Protein 2KT2 (pdb70)

Organism: Pseudomonas aeruginosa (NCBI:txid287)

Secondary structure (DSSP, 8-state):
---EEEESS-STHHHHHHHHHHHHSTTEEEEEEETTTTEEEEEE-TTS-HHHHHHHHHTTTSEEE----

CATH classification: 3.30.70.100

Radius of gyration: 10.33 Å; Cα contacts (8 Å, |Δi|>4): 118; chains: 1; bounding box: 27×20×23 Å

Sequence (69 aa):
MTHLKITGMTCDSCAAHVKEALEKVPGVQSALVSYPKGTAQLAIVPGTSPDALTAAVAGLGYKATLADAMTHLKITGMTCDSCAAHVKEALEKVPGVQSALVSYPKGTAQLAIVPGTSPDALTAAVAGLGYKATLADAMTHLKITGMTCDSCAAHVKEALEKVPGVQSALVSYPKGTAQLAIVPGTSPDALTAAVAGLGYKATLADAMTHLKITGMTCDSCAAHVKEALEKVPGVQSALVSYPKGTAQLAIVPGTSPDALTAAVAGLGYKATLADAMTHLKITGMTCDSCAAHVKEALEKVPGVQSALVSYPKGTAQLAIVPGTSPDALTAAVAGLGYKATLADAMTHLKITGMTCDSCAAHVKEALEKVPGVQSALVSYPKGTAQLAIVPGTSPDALTAAVAGLGYKATLADAMTHLKITGMTCDSCAAHVKEALEKVPGVQSALVSYPKGTAQLAIVPGTSPDALTAAVAGLGYKATLADAMTHLKITGMTCDSCAAHVKEALEKVPGVQSALVSYPKGTAQLAIVPGTSPDALTAAVAGLGYKATLADAMTHLKITGMTCDSCAAHVKEALEKVPGVQSALVSYPKGTAQLAIVPGTSPDALTAAVAGLGYKATLADAMTHLKITGMTCDSCAAHVKEALEKVPGVQSALVSYPKGTAQLAIVPGTSPDALTAAVAGLGYKATLADAMTHLKITGMTCDSCAAHVKEALEKVPGVQSALVSYPKGTAQLAIVPGTSPDALTAAVAGLGYKATLADAMTHLKITGMTCDSCAAHVKEALEKVPGVQSALVSYPKGTAQLAIVPGTSPDALTAAVAGLGYKATLADAMTHLKITGMTCDSCAAHVKEALEKVPGVQSALVSYPKGTAQLAIVPGTSPDALTAAVAGLGYKATLADAMTHLKITGMTCDSCAAHVKEALEKVPGVQSALVSYPKGTAQLAIVPGTSPDALTAAVAGLGYKATLADAMTHLKITGMTCDSCAAHVKEALEKVPGVQSALVSYPKGTAQLAIVPGTSPDALTAAVAGLGYKATLADAMTHLKITGMTCDSCAAHVKEALEKVPGVQSALVSYPKGTAQLAIVPGTSPDALTAAVAGLGYKATLADAMTHLKITGMTCDSCAAHVKEALEKVPGVQSALVSYPKGTAQLAIVPGTSPDALTAAVAGLGYKATLADAMTHLKITGMTCDSCAAHVKEALEKVPGVQSALVSYPKGTAQLAIVPGTSPDALTAAVAGLGYKATLADAMTHLKITGMTCDSCAAHVKEALEKVPGVQSALVSYPKGTAQLAIVPGTSPDALTAAVAGLGYKATLADAMTHLKITGMTCDSCAAHVKEALEKVPGVQSALVSYPKGTAQLAIVPGTSPDALTAAVAGLGYKATLADA

InterPro domains:
  IPR001100 Pyridine nucleotide-disulphide oxidoreductase, class I [PIRSF000350] (2-561)
  IPR004099 Pyridine nucleotide-disulphide oxidoreductase, dimerisation domain [PF02852] (437-545)
  IPR006121 Heavy metal-associated domain, HMA [PF00403] (4-63)
  IPR006121 Heavy metal-associated domain, HMA [PS50846] (1-65)
  IPR006121 Heavy metal-associated domain, HMA [cd00371] (4-65)
  IPR012999 Pyridine nucleotide-disulphide oxidoreductase, class I, active site [PS00076] (133-143)
  IPR016156 FAD/NAD-linked reductase, dimerisation domain superfamily [G3DSA:3.30.390.30] (436-561)
  IPR016156 FAD/NAD-linked reductase, dimerisation domain superfamily [SSF55424] (436-559)
  IPR017969 Heavy-metal-associated, conserved site [PS01047] (6-35)
  IPR021179 Mercury(II) reductase [TIGR02053] (100-561)
  IPR023753 FAD/NAD(P)-binding domain [PF07992] (100-418)
  IPR036163 Heavy metal-associated domain superfamily [SSF55008] (2-68)
  IPR036188 FAD/NAD(P)-binding domain superfamily [G3DSA:3.50.50.60] (102-420)
  IPR036188 FAD/NAD(P)-binding domain superfamily [G3DSA:3.50.50.60] (245-361)
  IPR036188 FAD/NAD(P)-binding domain superfamily [SSF51905] (98-427)

Foldseek 3Di:
DWKKAWAPDQFPVLVVVLQVLQVVDVFFPDWCQHRVVRMTDTPGHPPDDCVVSQVSQVVVVTHMGIDGD

GO terms:
  GO:0016152 mercury (II) reductase (NADP+) activity (F, EXP)

Solvent-accessible surface area: 3948 Å² total; per-residue (Å²): 170,28,28,1,85,14,44,73,38,110,36,83,86,33,8,58,70,1,83,75,14,4,88,138,39,137,8,29,124,56,8,95,35,36,110,112,150,19,12,0,72,1,35,34,63,141,66,39,42,37,99,45,5,25,61,43,3,41,68,74,75,64,95,1,52,101,48,86,94

Structure (mmCIF, N/CA/C/O backbone):
data_2KT2
#
_entry.id   2KT2
#
loop_
_atom_site.group_PDB
_atom_site.id
_atom_site.type_symbol
_atom_site.label_atom_id
_atom_site.label_alt_id
_atom_site.label_comp_id
_atom_site.label_asym_id
_atom_site.label_entity_id
_atom_site.label_seq_id
_atom_site.pdbx_PDB_ins_code
_atom_site.Cartn_x
_atom_site.Cartn_y
_atom_site.Cartn_z
_atom_site.occupancy
_atom_site.B_iso_or_equiv
_atom_site.auth_seq_id
_atom_site.auth_comp_id
_atom_site.auth_asym_id
_atom_site.auth_atom_id
_atom_site.pdbx_PDB_model_num
ATOM 1 N N . MET A 1 1 ? 1.311 1.321 -0.866 1.00 0.00 1 MET A N 1
ATOM 2 C CA . MET A 1 1 ? 1.355 1.698 -2.297 1.00 0.00 1 MET A CA 1
ATOM 3 C C . MET A 1 1 ? 0.105 1.210 -3.021 1.00 0.00 1 MET A C 1
ATOM 4 O O . MET A 1 1 ? -0.630 1.999 -3.618 1.00 0.00 1 MET A O 1
ATOM 20 N N . THR A 1 2 ? -0.143 -0.092 -2.951 1.00 0.00 2 THR A N 1
ATOM 21 C CA . THR A 1 2 ? -1.245 -0.700 -3.673 1.00 0.00 2 THR A CA 1
ATOM 22 C C . THR A 1 2 ? -2.571 -0.529 -2.935 1.00 0.00 2 THR A C 1
ATOM 23 O O . THR A 1 2 ? -3.059 -1.442 -2.269 1.00 0.00 2 THR A O 1
ATOM 34 N N . HIS A 1 3 ? -3.138 0.662 -3.039 1.00 0.00 3 HIS A N 1
ATOM 35 C CA . HIS A 1 3 ? -4.472 0.917 -2.529 1.00 0.00 3 HIS A CA 1
ATOM 36 C C . HIS A 1 3 ? -5.335 1.475 -3.639 1.00 0.00 3 HIS A C 1
ATOM 37 O O . HIS A 1 3 ? -4.880 2.269 -4.460 1.00 0.00 3 HIS A O 1
ATOM 52 N N . LEU A 1 4 ? -6.580 1.081 -3.635 1.00 0.00 4 LEU A N 1
ATOM 53 C CA . LEU A 1 4 ? -7.523 1.510 -4.651 1.00 0.00 4 LEU A CA 1
ATOM 54 C C . LEU A 1 4 ? -8.742 2.110 -3.985 1.00 0.00 4 LEU A C 1
ATOM 55 O O . LEU A 1 4 ? -9.097 1.727 -2.875 1.00 0.00 4 LEU A O 1
ATOM 71 N N . LYS A 1 5 ? -9.371 3.051 -4.653 1.00 0.00 5 LYS A N 1
ATOM 72 C CA . LYS A 1 5 ? -10.530 3.728 -4.094 1.00 0.00 5 LYS A CA 1
ATOM 73 C C . LYS A 1 5 ? -11.795 3.353 -4.853 1.00 0.00 5 LYS A C 1
ATOM 74 O O . LYS A 1 5 ? -11.809 3.326 -6.085 1.00 0.00 5 LYS A O 1
ATOM 93 N N . ILE A 1 6 ? -12.854 3.075 -4.113 1.00 0.00 6 ILE A N 1
ATOM 94 C CA . ILE A 1 6 ? -14.121 2.685 -4.709 1.00 0.00 6 ILE A CA 1
ATOM 95 C C . ILE A 1 6 ? -14.992 3.918 -4.935 1.00 0.00 6 ILE A C 1
ATOM 96 O O . ILE A 1 6 ? -15.125 4.766 -4.052 1.00 0.00 6 ILE A O 1
ATOM 112 N N . THR A 1 7 ? -15.548 4.026 -6.136 1.00 0.00 7 THR A N 1
ATOM 113 C CA . THR A 1 7 ? -16.406 5.140 -6.490 1.00 0.00 7 THR A CA 1
ATOM 114 C C . THR A 1 7 ? -17.556 4.658 -7.371 1.00 0.00 7 THR A C 1
ATOM 115 O O . THR A 1 7 ? -17.524 3.539 -7.890 1.00 0.00 7 THR A O 1
ATOM 126 N N . GLY A 1 8 ? -18.582 5.482 -7.516 1.00 0.00 8 GLY A N 1
ATOM 127 C CA . GLY A 1 8 ? -19.723 5.110 -8.330 1.00 0.00 8 GLY A CA 1
ATOM 128 C C . GLY A 1 8 ? -20.707 4.242 -7.570 1.00 0.00 8 GLY A C 1
ATOM 129 O O . GLY A 1 8 ? -21.909 4.505 -7.567 1.00 0.00 8 GLY A O 1
ATOM 133 N N . MET A 1 9 ? -20.188 3.207 -6.925 1.00 0.00 9 MET A N 1
ATOM 134 C CA . MET A 1 9 ? -21.003 2.292 -6.136 1.00 0.00 9 MET A CA 1
ATOM 135 C C . MET A 1 9 ? -21.200 2.826 -4.724 1.00 0.00 9 MET A C 1
ATOM 136 O O . MET A 1 9 ? -20.950 4.002 -4.450 1.00 0.00 9 MET A O 1
ATOM 150 N N . THR A 1 10 ? -21.646 1.960 -3.832 1.00 0.00 10 THR A N 1
ATOM 151 C CA . THR A 1 10 ? -21.773 2.319 -2.434 1.00 0.00 10 THR A CA 1
ATOM 152 C C . THR A 1 10 ? -20.746 1.568 -1.592 1.00 0.00 10 THR A C 1
ATOM 153 O O . THR A 1 10 ? -19.759 2.157 -1.147 1.00 0.00 10 THR A O 1
ATOM 164 N N . CYS A 1 11 ? -20.968 0.269 -1.395 1.00 0.00 11 CYS A N 1
ATOM 165 C CA . CYS A 1 11 ? -20.065 -0.554 -0.603 1.00 0.00 11 CYS A CA 1
ATOM 166 C C . CYS A 1 11 ? -20.545 -2.003 -0.538 1.00 0.00 11 CYS A C 1
ATOM 167 O O . CYS A 1 11 ? -21.504 -2.378 -1.208 1.00 0.00 11 CYS A O 1
ATOM 175 N N . ASP A 1 12 ? -19.836 -2.805 0.256 1.00 0.00 12 ASP A N 1
ATOM 176 C CA . ASP A 1 12 ? -20.209 -4.193 0.557 1.00 0.00 12 ASP A CA 1
ATOM 177 C C . ASP A 1 12 ? -20.417 -5.045 -0.689 1.00 0.00 12 ASP A C 1
ATOM 178 O O . ASP A 1 12 ? -19.454 -5.565 -1.246 1.00 0.00 12 ASP A O 1
ATOM 187 N N . SER A 1 13 ? -21.664 -5.197 -1.121 1.00 0.00 13 SER A N 1
ATOM 188 C CA . SER A 1 13 ? -21.970 -6.009 -2.290 1.00 0.00 13 SER A CA 1
ATOM 189 C C . SER A 1 13 ? -21.282 -5.436 -3.523 1.00 0.00 13 SER A C 1
ATOM 190 O O . SER A 1 13 ? -20.923 -6.163 -4.449 1.00 0.00 13 SER A O 1
ATOM 198 N N . CYS A 1 14 ? -21.081 -4.126 -3.511 1.00 0.00 14 CYS A N 1
ATOM 199 C CA . CYS A 1 14 ? -20.334 -3.464 -4.564 1.00 0.00 14 CYS A CA 1
ATOM 200 C C . CYS A 1 14 ? -18.867 -3.863 -4.494 1.00 0.00 14 CYS A C 1
ATOM 201 O O . CYS A 1 14 ? -18.233 -4.132 -5.514 1.00 0.00 14 CYS A O 1
ATOM 209 N N . ALA A 1 15 ? -18.340 -3.929 -3.279 1.00 0.00 15 ALA A N 1
ATOM 210 C CA . ALA A 1 15 ? -16.942 -4.280 -3.073 1.00 0.00 15 ALA A CA 1
ATOM 211 C C . ALA A 1 15 ? -16.697 -5.753 -3.390 1.00 0.00 15 ALA A C 1
ATOM 212 O O . ALA A 1 15 ? -15.580 -6.150 -3.720 1.00 0.00 15 ALA A O 1
ATOM 219 N N . ALA A 1 16 ? -17.754 -6.553 -3.305 1.00 0.00 16 ALA A N 1
ATOM 220 C CA . ALA A 1 16 ? -17.660 -7.984 -3.553 1.00 0.00 16 ALA A CA 1
ATOM 221 C C . ALA A 1 16 ? -17.282 -8.264 -5.004 1.00 0.00 16 ALA A C 1
ATOM 222 O O . ALA A 1 16 ? -16.401 -9.085 -5.279 1.00 0.00 16 ALA A O 1
ATOM 229 N N . HIS A 1 17 ? -17.935 -7.570 -5.929 1.00 0.00 17 HIS A N 1
ATOM 230 C CA . HIS A 1 17 ? -17.649 -7.749 -7.345 1.00 0.00 17 HIS A CA 1
ATOM 231 C C . HIS A 1 17 ? -16.302 -7.146 -7.689 1.00 0.00 17 HIS A C 1
ATOM 232 O O . HIS A 1 17 ? -15.600 -7.639 -8.567 1.00 0.00 17 HIS A O 1
ATOM 247 N N . VAL A 1 18 ? -15.954 -6.070 -7.001 1.00 0.00 18 VAL A N 1
ATOM 248 C CA . VAL A 1 18 ? -14.643 -5.455 -7.162 1.00 0.00 18 VAL A CA 1
ATOM 249 C C . VAL A 1 18 ? -13.553 -6.450 -6.775 1.00 0.00 18 VAL A C 1
ATOM 250 O O . VAL A 1 18 ? -12.602 -6.668 -7.524 1.00 0.00 18 VAL A O 1
ATOM 263 N N . LYS A 1 19 ? -13.719 -7.076 -5.616 1.00 0.00 19 LYS A N 1
ATOM 264 C CA . LYS A 1 19 ? -12.777 -8.085 -5.146 1.00 0.00 19 LYS A CA 1
ATOM 265 C C . LYS A 1 19 ? -12.762 -9.282 -6.092 1.00 0.00 19 LYS A C 1
ATOM 266 O O . LYS A 1 19 ? -11.708 -9.852 -6.373 1.00 0.00 19 LYS A O 1
ATOM 285 N N . GLU A 1 20 ? -13.935 -9.647 -6.592 1.00 0.00 20 GLU A N 1
ATOM 286 C CA . GLU A 1 20 ? -14.060 -10.760 -7.524 1.00 0.00 20 GLU A CA 1
ATOM 287 C C . GLU A 1 20 ? -13.344 -10.459 -8.835 1.00 0.00 20 GLU A C 1
ATOM 288 O O . GLU A 1 20 ? -12.634 -11.309 -9.377 1.00 0.00 20 GLU A O 1
ATOM 300 N N . ALA A 1 21 ? -13.519 -9.240 -9.327 1.00 0.00 21 ALA A N 1
ATOM 301 C CA . ALA A 1 21 ? -12.882 -8.815 -10.565 1.00 0.00 21 ALA A CA 1
ATOM 302 C C . ALA A 1 21 ? -11.373 -8.757 -10.384 1.00 0.00 21 ALA A C 1
ATOM 303 O O . ALA A 1 21 ? -10.611 -9.031 -11.311 1.00 0.00 21 ALA A O 1
ATOM 310 N N . LEU A 1 22 ? -10.957 -8.399 -9.177 1.00 0.00 22 LEU A N 1
ATOM 311 C CA . LEU A 1 22 ? -9.545 -8.361 -8.831 1.00 0.00 22 LEU A CA 1
ATOM 312 C C . LEU A 1 22 ? -8.964 -9.767 -8.842 1.00 0.00 22 LEU A C 1
ATOM 313 O O . LEU A 1 22 ? -7.889 -10.001 -9.389 1.00 0.00 22 LEU A O 1
ATOM 329 N N . GLU A 1 23 ? -9.695 -10.700 -8.239 1.00 0.00 23 GLU A N 1
ATOM 330 C CA . GLU A 1 23 ? -9.260 -12.088 -8.166 1.00 0.00 23 GLU A CA 1
ATOM 331 C C . GLU A 1 23 ? -9.449 -12.797 -9.502 1.00 0.00 23 GLU A C 1
ATOM 332 O O . GLU A 1 23 ? -8.930 -13.892 -9.714 1.00 0.00 23 GLU A O 1
ATOM 344 N N . LYS A 1 24 ? -10.200 -12.171 -10.400 1.00 0.00 24 LYS A N 1
ATOM 345 C CA . LYS A 1 24 ? -10.336 -12.670 -11.759 1.00 0.00 24 LYS A CA 1
ATOM 346 C C . LYS A 1 24 ? -9.053 -12.376 -12.526 1.00 0.00 24 LYS A C 1
ATOM 347 O O . LYS A 1 24 ? -8.752 -13.007 -13.541 1.00 0.00 24 LYS A O 1
ATOM 366 N N . VAL A 1 25 ? -8.310 -11.399 -12.030 1.00 0.00 25 VAL A N 1
ATOM 367 C CA . VAL A 1 25 ? -7.009 -11.062 -12.572 1.00 0.00 25 VAL A CA 1
ATOM 368 C C . VAL A 1 25 ? -5.938 -11.942 -11.926 1.00 0.00 25 VAL A C 1
ATOM 369 O O . VAL A 1 25 ? -5.756 -11.912 -10.710 1.00 0.00 25 VAL A O 1
ATOM 382 N N . PRO A 1 26 ? -5.208 -12.727 -12.733 1.00 0.00 26 PRO A N 1
ATOM 383 C CA . PRO A 1 26 ? -4.202 -13.680 -12.231 1.00 0.00 26 PRO A CA 1
ATOM 384 C C . PRO A 1 26 ? -2.955 -12.998 -11.659 1.00 0.00 26 PRO A C 1
ATOM 385 O O . PRO A 1 26 ? -1.972 -13.661 -11.319 1.00 0.00 26 PRO A O 1
ATOM 396 N N . GLY A 1 27 ? -2.986 -11.678 -11.575 1.00 0.00 27 GLY A N 1
ATOM 397 C CA . GLY A 1 27 ? -1.875 -10.943 -11.010 1.00 0.00 27 GLY A CA 1
ATOM 398 C C . GLY A 1 27 ? -2.100 -10.617 -9.549 1.00 0.00 27 GLY A C 1
ATOM 399 O O . GLY A 1 27 ? -1.213 -10.098 -8.878 1.00 0.00 27 GLY A O 1
ATOM 403 N N . VAL A 1 28 ? -3.291 -10.925 -9.057 1.00 0.00 28 VAL A N 1
ATOM 404 C CA . VAL A 1 28 ? -3.645 -10.644 -7.674 1.00 0.00 28 VAL A CA 1
ATOM 405 C C . VAL A 1 28 ? -3.035 -11.678 -6.732 1.00 0.00 28 VAL A C 1
ATOM 406 O O . VAL A 1 28 ? -2.890 -12.852 -7.078 1.00 0.00 28 VAL A O 1
ATOM 419 N N . GLN A 1 29 ? -2.645 -11.221 -5.557 1.00 0.00 29 GLN A N 1
ATOM 420 C CA . GLN A 1 29 ? -2.123 -12.098 -4.523 1.00 0.00 29 GLN A CA 1
ATOM 421 C C . GLN A 1 29 ? -3.112 -12.174 -3.371 1.00 0.00 29 GLN A C 1
ATOM 422 O O . GLN A 1 29 ? -3.497 -13.255 -2.931 1.00 0.00 29 GLN A O 1
ATOM 436 N N . SER A 1 30 ? -3.533 -11.007 -2.908 1.00 0.00 30 SER A N 1
ATOM 437 C CA . SER A 1 30 ? -4.436 -10.909 -1.770 1.00 0.00 30 SER A CA 1
ATOM 438 C C . SER A 1 30 ? -5.229 -9.609 -1.836 1.00 0.00 30 SER A C 1
ATOM 439 O O . SER A 1 30 ? -4.730 -8.543 -1.474 1.00 0.00 30 SER A O 1
ATOM 447 N N . ALA A 1 31 ? -6.453 -9.695 -2.327 1.00 0.00 31 ALA A N 1
ATOM 448 C CA . ALA A 1 31 ? -7.304 -8.526 -2.458 1.00 0.00 31 ALA A CA 1
ATOM 449 C C . ALA A 1 31 ? -8.283 -8.434 -1.296 1.00 0.00 31 ALA A C 1
ATOM 450 O O . ALA A 1 31 ? -9.246 -9.199 -1.221 1.00 0.00 31 ALA A O 1
ATOM 457 N N . LEU A 1 32 ? -8.031 -7.512 -0.379 1.00 0.00 32 LEU A N 1
ATOM 458 C CA . LEU A 1 32 ? -8.942 -7.286 0.729 1.00 0.00 32 LEU A CA 1
ATOM 459 C C . LEU A 1 32 ? -9.516 -5.879 0.647 1.00 0.00 32 LEU A C 1
ATOM 460 O O . LEU A 1 32 ? -8.809 -4.890 0.836 1.00 0.00 32 LEU A O 1
ATOM 476 N N . VAL A 1 33 ? -10.795 -5.797 0.333 1.00 0.00 33 VAL A N 1
ATOM 477 C CA . VAL A 1 33 ? -11.456 -4.514 0.178 1.00 0.00 33 VAL A CA 1
ATOM 478 C C . VAL A 1 33 ? -12.126 -4.104 1.482 1.00 0.00 33 VAL A C 1
ATOM 479 O O . VAL A 1 33 ? -12.778 -4.920 2.139 1.00 0.00 33 VAL A O 1
ATOM 492 N N . SER A 1 34 ? -11.948 -2.851 1.862 1.00 0.00 34 SER A N 1
ATOM 493 C CA . SER A 1 34 ? -12.565 -2.319 3.058 1.00 0.00 34 SER A CA 1
ATOM 494 C C . SER A 1 34 ? -13.823 -1.537 2.695 1.00 0.00 34 SER A C 1
ATOM 495 O O . SER A 1 34 ? -13.759 -0.354 2.335 1.00 0.00 34 SER A O 1
ATOM 503 N N . TYR A 1 35 ? -14.963 -2.211 2.782 1.00 0.00 35 TYR A N 1
ATOM 504 C CA . TYR A 1 35 ? -16.248 -1.622 2.450 1.00 0.00 35 TYR A CA 1
ATOM 505 C C . TYR A 1 35 ? -16.574 -0.390 3.321 1.00 0.00 35 TYR A C 1
ATOM 506 O O . TYR A 1 35 ? -17.032 0.616 2.781 1.00 0.00 35 TYR A O 1
ATOM 524 N N . PRO A 1 36 ? -16.342 -0.414 4.659 1.00 0.00 36 PRO A N 1
ATOM 525 C CA . PRO A 1 36 ? -16.652 0.735 5.524 1.00 0.00 36 PRO A CA 1
ATOM 526 C C . PRO A 1 36 ? -15.682 1.897 5.312 1.00 0.00 36 PRO A C 1
ATOM 527 O O . PRO A 1 36 ? -15.866 2.989 5.856 1.00 0.00 36 PRO A O 1
ATOM 538 N N . LYS A 1 37 ? -14.648 1.647 4.522 1.00 0.00 37 LYS A N 1
ATOM 539 C CA . LYS A 1 37 ? -13.640 2.647 4.225 1.00 0.00 37 LYS A CA 1
ATOM 540 C C . LYS A 1 37 ? -13.851 3.225 2.831 1.00 0.00 37 LYS A C 1
ATOM 541 O O . LYS A 1 37 ? -13.565 4.398 2.578 1.00 0.00 37 LYS A O 1
ATOM 560 N N . GLY A 1 38 ? -14.354 2.391 1.930 1.00 0.00 38 GLY A N 1
ATOM 561 C CA . GLY A 1 38 ? -14.503 2.790 0.545 1.00 0.00 38 GLY A CA 1
ATOM 562 C C . GLY A 1 38 ? -13.204 2.631 -0.210 1.00 0.00 38 GLY A C 1
ATOM 563 O O . GLY A 1 38 ? -13.000 3.233 -1.265 1.00 0.00 38 GLY A O 1
ATOM 567 N N . THR A 1 39 ? -12.323 1.808 0.337 1.00 0.00 39 THR A N 1
ATOM 568 C CA . THR A 1 39 ? -11.006 1.609 -0.236 1.00 0.00 39 THR A CA 1
ATOM 569 C C . THR A 1 39 ? -10.691 0.122 -0.330 1.00 0.00 39 THR A C 1
ATOM 570 O O . THR A 1 39 ? -11.311 -0.693 0.346 1.00 0.00 39 THR A O 1
ATOM 581 N N . ALA A 1 40 ? -9.743 -0.225 -1.180 1.00 0.00 40 ALA A N 1
ATOM 582 C CA . ALA A 1 40 ? -9.330 -1.607 -1.341 1.00 0.00 40 ALA A CA 1
ATOM 583 C C . ALA A 1 40 ? -7.840 -1.751 -1.083 1.00 0.00 40 ALA A C 1
ATOM 584 O O . ALA A 1 40 ? -7.035 -0.956 -1.576 1.00 0.00 40 ALA A O 1
ATOM 591 N N . GLN A 1 41 ? -7.477 -2.756 -0.301 1.00 0.00 41 GLN A N 1
ATOM 592 C CA . GLN A 1 41 ? -6.080 -3.055 -0.042 1.00 0.00 41 GLN A CA 1
ATOM 593 C C . GLN A 1 41 ? -5.698 -4.331 -0.772 1.00 0.00 41 GLN A C 1
ATOM 594 O O . GLN A 1 41 ? -5.612 -5.407 -0.179 1.00 0.00 41 GLN A O 1
ATOM 608 N N . LEU A 1 42 ? -5.493 -4.208 -2.065 1.00 0.00 42 LEU A N 1
ATOM 609 C CA . LEU A 1 42 ? -5.210 -5.360 -2.893 1.00 0.00 42 LEU A CA 1
ATOM 610 C C . LEU A 1 42 ? -3.711 -5.520 -3.124 1.00 0.00 42 LEU A C 1
ATOM 611 O O . LEU A 1 42 ? -3.029 -4.605 -3.578 1.00 0.00 42 LEU A O 1
ATOM 627 N N . ALA A 1 43 ? -3.198 -6.679 -2.748 1.00 0.00 43 ALA A N 1
ATOM 628 C CA . ALA A 1 43 ? -1.812 -7.023 -3.005 1.00 0.00 43 ALA A CA 1
ATOM 629 C C . ALA A 1 43 ? -1.713 -7.769 -4.322 1.00 0.00 43 ALA A C 1
ATOM 630 O O . ALA A 1 43 ? -2.497 -8.685 -4.584 1.00 0.00 43 ALA A O 1
ATOM 637 N N . ILE A 1 44 ? -0.770 -7.372 -5.157 1.00 0.00 44 ILE A N 1
ATOM 638 C CA . ILE A 1 44 ? -0.620 -7.979 -6.469 1.00 0.00 44 ILE A CA 1
ATOM 639 C C . ILE A 1 44 ? 0.831 -8.338 -6.742 1.00 0.00 44 ILE A C 1
ATOM 640 O O . ILE A 1 44 ? 1.747 -7.846 -6.076 1.00 0.00 44 ILE A O 1
ATOM 656 N N . VAL A 1 45 ? 1.028 -9.208 -7.716 1.00 0.00 45 VAL A N 1
ATOM 657 C CA . VAL A 1 45 ? 2.356 -9.604 -8.142 1.00 0.00 45 VAL A CA 1
ATOM 658 C C . VAL A 1 45 ? 2.995 -8.467 -8.948 1.00 0.00 45 VAL A C 1
ATOM 659 O O . VAL A 1 45 ? 2.279 -7.672 -9.566 1.00 0.00 45 VAL A O 1
ATOM 672 N N . PRO A 1 46 ? 4.336 -8.340 -8.911 1.00 0.00 46 PRO A N 1
ATOM 673 C CA . PRO A 1 46 ? 5.066 -7.323 -9.686 1.00 0.00 46 PRO A CA 1
ATOM 674 C C . PRO A 1 46 ? 4.992 -7.572 -11.192 1.00 0.00 46 PRO A C 1
ATOM 675 O O . PRO A 1 46 ? 6.003 -7.827 -11.852 1.00 0.00 46 PRO A O 1
ATOM 686 N N . GLY A 1 47 ? 3.785 -7.517 -11.720 1.00 0.00 47 GLY A N 1
ATOM 687 C CA . GLY A 1 47 ? 3.559 -7.709 -13.135 1.00 0.00 47 GLY A CA 1
ATOM 688 C C . GLY A 1 47 ? 2.297 -7.010 -13.578 1.00 0.00 47 GLY A C 1
ATOM 689 O O . GLY A 1 47 ? 2.211 -6.500 -14.696 1.00 0.00 47 GLY A O 1
ATOM 693 N N . THR A 1 48 ? 1.313 -6.995 -12.690 1.00 0.00 48 THR A N 1
ATOM 694 C CA . THR A 1 48 ? 0.080 -6.261 -12.908 1.00 0.00 48 THR A CA 1
ATOM 695 C C . THR A 1 48 ? 0.304 -4.772 -12.724 1.00 0.00 48 THR A C 1
ATOM 696 O O . THR A 1 48 ? 1.375 -4.342 -12.289 1.00 0.00 48 THR A O 1
ATOM 707 N N . SER A 1 49 ? -0.704 -3.988 -13.049 1.00 0.00 49 SER A N 1
ATOM 708 C CA . SER A 1 49 ? -0.612 -2.562 -12.898 1.00 0.00 49 SER A CA 1
ATOM 709 C C . SER A 1 49 ? -1.862 -2.028 -12.211 1.00 0.00 49 SER A C 1
ATOM 710 O O . SER A 1 49 ? -2.979 -2.426 -12.546 1.00 0.00 49 SER A O 1
ATOM 718 N N . PRO A 1 50 ? -1.698 -1.138 -11.224 1.00 0.00 50 PRO A N 1
ATOM 719 C CA . PRO A 1 50 ? -2.823 -0.604 -10.457 1.00 0.00 50 PRO A CA 1
ATOM 720 C C . PRO A 1 50 ? -3.747 0.259 -11.295 1.00 0.00 50 PRO A C 1
ATOM 721 O O . PRO A 1 50 ? -4.947 0.338 -11.031 1.00 0.00 50 PRO A O 1
ATOM 732 N N . ASP A 1 51 ? -3.199 0.874 -12.327 1.00 0.00 51 ASP A N 1
ATOM 733 C CA . ASP A 1 51 ? -3.983 1.677 -13.228 1.00 0.00 51 ASP A CA 1
ATOM 734 C C . ASP A 1 51 ? -4.826 0.766 -14.096 1.00 0.00 51 ASP A C 1
ATOM 735 O O . ASP A 1 51 ? -5.867 1.163 -14.619 1.00 0.00 51 ASP A O 1
ATOM 744 N N . ALA A 1 52 ? -4.377 -0.473 -14.220 1.00 0.00 52 ALA A N 1
ATOM 745 C CA . ALA A 1 52 ? -5.070 -1.448 -15.039 1.00 0.00 52 ALA A CA 1
ATOM 746 C C . ALA A 1 52 ? -6.284 -1.969 -14.299 1.00 0.00 52 ALA A C 1
ATOM 747 O O . ALA A 1 52 ? -7.333 -2.208 -14.888 1.00 0.00 52 ALA A O 1
ATOM 754 N N . LEU A 1 53 ? -6.126 -2.129 -12.995 1.00 0.00 53 LEU A N 1
ATOM 755 C CA . LEU A 1 53 ? -7.213 -2.571 -12.139 1.00 0.00 53 LEU A CA 1
ATOM 756 C C . LEU A 1 53 ? -8.226 -1.448 -11.977 1.00 0.00 53 LEU A C 1
ATOM 757 O O . LEU A 1 53 ? -9.435 -1.675 -12.017 1.00 0.00 53 LEU A O 1
ATOM 773 N N . THR A 1 54 ? -7.717 -0.234 -11.812 1.00 0.00 54 THR A N 1
ATOM 774 C CA . THR A 1 54 ? -8.562 0.947 -11.754 1.00 0.00 54 THR A CA 1
ATOM 775 C C . THR A 1 54 ? -9.397 1.070 -13.029 1.00 0.00 54 THR A C 1
ATOM 776 O O . THR A 1 54 ? -10.617 1.250 -12.972 1.00 0.00 54 THR A O 1
ATOM 787 N N . ALA A 1 55 ? -8.738 0.939 -14.177 1.00 0.00 55 ALA A N 1
ATOM 788 C CA . ALA A 1 55 ? -9.427 0.993 -15.458 1.00 0.00 55 ALA A CA 1
ATOM 789 C C . ALA A 1 55 ? -10.370 -0.189 -15.613 1.00 0.00 55 ALA A C 1
ATOM 790 O O . ALA A 1 55 ? -11.435 -0.066 -16.212 1.00 0.00 55 ALA A O 1
ATOM 797 N N . ALA A 1 56 ? -9.975 -1.334 -15.073 1.00 0.00 56 ALA A N 1
ATOM 798 C CA . ALA A 1 56 ? -10.820 -2.526 -15.109 1.00 0.00 56 ALA A CA 1
ATOM 799 C C . ALA A 1 56 ? -12.131 -2.287 -14.370 1.00 0.00 56 ALA A C 1
ATOM 800 O O . ALA A 1 56 ? -13.208 -2.584 -14.889 1.00 0.00 56 ALA A O 1
ATOM 807 N N . VAL A 1 57 ? -12.041 -1.735 -13.164 1.00 0.00 57 VAL A N 1
ATOM 808 C CA . VAL A 1 57 ? -13.230 -1.441 -12.373 1.00 0.00 57 VAL A CA 1
ATOM 809 C C . VAL A 1 57 ? -14.044 -0.322 -13.018 1.00 0.00 57 VAL A C 1
ATOM 810 O O . VAL A 1 57 ? -15.274 -0.397 -13.087 1.00 0.00 57 VAL A O 1
ATOM 823 N N . ALA A 1 58 ? -13.354 0.706 -13.507 1.00 0.00 58 ALA A N 1
ATOM 824 C CA . ALA A 1 58 ? -14.015 1.819 -14.177 1.00 0.00 58 ALA A CA 1
ATOM 825 C C . ALA A 1 58 ? -14.686 1.366 -15.471 1.00 0.00 58 ALA A C 1
ATOM 826 O O . ALA A 1 58 ? -15.713 1.908 -15.878 1.00 0.00 58 ALA A O 1
ATOM 833 N N . GLY A 1 59 ? -14.106 0.361 -16.103 1.00 0.00 59 GLY A N 1
ATOM 834 C CA . GLY A 1 59 ? -14.654 -0.163 -17.338 1.00 0.00 59 GLY A CA 1
ATOM 835 C C . GLY A 1 59 ? -15.649 -1.277 -17.092 1.00 0.00 59 GLY A C 1
ATOM 836 O O . GLY A 1 59 ? -16.111 -1.929 -18.028 1.00 0.00 59 GLY A O 1
ATOM 840 N N . LEU A 1 60 ? -15.980 -1.502 -15.829 1.00 0.00 60 LEU A N 1
ATOM 841 C CA . LEU A 1 60 ? -16.960 -2.514 -15.465 1.00 0.00 60 LEU A CA 1
ATOM 842 C C . LEU A 1 60 ? -18.302 -1.873 -15.148 1.00 0.00 60 LEU A C 1
ATOM 843 O O . LEU A 1 60 ? -19.212 -2.523 -14.633 1.00 0.00 60 LEU A O 1
ATOM 859 N N . GLY A 1 61 ? -18.410 -0.594 -15.459 1.00 0.00 61 GLY A N 1
ATOM 860 C CA . GLY A 1 61 ? -19.631 0.139 -15.190 1.00 0.00 61 GLY A CA 1
ATOM 861 C C . GLY A 1 61 ? -19.561 0.888 -13.878 1.00 0.00 61 GLY A C 1
ATOM 862 O O . GLY A 1 61 ? -20.459 1.660 -13.539 1.00 0.00 61 GLY A O 1
ATOM 866 N N . TYR A 1 62 ? -18.492 0.653 -13.135 1.00 0.00 62 TYR A N 1
ATOM 867 C CA . TYR A 1 62 ? -18.278 1.323 -11.868 1.00 0.00 62 TYR A CA 1
ATOM 868 C C . TYR A 1 62 ? -17.206 2.391 -12.029 1.00 0.00 62 TYR A C 1
ATOM 869 O O . TYR A 1 62 ? -16.851 2.761 -13.147 1.00 0.00 62 TYR A O 1
ATOM 887 N N . LYS A 1 63 ? -16.689 2.890 -10.919 1.00 0.00 63 LYS A N 1
ATOM 888 C CA . LYS A 1 63 ? -15.596 3.838 -10.961 1.00 0.00 63 LYS A CA 1
ATOM 889 C C . LYS A 1 63 ? -14.556 3.468 -9.922 1.00 0.00 63 LYS A C 1
ATOM 890 O O . LYS A 1 63 ? -14.886 3.172 -8.776 1.00 0.00 63 LYS A O 1
ATOM 909 N N . ALA A 1 64 ? -13.307 3.446 -10.331 1.00 0.00 64 ALA A N 1
ATOM 910 C CA . ALA A 1 64 ? -12.228 3.209 -9.399 1.00 0.00 64 ALA A CA 1
ATOM 911 C C . ALA A 1 64 ? -11.277 4.389 -9.381 1.00 0.00 64 ALA A C 1
ATOM 912 O O . ALA A 1 64 ? -11.188 5.147 -10.349 1.00 0.00 64 ALA A O 1
ATOM 919 N N . THR A 1 65 ? -10.606 4.565 -8.264 1.00 0.00 65 THR A N 1
ATOM 920 C CA . THR A 1 65 ? -9.537 5.536 -8.149 1.00 0.00 65 THR A CA 1
ATOM 921 C C . THR A 1 65 ? -8.373 4.884 -7.418 1.00 0.00 65 THR A C 1
ATOM 922 O O . THR A 1 65 ? -8.376 3.669 -7.223 1.00 0.00 65 THR A O 1
ATOM 933 N N . LEU A 1 66 ? -7.410 5.668 -6.972 1.00 0.00 66 LEU A N 1
ATOM 934 C CA . LEU A 1 66 ? -6.264 5.111 -6.283 1.00 0.00 66 LEU A CA 1
ATOM 935 C C . LEU A 1 66 ? -5.694 6.128 -5.309 1.00 0.00 66 LEU A C 1
ATOM 936 O O . LEU A 1 66 ? -5.384 7.263 -5.676 1.00 0.00 66 LEU A O 1
ATOM 952 N N . ALA A 1 67 ? -5.607 5.708 -4.058 1.00 0.00 67 ALA A N 1
ATOM 953 C CA . ALA A 1 67 ? -5.079 6.531 -2.984 1.00 0.00 67 ALA A CA 1
ATOM 954 C C . ALA A 1 67 ? -4.666 5.632 -1.834 1.00 0.00 67 ALA A C 1
ATOM 955 O O . ALA A 1 67 ? -5.491 4.891 -1.295 1.00 0.00 67 ALA A O 1
ATOM 962 N N . ASP A 1 68 ? -3.394 5.677 -1.471 1.00 0.00 68 ASP A N 1
ATOM 963 C CA . ASP A 1 68 ? -2.860 4.766 -0.479 1.00 0.00 68 ASP A CA 1
ATOM 964 C C . ASP A 1 68 ? -3.206 5.200 0.939 1.00 0.00 68 ASP A C 1
ATOM 965 O O . ASP A 1 68 ? -2.483 5.981 1.557 1.00 0.00 68 ASP A O 1
ATOM 974 N N . ALA A 1 69 ? -4.324 4.704 1.438 1.00 0.00 69 ALA A N 1
ATOM 975 C CA . ALA A 1 69 ? -4.713 4.921 2.818 1.00 0.00 69 ALA A CA 1
ATOM 976 C C . ALA A 1 69 ? -5.139 3.598 3.439 1.00 0.00 69 ALA A C 1
ATOM 977 O O . ALA A 1 69 ? -4.372 3.048 4.256 1.00 0.00 69 ALA A O 1
ATOM 985 N N . MET A 1 1 ? 1.479 -0.799 0.503 1.00 0.00 1 MET A N 2
ATOM 986 C CA . MET A 1 1 ? 0.176 -1.495 0.620 1.00 0.00 1 MET A CA 2
ATOM 987 C C . MET A 1 1 ? -0.828 -0.893 -0.351 1.00 0.00 1 MET A C 2
ATOM 988 O O . MET A 1 1 ? -1.601 -0.011 0.012 1.00 0.00 1 MET A O 2
ATOM 1004 N N . THR A 1 2 ? -0.806 -1.387 -1.583 1.00 0.00 2 THR A N 2
ATOM 1005 C CA . THR A 1 2 ? -1.635 -0.864 -2.659 1.00 0.00 2 THR A CA 2
ATOM 1006 C C . THR A 1 2 ? -3.111 -0.787 -2.268 1.00 0.00 2 THR A C 2
ATOM 1007 O O . THR A 1 2 ? -3.760 -1.808 -2.039 1.00 0.00 2 THR A O 2
ATOM 1018 N N . HIS A 1 3 ? -3.633 0.432 -2.185 1.00 0.00 3 HIS A N 2
ATOM 1019 C CA . HIS A 1 3 ? -5.047 0.630 -1.897 1.00 0.00 3 HIS A CA 2
ATOM 1020 C C . HIS A 1 3 ? -5.705 1.461 -2.986 1.00 0.00 3 HIS A C 2
ATOM 1021 O O . HIS A 1 3 ? -5.339 2.614 -3.221 1.00 0.00 3 HIS A O 2
ATOM 1036 N N . LEU A 1 4 ? -6.678 0.858 -3.645 1.00 0.00 4 LEU A N 2
ATOM 1037 C CA . LEU A 1 4 ? -7.434 1.511 -4.700 1.00 0.00 4 LEU A CA 2
ATOM 1038 C C . LEU A 1 4 ? -8.716 2.089 -4.118 1.00 0.00 4 LEU A C 2
ATOM 1039 O O . LEU A 1 4 ? -9.135 1.692 -3.034 1.00 0.00 4 LEU A O 2
ATOM 1055 N N . LYS A 1 5 ? -9.337 3.010 -4.828 1.00 0.00 5 LYS A N 2
ATOM 1056 C CA . LYS A 1 5 ? -10.562 3.635 -4.351 1.00 0.00 5 LYS A CA 2
ATOM 1057 C C . LYS A 1 5 ? -11.761 3.086 -5.104 1.00 0.00 5 LYS A C 2
ATOM 1058 O O . LYS A 1 5 ? -11.770 3.036 -6.333 1.00 0.00 5 LYS A O 2
ATOM 1077 N N . ILE A 1 6 ? -12.769 2.678 -4.356 1.00 0.00 6 ILE A N 2
ATOM 1078 C CA . ILE A 1 6 ? -13.957 2.066 -4.930 1.00 0.00 6 ILE A CA 2
ATOM 1079 C C . ILE A 1 6 ? -15.161 2.991 -4.782 1.00 0.00 6 ILE A C 2
ATOM 1080 O O . ILE A 1 6 ? -15.691 3.168 -3.682 1.00 0.00 6 ILE A O 2
ATOM 1096 N N . THR A 1 7 ? -15.601 3.573 -5.889 1.00 0.00 7 THR A N 2
ATOM 1097 C CA . THR A 1 7 ? -16.668 4.552 -5.850 1.00 0.00 7 THR A CA 2
ATOM 1098 C C . THR A 1 7 ? -17.718 4.261 -6.917 1.00 0.00 7 THR A C 2
ATOM 1099 O O . THR A 1 7 ? -17.580 3.317 -7.703 1.00 0.00 7 THR A O 2
ATOM 1110 N N . GLY A 1 8 ? -18.771 5.062 -6.932 1.00 0.00 8 GLY A N 2
ATOM 1111 C CA . GLY A 1 8 ? -19.819 4.892 -7.914 1.00 0.00 8 GLY A CA 2
ATOM 1112 C C . GLY A 1 8 ? -20.917 3.978 -7.422 1.00 0.00 8 GLY A C 2
ATOM 1113 O O . GLY A 1 8 ? -22.100 4.239 -7.643 1.00 0.00 8 GLY A O 2
ATOM 1117 N N . MET A 1 9 ? -20.524 2.892 -6.768 1.00 0.00 9 MET A N 2
ATOM 1118 C CA . MET A 1 9 ? -21.485 1.940 -6.228 1.00 0.00 9 MET A CA 2
ATOM 1119 C C . MET A 1 9 ? -21.943 2.350 -4.830 1.00 0.00 9 MET A C 2
ATOM 1120 O O . MET A 1 9 ? -22.719 3.291 -4.669 1.00 0.00 9 MET A O 2
ATOM 1134 N N . THR A 1 10 ? -21.469 1.635 -3.814 1.00 0.00 10 THR A N 2
ATOM 1135 C CA . THR A 1 10 ? -21.818 1.931 -2.433 1.00 0.00 10 THR A CA 2
ATOM 1136 C C . THR A 1 10 ? -20.754 1.391 -1.474 1.00 0.00 10 THR A C 2
ATOM 1137 O O . THR A 1 10 ? -19.847 2.123 -1.069 1.00 0.00 10 THR A O 2
ATOM 1148 N N . CYS A 1 11 ? -20.842 0.106 -1.137 1.00 0.00 11 CYS A N 2
ATOM 1149 C CA . CYS A 1 11 ? -19.941 -0.483 -0.151 1.00 0.00 11 CYS A CA 2
ATOM 1150 C C . CYS A 1 11 ? -19.782 -1.996 -0.342 1.00 0.00 11 CYS A C 2
ATOM 1151 O O . CYS A 1 11 ? -19.651 -2.467 -1.468 1.00 0.00 11 CYS A O 2
ATOM 1159 N N . ASP A 1 12 ? -19.793 -2.734 0.773 1.00 0.00 12 ASP A N 2
ATOM 1160 C CA . ASP A 1 12 ? -19.489 -4.177 0.812 1.00 0.00 12 ASP A CA 2
ATOM 1161 C C . ASP A 1 12 ? -20.111 -4.991 -0.328 1.00 0.00 12 ASP A C 2
ATOM 1162 O O . ASP A 1 12 ? -19.396 -5.693 -1.042 1.00 0.00 12 ASP A O 2
ATOM 1171 N N . SER A 1 13 ? -21.425 -4.903 -0.504 1.00 0.00 13 SER A N 2
ATOM 1172 C CA . SER A 1 13 ? -22.119 -5.734 -1.484 1.00 0.00 13 SER A CA 2
ATOM 1173 C C . SER A 1 13 ? -21.657 -5.405 -2.902 1.00 0.00 13 SER A C 2
ATOM 1174 O O . SER A 1 13 ? -21.641 -6.263 -3.785 1.00 0.00 13 SER A O 2
ATOM 1182 N N . CYS A 1 14 ? -21.264 -4.159 -3.098 1.00 0.00 14 CYS A N 2
ATOM 1183 C CA . CYS A 1 14 ? -20.735 -3.706 -4.372 1.00 0.00 14 CYS A CA 2
ATOM 1184 C C . CYS A 1 14 ? -19.272 -4.106 -4.514 1.00 0.00 14 CYS A C 2
ATOM 1185 O O . CYS A 1 14 ? -18.840 -4.593 -5.563 1.00 0.00 14 CYS A O 2
ATOM 1193 N N . ALA A 1 15 ? -18.524 -3.910 -3.437 1.00 0.00 15 ALA A N 2
ATOM 1194 C CA . ALA A 1 15 ? -17.098 -4.196 -3.409 1.00 0.00 15 ALA A CA 2
ATOM 1195 C C . ALA A 1 15 ? -16.810 -5.679 -3.629 1.00 0.00 15 ALA A C 2
ATOM 1196 O O . ALA A 1 15 ? -15.717 -6.044 -4.054 1.00 0.00 15 ALA A O 2
ATOM 1203 N N . ALA A 1 16 ? -17.792 -6.527 -3.339 1.00 0.00 16 ALA A N 2
ATOM 1204 C CA . ALA A 1 16 ? -17.650 -7.966 -3.532 1.00 0.00 16 ALA A CA 2
ATOM 1205 C C . ALA A 1 16 ? -17.329 -8.289 -4.989 1.00 0.00 16 ALA A C 2
ATOM 1206 O O . ALA A 1 16 ? -16.396 -9.045 -5.282 1.00 0.00 16 ALA A O 2
ATOM 1213 N N . HIS A 1 17 ? -18.091 -7.686 -5.898 1.00 0.00 17 HIS A N 2
ATOM 1214 C CA . HIS A 1 17 ? -17.891 -7.896 -7.327 1.00 0.00 17 HIS A CA 2
ATOM 1215 C C . HIS A 1 17 ? -16.510 -7.415 -7.745 1.00 0.00 17 HIS A C 2
ATOM 1216 O O . HIS A 1 17 ? -15.825 -8.065 -8.531 1.00 0.00 17 HIS A O 2
ATOM 1231 N N . VAL A 1 18 ? -16.111 -6.271 -7.203 1.00 0.00 18 VAL A N 2
ATOM 1232 C CA . VAL A 1 18 ? -14.809 -5.692 -7.500 1.00 0.00 18 VAL A CA 2
ATOM 1233 C C . VAL A 1 18 ? -13.693 -6.583 -6.970 1.00 0.00 18 VAL A C 2
ATOM 1234 O O . VAL A 1 18 ? -12.709 -6.838 -7.662 1.00 0.00 18 VAL A O 2
ATOM 1247 N N . LYS A 1 19 ? -13.865 -7.068 -5.747 1.00 0.00 19 LYS A N 2
ATOM 1248 C CA . LYS A 1 19 ? -12.887 -7.945 -5.121 1.00 0.00 19 LYS A CA 2
ATOM 1249 C C . LYS A 1 19 ? -12.701 -9.215 -5.937 1.00 0.00 19 LYS A C 2
ATOM 1250 O O . LYS A 1 19 ? -11.574 -9.624 -6.219 1.00 0.00 19 LYS A O 2
ATOM 1269 N N . GLU A 1 20 ? -13.811 -9.829 -6.322 1.00 0.00 20 GLU A N 2
ATOM 1270 C CA . GLU A 1 20 ? -13.764 -11.048 -7.112 1.00 0.00 20 GLU A CA 2
ATOM 1271 C C . GLU A 1 20 ? -13.159 -10.780 -8.487 1.00 0.00 20 GLU A C 2
ATOM 1272 O O . GLU A 1 20 ? -12.361 -11.572 -8.993 1.00 0.00 20 GLU A O 2
ATOM 1284 N N . ALA A 1 21 ? -13.516 -9.643 -9.072 1.00 0.00 21 ALA A N 2
ATOM 1285 C CA . ALA A 1 21 ? -12.997 -9.269 -10.381 1.00 0.00 21 ALA A CA 2
ATOM 1286 C C . ALA A 1 21 ? -11.494 -9.066 -10.297 1.00 0.00 21 ALA A C 2
ATOM 1287 O O . ALA A 1 21 ? -10.753 -9.416 -11.217 1.00 0.00 21 ALA A O 2
ATOM 1294 N N . LEU A 1 22 ? -11.056 -8.515 -9.173 1.00 0.00 22 LEU A N 2
ATOM 1295 C CA . LEU A 1 22 ? -9.641 -8.302 -8.920 1.00 0.00 22 LEU A CA 2
ATOM 1296 C C . LEU A 1 22 ? -8.921 -9.634 -8.779 1.00 0.00 22 LEU A C 2
ATOM 1297 O O . LEU A 1 22 ? -7.922 -9.886 -9.447 1.00 0.00 22 LEU A O 2
ATOM 1313 N N . GLU A 1 23 ? -9.453 -10.497 -7.925 1.00 0.00 23 GLU A N 2
ATOM 1314 C CA . GLU A 1 23 ? -8.813 -11.771 -7.634 1.00 0.00 23 GLU A CA 2
ATOM 1315 C C . GLU A 1 23 ? -9.001 -12.766 -8.774 1.00 0.00 23 GLU A C 2
ATOM 1316 O O . GLU A 1 23 ? -8.436 -13.859 -8.756 1.00 0.00 23 GLU A O 2
ATOM 1328 N N . LYS A 1 24 ? -9.806 -12.391 -9.758 1.00 0.00 24 LYS A N 2
ATOM 1329 C CA . LYS A 1 24 ? -9.913 -13.161 -10.988 1.00 0.00 24 LYS A CA 2
ATOM 1330 C C . LYS A 1 24 ? -8.704 -12.885 -11.876 1.00 0.00 24 LYS A C 2
ATOM 1331 O O . LYS A 1 24 ? -8.399 -13.648 -12.790 1.00 0.00 24 LYS A O 2
ATOM 1350 N N . VAL A 1 25 ? -8.025 -11.778 -11.602 1.00 0.00 25 VAL A N 2
ATOM 1351 C CA . VAL A 1 25 ? -6.815 -11.414 -12.319 1.00 0.00 25 VAL A CA 2
ATOM 1352 C C . VAL A 1 25 ? -5.605 -12.096 -11.675 1.00 0.00 25 VAL A C 2
ATOM 1353 O O . VAL A 1 25 ? -5.370 -11.946 -10.477 1.00 0.00 25 VAL A O 2
ATOM 1366 N N . PRO A 1 26 ? -4.821 -12.851 -12.467 1.00 0.00 26 PRO A N 2
ATOM 1367 C CA . PRO A 1 26 ? -3.679 -13.636 -11.962 1.00 0.00 26 PRO A CA 2
ATOM 1368 C C . PRO A 1 26 ? -2.583 -12.773 -11.335 1.00 0.00 26 PRO A C 2
ATOM 1369 O O . PRO A 1 26 ? -1.735 -13.274 -10.595 1.00 0.00 26 PRO A O 2
ATOM 1380 N N . GLY A 1 27 ? -2.604 -11.479 -11.630 1.00 0.00 27 GLY A N 2
ATOM 1381 C CA . GLY A 1 27 ? -1.616 -10.579 -11.069 1.00 0.00 27 GLY A CA 2
ATOM 1382 C C . GLY A 1 27 ? -1.924 -10.216 -9.631 1.00 0.00 27 GLY A C 2
ATOM 1383 O O . GLY A 1 27 ? -1.066 -9.699 -8.916 1.00 0.00 27 GLY A O 2
ATOM 1387 N N . VAL A 1 28 ? -3.151 -10.485 -9.207 1.00 0.00 28 VAL A N 2
ATOM 1388 C CA . VAL A 1 28 ? -3.569 -10.203 -7.848 1.00 0.00 28 VAL A CA 2
ATOM 1389 C C . VAL A 1 28 ? -3.412 -11.450 -6.989 1.00 0.00 28 VAL A C 2
ATOM 1390 O O . VAL A 1 28 ? -3.900 -12.526 -7.342 1.00 0.00 28 VAL A O 2
ATOM 1403 N N . GLN A 1 29 ? -2.706 -11.312 -5.882 1.00 0.00 29 GLN A N 2
ATOM 1404 C CA . GLN A 1 29 ? -2.511 -12.421 -4.966 1.00 0.00 29 GLN A CA 2
ATOM 1405 C C . GLN A 1 29 ? -3.657 -12.488 -3.969 1.00 0.00 29 GLN A C 2
ATOM 1406 O O . GLN A 1 29 ? -4.229 -13.552 -3.732 1.00 0.00 29 GLN A O 2
ATOM 1420 N N . SER A 1 30 ? -3.986 -11.344 -3.386 1.00 0.00 30 SER A N 2
ATOM 1421 C CA . SER A 1 30 ? -5.070 -11.259 -2.416 1.00 0.00 30 SER A CA 2
ATOM 1422 C C . SER A 1 30 ? -5.634 -9.846 -2.400 1.00 0.00 30 SER A C 2
ATOM 1423 O O . SER A 1 30 ? -4.881 -8.876 -2.363 1.00 0.00 30 SER A O 2
ATOM 1431 N N . ALA A 1 31 ? -6.948 -9.730 -2.451 1.00 0.00 31 ALA A N 2
ATOM 1432 C CA . ALA A 1 31 ? -7.597 -8.430 -2.443 1.00 0.00 31 ALA A CA 2
ATOM 1433 C C . ALA A 1 31 ? -8.584 -8.325 -1.291 1.00 0.00 31 ALA A C 2
ATOM 1434 O O . ALA A 1 31 ? -9.529 -9.110 -1.195 1.00 0.00 31 ALA A O 2
ATOM 1441 N N . LEU A 1 32 ? -8.356 -7.362 -0.413 1.00 0.00 32 LEU A N 2
ATOM 1442 C CA . LEU A 1 32 ? -9.245 -7.117 0.702 1.00 0.00 32 LEU A CA 2
ATOM 1443 C C . LEU A 1 32 ? -9.827 -5.713 0.581 1.00 0.00 32 LEU A C 2
ATOM 1444 O O . LEU A 1 32 ? -9.124 -4.714 0.728 1.00 0.00 32 LEU A O 2
ATOM 1460 N N . VAL A 1 33 ? -11.106 -5.638 0.263 1.00 0.00 33 VAL A N 2
ATOM 1461 C CA . VAL A 1 33 ? -11.765 -4.356 0.100 1.00 0.00 33 VAL A CA 2
ATOM 1462 C C . VAL A 1 33 ? -12.458 -3.954 1.393 1.00 0.00 33 VAL A C 2
ATOM 1463 O O . VAL A 1 33 ? -13.143 -4.761 2.021 1.00 0.00 33 VAL A O 2
ATOM 1476 N N . SER A 1 34 ? -12.259 -2.710 1.788 1.00 0.00 34 SER A N 2
ATOM 1477 C CA . SER A 1 34 ? -12.831 -2.193 3.013 1.00 0.00 34 SER A CA 2
ATOM 1478 C C . SER A 1 34 ? -14.111 -1.413 2.727 1.00 0.00 34 SER A C 2
ATOM 1479 O O . SER A 1 34 ? -14.068 -0.289 2.209 1.00 0.00 34 SER A O 2
ATOM 1487 N N . TYR A 1 35 ? -15.240 -2.032 3.067 1.00 0.00 35 TYR A N 2
ATOM 1488 C CA . TYR A 1 35 ? -16.561 -1.441 2.891 1.00 0.00 35 TYR A CA 2
ATOM 1489 C C . TYR A 1 35 ? -16.716 -0.104 3.640 1.00 0.00 35 TYR A C 2
ATOM 1490 O O . TYR A 1 35 ? -17.242 0.846 3.064 1.00 0.00 35 TYR A O 2
ATOM 1508 N N . PRO A 1 36 ? -16.260 0.023 4.918 1.00 0.00 36 PRO A N 2
ATOM 1509 C CA . PRO A 1 36 ? -16.440 1.265 5.675 1.00 0.00 36 PRO A CA 2
ATOM 1510 C C . PRO A 1 36 ? -15.373 2.310 5.345 1.00 0.00 36 PRO A C 2
ATOM 1511 O O . PRO A 1 36 ? -15.419 3.442 5.829 1.00 0.00 36 PRO A O 2
ATOM 1522 N N . LYS A 1 37 ? -14.408 1.920 4.524 1.00 0.00 37 LYS A N 2
ATOM 1523 C CA . LYS A 1 37 ? -13.348 2.826 4.111 1.00 0.00 37 LYS A CA 2
ATOM 1524 C C . LYS A 1 37 ? -13.565 3.270 2.670 1.00 0.00 37 LYS A C 2
ATOM 1525 O O . LYS A 1 37 ? -13.172 4.367 2.278 1.00 0.00 37 LYS A O 2
ATOM 1544 N N . GLY A 1 38 ? -14.208 2.406 1.891 1.00 0.00 38 GLY A N 2
ATOM 1545 C CA . GLY A 1 38 ? -14.429 2.687 0.488 1.00 0.00 38 GLY A CA 2
ATOM 1546 C C . GLY A 1 38 ? -13.178 2.450 -0.330 1.00 0.00 38 GLY A C 2
ATOM 1547 O O . GLY A 1 38 ? -13.040 2.964 -1.441 1.00 0.00 38 GLY A O 2
ATOM 1551 N N . THR A 1 39 ? -12.268 1.659 0.220 1.00 0.00 39 THR A N 2
ATOM 1552 C CA . THR A 1 39 ? -10.980 1.431 -0.420 1.00 0.00 39 THR A CA 2
ATOM 1553 C C . THR A 1 39 ? -10.681 -0.059 -0.537 1.00 0.00 39 THR A C 2
ATOM 1554 O O . THR A 1 39 ? -11.137 -0.860 0.274 1.00 0.00 39 THR A O 2
ATOM 1565 N N . ALA A 1 40 ? -9.920 -0.419 -1.552 1.00 0.00 40 ALA A N 2
ATOM 1566 C CA . ALA A 1 40 ? -9.558 -1.805 -1.782 1.00 0.00 40 ALA A CA 2
ATOM 1567 C C . ALA A 1 40 ? -8.066 -2.005 -1.570 1.00 0.00 40 ALA A C 2
ATOM 1568 O O . ALA A 1 40 ? -7.251 -1.485 -2.329 1.00 0.00 40 ALA A O 2
ATOM 1575 N N . GLN A 1 41 ? -7.714 -2.749 -0.538 1.00 0.00 41 GLN A N 2
ATOM 1576 C CA . GLN A 1 41 ? -6.316 -3.021 -0.244 1.00 0.00 41 GLN A CA 2
ATOM 1577 C C . GLN A 1 41 ? -5.922 -4.363 -0.839 1.00 0.00 41 GLN A C 2
ATOM 1578 O O . GLN A 1 41 ? -6.253 -5.419 -0.298 1.00 0.00 41 GLN A O 2
ATOM 1592 N N . LEU A 1 42 ? -5.222 -4.320 -1.956 1.00 0.00 42 LEU A N 2
ATOM 1593 C CA . LEU A 1 42 ? -4.918 -5.525 -2.698 1.00 0.00 42 LEU A CA 2
ATOM 1594 C C . LEU A 1 42 ? -3.416 -5.753 -2.795 1.00 0.00 42 LEU A C 2
ATOM 1595 O O . LEU A 1 42 ? -2.645 -4.824 -3.041 1.00 0.00 42 LEU A O 2
ATOM 1611 N N . ALA A 1 43 ? -3.016 -6.994 -2.586 1.00 0.00 43 ALA A N 2
ATOM 1612 C CA . ALA A 1 43 ? -1.631 -7.390 -2.739 1.00 0.00 43 ALA A CA 2
ATOM 1613 C C . ALA A 1 43 ? -1.424 -7.981 -4.124 1.00 0.00 43 ALA A C 2
ATOM 1614 O O . ALA A 1 43 ? -1.917 -9.073 -4.427 1.00 0.00 43 ALA A O 2
ATOM 1621 N N . ILE A 1 44 ? -0.728 -7.243 -4.969 1.00 0.00 44 ILE A N 2
ATOM 1622 C CA . ILE A 1 44 ? -0.494 -7.666 -6.342 1.00 0.00 44 ILE A CA 2
ATOM 1623 C C . ILE A 1 44 ? 0.937 -8.142 -6.523 1.00 0.00 44 ILE A C 2
ATOM 1624 O O . ILE A 1 44 ? 1.788 -7.924 -5.661 1.00 0.00 44 ILE A O 2
ATOM 1640 N N . VAL A 1 45 ? 1.190 -8.809 -7.636 1.00 0.00 45 VAL A N 2
ATOM 1641 C CA . VAL A 1 45 ? 2.542 -9.190 -7.999 1.00 0.00 45 VAL A CA 2
ATOM 1642 C C . VAL A 1 45 ? 3.243 -8.007 -8.659 1.00 0.00 45 VAL A C 2
ATOM 1643 O O . VAL A 1 45 ? 2.720 -7.436 -9.620 1.00 0.00 45 VAL A O 2
ATOM 1656 N N . PRO A 1 46 ? 4.414 -7.606 -8.134 1.00 0.00 46 PRO A N 2
ATOM 1657 C CA . PRO A 1 46 ? 5.184 -6.475 -8.667 1.00 0.00 46 PRO A CA 2
ATOM 1658 C C . PRO A 1 46 ? 5.418 -6.592 -10.169 1.00 0.00 46 PRO A C 2
ATOM 1659 O O . PRO A 1 46 ? 6.162 -7.461 -10.635 1.00 0.00 46 PRO A O 2
ATOM 1670 N N . GLY A 1 47 ? 4.768 -5.719 -10.920 1.00 0.00 47 GLY A N 2
ATOM 1671 C CA . GLY A 1 47 ? 4.836 -5.778 -12.363 1.00 0.00 47 GLY A CA 2
ATOM 1672 C C . GLY A 1 47 ? 3.470 -5.613 -12.992 1.00 0.00 47 GLY A C 2
ATOM 1673 O O . GLY A 1 47 ? 3.336 -5.041 -14.076 1.00 0.00 47 GLY A O 2
ATOM 1677 N N . THR A 1 48 ? 2.451 -6.117 -12.310 1.00 0.00 48 THR A N 2
ATOM 1678 C CA . THR A 1 48 ? 1.078 -5.968 -12.767 1.00 0.00 48 THR A CA 2
ATOM 1679 C C . THR A 1 48 ? 0.626 -4.523 -12.626 1.00 0.00 48 THR A C 2
ATOM 1680 O O . THR A 1 48 ? 0.814 -3.904 -11.580 1.00 0.00 48 THR A O 2
ATOM 1691 N N . SER A 1 49 ? 0.041 -3.988 -13.686 1.00 0.00 49 SER A N 2
ATOM 1692 C CA . SER A 1 49 ? -0.335 -2.591 -13.724 1.00 0.00 49 SER A CA 2
ATOM 1693 C C . SER A 1 49 ? -1.571 -2.317 -12.870 1.00 0.00 49 SER A C 2
ATOM 1694 O O . SER A 1 49 ? -2.655 -2.838 -13.140 1.00 0.00 49 SER A O 2
ATOM 1702 N N . PRO A 1 50 ? -1.427 -1.491 -11.823 1.00 0.00 50 PRO A N 2
ATOM 1703 C CA . PRO A 1 50 ? -2.528 -1.156 -10.925 1.00 0.00 50 PRO A CA 2
ATOM 1704 C C . PRO A 1 50 ? -3.523 -0.206 -11.572 1.00 0.00 50 PRO A C 2
ATOM 1705 O O . PRO A 1 50 ? -4.704 -0.188 -11.219 1.00 0.00 50 PRO A O 2
ATOM 1716 N N . ASP A 1 51 ? -3.057 0.556 -12.551 1.00 0.00 51 ASP A N 2
ATOM 1717 C CA . ASP A 1 51 ? -3.929 1.474 -13.261 1.00 0.00 51 ASP A CA 2
ATOM 1718 C C . ASP A 1 51 ? -4.846 0.674 -14.164 1.00 0.00 51 ASP A C 2
ATOM 1719 O O . ASP A 1 51 ? -5.915 1.134 -14.559 1.00 0.00 51 ASP A O 2
ATOM 1728 N N . ALA A 1 52 ? -4.423 -0.552 -14.456 1.00 0.00 52 ALA A N 2
ATOM 1729 C CA . ALA A 1 52 ? -5.189 -1.436 -15.313 1.00 0.00 52 ALA A CA 2
ATOM 1730 C C . ALA A 1 52 ? -6.364 -2.011 -14.547 1.00 0.00 52 ALA A C 2
ATOM 1731 O O . ALA A 1 52 ? -7.457 -2.160 -15.082 1.00 0.00 52 ALA A O 2
ATOM 1738 N N . LEU A 1 53 ? -6.126 -2.320 -13.282 1.00 0.00 53 LEU A N 2
ATOM 1739 C CA . LEU A 1 53 ? -7.177 -2.810 -12.406 1.00 0.00 53 LEU A CA 2
ATOM 1740 C C . LEU A 1 53 ? -8.176 -1.692 -12.147 1.00 0.00 53 LEU A C 2
ATOM 1741 O O . LEU A 1 53 ? -9.388 -1.901 -12.179 1.00 0.00 53 LEU A O 2
ATOM 1757 N N . THR A 1 54 ? -7.646 -0.496 -11.920 1.00 0.00 54 THR A N 2
ATOM 1758 C CA . THR A 1 54 ? -8.465 0.695 -11.779 1.00 0.00 54 THR A CA 2
ATOM 1759 C C . THR A 1 54 ? -9.341 0.891 -13.018 1.00 0.00 54 THR A C 2
ATOM 1760 O O . THR A 1 54 ? -10.555 1.082 -12.915 1.00 0.00 54 THR A O 2
ATOM 1771 N N . ALA A 1 55 ? -8.715 0.815 -14.192 1.00 0.00 55 ALA A N 2
ATOM 1772 C CA . ALA A 1 55 ? -9.433 0.965 -15.452 1.00 0.00 55 ALA A CA 2
ATOM 1773 C C . ALA A 1 55 ? -10.406 -0.186 -15.673 1.00 0.00 55 ALA A C 2
ATOM 1774 O O . ALA A 1 55 ? -11.437 -0.021 -16.318 1.00 0.00 55 ALA A O 2
ATOM 1781 N N . ALA A 1 56 ? -10.064 -1.356 -15.156 1.00 0.00 56 ALA A N 2
ATOM 1782 C CA . ALA A 1 56 ? -10.958 -2.505 -15.221 1.00 0.00 56 ALA A CA 2
ATOM 1783 C C . ALA A 1 56 ? -12.225 -2.251 -14.412 1.00 0.00 56 ALA A C 2
ATOM 1784 O O . ALA A 1 56 ? -13.331 -2.507 -14.886 1.00 0.00 56 ALA A O 2
ATOM 1791 N N . VAL A 1 57 ? -12.062 -1.734 -13.197 1.00 0.00 57 VAL A N 2
ATOM 1792 C CA . VAL A 1 57 ? -13.204 -1.423 -12.347 1.00 0.00 57 VAL A CA 2
ATOM 1793 C C . VAL A 1 57 ? -14.011 -0.260 -12.926 1.00 0.00 57 VAL A C 2
ATOM 1794 O O . VAL A 1 57 ? -15.241 -0.315 -12.978 1.00 0.00 57 VAL A O 2
ATOM 1807 N N . ALA A 1 58 ? -13.319 0.788 -13.370 1.00 0.00 58 ALA A N 2
ATOM 1808 C CA . ALA A 1 58 ? -13.978 1.916 -14.020 1.00 0.00 58 ALA A CA 2
ATOM 1809 C C . ALA A 1 58 ? -14.701 1.468 -15.287 1.00 0.00 58 ALA A C 2
ATOM 1810 O O . ALA A 1 58 ? -15.818 1.904 -15.572 1.00 0.00 58 ALA A O 2
ATOM 1817 N N . GLY A 1 59 ? -14.064 0.573 -16.026 1.00 0.00 59 GLY A N 2
ATOM 1818 C CA . GLY A 1 59 ? -14.643 0.056 -17.250 1.00 0.00 59 GLY A CA 2
ATOM 1819 C C . GLY A 1 59 ? -15.795 -0.891 -16.988 1.00 0.00 59 GLY A C 2
ATOM 1820 O O . GLY A 1 59 ? -16.559 -1.221 -17.898 1.00 0.00 59 GLY A O 2
ATOM 1824 N N . LEU A 1 60 ? -15.926 -1.322 -15.739 1.00 0.00 60 LEU A N 2
ATOM 1825 C CA . LEU A 1 60 ? -17.015 -2.202 -15.335 1.00 0.00 60 LEU A CA 2
ATOM 1826 C C . LEU A 1 60 ? -18.264 -1.390 -15.018 1.00 0.00 60 LEU A C 2
ATOM 1827 O O . LEU A 1 60 ? -19.242 -1.906 -14.479 1.00 0.00 60 LEU A O 2
ATOM 1843 N N . GLY A 1 61 ? -18.216 -0.114 -15.356 1.00 0.00 61 GLY A N 2
ATOM 1844 C CA . GLY A 1 61 ? -19.347 0.765 -15.136 1.00 0.00 61 GLY A CA 2
ATOM 1845 C C . GLY A 1 61 ? -19.218 1.567 -13.858 1.00 0.00 61 GLY A C 2
ATOM 1846 O O . GLY A 1 61 ? -19.889 2.588 -13.683 1.00 0.00 61 GLY A O 2
ATOM 1850 N N . TYR A 1 62 ? -18.343 1.116 -12.972 1.00 0.00 62 TYR A N 2
ATOM 1851 C CA . TYR A 1 62 ? -18.151 1.773 -11.687 1.00 0.00 62 TYR A CA 2
ATOM 1852 C C . TYR A 1 62 ? -17.101 2.867 -11.810 1.00 0.00 62 TYR A C 2
ATOM 1853 O O . TYR A 1 62 ? -16.543 3.083 -12.886 1.00 0.00 62 TYR A O 2
ATOM 1871 N N . LYS A 1 63 ? -16.821 3.543 -10.710 1.00 0.00 63 LYS A N 2
ATOM 1872 C CA . LYS A 1 63 ? -15.827 4.600 -10.707 1.00 0.00 63 LYS A CA 2
ATOM 1873 C C . LYS A 1 63 ? -14.693 4.227 -9.772 1.00 0.00 63 LYS A C 2
ATOM 1874 O O . LYS A 1 63 ? -14.825 4.315 -8.553 1.00 0.00 63 LYS A O 2
ATOM 1893 N N . ALA A 1 64 ? -13.590 3.774 -10.334 1.00 0.00 64 ALA A N 2
ATOM 1894 C CA . ALA A 1 64 ? -12.452 3.389 -9.525 1.00 0.00 64 ALA A CA 2
ATOM 1895 C C . ALA A 1 64 ? -11.363 4.445 -9.569 1.00 0.00 64 ALA A C 2
ATOM 1896 O O . ALA A 1 64 ? -11.181 5.132 -10.573 1.00 0.00 64 ALA A O 2
ATOM 1903 N N . THR A 1 65 ? -10.662 4.573 -8.462 1.00 0.00 65 THR A N 2
ATOM 1904 C CA . THR A 1 65 ? -9.498 5.431 -8.375 1.00 0.00 65 THR A CA 2
ATOM 1905 C C . THR A 1 65 ? -8.434 4.719 -7.550 1.00 0.00 65 THR A C 2
ATOM 1906 O O . THR A 1 65 ? -8.464 3.496 -7.432 1.00 0.00 65 THR A O 2
ATOM 1917 N N . LEU A 1 66 ? -7.520 5.462 -6.953 1.00 0.00 66 LEU A N 2
ATOM 1918 C CA . LEU A 1 66 ? -6.492 4.852 -6.127 1.00 0.00 66 LEU A CA 2
ATOM 1919 C C . LEU A 1 66 ? -5.995 5.830 -5.081 1.00 0.00 66 LEU A C 2
ATOM 1920 O O . LEU A 1 66 ? -5.790 7.012 -5.359 1.00 0.00 66 LEU A O 2
ATOM 1936 N N . ALA A 1 67 ? -5.823 5.334 -3.870 1.00 0.00 67 ALA A N 2
ATOM 1937 C CA . ALA A 1 67 ? -5.265 6.126 -2.794 1.00 0.00 67 ALA A CA 2
ATOM 1938 C C . ALA A 1 67 ? -3.920 5.540 -2.415 1.00 0.00 67 ALA A C 2
ATOM 1939 O O . ALA A 1 67 ? -3.603 5.362 -1.238 1.00 0.00 67 ALA A O 2
ATOM 1946 N N . ASP A 1 68 ? -3.144 5.228 -3.443 1.00 0.00 68 ASP A N 2
ATOM 1947 C CA . ASP A 1 68 ? -1.893 4.514 -3.287 1.00 0.00 68 ASP A CA 2
ATOM 1948 C C . ASP A 1 68 ? -0.836 5.363 -2.598 1.00 0.00 68 ASP A C 2
ATOM 1949 O O . ASP A 1 68 ? -0.206 6.221 -3.219 1.00 0.00 68 ASP A O 2
ATOM 1958 N N . ALA A 1 69 ? -0.670 5.121 -1.311 1.00 0.00 69 ALA A N 2
ATOM 1959 C CA . ALA A 1 69 ? 0.344 5.781 -0.511 1.00 0.00 69 ALA A CA 2
ATOM 1960 C C . ALA A 1 69 ? 0.695 4.891 0.669 1.00 0.00 69 ALA A C 2
ATOM 1961 O O . ALA A 1 69 ? 1.865 4.470 0.774 1.00 0.00 69 ALA A O 2
ATOM 1969 N N . MET A 1 1 ? 2.110 -1.750 -2.240 1.00 0.00 1 MET A N 3
ATOM 1970 C CA . MET A 1 1 ? 0.739 -2.288 -2.101 1.00 0.00 1 MET A CA 3
ATOM 1971 C C . MET A 1 1 ? -0.270 -1.179 -2.340 1.00 0.00 1 MET A C 3
ATOM 1972 O O . MET A 1 1 ? -0.687 -0.501 -1.405 1.00 0.00 1 MET A O 3
ATOM 1988 N N . THR A 1 2 ? -0.646 -1.005 -3.597 1.00 0.00 2 THR A N 3
ATOM 1989 C CA . THR A 1 2 ? -1.507 0.094 -4.005 1.00 0.00 2 THR A CA 3
ATOM 1990 C C . THR A 1 2 ? -2.868 0.041 -3.316 1.00 0.00 2 THR A C 3
ATOM 1991 O O . THR A 1 2 ? -3.561 -0.974 -3.352 1.00 0.00 2 THR A O 3
ATOM 2002 N N . HIS A 1 3 ? -3.234 1.136 -2.670 1.00 0.00 3 HIS A N 3
ATOM 2003 C CA . HIS A 1 3 ? -4.547 1.260 -2.064 1.00 0.00 3 HIS A CA 3
ATOM 2004 C C . HIS A 1 3 ? -5.501 1.904 -3.056 1.00 0.00 3 HIS A C 3
ATOM 2005 O O . HIS A 1 3 ? -5.253 3.002 -3.554 1.00 0.00 3 HIS A O 3
ATOM 2020 N N . LEU A 1 4 ? -6.587 1.224 -3.320 1.00 0.00 4 LEU A N 3
ATOM 2021 C CA . LEU A 1 4 ? -7.555 1.666 -4.306 1.00 0.00 4 LEU A CA 3
ATOM 2022 C C . LEU A 1 4 ? -8.770 2.272 -3.625 1.00 0.00 4 LEU A C 3
ATOM 2023 O O . LEU A 1 4 ? -9.089 1.936 -2.484 1.00 0.00 4 LEU A O 3
ATOM 2039 N N . LYS A 1 5 ? -9.436 3.172 -4.323 1.00 0.00 5 LYS A N 3
ATOM 2040 C CA . LYS A 1 5 ? -10.633 3.806 -3.807 1.00 0.00 5 LYS A CA 3
ATOM 2041 C C . LYS A 1 5 ? -11.839 3.416 -4.647 1.00 0.00 5 LYS A C 3
ATOM 2042 O O . LYS A 1 5 ? -11.838 3.572 -5.870 1.00 0.00 5 LYS A O 3
ATOM 2061 N N . ILE A 1 6 ? -12.860 2.909 -3.984 1.00 0.00 6 ILE A N 3
ATOM 2062 C CA . ILE A 1 6 ? -14.082 2.494 -4.651 1.00 0.00 6 ILE A CA 3
ATOM 2063 C C . ILE A 1 6 ? -15.019 3.684 -4.803 1.00 0.00 6 ILE A C 3
ATOM 2064 O O . ILE A 1 6 ? -15.316 4.378 -3.827 1.00 0.00 6 ILE A O 3
ATOM 2080 N N . THR A 1 7 ? -15.468 3.930 -6.024 1.00 0.00 7 THR A N 3
ATOM 2081 C CA . THR A 1 7 ? -16.339 5.057 -6.294 1.00 0.00 7 THR A CA 3
ATOM 2082 C C . THR A 1 7 ? -17.547 4.619 -7.110 1.00 0.00 7 THR A C 3
ATOM 2083 O O . THR A 1 7 ? -17.464 3.680 -7.908 1.00 0.00 7 THR A O 3
ATOM 2094 N N . GLY A 1 8 ? -18.670 5.287 -6.899 1.00 0.00 8 GLY A N 3
ATOM 2095 C CA . GLY A 1 8 ? -19.901 4.886 -7.541 1.00 0.00 8 GLY A CA 3
ATOM 2096 C C . GLY A 1 8 ? -20.720 3.997 -6.636 1.00 0.00 8 GLY A C 3
ATOM 2097 O O . GLY A 1 8 ? -21.847 4.330 -6.272 1.00 0.00 8 GLY A O 3
ATOM 2101 N N . MET A 1 9 ? -20.150 2.857 -6.270 1.00 0.00 9 MET A N 3
ATOM 2102 C CA . MET A 1 9 ? -20.795 1.955 -5.324 1.00 0.00 9 MET A CA 3
ATOM 2103 C C . MET A 1 9 ? -20.421 2.342 -3.902 1.00 0.00 9 MET A C 3
ATOM 2104 O O . MET A 1 9 ? -19.311 2.815 -3.654 1.00 0.00 9 MET A O 3
ATOM 2118 N N . THR A 1 10 ? -21.341 2.148 -2.975 1.00 0.00 10 THR A N 3
ATOM 2119 C CA . THR A 1 10 ? -21.114 2.525 -1.590 1.00 0.00 10 THR A CA 3
ATOM 2120 C C . THR A 1 10 ? -20.311 1.464 -0.838 1.00 0.00 10 THR A C 3
ATOM 2121 O O . THR A 1 10 ? -19.180 1.720 -0.420 1.00 0.00 10 THR A O 3
ATOM 2132 N N . CYS A 1 11 ? -20.879 0.267 -0.694 1.00 0.00 11 CYS A N 3
ATOM 2133 C CA . CYS A 1 11 ? -20.258 -0.776 0.113 1.00 0.00 11 CYS A CA 3
ATOM 2134 C C . CYS A 1 11 ? -21.080 -2.059 0.096 1.00 0.00 11 CYS A C 3
ATOM 2135 O O . CYS A 1 11 ? -22.256 -2.032 -0.256 1.00 0.00 11 CYS A O 3
ATOM 2143 N N . ASP A 1 12 ? -20.429 -3.172 0.469 1.00 0.00 12 ASP A N 3
ATOM 2144 C CA . ASP A 1 12 ? -21.076 -4.484 0.648 1.00 0.00 12 ASP A CA 3
ATOM 2145 C C . ASP A 1 12 ? -21.709 -5.012 -0.638 1.00 0.00 12 ASP A C 3
ATOM 2146 O O . ASP A 1 12 ? -22.603 -4.389 -1.209 1.00 0.00 12 ASP A O 3
ATOM 2155 N N . SER A 1 13 ? -21.225 -6.176 -1.086 1.00 0.00 13 SER A N 3
ATOM 2156 C CA . SER A 1 13 ? -21.626 -6.779 -2.365 1.00 0.00 13 SER A CA 3
ATOM 2157 C C . SER A 1 13 ? -21.050 -5.970 -3.524 1.00 0.00 13 SER A C 3
ATOM 2158 O O . SER A 1 13 ? -20.484 -6.521 -4.469 1.00 0.00 13 SER A O 3
ATOM 2166 N N . CYS A 1 14 ? -21.181 -4.657 -3.428 1.00 0.00 14 CYS A N 3
ATOM 2167 C CA . CYS A 1 14 ? -20.515 -3.746 -4.329 1.00 0.00 14 CYS A CA 3
ATOM 2168 C C . CYS A 1 14 ? -19.011 -3.907 -4.191 1.00 0.00 14 CYS A C 3
ATOM 2169 O O . CYS A 1 14 ? -18.286 -4.010 -5.178 1.00 0.00 14 CYS A O 3
ATOM 2177 N N . ALA A 1 15 ? -18.563 -3.961 -2.946 1.00 0.00 15 ALA A N 3
ATOM 2178 C CA . ALA A 1 15 ? -17.153 -4.169 -2.649 1.00 0.00 15 ALA A CA 3
ATOM 2179 C C . ALA A 1 15 ? -16.714 -5.561 -3.092 1.00 0.00 15 ALA A C 3
ATOM 2180 O O . ALA A 1 15 ? -15.568 -5.769 -3.482 1.00 0.00 15 ALA A O 3
ATOM 2187 N N . ALA A 1 16 ? -17.654 -6.498 -3.061 1.00 0.00 16 ALA A N 3
ATOM 2188 C CA . ALA A 1 16 ? -17.372 -7.873 -3.442 1.00 0.00 16 ALA A CA 3
ATOM 2189 C C . ALA A 1 16 ? -17.226 -7.987 -4.950 1.00 0.00 16 ALA A C 3
ATOM 2190 O O . ALA A 1 16 ? -16.388 -8.736 -5.449 1.00 0.00 16 ALA A O 3
ATOM 2197 N N . HIS A 1 17 ? -18.039 -7.223 -5.667 1.00 0.00 17 HIS A N 3
ATOM 2198 C CA . HIS A 1 17 ? -17.969 -7.175 -7.118 1.00 0.00 17 HIS A CA 3
ATOM 2199 C C . HIS A 1 17 ? -16.606 -6.662 -7.554 1.00 0.00 17 HIS A C 3
ATOM 2200 O O . HIS A 1 17 ? -15.944 -7.262 -8.404 1.00 0.00 17 HIS A O 3
ATOM 2215 N N . VAL A 1 18 ? -16.184 -5.558 -6.943 1.00 0.00 18 VAL A N 3
ATOM 2216 C CA . VAL A 1 18 ? -14.880 -4.977 -7.227 1.00 0.00 18 VAL A CA 3
ATOM 2217 C C . VAL A 1 18 ? -13.771 -5.945 -6.833 1.00 0.00 18 VAL A C 3
ATOM 2218 O O . VAL A 1 18 ? -12.813 -6.138 -7.577 1.00 0.00 18 VAL A O 3
ATOM 2231 N N . LYS A 1 19 ? -13.917 -6.558 -5.660 1.00 0.00 19 LYS A N 3
ATOM 2232 C CA . LYS A 1 19 ? -12.950 -7.539 -5.180 1.00 0.00 19 LYS A CA 3
ATOM 2233 C C . LYS A 1 19 ? -12.803 -8.682 -6.175 1.00 0.00 19 LYS A C 3
ATOM 2234 O O . LYS A 1 19 ? -11.690 -9.093 -6.503 1.00 0.00 19 LYS A O 3
ATOM 2253 N N . GLU A 1 20 ? -13.931 -9.184 -6.659 1.00 0.00 20 GLU A N 3
ATOM 2254 C CA . GLU A 1 20 ? -13.933 -10.262 -7.635 1.00 0.00 20 GLU A CA 3
ATOM 2255 C C . GLU A 1 20 ? -13.281 -9.809 -8.930 1.00 0.00 20 GLU A C 3
ATOM 2256 O O . GLU A 1 20 ? -12.527 -10.561 -9.552 1.00 0.00 20 GLU A O 3
ATOM 2268 N N . ALA A 1 21 ? -13.560 -8.575 -9.318 1.00 0.00 21 ALA A N 3
ATOM 2269 C CA . ALA A 1 21 ? -12.964 -7.995 -10.510 1.00 0.00 21 ALA A CA 3
ATOM 2270 C C . ALA A 1 21 ? -11.447 -7.948 -10.376 1.00 0.00 21 ALA A C 3
ATOM 2271 O O . ALA A 1 21 ? -10.716 -8.248 -11.319 1.00 0.00 21 ALA A O 3
ATOM 2278 N N . LEU A 1 22 ? -10.987 -7.587 -9.186 1.00 0.00 22 LEU A N 3
ATOM 2279 C CA . LEU A 1 22 ? -9.563 -7.513 -8.899 1.00 0.00 22 LEU A CA 3
ATOM 2280 C C . LEU A 1 22 ? -8.949 -8.902 -8.922 1.00 0.00 22 LEU A C 3
ATOM 2281 O O . LEU A 1 22 ? -7.889 -9.119 -9.506 1.00 0.00 22 LEU A O 3
ATOM 2297 N N . GLU A 1 23 ? -9.640 -9.841 -8.294 1.00 0.00 23 GLU A N 3
ATOM 2298 C CA . GLU A 1 23 ? -9.168 -11.214 -8.202 1.00 0.00 23 GLU A CA 3
ATOM 2299 C C . GLU A 1 23 ? -9.352 -11.951 -9.527 1.00 0.00 23 GLU A C 3
ATOM 2300 O O . GLU A 1 23 ? -8.860 -13.067 -9.700 1.00 0.00 23 GLU A O 3
ATOM 2312 N N . LYS A 1 24 ? -10.068 -11.327 -10.455 1.00 0.00 24 LYS A N 3
ATOM 2313 C CA . LYS A 1 24 ? -10.212 -11.874 -11.798 1.00 0.00 24 LYS A CA 3
ATOM 2314 C C . LYS A 1 24 ? -8.908 -11.691 -12.558 1.00 0.00 24 LYS A C 3
ATOM 2315 O O . LYS A 1 24 ? -8.607 -12.424 -13.498 1.00 0.00 24 LYS A O 3
ATOM 2334 N N . VAL A 1 25 ? -8.137 -10.705 -12.121 1.00 0.00 25 VAL A N 3
ATOM 2335 C CA . VAL A 1 25 ? -6.820 -10.457 -12.668 1.00 0.00 25 VAL A CA 3
ATOM 2336 C C . VAL A 1 25 ? -5.813 -11.421 -12.041 1.00 0.00 25 VAL A C 3
ATOM 2337 O O . VAL A 1 25 ? -5.681 -11.481 -10.817 1.00 0.00 25 VAL A O 3
ATOM 2350 N N . PRO A 1 26 ? -5.090 -12.185 -12.873 1.00 0.00 26 PRO A N 3
ATOM 2351 C CA . PRO A 1 26 ? -4.179 -13.239 -12.410 1.00 0.00 26 PRO A CA 3
ATOM 2352 C C . PRO A 1 26 ? -2.920 -12.703 -11.725 1.00 0.00 26 PRO A C 3
ATOM 2353 O O . PRO A 1 26 ? -2.029 -13.471 -11.361 1.00 0.00 26 PRO A O 3
ATOM 2364 N N . GLY A 1 27 ? -2.847 -11.390 -11.553 1.00 0.00 27 GLY A N 3
ATOM 2365 C CA . GLY A 1 27 ? -1.701 -10.793 -10.897 1.00 0.00 27 GLY A CA 3
ATOM 2366 C C . GLY A 1 27 ? -1.975 -10.482 -9.439 1.00 0.00 27 GLY A C 3
ATOM 2367 O O . GLY A 1 27 ? -1.130 -9.917 -8.748 1.00 0.00 27 GLY A O 3
ATOM 2371 N N . VAL A 1 28 ? -3.159 -10.853 -8.971 1.00 0.00 28 VAL A N 3
ATOM 2372 C CA . VAL A 1 28 ? -3.552 -10.596 -7.594 1.00 0.00 28 VAL A CA 3
ATOM 2373 C C . VAL A 1 28 ? -3.089 -11.725 -6.668 1.00 0.00 28 VAL A C 3
ATOM 2374 O O . VAL A 1 28 ? -2.977 -12.883 -7.081 1.00 0.00 28 VAL A O 3
ATOM 2387 N N . GLN A 1 29 ? -2.784 -11.375 -5.427 1.00 0.00 29 GLN A N 3
ATOM 2388 C CA . GLN A 1 29 ? -2.423 -12.365 -4.424 1.00 0.00 29 GLN A CA 3
ATOM 2389 C C . GLN A 1 29 ? -3.339 -12.257 -3.212 1.00 0.00 29 GLN A C 3
ATOM 2390 O O . GLN A 1 29 ? -3.798 -13.266 -2.681 1.00 0.00 29 GLN A O 3
ATOM 2404 N N . SER A 1 30 ? -3.630 -11.033 -2.798 1.00 0.00 30 SER A N 3
ATOM 2405 C CA . SER A 1 30 ? -4.523 -10.812 -1.670 1.00 0.00 30 SER A CA 3
ATOM 2406 C C . SER A 1 30 ? -5.201 -9.452 -1.782 1.00 0.00 30 SER A C 3
ATOM 2407 O O . SER A 1 30 ? -4.595 -8.419 -1.510 1.00 0.00 30 SER A O 3
ATOM 2415 N N . ALA A 1 31 ? -6.456 -9.457 -2.203 1.00 0.00 31 ALA A N 3
ATOM 2416 C CA . ALA A 1 31 ? -7.214 -8.228 -2.352 1.00 0.00 31 ALA A CA 3
ATOM 2417 C C . ALA A 1 31 ? -8.190 -8.064 -1.196 1.00 0.00 31 ALA A C 3
ATOM 2418 O O . ALA A 1 31 ? -9.256 -8.683 -1.177 1.00 0.00 31 ALA A O 3
ATOM 2425 N N . LEU A 1 32 ? -7.814 -7.243 -0.228 1.00 0.00 32 LEU A N 3
ATOM 2426 C CA . LEU A 1 32 ? -8.664 -6.992 0.925 1.00 0.00 32 LEU A CA 3
ATOM 2427 C C . LEU A 1 32 ? -9.394 -5.669 0.757 1.00 0.00 32 LEU A C 3
ATOM 2428 O O . LEU A 1 32 ? -8.786 -4.599 0.796 1.00 0.00 32 LEU A O 3
ATOM 2444 N N . VAL A 1 33 ? -10.696 -5.748 0.550 1.00 0.00 33 VAL A N 3
ATOM 2445 C CA . VAL A 1 33 ? -11.506 -4.566 0.329 1.00 0.00 33 VAL A CA 3
ATOM 2446 C C . VAL A 1 33 ? -12.287 -4.213 1.587 1.00 0.00 33 VAL A C 3
ATOM 2447 O O . VAL A 1 33 ? -13.038 -5.032 2.119 1.00 0.00 33 VAL A O 3
ATOM 2460 N N . SER A 1 34 ? -12.093 -2.995 2.056 1.00 0.00 34 SER A N 3
ATOM 2461 C CA . SER A 1 34 ? -12.754 -2.513 3.251 1.00 0.00 34 SER A CA 3
ATOM 2462 C C . SER A 1 34 ? -14.083 -1.867 2.886 1.00 0.00 34 SER A C 3
ATOM 2463 O O . SER A 1 34 ? -14.121 -0.731 2.406 1.00 0.00 34 SER A O 3
ATOM 2471 N N . TYR A 1 35 ? -15.168 -2.595 3.120 1.00 0.00 35 TYR A N 3
ATOM 2472 C CA . TYR A 1 35 ? -16.496 -2.145 2.747 1.00 0.00 35 TYR A CA 3
ATOM 2473 C C . TYR A 1 35 ? -16.903 -0.822 3.431 1.00 0.00 35 TYR A C 3
ATOM 2474 O O . TYR A 1 35 ? -17.429 0.053 2.755 1.00 0.00 35 TYR A O 3
ATOM 2492 N N . PRO A 1 36 ? -16.654 -0.616 4.754 1.00 0.00 36 PRO A N 3
ATOM 2493 C CA . PRO A 1 36 ? -17.100 0.605 5.439 1.00 0.00 36 PRO A CA 3
ATOM 2494 C C . PRO A 1 36 ? -16.302 1.840 5.032 1.00 0.00 36 PRO A C 3
ATOM 2495 O O . PRO A 1 36 ? -16.734 2.969 5.251 1.00 0.00 36 PRO A O 3
ATOM 2506 N N . LYS A 1 37 ? -15.132 1.626 4.450 1.00 0.00 37 LYS A N 3
ATOM 2507 C CA . LYS A 1 37 ? -14.270 2.734 4.060 1.00 0.00 37 LYS A CA 3
ATOM 2508 C C . LYS A 1 37 ? -14.296 2.947 2.549 1.00 0.00 37 LYS A C 3
ATOM 2509 O O . LYS A 1 37 ? -13.999 4.037 2.059 1.00 0.00 37 LYS A O 3
ATOM 2528 N N . GLY A 1 38 ? -14.658 1.904 1.817 1.00 0.00 38 GLY A N 3
ATOM 2529 C CA . GLY A 1 38 ? -14.658 1.976 0.372 1.00 0.00 38 GLY A CA 3
ATOM 2530 C C . GLY A 1 38 ? -13.253 1.921 -0.190 1.00 0.00 38 GLY A C 3
ATOM 2531 O O . GLY A 1 38 ? -12.971 2.484 -1.251 1.00 0.00 38 GLY A O 3
ATOM 2535 N N . THR A 1 39 ? -12.366 1.252 0.529 1.00 0.00 39 THR A N 3
ATOM 2536 C CA . THR A 1 39 ? -10.984 1.114 0.102 1.00 0.00 39 THR A CA 3
ATOM 2537 C C . THR A 1 39 ? -10.697 -0.310 -0.343 1.00 0.00 39 THR A C 3
ATOM 2538 O O . THR A 1 39 ? -11.267 -1.260 0.187 1.00 0.00 39 THR A O 3
ATOM 2549 N N . ALA A 1 40 ? -9.817 -0.456 -1.311 1.00 0.00 40 ALA A N 3
ATOM 2550 C CA . ALA A 1 40 ? -9.436 -1.768 -1.797 1.00 0.00 40 ALA A CA 3
ATOM 2551 C C . ALA A 1 40 ? -7.928 -1.936 -1.725 1.00 0.00 40 ALA A C 3
ATOM 2552 O O . ALA A 1 40 ? -7.183 -1.244 -2.416 1.00 0.00 40 ALA A O 3
ATOM 2559 N N . GLN A 1 41 ? -7.480 -2.841 -0.877 1.00 0.00 41 GLN A N 3
ATOM 2560 C CA . GLN A 1 41 ? -6.056 -3.084 -0.711 1.00 0.00 41 GLN A CA 3
ATOM 2561 C C . GLN A 1 41 ? -5.660 -4.365 -1.431 1.00 0.00 41 GLN A C 3
ATOM 2562 O O . GLN A 1 41 ? -5.681 -5.450 -0.849 1.00 0.00 41 GLN A O 3
ATOM 2576 N N . LEU A 1 42 ? -5.314 -4.242 -2.703 1.00 0.00 42 LEU A N 3
ATOM 2577 C CA . LEU A 1 42 ? -4.963 -5.408 -3.497 1.00 0.00 42 LEU A CA 3
ATOM 2578 C C . LEU A 1 42 ? -3.456 -5.628 -3.510 1.00 0.00 42 LEU A C 3
ATOM 2579 O O . LEU A 1 42 ? -2.698 -4.833 -4.064 1.00 0.00 42 LEU A O 3
ATOM 2595 N N . ALA A 1 43 ? -3.022 -6.699 -2.872 1.00 0.00 43 ALA A N 3
ATOM 2596 C CA . ALA A 1 43 ? -1.630 -7.088 -2.923 1.00 0.00 43 ALA A CA 3
ATOM 2597 C C . ALA A 1 43 ? -1.380 -7.857 -4.207 1.00 0.00 43 ALA A C 3
ATOM 2598 O O . ALA A 1 43 ? -1.721 -9.038 -4.312 1.00 0.00 43 ALA A O 3
ATOM 2605 N N . ILE A 1 44 ? -0.837 -7.171 -5.195 1.00 0.00 44 ILE A N 3
ATOM 2606 C CA . ILE A 1 44 ? -0.588 -7.773 -6.492 1.00 0.00 44 ILE A CA 3
ATOM 2607 C C . ILE A 1 44 ? 0.888 -8.101 -6.655 1.00 0.00 44 ILE A C 3
ATOM 2608 O O . ILE A 1 44 ? 1.732 -7.594 -5.914 1.00 0.00 44 ILE A O 3
ATOM 2624 N N . VAL A 1 45 ? 1.188 -8.965 -7.610 1.00 0.00 45 VAL A N 3
ATOM 2625 C CA . VAL A 1 45 ? 2.561 -9.338 -7.900 1.00 0.00 45 VAL A CA 3
ATOM 2626 C C . VAL A 1 45 ? 3.217 -8.281 -8.782 1.00 0.00 45 VAL A C 3
ATOM 2627 O O . VAL A 1 45 ? 2.638 -7.872 -9.795 1.00 0.00 45 VAL A O 3
ATOM 2640 N N . PRO A 1 46 ? 4.415 -7.807 -8.388 1.00 0.00 46 PRO A N 3
ATOM 2641 C CA . PRO A 1 46 ? 5.182 -6.823 -9.160 1.00 0.00 46 PRO A CA 3
ATOM 2642 C C . PRO A 1 46 ? 5.316 -7.216 -10.627 1.00 0.00 46 PRO A C 3
ATOM 2643 O O . PRO A 1 46 ? 6.045 -8.149 -10.977 1.00 0.00 46 PRO A O 3
ATOM 2654 N N . GLY A 1 47 ? 4.595 -6.499 -11.472 1.00 0.00 47 GLY A N 3
ATOM 2655 C CA . GLY A 1 47 ? 4.538 -6.815 -12.881 1.00 0.00 47 GLY A CA 3
ATOM 2656 C C . GLY A 1 47 ? 3.160 -6.533 -13.424 1.00 0.00 47 GLY A C 3
ATOM 2657 O O . GLY A 1 47 ? 3.000 -6.053 -14.546 1.00 0.00 47 GLY A O 3
ATOM 2661 N N . THR A 1 48 ? 2.163 -6.836 -12.612 1.00 0.00 48 THR A N 3
ATOM 2662 C CA . THR A 1 48 ? 0.790 -6.499 -12.928 1.00 0.00 48 THR A CA 3
ATOM 2663 C C . THR A 1 48 ? 0.556 -5.011 -12.729 1.00 0.00 48 THR A C 3
ATOM 2664 O O . THR A 1 48 ? 0.962 -4.438 -11.717 1.00 0.00 48 THR A O 3
ATOM 2675 N N . SER A 1 49 ? -0.071 -4.386 -13.706 1.00 0.00 49 SER A N 3
ATOM 2676 C CA . SER A 1 49 ? -0.311 -2.963 -13.662 1.00 0.00 49 SER A CA 3
ATOM 2677 C C . SER A 1 49 ? -1.540 -2.628 -12.821 1.00 0.00 49 SER A C 3
ATOM 2678 O O . SER A 1 49 ? -2.630 -3.148 -13.064 1.00 0.00 49 SER A O 3
ATOM 2686 N N . PRO A 1 50 ? -1.385 -1.755 -11.813 1.00 0.00 50 PRO A N 3
ATOM 2687 C CA . PRO A 1 50 ? -2.508 -1.300 -10.993 1.00 0.00 50 PRO A CA 3
ATOM 2688 C C . PRO A 1 50 ? -3.463 -0.399 -11.767 1.00 0.00 50 PRO A C 3
ATOM 2689 O O . PRO A 1 50 ? -4.621 -0.218 -11.382 1.00 0.00 50 PRO A O 3
ATOM 2700 N N . ASP A 1 51 ? -2.982 0.142 -12.877 1.00 0.00 51 ASP A N 3
ATOM 2701 C CA . ASP A 1 51 ? -3.812 0.944 -13.755 1.00 0.00 51 ASP A CA 3
ATOM 2702 C C . ASP A 1 51 ? -4.791 0.029 -14.459 1.00 0.00 51 ASP A C 3
ATOM 2703 O O . ASP A 1 51 ? -5.886 0.432 -14.848 1.00 0.00 51 ASP A O 3
ATOM 2712 N N . ALA A 1 52 ? -4.395 -1.227 -14.562 1.00 0.00 52 ALA A N 3
ATOM 2713 C CA . ALA A 1 52 ? -5.202 -2.228 -15.229 1.00 0.00 52 ALA A CA 3
ATOM 2714 C C . ALA A 1 52 ? -6.372 -2.632 -14.347 1.00 0.00 52 ALA A C 3
ATOM 2715 O O . ALA A 1 52 ? -7.475 -2.867 -14.829 1.00 0.00 52 ALA A O 3
ATOM 2722 N N . LEU A 1 53 ? -6.121 -2.685 -13.044 1.00 0.00 53 LEU A N 3
ATOM 2723 C CA . LEU A 1 53 ? -7.168 -2.969 -12.075 1.00 0.00 53 LEU A CA 3
ATOM 2724 C C . LEU A 1 53 ? -8.145 -1.803 -12.043 1.00 0.00 53 LEU A C 3
ATOM 2725 O O . LEU A 1 53 ? -9.363 -1.989 -12.042 1.00 0.00 53 LEU A O 3
ATOM 2741 N N . THR A 1 54 ? -7.586 -0.600 -12.044 1.00 0.00 54 THR A N 3
ATOM 2742 C CA . THR A 1 54 ? -8.373 0.621 -12.102 1.00 0.00 54 THR A CA 3
ATOM 2743 C C . THR A 1 54 ? -9.270 0.626 -13.337 1.00 0.00 54 THR A C 3
ATOM 2744 O O . THR A 1 54 ? -10.481 0.842 -13.243 1.00 0.00 54 THR A O 3
ATOM 2755 N N . ALA A 1 55 ? -8.668 0.366 -14.490 1.00 0.00 55 ALA A N 3
ATOM 2756 C CA . ALA A 1 55 ? -9.408 0.352 -15.743 1.00 0.00 55 ALA A CA 3
ATOM 2757 C C . ALA A 1 55 ? -10.414 -0.790 -15.774 1.00 0.00 55 ALA A C 3
ATOM 2758 O O . ALA A 1 55 ? -11.460 -0.683 -16.407 1.00 0.00 55 ALA A O 3
ATOM 2765 N N . ALA A 1 56 ? -10.089 -1.884 -15.097 1.00 0.00 56 ALA A N 3
ATOM 2766 C CA . ALA A 1 56 ? -11.006 -3.012 -14.991 1.00 0.00 56 ALA A CA 3
ATOM 2767 C C . ALA A 1 56 ? -12.255 -2.618 -14.211 1.00 0.00 56 ALA A C 3
ATOM 2768 O O . ALA A 1 56 ? -13.376 -2.873 -14.651 1.00 0.00 56 ALA A O 3
ATOM 2775 N N . VAL A 1 57 ? -12.058 -1.974 -13.064 1.00 0.00 57 VAL A N 3
ATOM 2776 C CA . VAL A 1 57 ? -13.181 -1.549 -12.234 1.00 0.00 57 VAL A CA 3
ATOM 2777 C C . VAL A 1 57 ? -13.980 -0.442 -12.921 1.00 0.00 57 VAL A C 3
ATOM 2778 O O . VAL A 1 57 ? -15.212 -0.472 -12.927 1.00 0.00 57 VAL A O 3
ATOM 2791 N N . ALA A 1 58 ? -13.280 0.527 -13.514 1.00 0.00 58 ALA A N 3
ATOM 2792 C CA . ALA A 1 58 ? -13.945 1.594 -14.252 1.00 0.00 58 ALA A CA 3
ATOM 2793 C C . ALA A 1 58 ? -14.666 1.042 -15.476 1.00 0.00 58 ALA A C 3
ATOM 2794 O O . ALA A 1 58 ? -15.744 1.514 -15.849 1.00 0.00 58 ALA A O 3
ATOM 2801 N N . GLY A 1 59 ? -14.076 0.026 -16.085 1.00 0.00 59 GLY A N 3
ATOM 2802 C CA . GLY A 1 59 ? -14.661 -0.586 -17.261 1.00 0.00 59 GLY A CA 3
ATOM 2803 C C . GLY A 1 59 ? -15.896 -1.399 -16.937 1.00 0.00 59 GLY A C 3
ATOM 2804 O O . GLY A 1 59 ? -16.715 -1.676 -17.812 1.00 0.00 59 GLY A O 3
ATOM 2808 N N . LEU A 1 60 ? -16.040 -1.769 -15.672 1.00 0.00 60 LEU A N 3
ATOM 2809 C CA . LEU A 1 60 ? -17.184 -2.553 -15.227 1.00 0.00 60 LEU A CA 3
ATOM 2810 C C . LEU A 1 60 ? -18.366 -1.646 -14.894 1.00 0.00 60 LEU A C 3
ATOM 2811 O O . LEU A 1 60 ? -19.311 -2.053 -14.213 1.00 0.00 60 LEU A O 3
ATOM 2827 N N . GLY A 1 61 ? -18.298 -0.412 -15.373 1.00 0.00 61 GLY A N 3
ATOM 2828 C CA . GLY A 1 61 ? -19.380 0.530 -15.180 1.00 0.00 61 GLY A CA 3
ATOM 2829 C C . GLY A 1 61 ? -19.226 1.342 -13.912 1.00 0.00 61 GLY A C 3
ATOM 2830 O O . GLY A 1 61 ? -19.900 2.356 -13.730 1.00 0.00 61 GLY A O 3
ATOM 2834 N N . TYR A 1 62 ? -18.343 0.895 -13.034 1.00 0.00 62 TYR A N 3
ATOM 2835 C CA . TYR A 1 62 ? -18.099 1.592 -11.783 1.00 0.00 62 TYR A CA 3
ATOM 2836 C C . TYR A 1 62 ? -16.968 2.591 -11.965 1.00 0.00 62 TYR A C 3
ATOM 2837 O O . TYR A 1 62 ? -16.475 2.785 -13.076 1.00 0.00 62 TYR A O 3
ATOM 2855 N N . LYS A 1 63 ? -16.560 3.229 -10.882 1.00 0.00 63 LYS A N 3
ATOM 2856 C CA . LYS A 1 63 ? -15.470 4.182 -10.939 1.00 0.00 63 LYS A CA 3
ATOM 2857 C C . LYS A 1 63 ? -14.351 3.737 -10.013 1.00 0.00 63 LYS A C 3
ATOM 2858 O O . LYS A 1 63 ? -14.559 3.571 -8.811 1.00 0.00 63 LYS A O 3
ATOM 2877 N N . ALA A 1 64 ? -13.176 3.511 -10.572 1.00 0.00 64 ALA A N 3
ATOM 2878 C CA . ALA A 1 64 ? -12.030 3.132 -9.768 1.00 0.00 64 ALA A CA 3
ATOM 2879 C C . ALA A 1 64 ? -11.071 4.298 -9.604 1.00 0.00 64 ALA A C 3
ATOM 2880 O O . ALA A 1 64 ? -10.669 4.935 -10.580 1.00 0.00 64 ALA A O 3
ATOM 2887 N N . THR A 1 65 ? -10.727 4.582 -8.367 1.00 0.00 65 THR A N 3
ATOM 2888 C CA . THR A 1 65 ? -9.729 5.583 -8.053 1.00 0.00 65 THR A CA 3
ATOM 2889 C C . THR A 1 65 ? -8.704 4.942 -7.126 1.00 0.00 65 THR A C 3
ATOM 2890 O O . THR A 1 65 ? -8.792 3.745 -6.866 1.00 0.00 65 THR A O 3
ATOM 2901 N N . LEU A 1 66 ? -7.752 5.702 -6.620 1.00 0.00 66 LEU A N 3
ATOM 2902 C CA . LEU A 1 66 ? -6.743 5.132 -5.740 1.00 0.00 66 LEU A CA 3
ATOM 2903 C C . LEU A 1 66 ? -6.192 6.185 -4.798 1.00 0.00 66 LEU A C 3
ATOM 2904 O O . LEU A 1 66 ? -6.131 7.368 -5.133 1.00 0.00 66 LEU A O 3
ATOM 2920 N N . ALA A 1 67 ? -5.814 5.745 -3.614 1.00 0.00 67 ALA A N 3
ATOM 2921 C CA . ALA A 1 67 ? -5.252 6.627 -2.604 1.00 0.00 67 ALA A CA 3
ATOM 2922 C C . ALA A 1 67 ? -4.277 5.854 -1.731 1.00 0.00 67 ALA A C 3
ATOM 2923 O O . ALA A 1 67 ? -4.649 5.342 -0.671 1.00 0.00 67 ALA A O 3
ATOM 2930 N N . ASP A 1 68 ? -3.036 5.756 -2.192 1.00 0.00 68 ASP A N 3
ATOM 2931 C CA . ASP A 1 68 ? -2.022 4.961 -1.516 1.00 0.00 68 ASP A CA 3
ATOM 2932 C C . ASP A 1 68 ? -1.699 5.522 -0.142 1.00 0.00 68 ASP A C 3
ATOM 2933 O O . ASP A 1 68 ? -1.448 4.770 0.801 1.00 0.00 68 ASP A O 3
ATOM 2942 N N . ALA A 1 69 ? -1.732 6.837 -0.024 1.00 0.00 69 ALA A N 3
ATOM 2943 C CA . ALA A 1 69 ? -1.479 7.493 1.248 1.00 0.00 69 ALA A CA 3
ATOM 2944 C C . ALA A 1 69 ? -2.426 8.666 1.433 1.00 0.00 69 ALA A C 3
ATOM 2945 O O . ALA A 1 69 ? -2.704 9.368 0.435 1.00 0.00 69 ALA A O 3
ATOM 2953 N N . MET A 1 1 ? -0.228 -3.322 -1.039 1.00 0.00 1 MET A N 4
ATOM 2954 C CA . MET A 1 1 ? 0.533 -2.183 -0.473 1.00 0.00 1 MET A CA 4
ATOM 2955 C C . MET A 1 1 ? -0.152 -0.859 -0.802 1.00 0.00 1 MET A C 4
ATOM 2956 O O . MET A 1 1 ? 0.034 0.135 -0.103 1.00 0.00 1 MET A O 4
ATOM 2972 N N . THR A 1 2 ? -0.942 -0.848 -1.866 1.00 0.00 2 THR A N 4
ATOM 2973 C CA . THR A 1 2 ? -1.690 0.337 -2.240 1.00 0.00 2 THR A CA 4
ATOM 2974 C C . THR A 1 2 ? -3.176 0.120 -1.985 1.00 0.00 2 THR A C 4
ATOM 2975 O O . THR A 1 2 ? -3.664 -1.008 -2.065 1.00 0.00 2 THR A O 4
ATOM 2986 N N . HIS A 1 3 ? -3.893 1.190 -1.669 1.00 0.00 3 HIS A N 4
ATOM 2987 C CA . HIS A 1 3 ? -5.325 1.088 -1.412 1.00 0.00 3 HIS A CA 4
ATOM 2988 C C . HIS A 1 3 ? -6.097 1.817 -2.496 1.00 0.00 3 HIS A C 4
ATOM 2989 O O . HIS A 1 3 ? -6.009 3.032 -2.624 1.00 0.00 3 HIS A O 4
ATOM 3004 N N . LEU A 1 4 ? -6.852 1.066 -3.270 1.00 0.00 4 LEU A N 4
ATOM 3005 C CA . LEU A 1 4 ? -7.661 1.636 -4.331 1.00 0.00 4 LEU A CA 4
ATOM 3006 C C . LEU A 1 4 ? -8.969 2.133 -3.746 1.00 0.00 4 LEU A C 4
ATOM 3007 O O . LEU A 1 4 ? -9.431 1.624 -2.724 1.00 0.00 4 LEU A O 4
ATOM 3023 N N . LYS A 1 5 ? -9.559 3.123 -4.379 1.00 0.00 5 LYS A N 4
ATOM 3024 C CA . LYS A 1 5 ? -10.755 3.748 -3.845 1.00 0.00 5 LYS A CA 4
ATOM 3025 C C . LYS A 1 5 ? -11.984 3.369 -4.653 1.00 0.00 5 LYS A C 4
ATOM 3026 O O . LYS A 1 5 ? -11.969 3.375 -5.887 1.00 0.00 5 LYS A O 4
ATOM 3045 N N . ILE A 1 6 ? -13.042 3.039 -3.937 1.00 0.00 6 ILE A N 4
ATOM 3046 C CA . ILE A 1 6 ? -14.308 2.677 -4.545 1.00 0.00 6 ILE A CA 4
ATOM 3047 C C . ILE A 1 6 ? -15.128 3.934 -4.815 1.00 0.00 6 ILE A C 4
ATOM 3048 O O . ILE A 1 6 ? -15.455 4.679 -3.890 1.00 0.00 6 ILE A O 4
ATOM 3064 N N . THR A 1 7 ? -15.455 4.174 -6.078 1.00 0.00 7 THR A N 4
ATOM 3065 C CA . THR A 1 7 ? -16.184 5.375 -6.452 1.00 0.00 7 THR A CA 4
ATOM 3066 C C . THR A 1 7 ? -17.403 5.025 -7.296 1.00 0.00 7 THR A C 4
ATOM 3067 O O . THR A 1 7 ? -17.423 3.995 -7.980 1.00 0.00 7 THR A O 4
ATOM 3078 N N . GLY A 1 8 ? -18.433 5.857 -7.217 1.00 0.00 8 GLY A N 4
ATOM 3079 C CA . GLY A 1 8 ? -19.648 5.623 -7.976 1.00 0.00 8 GLY A CA 4
ATOM 3080 C C . GLY A 1 8 ? -20.570 4.633 -7.290 1.00 0.00 8 GLY A C 4
ATOM 3081 O O . GLY A 1 8 ? -21.789 4.802 -7.282 1.00 0.00 8 GLY A O 4
ATOM 3085 N N . MET A 1 9 ? -19.977 3.610 -6.695 1.00 0.00 9 MET A N 4
ATOM 3086 C CA . MET A 1 9 ? -20.729 2.574 -6.008 1.00 0.00 9 MET A CA 4
ATOM 3087 C C . MET A 1 9 ? -21.078 3.003 -4.591 1.00 0.00 9 MET A C 4
ATOM 3088 O O . MET A 1 9 ? -20.530 3.981 -4.075 1.00 0.00 9 MET A O 4
ATOM 3102 N N . THR A 1 10 ? -21.986 2.270 -3.970 1.00 0.00 10 THR A N 4
ATOM 3103 C CA . THR A 1 10 ? -22.387 2.544 -2.606 1.00 0.00 10 THR A CA 4
ATOM 3104 C C . THR A 1 10 ? -21.434 1.885 -1.614 1.00 0.00 10 THR A C 4
ATOM 3105 O O . THR A 1 10 ? -20.608 2.560 -0.998 1.00 0.00 10 THR A O 4
ATOM 3116 N N . CYS A 1 11 ? -21.534 0.558 -1.497 1.00 0.00 11 CYS A N 4
ATOM 3117 C CA . CYS A 1 11 ? -20.781 -0.193 -0.502 1.00 0.00 11 CYS A CA 4
ATOM 3118 C C . CYS A 1 11 ? -21.128 -1.679 -0.556 1.00 0.00 11 CYS A C 4
ATOM 3119 O O . CYS A 1 11 ? -22.035 -2.091 -1.286 1.00 0.00 11 CYS A O 4
ATOM 3127 N N . ASP A 1 12 ? -20.385 -2.463 0.221 1.00 0.00 12 ASP A N 4
ATOM 3128 C CA . ASP A 1 12 ? -20.643 -3.892 0.426 1.00 0.00 12 ASP A CA 4
ATOM 3129 C C . ASP A 1 12 ? -20.658 -4.690 -0.873 1.00 0.00 12 ASP A C 4
ATOM 3130 O O . ASP A 1 12 ? -19.604 -5.109 -1.345 1.00 0.00 12 ASP A O 4
ATOM 3139 N N . SER A 1 13 ? -21.841 -4.900 -1.444 1.00 0.00 13 SER A N 4
ATOM 3140 C CA . SER A 1 13 ? -21.983 -5.673 -2.672 1.00 0.00 13 SER A CA 4
ATOM 3141 C C . SER A 1 13 ? -21.081 -5.112 -3.765 1.00 0.00 13 SER A C 4
ATOM 3142 O O . SER A 1 13 ? -20.543 -5.850 -4.594 1.00 0.00 13 SER A O 4
ATOM 3150 N N . CYS A 1 14 ? -20.902 -3.800 -3.731 1.00 0.00 14 CYS A N 4
ATOM 3151 C CA . CYS A 1 14 ? -20.021 -3.120 -4.657 1.00 0.00 14 CYS A CA 4
ATOM 3152 C C . CYS A 1 14 ? -18.575 -3.529 -4.419 1.00 0.00 14 CYS A C 4
ATOM 3153 O O . CYS A 1 14 ? -17.852 -3.857 -5.357 1.00 0.00 14 CYS A O 4
ATOM 3161 N N . ALA A 1 15 ? -18.171 -3.541 -3.157 1.00 0.00 15 ALA A N 4
ATOM 3162 C CA . ALA A 1 15 ? -16.802 -3.889 -2.807 1.00 0.00 15 ALA A CA 4
ATOM 3163 C C . ALA A 1 15 ? -16.553 -5.368 -3.069 1.00 0.00 15 ALA A C 4
ATOM 3164 O O . ALA A 1 15 ? -15.433 -5.781 -3.377 1.00 0.00 15 ALA A O 4
ATOM 3171 N N . ALA A 1 16 ? -17.619 -6.153 -2.984 1.00 0.00 16 ALA A N 4
ATOM 3172 C CA . ALA A 1 16 ? -17.528 -7.595 -3.162 1.00 0.00 16 ALA A CA 4
ATOM 3173 C C . ALA A 1 16 ? -17.237 -7.934 -4.615 1.00 0.00 16 ALA A C 4
ATOM 3174 O O . ALA A 1 16 ? -16.349 -8.735 -4.910 1.00 0.00 16 ALA A O 4
ATOM 3181 N N . HIS A 1 17 ? -17.967 -7.295 -5.521 1.00 0.00 17 HIS A N 4
ATOM 3182 C CA . HIS A 1 17 ? -17.802 -7.542 -6.940 1.00 0.00 17 HIS A CA 4
ATOM 3183 C C . HIS A 1 17 ? -16.479 -6.966 -7.431 1.00 0.00 17 HIS A C 4
ATOM 3184 O O . HIS A 1 17 ? -15.852 -7.520 -8.331 1.00 0.00 17 HIS A O 4
ATOM 3199 N N . VAL A 1 18 ? -16.054 -5.860 -6.830 1.00 0.00 18 VAL A N 4
ATOM 3200 C CA . VAL A 1 18 ? -14.753 -5.283 -7.141 1.00 0.00 18 VAL A CA 4
ATOM 3201 C C . VAL A 1 18 ? -13.648 -6.236 -6.707 1.00 0.00 18 VAL A C 4
ATOM 3202 O O . VAL A 1 18 ? -12.720 -6.511 -7.466 1.00 0.00 18 VAL A O 4
ATOM 3215 N N . LYS A 1 19 ? -13.767 -6.752 -5.486 1.00 0.00 19 LYS A N 4
ATOM 3216 C CA . LYS A 1 19 ? -12.813 -7.727 -4.974 1.00 0.00 19 LYS A CA 4
ATOM 3217 C C . LYS A 1 19 ? -12.783 -8.960 -5.868 1.00 0.00 19 LYS A C 4
ATOM 3218 O O . LYS A 1 19 ? -11.717 -9.492 -6.172 1.00 0.00 19 LYS A O 4
ATOM 3237 N N . GLU A 1 20 ? -13.959 -9.395 -6.298 1.00 0.00 20 GLU A N 4
ATOM 3238 C CA . GLU A 1 20 ? -14.076 -10.542 -7.186 1.00 0.00 20 GLU A CA 4
ATOM 3239 C C . GLU A 1 20 ? -13.382 -10.264 -8.518 1.00 0.00 20 GLU A C 4
ATOM 3240 O O . GLU A 1 20 ? -12.621 -11.095 -9.019 1.00 0.00 20 GLU A O 4
ATOM 3252 N N . ALA A 1 21 ? -13.614 -9.079 -9.062 1.00 0.00 21 ALA A N 4
ATOM 3253 C CA . ALA A 1 21 ? -13.011 -8.691 -10.328 1.00 0.00 21 ALA A CA 4
ATOM 3254 C C . ALA A 1 21 ? -11.499 -8.629 -10.190 1.00 0.00 21 ALA A C 4
ATOM 3255 O O . ALA A 1 21 ? -10.757 -8.959 -11.119 1.00 0.00 21 ALA A O 4
ATOM 3262 N N . LEU A 1 22 ? -11.054 -8.201 -9.016 1.00 0.00 22 LEU A N 4
ATOM 3263 C CA . LEU A 1 22 ? -9.637 -8.137 -8.708 1.00 0.00 22 LEU A CA 4
ATOM 3264 C C . LEU A 1 22 ? -9.052 -9.538 -8.636 1.00 0.00 22 LEU A C 4
ATOM 3265 O O . LEU A 1 22 ? -8.023 -9.826 -9.242 1.00 0.00 22 LEU A O 4
ATOM 3281 N N . GLU A 1 23 ? -9.736 -10.414 -7.910 1.00 0.00 23 GLU A N 4
ATOM 3282 C CA . GLU A 1 23 ? -9.259 -11.775 -7.693 1.00 0.00 23 GLU A CA 4
ATOM 3283 C C . GLU A 1 23 ? -9.392 -12.617 -8.957 1.00 0.00 23 GLU A C 4
ATOM 3284 O O . GLU A 1 23 ? -8.799 -13.694 -9.062 1.00 0.00 23 GLU A O 4
ATOM 3296 N N . LYS A 1 24 ? -10.163 -12.120 -9.916 1.00 0.00 24 LYS A N 4
ATOM 3297 C CA . LYS A 1 24 ? -10.288 -12.772 -11.208 1.00 0.00 24 LYS A CA 4
ATOM 3298 C C . LYS A 1 24 ? -9.015 -12.554 -12.010 1.00 0.00 24 LYS A C 4
ATOM 3299 O O . LYS A 1 24 ? -8.714 -13.296 -12.944 1.00 0.00 24 LYS A O 4
ATOM 3318 N N . VAL A 1 25 ? -8.279 -11.520 -11.637 1.00 0.00 25 VAL A N 4
ATOM 3319 C CA . VAL A 1 25 ? -6.972 -11.253 -12.206 1.00 0.00 25 VAL A CA 4
ATOM 3320 C C . VAL A 1 25 ? -5.911 -12.038 -11.437 1.00 0.00 25 VAL A C 4
ATOM 3321 O O . VAL A 1 25 ? -5.739 -11.842 -10.234 1.00 0.00 25 VAL A O 4
ATOM 3334 N N . PRO A 1 26 ? -5.188 -12.940 -12.119 1.00 0.00 26 PRO A N 4
ATOM 3335 C CA . PRO A 1 26 ? -4.178 -13.796 -11.478 1.00 0.00 26 PRO A CA 4
ATOM 3336 C C . PRO A 1 26 ? -3.005 -13.004 -10.902 1.00 0.00 26 PRO A C 4
ATOM 3337 O O . PRO A 1 26 ? -2.277 -13.494 -10.037 1.00 0.00 26 PRO A O 4
ATOM 3348 N N . GLY A 1 27 ? -2.830 -11.781 -11.386 1.00 0.00 27 GLY A N 4
ATOM 3349 C CA . GLY A 1 27 ? -1.777 -10.921 -10.880 1.00 0.00 27 GLY A CA 4
ATOM 3350 C C . GLY A 1 27 ? -2.074 -10.422 -9.481 1.00 0.00 27 GLY A C 4
ATOM 3351 O O . GLY A 1 27 ? -1.171 -9.994 -8.761 1.00 0.00 27 GLY A O 4
ATOM 3355 N N . VAL A 1 28 ? -3.342 -10.480 -9.097 1.00 0.00 28 VAL A N 4
ATOM 3356 C CA . VAL A 1 28 ? -3.756 -10.076 -7.769 1.00 0.00 28 VAL A CA 4
ATOM 3357 C C . VAL A 1 28 ? -3.710 -11.272 -6.830 1.00 0.00 28 VAL A C 4
ATOM 3358 O O . VAL A 1 28 ? -4.497 -12.211 -6.963 1.00 0.00 28 VAL A O 4
ATOM 3371 N N . GLN A 1 29 ? -2.778 -11.240 -5.889 1.00 0.00 29 GLN A N 4
ATOM 3372 C CA . GLN A 1 29 ? -2.593 -12.341 -4.957 1.00 0.00 29 GLN A CA 4
ATOM 3373 C C . GLN A 1 29 ? -3.615 -12.266 -3.832 1.00 0.00 29 GLN A C 4
ATOM 3374 O O . GLN A 1 29 ? -4.125 -13.289 -3.375 1.00 0.00 29 GLN A O 4
ATOM 3388 N N . SER A 1 30 ? -3.924 -11.050 -3.399 1.00 0.00 30 SER A N 4
ATOM 3389 C CA . SER A 1 30 ? -4.907 -10.845 -2.346 1.00 0.00 30 SER A CA 4
ATOM 3390 C C . SER A 1 30 ? -5.556 -9.476 -2.482 1.00 0.00 30 SER A C 4
ATOM 3391 O O . SER A 1 30 ? -4.875 -8.475 -2.710 1.00 0.00 30 SER A O 4
ATOM 3399 N N . ALA A 1 31 ? -6.874 -9.442 -2.365 1.00 0.00 31 ALA A N 4
ATOM 3400 C CA . ALA A 1 31 ? -7.615 -8.197 -2.450 1.00 0.00 31 ALA A CA 4
ATOM 3401 C C . ALA A 1 31 ? -8.300 -7.906 -1.123 1.00 0.00 31 ALA A C 4
ATOM 3402 O O . ALA A 1 31 ? -9.400 -8.394 -0.860 1.00 0.00 31 ALA A O 4
ATOM 3409 N N . LEU A 1 32 ? -7.641 -7.121 -0.285 1.00 0.00 32 LEU A N 4
ATOM 3410 C CA . LEU A 1 32 ? -8.176 -6.780 1.022 1.00 0.00 32 LEU A CA 4
ATOM 3411 C C . LEU A 1 32 ? -9.132 -5.605 0.902 1.00 0.00 32 LEU A C 4
ATOM 3412 O O . LEU A 1 32 ? -8.818 -4.483 1.304 1.00 0.00 32 LEU A O 4
ATOM 3428 N N . VAL A 1 33 ? -10.292 -5.861 0.320 1.00 0.00 33 VAL A N 4
ATOM 3429 C CA . VAL A 1 33 ? -11.292 -4.827 0.144 1.00 0.00 33 VAL A CA 4
ATOM 3430 C C . VAL A 1 33 ? -11.958 -4.499 1.473 1.00 0.00 33 VAL A C 4
ATOM 3431 O O . VAL A 1 33 ? -12.143 -5.368 2.323 1.00 0.00 33 VAL A O 4
ATOM 3444 N N . SER A 1 34 ? -12.276 -3.234 1.655 1.00 0.00 34 SER A N 4
ATOM 3445 C CA . SER A 1 34 ? -12.925 -2.768 2.866 1.00 0.00 34 SER A CA 4
ATOM 3446 C C . SER A 1 34 ? -14.211 -2.025 2.518 1.00 0.00 34 SER A C 4
ATOM 3447 O O . SER A 1 34 ? -14.194 -0.818 2.251 1.00 0.00 34 SER A O 4
ATOM 3455 N N . TYR A 1 35 ? -15.323 -2.753 2.519 1.00 0.00 35 TYR A N 4
ATOM 3456 C CA . TYR A 1 35 ? -16.613 -2.196 2.178 1.00 0.00 35 TYR A CA 4
ATOM 3457 C C . TYR A 1 35 ? -17.034 -1.020 3.086 1.00 0.00 35 TYR A C 4
ATOM 3458 O O . TYR A 1 35 ? -17.560 -0.035 2.570 1.00 0.00 35 TYR A O 4
ATOM 3476 N N . PRO A 1 36 ? -16.822 -1.066 4.433 1.00 0.00 36 PRO A N 4
ATOM 3477 C CA . PRO A 1 36 ? -17.237 0.031 5.314 1.00 0.00 36 PRO A CA 4
ATOM 3478 C C . PRO A 1 36 ? -16.348 1.264 5.158 1.00 0.00 36 PRO A C 4
ATOM 3479 O O . PRO A 1 36 ? -16.680 2.346 5.642 1.00 0.00 36 PRO A O 4
ATOM 3490 N N . LYS A 1 37 ? -15.220 1.094 4.477 1.00 0.00 37 LYS A N 4
ATOM 3491 C CA . LYS A 1 37 ? -14.268 2.173 4.305 1.00 0.00 37 LYS A CA 4
ATOM 3492 C C . LYS A 1 37 ? -14.336 2.732 2.889 1.00 0.00 37 LYS A C 4
ATOM 3493 O O . LYS A 1 37 ? -14.066 3.908 2.660 1.00 0.00 37 LYS A O 4
ATOM 3512 N N . GLY A 1 38 ? -14.708 1.883 1.942 1.00 0.00 38 GLY A N 4
ATOM 3513 C CA . GLY A 1 38 ? -14.752 2.293 0.553 1.00 0.00 38 GLY A CA 4
ATOM 3514 C C . GLY A 1 38 ? -13.388 2.204 -0.101 1.00 0.00 38 GLY A C 4
ATOM 3515 O O . GLY A 1 38 ? -13.104 2.909 -1.072 1.00 0.00 38 GLY A O 4
ATOM 3519 N N . THR A 1 39 ? -12.542 1.335 0.433 1.00 0.00 39 THR A N 4
ATOM 3520 C CA . THR A 1 39 ? -11.188 1.178 -0.076 1.00 0.00 39 THR A CA 4
ATOM 3521 C C . THR A 1 39 ? -10.872 -0.293 -0.334 1.00 0.00 39 THR A C 4
ATOM 3522 O O . THR A 1 39 ? -11.575 -1.174 0.154 1.00 0.00 39 THR A O 4
ATOM 3533 N N . ALA A 1 40 ? -9.829 -0.550 -1.111 1.00 0.00 40 ALA A N 4
ATOM 3534 C CA . ALA A 1 40 ? -9.398 -1.911 -1.397 1.00 0.00 40 ALA A CA 4
ATOM 3535 C C . ALA A 1 40 ? -7.879 -2.009 -1.369 1.00 0.00 40 ALA A C 4
ATOM 3536 O O . ALA A 1 40 ? -7.197 -1.396 -2.190 1.00 0.00 40 ALA A O 4
ATOM 3543 N N . GLN A 1 41 ? -7.355 -2.769 -0.421 1.00 0.00 41 GLN A N 4
ATOM 3544 C CA . GLN A 1 41 ? -5.917 -2.955 -0.305 1.00 0.00 41 GLN A CA 4
ATOM 3545 C C . GLN A 1 41 ? -5.469 -4.120 -1.180 1.00 0.00 41 GLN A C 4
ATOM 3546 O O . GLN A 1 41 ? -5.707 -5.284 -0.853 1.00 0.00 41 GLN A O 4
ATOM 3560 N N . LEU A 1 42 ? -4.824 -3.807 -2.290 1.00 0.00 42 LEU A N 4
ATOM 3561 C CA . LEU A 1 42 ? -4.442 -4.828 -3.254 1.00 0.00 42 LEU A CA 4
ATOM 3562 C C . LEU A 1 42 ? -3.009 -5.297 -3.033 1.00 0.00 42 LEU A C 4
ATOM 3563 O O . LEU A 1 42 ? -2.083 -4.486 -2.914 1.00 0.00 42 LEU A O 4
ATOM 3579 N N . ALA A 1 43 ? -2.842 -6.609 -2.964 1.00 0.00 43 ALA A N 4
ATOM 3580 C CA . ALA A 1 43 ? -1.529 -7.218 -2.915 1.00 0.00 43 ALA A CA 4
ATOM 3581 C C . ALA A 1 43 ? -1.298 -7.970 -4.213 1.00 0.00 43 ALA A C 4
ATOM 3582 O O . ALA A 1 43 ? -1.807 -9.077 -4.399 1.00 0.00 43 ALA A O 4
ATOM 3589 N N . ILE A 1 44 ? -0.566 -7.351 -5.123 1.00 0.00 44 ILE A N 4
ATOM 3590 C CA . ILE A 1 44 ? -0.387 -7.902 -6.457 1.00 0.00 44 ILE A CA 4
ATOM 3591 C C . ILE A 1 44 ? 1.074 -8.233 -6.723 1.00 0.00 44 ILE A C 4
ATOM 3592 O O . ILE A 1 44 ? 1.963 -7.779 -6.001 1.00 0.00 44 ILE A O 4
ATOM 3608 N N . VAL A 1 45 ? 1.311 -9.021 -7.762 1.00 0.00 45 VAL A N 4
ATOM 3609 C CA . VAL A 1 45 ? 2.663 -9.367 -8.166 1.00 0.00 45 VAL A CA 4
ATOM 3610 C C . VAL A 1 45 ? 3.329 -8.166 -8.828 1.00 0.00 45 VAL A C 4
ATOM 3611 O O . VAL A 1 45 ? 2.778 -7.595 -9.772 1.00 0.00 45 VAL A O 4
ATOM 3624 N N . PRO A 1 46 ? 4.501 -7.746 -8.322 1.00 0.00 46 PRO A N 4
ATOM 3625 C CA . PRO A 1 46 ? 5.259 -6.635 -8.903 1.00 0.00 46 PRO A CA 4
ATOM 3626 C C . PRO A 1 46 ? 5.482 -6.835 -10.401 1.00 0.00 46 PRO A C 4
ATOM 3627 O O . PRO A 1 46 ? 6.148 -7.782 -10.819 1.00 0.00 46 PRO A O 4
ATOM 3638 N N . GLY A 1 47 ? 4.903 -5.954 -11.200 1.00 0.00 47 GLY A N 4
ATOM 3639 C CA . GLY A 1 47 ? 4.951 -6.107 -12.639 1.00 0.00 47 GLY A CA 4
ATOM 3640 C C . GLY A 1 47 ? 3.566 -6.009 -13.236 1.00 0.00 47 GLY A C 4
ATOM 3641 O O . GLY A 1 47 ? 3.400 -5.642 -14.400 1.00 0.00 47 GLY A O 4
ATOM 3645 N N . THR A 1 48 ? 2.564 -6.353 -12.434 1.00 0.00 48 THR A N 4
ATOM 3646 C CA . THR A 1 48 ? 1.177 -6.188 -12.832 1.00 0.00 48 THR A CA 4
ATOM 3647 C C . THR A 1 48 ? 0.784 -4.720 -12.743 1.00 0.00 48 THR A C 4
ATOM 3648 O O . THR A 1 48 ? 1.021 -4.067 -11.723 1.00 0.00 48 THR A O 4
ATOM 3659 N N . SER A 1 49 ? 0.205 -4.202 -13.816 1.00 0.00 49 SER A N 4
ATOM 3660 C CA . SER A 1 49 ? -0.160 -2.801 -13.878 1.00 0.00 49 SER A CA 4
ATOM 3661 C C . SER A 1 49 ? -1.405 -2.520 -13.041 1.00 0.00 49 SER A C 4
ATOM 3662 O O . SER A 1 49 ? -2.479 -3.058 -13.309 1.00 0.00 49 SER A O 4
ATOM 3670 N N . PRO A 1 50 ? -1.282 -1.668 -12.013 1.00 0.00 50 PRO A N 4
ATOM 3671 C CA . PRO A 1 50 ? -2.404 -1.308 -11.148 1.00 0.00 50 PRO A CA 4
ATOM 3672 C C . PRO A 1 50 ? -3.414 -0.424 -11.864 1.00 0.00 50 PRO A C 4
ATOM 3673 O O . PRO A 1 50 ? -4.589 -0.379 -11.496 1.00 0.00 50 PRO A O 4
ATOM 3684 N N . ASP A 1 51 ? -2.952 0.241 -12.917 1.00 0.00 51 ASP A N 4
ATOM 3685 C CA . ASP A 1 51 ? -3.800 1.101 -13.730 1.00 0.00 51 ASP A CA 4
ATOM 3686 C C . ASP A 1 51 ? -4.778 0.237 -14.499 1.00 0.00 51 ASP A C 4
ATOM 3687 O O . ASP A 1 51 ? -5.850 0.680 -14.908 1.00 0.00 51 ASP A O 4
ATOM 3696 N N . ALA A 1 52 ? -4.409 -1.025 -14.648 1.00 0.00 52 ALA A N 4
ATOM 3697 C CA . ALA A 1 52 ? -5.243 -1.973 -15.357 1.00 0.00 52 ALA A CA 4
ATOM 3698 C C . ALA A 1 52 ? -6.426 -2.372 -14.490 1.00 0.00 52 ALA A C 4
ATOM 3699 O O . ALA A 1 52 ? -7.514 -2.643 -14.989 1.00 0.00 52 ALA A O 4
ATOM 3706 N N . LEU A 1 53 ? -6.208 -2.373 -13.182 1.00 0.00 53 LEU A N 4
ATOM 3707 C CA . LEU A 1 53 ? -7.262 -2.679 -12.228 1.00 0.00 53 LEU A CA 4
ATOM 3708 C C . LEU A 1 53 ? -8.231 -1.509 -12.156 1.00 0.00 53 LEU A C 4
ATOM 3709 O O . LEU A 1 53 ? -9.453 -1.690 -12.168 1.00 0.00 53 LEU A O 4
ATOM 3725 N N . THR A 1 54 ? -7.672 -0.305 -12.107 1.00 0.00 54 THR A N 4
ATOM 3726 C CA . THR A 1 54 ? -8.470 0.909 -12.100 1.00 0.00 54 THR A CA 4
ATOM 3727 C C . THR A 1 54 ? -9.346 0.973 -13.348 1.00 0.00 54 THR A C 4
ATOM 3728 O O . THR A 1 54 ? -10.557 1.190 -13.262 1.00 0.00 54 THR A O 4
ATOM 3739 N N . ALA A 1 55 ? -8.729 0.751 -14.505 1.00 0.00 55 ALA A N 4
ATOM 3740 C CA . ALA A 1 55 ? -9.445 0.757 -15.772 1.00 0.00 55 ALA A CA 4
ATOM 3741 C C . ALA A 1 55 ? -10.440 -0.392 -15.849 1.00 0.00 55 ALA A C 4
ATOM 3742 O O . ALA A 1 55 ? -11.501 -0.259 -16.455 1.00 0.00 55 ALA A O 4
ATOM 3749 N N . ALA A 1 56 ? -10.096 -1.521 -15.233 1.00 0.00 56 ALA A N 4
ATOM 3750 C CA . ALA A 1 56 ? -10.993 -2.668 -15.198 1.00 0.00 56 ALA A CA 4
ATOM 3751 C C . ALA A 1 56 ? -12.265 -2.340 -14.429 1.00 0.00 56 ALA A C 4
ATOM 3752 O O . ALA A 1 56 ? -13.366 -2.647 -14.880 1.00 0.00 56 ALA A O 4
ATOM 3759 N N . VAL A 1 57 ? -12.115 -1.700 -13.271 1.00 0.00 57 VAL A N 4
ATOM 3760 C CA . VAL A 1 57 ? -13.269 -1.325 -12.462 1.00 0.00 57 VAL A CA 4
ATOM 3761 C C . VAL A 1 57 ? -14.038 -0.175 -13.116 1.00 0.00 57 VAL A C 4
ATOM 3762 O O . VAL A 1 57 ? -15.269 -0.183 -13.151 1.00 0.00 57 VAL A O 4
ATOM 3775 N N . ALA A 1 58 ? -13.311 0.806 -13.648 1.00 0.00 58 ALA A N 4
ATOM 3776 C CA . ALA A 1 58 ? -13.937 1.922 -14.351 1.00 0.00 58 ALA A CA 4
ATOM 3777 C C . ALA A 1 58 ? -14.632 1.446 -15.624 1.00 0.00 58 ALA A C 4
ATOM 3778 O O . ALA A 1 58 ? -15.578 2.068 -16.104 1.00 0.00 58 ALA A O 4
ATOM 3785 N N . GLY A 1 59 ? -14.153 0.336 -16.161 1.00 0.00 59 GLY A N 4
ATOM 3786 C CA . GLY A 1 59 ? -14.752 -0.239 -17.347 1.00 0.00 59 GLY A CA 4
ATOM 3787 C C . GLY A 1 59 ? -15.830 -1.245 -17.004 1.00 0.00 59 GLY A C 4
ATOM 3788 O O . GLY A 1 59 ? -16.470 -1.811 -17.889 1.00 0.00 59 GLY A O 4
ATOM 3792 N N . LEU A 1 60 ? -16.034 -1.463 -15.711 1.00 0.00 60 LEU A N 4
ATOM 3793 C CA . LEU A 1 60 ? -17.042 -2.401 -15.234 1.00 0.00 60 LEU A CA 4
ATOM 3794 C C . LEU A 1 60 ? -18.380 -1.706 -15.065 1.00 0.00 60 LEU A C 4
ATOM 3795 O O . LEU A 1 60 ? -19.352 -2.301 -14.600 1.00 0.00 60 LEU A O 4
ATOM 3811 N N . GLY A 1 61 ? -18.419 -0.448 -15.454 1.00 0.00 61 GLY A N 4
ATOM 3812 C CA . GLY A 1 61 ? -19.596 0.364 -15.234 1.00 0.00 61 GLY A CA 4
ATOM 3813 C C . GLY A 1 61 ? -19.559 1.009 -13.868 1.00 0.00 61 GLY A C 4
ATOM 3814 O O . GLY A 1 61 ? -20.540 1.597 -13.413 1.00 0.00 61 GLY A O 4
ATOM 3818 N N . TYR A 1 62 ? -18.411 0.881 -13.213 1.00 0.00 62 TYR A N 4
ATOM 3819 C CA . TYR A 1 62 ? -18.190 1.461 -11.903 1.00 0.00 62 TYR A CA 4
ATOM 3820 C C . TYR A 1 62 ? -17.102 2.523 -11.996 1.00 0.00 62 TYR A C 4
ATOM 3821 O O . TYR A 1 62 ? -16.726 2.929 -13.096 1.00 0.00 62 TYR A O 4
ATOM 3839 N N . LYS A 1 63 ? -16.597 2.988 -10.861 1.00 0.00 63 LYS A N 4
ATOM 3840 C CA . LYS A 1 63 ? -15.522 3.964 -10.871 1.00 0.00 63 LYS A CA 4
ATOM 3841 C C . LYS A 1 63 ? -14.445 3.575 -9.873 1.00 0.00 63 LYS A C 4
ATOM 3842 O O . LYS A 1 63 ? -14.724 3.367 -8.692 1.00 0.00 63 LYS A O 4
ATOM 3861 N N . ALA A 1 64 ? -13.221 3.456 -10.349 1.00 0.00 64 ALA A N 4
ATOM 3862 C CA . ALA A 1 64 ? -12.111 3.142 -9.473 1.00 0.00 64 ALA A CA 4
ATOM 3863 C C . ALA A 1 64 ? -11.138 4.307 -9.383 1.00 0.00 64 ALA A C 4
ATOM 3864 O O . ALA A 1 64 ? -10.739 4.876 -10.399 1.00 0.00 64 ALA A O 4
ATOM 3871 N N . THR A 1 65 ? -10.783 4.668 -8.164 1.00 0.00 65 THR A N 4
ATOM 3872 C CA . THR A 1 65 ? -9.719 5.623 -7.926 1.00 0.00 65 THR A CA 4
ATOM 3873 C C . THR A 1 65 ? -8.633 4.928 -7.116 1.00 0.00 65 THR A C 4
ATOM 3874 O O . THR A 1 65 ? -8.691 3.713 -6.938 1.00 0.00 65 THR A O 4
ATOM 3885 N N . LEU A 1 66 ? -7.659 5.663 -6.609 1.00 0.00 66 LEU A N 4
ATOM 3886 C CA . LEU A 1 66 ? -6.575 5.032 -5.867 1.00 0.00 66 LEU A CA 4
ATOM 3887 C C . LEU A 1 66 ? -5.948 5.995 -4.871 1.00 0.00 66 LEU A C 4
ATOM 3888 O O . LEU A 1 66 ? -5.738 7.171 -5.172 1.00 0.00 66 LEU A O 4
ATOM 3904 N N . ALA A 1 67 ? -5.666 5.490 -3.683 1.00 0.00 67 ALA A N 4
ATOM 3905 C CA . ALA A 1 67 ? -5.011 6.278 -2.655 1.00 0.00 67 ALA A CA 4
ATOM 3906 C C . ALA A 1 67 ? -3.702 5.618 -2.242 1.00 0.00 67 ALA A C 4
ATOM 3907 O O . ALA A 1 67 ? -3.662 4.422 -1.949 1.00 0.00 67 ALA A O 4
ATOM 3914 N N . ASP A 1 68 ? -2.630 6.384 -2.253 1.00 0.00 68 ASP A N 4
ATOM 3915 C CA . ASP A 1 68 ? -1.344 5.883 -1.825 1.00 0.00 68 ASP A CA 4
ATOM 3916 C C . ASP A 1 68 ? -0.964 6.466 -0.470 1.00 0.00 68 ASP A C 4
ATOM 3917 O O . ASP A 1 68 ? -1.375 7.583 -0.139 1.00 0.00 68 ASP A O 4
ATOM 3926 N N . ALA A 1 69 ? -0.199 5.697 0.304 1.00 0.00 69 ALA A N 4
ATOM 3927 C CA . ALA A 1 69 ? 0.296 6.118 1.617 1.00 0.00 69 ALA A CA 4
ATOM 3928 C C . ALA A 1 69 ? -0.830 6.232 2.644 1.00 0.00 69 ALA A C 4
ATOM 3929 O O . ALA A 1 69 ? -0.536 6.550 3.814 1.00 0.00 69 ALA A O 4
ATOM 3937 N N . MET A 1 1 ? 1.679 -3.010 0.472 1.00 0.00 1 MET A N 5
ATOM 3938 C CA . MET A 1 1 ? 0.815 -3.449 -0.648 1.00 0.00 1 MET A CA 5
ATOM 3939 C C . MET A 1 1 ? 0.132 -2.245 -1.285 1.00 0.00 1 MET A C 5
ATOM 3940 O O . MET A 1 1 ? -0.002 -1.196 -0.653 1.00 0.00 1 MET A O 5
ATOM 3956 N N . THR A 1 2 ? -0.285 -2.403 -2.532 1.00 0.00 2 THR A N 5
ATOM 3957 C CA . THR A 1 2 ? -0.929 -1.335 -3.280 1.00 0.00 2 THR A CA 5
ATOM 3958 C C . THR A 1 2 ? -2.270 -0.940 -2.666 1.00 0.00 2 THR A C 5
ATOM 3959 O O . THR A 1 2 ? -2.974 -1.770 -2.085 1.00 0.00 2 THR A O 5
ATOM 3970 N N . HIS A 1 3 ? -2.611 0.334 -2.780 1.00 0.00 3 HIS A N 5
ATOM 3971 C CA . HIS A 1 3 ? -3.909 0.814 -2.328 1.00 0.00 3 HIS A CA 5
ATOM 3972 C C . HIS A 1 3 ? -4.731 1.281 -3.518 1.00 0.00 3 HIS A C 5
ATOM 3973 O O . HIS A 1 3 ? -4.184 1.739 -4.521 1.00 0.00 3 HIS A O 5
ATOM 3988 N N . LEU A 1 4 ? -6.041 1.178 -3.397 1.00 0.00 4 LEU A N 5
ATOM 3989 C CA . LEU A 1 4 ? -6.948 1.641 -4.438 1.00 0.00 4 LEU A CA 5
ATOM 3990 C C . LEU A 1 4 ? -8.194 2.236 -3.802 1.00 0.00 4 LEU A C 5
ATOM 3991 O O . LEU A 1 4 ? -8.519 1.924 -2.659 1.00 0.00 4 LEU A O 5
ATOM 4007 N N . LYS A 1 5 ? -8.885 3.091 -4.531 1.00 0.00 5 LYS A N 5
ATOM 4008 C CA . LYS A 1 5 ? -10.073 3.744 -4.002 1.00 0.00 5 LYS A CA 5
ATOM 4009 C C . LYS A 1 5 ? -11.321 3.313 -4.764 1.00 0.00 5 LYS A C 5
ATOM 4010 O O . LYS A 1 5 ? -11.287 3.138 -5.983 1.00 0.00 5 LYS A O 5
ATOM 4029 N N . ILE A 1 6 ? -12.417 3.155 -4.036 1.00 0.00 6 ILE A N 5
ATOM 4030 C CA . ILE A 1 6 ? -13.676 2.702 -4.610 1.00 0.00 6 ILE A CA 5
ATOM 4031 C C . ILE A 1 6 ? -14.683 3.852 -4.664 1.00 0.00 6 ILE A C 5
ATOM 4032 O O . ILE A 1 6 ? -14.863 4.575 -3.683 1.00 0.00 6 ILE A O 5
ATOM 4048 N N . THR A 1 7 ? -15.320 4.030 -5.818 1.00 0.00 7 THR A N 5
ATOM 4049 C CA . THR A 1 7 ? -16.334 5.060 -5.985 1.00 0.00 7 THR A CA 5
ATOM 4050 C C . THR A 1 7 ? -17.476 4.555 -6.867 1.00 0.00 7 THR A C 5
ATOM 4051 O O . THR A 1 7 ? -17.323 3.564 -7.590 1.00 0.00 7 THR A O 5
ATOM 4062 N N . GLY A 1 8 ? -18.620 5.219 -6.788 1.00 0.00 8 GLY A N 5
ATOM 4063 C CA . GLY A 1 8 ? -19.745 4.870 -7.634 1.00 0.00 8 GLY A CA 5
ATOM 4064 C C . GLY A 1 8 ? -20.691 3.881 -6.982 1.00 0.00 8 GLY A C 5
ATOM 4065 O O . GLY A 1 8 ? -21.909 4.030 -7.070 1.00 0.00 8 GLY A O 5
ATOM 4069 N N . MET A 1 9 ? -20.134 2.873 -6.327 1.00 0.00 9 MET A N 5
ATOM 4070 C CA . MET A 1 9 ? -20.937 1.814 -5.728 1.00 0.00 9 MET A CA 5
ATOM 4071 C C . MET A 1 9 ? -21.412 2.191 -4.333 1.00 0.00 9 MET A C 5
ATOM 4072 O O . MET A 1 9 ? -20.954 3.181 -3.756 1.00 0.00 9 MET A O 5
ATOM 4086 N N . THR A 1 10 ? -22.319 1.391 -3.794 1.00 0.00 10 THR A N 5
ATOM 4087 C CA . THR A 1 10 ? -22.845 1.621 -2.466 1.00 0.00 10 THR A CA 5
ATOM 4088 C C . THR A 1 10 ? -21.929 1.032 -1.397 1.00 0.00 10 THR A C 5
ATOM 4089 O O . THR A 1 10 ? -21.220 1.772 -0.710 1.00 0.00 10 THR A O 5
ATOM 4100 N N . CYS A 1 11 ? -21.922 -0.296 -1.268 1.00 0.00 11 CYS A N 5
ATOM 4101 C CA . CYS A 1 11 ? -21.136 -0.946 -0.227 1.00 0.00 11 CYS A CA 5
ATOM 4102 C C . CYS A 1 11 ? -21.159 -2.469 -0.351 1.00 0.00 11 CYS A C 5
ATOM 4103 O O . CYS A 1 11 ? -22.014 -3.036 -1.034 1.00 0.00 11 CYS A O 5
ATOM 4111 N N . ASP A 1 12 ? -20.172 -3.097 0.293 1.00 0.00 12 ASP A N 5
ATOM 4112 C CA . ASP A 1 12 ? -20.125 -4.551 0.537 1.00 0.00 12 ASP A CA 5
ATOM 4113 C C . ASP A 1 12 ? -20.295 -5.398 -0.716 1.00 0.00 12 ASP A C 5
ATOM 4114 O O . ASP A 1 12 ? -19.308 -5.789 -1.334 1.00 0.00 12 ASP A O 5
ATOM 4123 N N . SER A 1 13 ? -21.537 -5.704 -1.068 1.00 0.00 13 SER A N 5
ATOM 4124 C CA . SER A 1 13 ? -21.833 -6.516 -2.243 1.00 0.00 13 SER A CA 5
ATOM 4125 C C . SER A 1 13 ? -21.195 -5.909 -3.491 1.00 0.00 13 SER A C 5
ATOM 4126 O O . SER A 1 13 ? -20.783 -6.618 -4.409 1.00 0.00 13 SER A O 5
ATOM 4134 N N . CYS A 1 14 ? -21.096 -4.589 -3.494 1.00 0.00 14 CYS A N 5
ATOM 4135 C CA . CYS A 1 14 ? -20.423 -3.869 -4.558 1.00 0.00 14 CYS A CA 5
ATOM 4136 C C . CYS A 1 14 ? -18.932 -4.195 -4.565 1.00 0.00 14 CYS A C 5
ATOM 4137 O O . CYS A 1 14 ? -18.351 -4.485 -5.612 1.00 0.00 14 CYS A O 5
ATOM 4145 N N . ALA A 1 15 ? -18.328 -4.188 -3.380 1.00 0.00 15 ALA A N 5
ATOM 4146 C CA . ALA A 1 15 ? -16.902 -4.457 -3.247 1.00 0.00 15 ALA A CA 5
ATOM 4147 C C . ALA A 1 15 ? -16.609 -5.928 -3.505 1.00 0.00 15 ALA A C 5
ATOM 4148 O O . ALA A 1 15 ? -15.489 -6.297 -3.856 1.00 0.00 15 ALA A O 5
ATOM 4155 N N . ALA A 1 16 ? -17.629 -6.762 -3.343 1.00 0.00 16 ALA A N 5
ATOM 4156 C CA . ALA A 1 16 ? -17.492 -8.193 -3.561 1.00 0.00 16 ALA A CA 5
ATOM 4157 C C . ALA A 1 16 ? -17.283 -8.486 -5.041 1.00 0.00 16 ALA A C 5
ATOM 4158 O O . ALA A 1 16 ? -16.427 -9.294 -5.412 1.00 0.00 16 ALA A O 5
ATOM 4165 N N . HIS A 1 17 ? -18.062 -7.810 -5.880 1.00 0.00 17 HIS A N 5
ATOM 4166 C CA . HIS A 1 17 ? -17.947 -7.964 -7.326 1.00 0.00 17 HIS A CA 5
ATOM 4167 C C . HIS A 1 17 ? -16.578 -7.502 -7.798 1.00 0.00 17 HIS A C 5
ATOM 4168 O O . HIS A 1 17 ? -15.936 -8.159 -8.624 1.00 0.00 17 HIS A O 5
ATOM 4183 N N . VAL A 1 18 ? -16.136 -6.374 -7.255 1.00 0.00 18 VAL A N 5
ATOM 4184 C CA . VAL A 1 18 ? -14.823 -5.830 -7.568 1.00 0.00 18 VAL A CA 5
ATOM 4185 C C . VAL A 1 18 ? -13.728 -6.787 -7.120 1.00 0.00 18 VAL A C 5
ATOM 4186 O O . VAL A 1 18 ? -12.823 -7.102 -7.888 1.00 0.00 18 VAL A O 5
ATOM 4199 N N . LYS A 1 19 ? -13.831 -7.261 -5.882 1.00 0.00 19 LYS A N 5
ATOM 4200 C CA . LYS A 1 19 ? -12.835 -8.169 -5.323 1.00 0.00 19 LYS A CA 5
ATOM 4201 C C . LYS A 1 19 ? -12.741 -9.436 -6.158 1.00 0.00 19 LYS A C 5
ATOM 4202 O O . LYS A 1 19 ? -11.650 -9.910 -6.466 1.00 0.00 19 LYS A O 5
ATOM 4221 N N . GLU A 1 20 ? -13.892 -9.972 -6.530 1.00 0.00 20 GLU A N 5
ATOM 4222 C CA . GLU A 1 20 ? -13.945 -11.182 -7.332 1.00 0.00 20 GLU A CA 5
ATOM 4223 C C . GLU A 1 20 ? -13.362 -10.945 -8.719 1.00 0.00 20 GLU A C 5
ATOM 4224 O O . GLU A 1 20 ? -12.623 -11.780 -9.244 1.00 0.00 20 GLU A O 5
ATOM 4236 N N . ALA A 1 21 ? -13.673 -9.792 -9.297 1.00 0.00 21 ALA A N 5
ATOM 4237 C CA . ALA A 1 21 ? -13.174 -9.456 -10.621 1.00 0.00 21 ALA A CA 5
ATOM 4238 C C . ALA A 1 21 ? -11.669 -9.277 -10.574 1.00 0.00 21 ALA A C 5
ATOM 4239 O O . ALA A 1 21 ? -10.954 -9.641 -11.507 1.00 0.00 21 ALA A O 5
ATOM 4246 N N . LEU A 1 22 ? -11.199 -8.713 -9.476 1.00 0.00 22 LEU A N 5
ATOM 4247 C CA . LEU A 1 22 ? -9.780 -8.510 -9.270 1.00 0.00 22 LEU A CA 5
ATOM 4248 C C . LEU A 1 22 ? -9.071 -9.840 -9.088 1.00 0.00 22 LEU A C 5
ATOM 4249 O O . LEU A 1 22 ? -8.093 -10.133 -9.771 1.00 0.00 22 LEU A O 5
ATOM 4265 N N . GLU A 1 23 ? -9.590 -10.659 -8.182 1.00 0.00 23 GLU A N 5
ATOM 4266 C CA . GLU A 1 23 ? -8.935 -11.907 -7.825 1.00 0.00 23 GLU A CA 5
ATOM 4267 C C . GLU A 1 23 ? -9.123 -12.961 -8.910 1.00 0.00 23 GLU A C 5
ATOM 4268 O O . GLU A 1 23 ? -8.473 -14.009 -8.890 1.00 0.00 23 GLU A O 5
ATOM 4280 N N . LYS A 1 24 ? -10.011 -12.683 -9.861 1.00 0.00 24 LYS A N 5
ATOM 4281 C CA . LYS A 1 24 ? -10.155 -13.534 -11.030 1.00 0.00 24 LYS A CA 5
ATOM 4282 C C . LYS A 1 24 ? -8.978 -13.304 -11.975 1.00 0.00 24 LYS A C 5
ATOM 4283 O O . LYS A 1 24 ? -8.669 -14.140 -12.824 1.00 0.00 24 LYS A O 5
ATOM 4302 N N . VAL A 1 25 ? -8.337 -12.154 -11.816 1.00 0.00 25 VAL A N 5
ATOM 4303 C CA . VAL A 1 25 ? -7.140 -11.823 -12.563 1.00 0.00 25 VAL A CA 5
ATOM 4304 C C . VAL A 1 25 ? -5.919 -12.396 -11.846 1.00 0.00 25 VAL A C 5
ATOM 4305 O O . VAL A 1 25 ? -5.706 -12.129 -10.662 1.00 0.00 25 VAL A O 5
ATOM 4318 N N . PRO A 1 26 ? -5.098 -13.192 -12.555 1.00 0.00 26 PRO A N 5
ATOM 4319 C CA . PRO A 1 26 ? -3.942 -13.883 -11.961 1.00 0.00 26 PRO A CA 5
ATOM 4320 C C . PRO A 1 26 ? -2.826 -12.934 -11.512 1.00 0.00 26 PRO A C 5
ATOM 4321 O O . PRO A 1 26 ? -1.759 -13.376 -11.078 1.00 0.00 26 PRO A O 5
ATOM 4332 N N . GLY A 1 27 ? -3.072 -11.636 -11.616 1.00 0.00 27 GLY A N 5
ATOM 4333 C CA . GLY A 1 27 ? -2.102 -10.662 -11.168 1.00 0.00 27 GLY A CA 5
ATOM 4334 C C . GLY A 1 27 ? -2.384 -10.197 -9.757 1.00 0.00 27 GLY A C 5
ATOM 4335 O O . GLY A 1 27 ? -1.536 -9.582 -9.119 1.00 0.00 27 GLY A O 5
ATOM 4339 N N . VAL A 1 28 ? -3.578 -10.489 -9.268 1.00 0.00 28 VAL A N 5
ATOM 4340 C CA . VAL A 1 28 ? -3.963 -10.102 -7.921 1.00 0.00 28 VAL A CA 5
ATOM 4341 C C . VAL A 1 28 ? -3.716 -11.249 -6.952 1.00 0.00 28 VAL A C 5
ATOM 4342 O O . VAL A 1 28 ? -4.224 -12.354 -7.140 1.00 0.00 28 VAL A O 5
ATOM 4355 N N . GLN A 1 29 ? -2.924 -10.981 -5.926 1.00 0.00 29 GLN A N 5
ATOM 4356 C CA . GLN A 1 29 ? -2.609 -11.983 -4.923 1.00 0.00 29 GLN A CA 5
ATOM 4357 C C . GLN A 1 29 ? -3.704 -12.027 -3.866 1.00 0.00 29 GLN A C 5
ATOM 4358 O O . GLN A 1 29 ? -4.220 -13.094 -3.531 1.00 0.00 29 GLN A O 5
ATOM 4372 N N . SER A 1 30 ? -4.062 -10.857 -3.357 1.00 0.00 30 SER A N 5
ATOM 4373 C CA . SER A 1 30 ? -5.080 -10.749 -2.324 1.00 0.00 30 SER A CA 5
ATOM 4374 C C . SER A 1 30 ? -5.718 -9.365 -2.351 1.00 0.00 30 SER A C 5
ATOM 4375 O O . SER A 1 30 ? -5.043 -8.358 -2.138 1.00 0.00 30 SER A O 5
ATOM 4383 N N . ALA A 1 31 ? -7.012 -9.315 -2.629 1.00 0.00 31 ALA A N 5
ATOM 4384 C CA . ALA A 1 31 ? -7.726 -8.049 -2.695 1.00 0.00 31 ALA A CA 5
ATOM 4385 C C . ALA A 1 31 ? -8.598 -7.851 -1.463 1.00 0.00 31 ALA A C 5
ATOM 4386 O O . ALA A 1 31 ? -9.697 -8.395 -1.375 1.00 0.00 31 ALA A O 5
ATOM 4393 N N . LEU A 1 32 ? -8.109 -7.075 -0.509 1.00 0.00 32 LEU A N 5
ATOM 4394 C CA . LEU A 1 32 ? -8.854 -6.821 0.715 1.00 0.00 32 LEU A CA 5
ATOM 4395 C C . LEU A 1 32 ? -9.541 -5.468 0.640 1.00 0.00 32 LEU A C 5
ATOM 4396 O O . LEU A 1 32 ? -9.052 -4.475 1.176 1.00 0.00 32 LEU A O 5
ATOM 4412 N N . VAL A 1 33 ? -10.669 -5.431 -0.047 1.00 0.00 33 VAL A N 5
ATOM 4413 C CA . VAL A 1 33 ? -11.433 -4.204 -0.196 1.00 0.00 33 VAL A CA 5
ATOM 4414 C C . VAL A 1 33 ? -12.207 -3.891 1.081 1.00 0.00 33 VAL A C 5
ATOM 4415 O O . VAL A 1 33 ? -13.018 -4.696 1.543 1.00 0.00 33 VAL A O 5
ATOM 4428 N N . SER A 1 34 ? -11.941 -2.728 1.653 1.00 0.00 34 SER A N 5
ATOM 4429 C CA . SER A 1 34 ? -12.622 -2.285 2.853 1.00 0.00 34 SER A CA 5
ATOM 4430 C C . SER A 1 34 ? -13.910 -1.552 2.480 1.00 0.00 34 SER A C 5
ATOM 4431 O O . SER A 1 34 ? -13.895 -0.365 2.137 1.00 0.00 34 SER A O 5
ATOM 4439 N N . TYR A 1 35 ? -15.020 -2.281 2.551 1.00 0.00 35 TYR A N 5
ATOM 4440 C CA . TYR A 1 35 ? -16.320 -1.784 2.128 1.00 0.00 35 TYR A CA 5
ATOM 4441 C C . TYR A 1 35 ? -16.791 -0.540 2.909 1.00 0.00 35 TYR A C 5
ATOM 4442 O O . TYR A 1 35 ? -17.309 0.391 2.294 1.00 0.00 35 TYR A O 5
ATOM 4460 N N . PRO A 1 36 ? -16.629 -0.468 4.256 1.00 0.00 36 PRO A N 5
ATOM 4461 C CA . PRO A 1 36 ? -17.079 0.706 5.021 1.00 0.00 36 PRO A CA 5
ATOM 4462 C C . PRO A 1 36 ? -16.246 1.956 4.734 1.00 0.00 36 PRO A C 5
ATOM 4463 O O . PRO A 1 36 ? -16.690 3.079 4.981 1.00 0.00 36 PRO A O 5
ATOM 4474 N N . LYS A 1 37 ? -15.050 1.761 4.194 1.00 0.00 37 LYS A N 5
ATOM 4475 C CA . LYS A 1 37 ? -14.126 2.861 3.966 1.00 0.00 37 LYS A CA 5
ATOM 4476 C C . LYS A 1 37 ? -14.169 3.320 2.512 1.00 0.00 37 LYS A C 5
ATOM 4477 O O . LYS A 1 37 ? -13.723 4.421 2.185 1.00 0.00 37 LYS A O 5
ATOM 4496 N N . GLY A 1 38 ? -14.711 2.476 1.645 1.00 0.00 38 GLY A N 5
ATOM 4497 C CA . GLY A 1 38 ? -14.729 2.785 0.226 1.00 0.00 38 GLY A CA 5
ATOM 4498 C C . GLY A 1 38 ? -13.338 2.735 -0.369 1.00 0.00 38 GLY A C 5
ATOM 4499 O O . GLY A 1 38 ? -13.006 3.493 -1.279 1.00 0.00 38 GLY A O 5
ATOM 4503 N N . THR A 1 39 ? -12.514 1.842 0.160 1.00 0.00 39 THR A N 5
ATOM 4504 C CA . THR A 1 39 ? -11.133 1.714 -0.285 1.00 0.00 39 THR A CA 5
ATOM 4505 C C . THR A 1 39 ? -10.757 0.249 -0.450 1.00 0.00 39 THR A C 5
ATOM 4506 O O . THR A 1 39 ? -11.425 -0.631 0.087 1.00 0.00 39 THR A O 5
ATOM 4517 N N . ALA A 1 40 ? -9.702 -0.011 -1.202 1.00 0.00 40 ALA A N 5
ATOM 4518 C CA . ALA A 1 40 ? -9.252 -1.370 -1.438 1.00 0.00 40 ALA A CA 5
ATOM 4519 C C . ALA A 1 40 ? -7.775 -1.518 -1.100 1.00 0.00 40 ALA A C 5
ATOM 4520 O O . ALA A 1 40 ? -6.940 -0.748 -1.578 1.00 0.00 40 ALA A O 5
ATOM 4527 N N . GLN A 1 41 ? -7.463 -2.498 -0.269 1.00 0.00 41 GLN A N 5
ATOM 4528 C CA . GLN A 1 41 ? -6.080 -2.803 0.067 1.00 0.00 41 GLN A CA 5
ATOM 4529 C C . GLN A 1 41 ? -5.707 -4.136 -0.563 1.00 0.00 41 GLN A C 5
ATOM 4530 O O . GLN A 1 41 ? -5.922 -5.195 0.023 1.00 0.00 41 GLN A O 5
ATOM 4544 N N . LEU A 1 42 ? -5.171 -4.085 -1.769 1.00 0.00 42 LEU A N 5
ATOM 4545 C CA . LEU A 1 42 ? -4.919 -5.298 -2.522 1.00 0.00 42 LEU A CA 5
ATOM 4546 C C . LEU A 1 42 ? -3.443 -5.451 -2.853 1.00 0.00 42 LEU A C 5
ATOM 4547 O O . LEU A 1 42 ? -2.763 -4.488 -3.210 1.00 0.00 42 LEU A O 5
ATOM 4563 N N . ALA A 1 43 ? -2.951 -6.665 -2.710 1.00 0.00 43 ALA A N 5
ATOM 4564 C CA . ALA A 1 43 ? -1.584 -6.982 -3.063 1.00 0.00 43 ALA A CA 5
ATOM 4565 C C . ALA A 1 43 ? -1.548 -7.614 -4.443 1.00 0.00 43 ALA A C 5
ATOM 4566 O O . ALA A 1 43 ? -2.250 -8.593 -4.700 1.00 0.00 43 ALA A O 5
ATOM 4573 N N . ILE A 1 44 ? -0.758 -7.042 -5.336 1.00 0.00 44 ILE A N 5
ATOM 4574 C CA . ILE A 1 44 ? -0.663 -7.547 -6.698 1.00 0.00 44 ILE A CA 5
ATOM 4575 C C . ILE A 1 44 ? 0.702 -8.163 -6.954 1.00 0.00 44 ILE A C 5
ATOM 4576 O O . ILE A 1 44 ? 1.680 -7.829 -6.285 1.00 0.00 44 ILE A O 5
ATOM 4592 N N . VAL A 1 45 ? 0.762 -9.069 -7.914 1.00 0.00 45 VAL A N 5
ATOM 4593 C CA . VAL A 1 45 ? 2.015 -9.689 -8.302 1.00 0.00 45 VAL A CA 5
ATOM 4594 C C . VAL A 1 45 ? 2.839 -8.702 -9.119 1.00 0.00 45 VAL A C 5
ATOM 4595 O O . VAL A 1 45 ? 2.329 -8.117 -10.080 1.00 0.00 45 VAL A O 5
ATOM 4608 N N . PRO A 1 46 ? 4.105 -8.478 -8.721 1.00 0.00 46 PRO A N 5
ATOM 4609 C CA . PRO A 1 46 ? 5.017 -7.560 -9.415 1.00 0.00 46 PRO A CA 5
ATOM 4610 C C . PRO A 1 46 ? 4.990 -7.740 -10.931 1.00 0.00 46 PRO A C 5
ATOM 4611 O O . PRO A 1 46 ? 5.327 -8.803 -11.454 1.00 0.00 46 PRO A O 5
ATOM 4622 N N . GLY A 1 47 ? 4.576 -6.689 -11.623 1.00 0.00 47 GLY A N 5
ATOM 4623 C CA . GLY A 1 47 ? 4.418 -6.752 -13.060 1.00 0.00 47 GLY A CA 5
ATOM 4624 C C . GLY A 1 47 ? 3.061 -6.232 -13.470 1.00 0.00 47 GLY A C 5
ATOM 4625 O O . GLY A 1 47 ? 2.916 -5.559 -14.492 1.00 0.00 47 GLY A O 5
ATOM 4629 N N . THR A 1 48 ? 2.065 -6.542 -12.656 1.00 0.00 48 THR A N 5
ATOM 4630 C CA . THR A 1 48 ? 0.720 -6.039 -12.863 1.00 0.00 48 THR A CA 5
ATOM 4631 C C . THR A 1 48 ? 0.644 -4.571 -12.478 1.00 0.00 48 THR A C 5
ATOM 4632 O O . THR A 1 48 ? 1.107 -4.175 -11.410 1.00 0.00 48 THR A O 5
ATOM 4643 N N . SER A 1 49 ? 0.082 -3.764 -13.360 1.00 0.00 49 SER A N 5
ATOM 4644 C CA . SER A 1 49 ? -0.009 -2.342 -13.119 1.00 0.00 49 SER A CA 5
ATOM 4645 C C . SER A 1 49 ? -1.353 -1.992 -12.482 1.00 0.00 49 SER A C 5
ATOM 4646 O O . SER A 1 49 ? -2.401 -2.438 -12.946 1.00 0.00 49 SER A O 5
ATOM 4654 N N . PRO A 1 50 ? -1.345 -1.189 -11.409 1.00 0.00 50 PRO A N 5
ATOM 4655 C CA . PRO A 1 50 ? -2.570 -0.817 -10.692 1.00 0.00 50 PRO A CA 5
ATOM 4656 C C . PRO A 1 50 ? -3.504 0.056 -11.521 1.00 0.00 50 PRO A C 5
ATOM 4657 O O . PRO A 1 50 ? -4.669 0.250 -11.170 1.00 0.00 50 PRO A O 5
ATOM 4668 N N . ASP A 1 51 ? -2.998 0.553 -12.637 1.00 0.00 51 ASP A N 5
ATOM 4669 C CA . ASP A 1 51 ? -3.808 1.321 -13.561 1.00 0.00 51 ASP A CA 5
ATOM 4670 C C . ASP A 1 51 ? -4.803 0.393 -14.222 1.00 0.00 51 ASP A C 5
ATOM 4671 O O . ASP A 1 51 ? -5.908 0.792 -14.593 1.00 0.00 51 ASP A O 5
ATOM 4680 N N . ALA A 1 52 ? -4.408 -0.866 -14.314 1.00 0.00 52 ALA A N 5
ATOM 4681 C CA . ALA A 1 52 ? -5.226 -1.873 -14.956 1.00 0.00 52 ALA A CA 5
ATOM 4682 C C . ALA A 1 52 ? -6.399 -2.234 -14.067 1.00 0.00 52 ALA A C 5
ATOM 4683 O O . ALA A 1 52 ? -7.501 -2.480 -14.545 1.00 0.00 52 ALA A O 5
ATOM 4690 N N . LEU A 1 53 ? -6.151 -2.239 -12.767 1.00 0.00 53 LEU A N 5
ATOM 4691 C CA . LEU A 1 53 ? -7.195 -2.503 -11.791 1.00 0.00 53 LEU A CA 5
ATOM 4692 C C . LEU A 1 53 ? -8.187 -1.352 -11.788 1.00 0.00 53 LEU A C 5
ATOM 4693 O O . LEU A 1 53 ? -9.401 -1.555 -11.790 1.00 0.00 53 LEU A O 5
ATOM 4709 N N . THR A 1 54 ? -7.647 -0.138 -11.806 1.00 0.00 54 THR A N 5
ATOM 4710 C CA . THR A 1 54 ? -8.457 1.065 -11.878 1.00 0.00 54 THR A CA 5
ATOM 4711 C C . THR A 1 54 ? -9.335 1.049 -13.126 1.00 0.00 54 THR A C 5
ATOM 4712 O O . THR A 1 54 ? -10.545 1.277 -13.052 1.00 0.00 54 THR A O 5
ATOM 4723 N N . ALA A 1 55 ? -8.722 0.751 -14.265 1.00 0.00 55 ALA A N 5
ATOM 4724 C CA . ALA A 1 55 ? -9.451 0.687 -15.524 1.00 0.00 55 ALA A CA 5
ATOM 4725 C C . ALA A 1 55 ? -10.446 -0.465 -15.519 1.00 0.00 55 ALA A C 5
ATOM 4726 O O . ALA A 1 55 ? -11.510 -0.373 -16.125 1.00 0.00 55 ALA A O 5
ATOM 4733 N N . ALA A 1 56 ? -10.096 -1.548 -14.838 1.00 0.00 56 ALA A N 5
ATOM 4734 C CA . ALA A 1 56 ? -10.991 -2.690 -14.718 1.00 0.00 56 ALA A CA 5
ATOM 4735 C C . ALA A 1 56 ? -12.250 -2.312 -13.949 1.00 0.00 56 ALA A C 5
ATOM 4736 O O . ALA A 1 56 ? -13.364 -2.602 -14.384 1.00 0.00 56 ALA A O 5
ATOM 4743 N N . VAL A 1 57 ? -12.070 -1.647 -12.812 1.00 0.00 57 VAL A N 5
ATOM 4744 C CA . VAL A 1 57 ? -13.202 -1.219 -12.003 1.00 0.00 57 VAL A CA 5
ATOM 4745 C C . VAL A 1 57 ? -14.014 -0.152 -12.734 1.00 0.00 57 VAL A C 5
ATOM 4746 O O . VAL A 1 57 ? -15.243 -0.208 -12.762 1.00 0.00 57 VAL A O 5
ATOM 4759 N N . ALA A 1 58 ? -13.322 0.809 -13.344 1.00 0.00 58 ALA A N 5
ATOM 4760 C CA . ALA A 1 58 ? -13.992 1.867 -14.092 1.00 0.00 58 ALA A CA 5
ATOM 4761 C C . ALA A 1 58 ? -14.731 1.300 -15.301 1.00 0.00 58 ALA A C 5
ATOM 4762 O O . ALA A 1 58 ? -15.808 1.772 -15.666 1.00 0.00 58 ALA A O 5
ATOM 4769 N N . GLY A 1 59 ? -14.156 0.272 -15.904 1.00 0.00 59 GLY A N 5
ATOM 4770 C CA . GLY A 1 59 ? -14.753 -0.340 -17.074 1.00 0.00 59 GLY A CA 5
ATOM 4771 C C . GLY A 1 59 ? -15.891 -1.275 -16.722 1.00 0.00 59 GLY A C 5
ATOM 4772 O O . GLY A 1 59 ? -16.710 -1.618 -17.573 1.00 0.00 59 GLY A O 5
ATOM 4776 N N . LEU A 1 60 ? -15.957 -1.673 -15.458 1.00 0.00 60 LEU A N 5
ATOM 4777 C CA . LEU A 1 60 ? -17.000 -2.578 -14.988 1.00 0.00 60 LEU A CA 5
ATOM 4778 C C . LEU A 1 60 ? -18.274 -1.814 -14.646 1.00 0.00 60 LEU A C 5
ATOM 4779 O O . LEU A 1 60 ? -19.190 -2.349 -14.021 1.00 0.00 60 LEU A O 5
ATOM 4795 N N . GLY A 1 61 ? -18.313 -0.559 -15.053 1.00 0.00 61 GLY A N 5
ATOM 4796 C CA . GLY A 1 61 ? -19.470 0.277 -14.804 1.00 0.00 61 GLY A CA 5
ATOM 4797 C C . GLY A 1 61 ? -19.316 1.098 -13.543 1.00 0.00 61 GLY A C 5
ATOM 4798 O O . GLY A 1 61 ? -20.139 1.963 -13.247 1.00 0.00 61 GLY A O 5
ATOM 4802 N N . TYR A 1 62 ? -18.248 0.833 -12.806 1.00 0.00 62 TYR A N 5
ATOM 4803 C CA . TYR A 1 62 ? -17.990 1.525 -11.556 1.00 0.00 62 TYR A CA 5
ATOM 4804 C C . TYR A 1 62 ? -16.987 2.648 -11.773 1.00 0.00 62 TYR A C 5
ATOM 4805 O O . TYR A 1 62 ? -16.664 2.991 -12.910 1.00 0.00 62 TYR A O 5
ATOM 4823 N N . LYS A 1 63 ? -16.498 3.221 -10.684 1.00 0.00 63 LYS A N 5
ATOM 4824 C CA . LYS A 1 63 ? -15.488 4.262 -10.757 1.00 0.00 63 LYS A CA 5
ATOM 4825 C C . LYS A 1 63 ? -14.367 3.952 -9.777 1.00 0.00 63 LYS A C 5
ATOM 4826 O O . LYS A 1 63 ? -14.592 3.883 -8.569 1.00 0.00 63 LYS A O 5
ATOM 4845 N N . ALA A 1 64 ? -13.170 3.737 -10.289 1.00 0.00 64 ALA A N 5
ATOM 4846 C CA . ALA A 1 64 ? -12.034 3.457 -9.429 1.00 0.00 64 ALA A CA 5
ATOM 4847 C C . ALA A 1 64 ? -11.117 4.664 -9.319 1.00 0.00 64 ALA A C 5
ATOM 4848 O O . ALA A 1 64 ? -11.015 5.470 -10.241 1.00 0.00 64 ALA A O 5
ATOM 4855 N N . THR A 1 65 ? -10.471 4.785 -8.173 1.00 0.00 65 THR A N 5
ATOM 4856 C CA . THR A 1 65 ? -9.452 5.798 -7.956 1.00 0.00 65 THR A CA 5
ATOM 4857 C C . THR A 1 65 ? -8.278 5.161 -7.229 1.00 0.00 65 THR A C 5
ATOM 4858 O O . THR A 1 65 ? -8.222 3.937 -7.110 1.00 0.00 65 THR A O 5
ATOM 4869 N N . LEU A 1 66 ? -7.358 5.963 -6.717 1.00 0.00 66 LEU A N 5
ATOM 4870 C CA . LEU A 1 66 ? -6.201 5.416 -6.030 1.00 0.00 66 LEU A CA 5
ATOM 4871 C C . LEU A 1 66 ? -5.646 6.398 -5.009 1.00 0.00 66 LEU A C 5
ATOM 4872 O O . LEU A 1 66 ? -5.506 7.590 -5.283 1.00 0.00 66 LEU A O 5
ATOM 4888 N N . ALA A 1 67 ? -5.364 5.883 -3.825 1.00 0.00 67 ALA A N 5
ATOM 4889 C CA . ALA A 1 67 ? -4.734 6.658 -2.771 1.00 0.00 67 ALA A CA 5
ATOM 4890 C C . ALA A 1 67 ? -3.547 5.881 -2.228 1.00 0.00 67 ALA A C 5
ATOM 4891 O O . ALA A 1 67 ? -3.724 4.881 -1.539 1.00 0.00 67 ALA A O 5
ATOM 4898 N N . ASP A 1 68 ? -2.345 6.335 -2.558 1.00 0.00 68 ASP A N 5
ATOM 4899 C CA . ASP A 1 68 ? -1.121 5.602 -2.246 1.00 0.00 68 ASP A CA 5
ATOM 4900 C C . ASP A 1 68 ? -0.924 5.419 -0.743 1.00 0.00 68 ASP A C 5
ATOM 4901 O O . ASP A 1 68 ? -0.299 4.453 -0.303 1.00 0.00 68 ASP A O 5
ATOM 4910 N N . ALA A 1 69 ? -1.463 6.338 0.040 1.00 0.00 69 ALA A N 5
ATOM 4911 C CA . ALA A 1 69 ? -1.313 6.288 1.483 1.00 0.00 69 ALA A CA 5
ATOM 4912 C C . ALA A 1 69 ? -2.673 6.312 2.159 1.00 0.00 69 ALA A C 5
ATOM 4913 O O . ALA A 1 69 ? -3.687 6.484 1.451 1.00 0.00 69 ALA A O 5
ATOM 4921 N N . MET A 1 1 ? 1.868 -0.607 -0.231 1.00 0.00 1 MET A N 6
ATOM 4922 C CA . MET A 1 1 ? 0.603 -1.367 -0.317 1.00 0.00 1 MET A CA 6
ATOM 4923 C C . MET A 1 1 ? -0.365 -0.673 -1.262 1.00 0.00 1 MET A C 6
ATOM 4924 O O . MET A 1 1 ? -0.692 0.500 -1.081 1.00 0.00 1 MET A O 6
ATOM 4940 N N . THR A 1 2 ? -0.825 -1.402 -2.262 1.00 0.00 2 THR A N 6
ATOM 4941 C CA . THR A 1 2 ? -1.734 -0.852 -3.246 1.00 0.00 2 THR A CA 6
ATOM 4942 C C . THR A 1 2 ? -3.168 -0.856 -2.730 1.00 0.00 2 THR A C 6
ATOM 4943 O O . THR A 1 2 ? -3.698 -1.889 -2.319 1.00 0.00 2 THR A O 6
ATOM 4954 N N . HIS A 1 3 ? -3.782 0.314 -2.716 1.00 0.00 3 HIS A N 6
ATOM 4955 C CA . HIS A 1 3 ? -5.183 0.427 -2.369 1.00 0.00 3 HIS A CA 6
ATOM 4956 C C . HIS A 1 3 ? -5.950 0.983 -3.548 1.00 0.00 3 HIS A C 6
ATOM 4957 O O . HIS A 1 3 ? -5.510 1.930 -4.190 1.00 0.00 3 HIS A O 6
ATOM 4972 N N . LEU A 1 4 ? -7.082 0.392 -3.840 1.00 0.00 4 LEU A N 6
ATOM 4973 C CA . LEU A 1 4 ? -7.935 0.886 -4.907 1.00 0.00 4 LEU A CA 6
ATOM 4974 C C . LEU A 1 4 ? -9.171 1.514 -4.307 1.00 0.00 4 LEU A C 6
ATOM 4975 O O . LEU A 1 4 ? -9.754 0.978 -3.367 1.00 0.00 4 LEU A O 6
ATOM 4991 N N . LYS A 1 5 ? -9.563 2.644 -4.844 1.00 0.00 5 LYS A N 6
ATOM 4992 C CA . LYS A 1 5 ? -10.674 3.394 -4.286 1.00 0.00 5 LYS A CA 6
ATOM 4993 C C . LYS A 1 5 ? -11.948 3.136 -5.062 1.00 0.00 5 LYS A C 6
ATOM 4994 O O . LYS A 1 5 ? -11.996 3.287 -6.283 1.00 0.00 5 LYS A O 6
ATOM 5013 N N . ILE A 1 6 ? -12.971 2.753 -4.334 1.00 0.00 6 ILE A N 6
ATOM 5014 C CA . ILE A 1 6 ? -14.268 2.487 -4.917 1.00 0.00 6 ILE A CA 6
ATOM 5015 C C . ILE A 1 6 ? -15.046 3.797 -5.032 1.00 0.00 6 ILE A C 6
ATOM 5016 O O . ILE A 1 6 ? -15.230 4.506 -4.042 1.00 0.00 6 ILE A O 6
ATOM 5032 N N . THR A 1 7 ? -15.455 4.137 -6.245 1.00 0.00 7 THR A N 6
ATOM 5033 C CA . THR A 1 7 ? -16.185 5.370 -6.480 1.00 0.00 7 THR A CA 6
ATOM 5034 C C . THR A 1 7 ? -17.535 5.066 -7.121 1.00 0.00 7 THR A C 6
ATOM 5035 O O . THR A 1 7 ? -17.667 4.117 -7.905 1.00 0.00 7 THR A O 6
ATOM 5046 N N . GLY A 1 8 ? -18.538 5.851 -6.765 1.00 0.00 8 GLY A N 6
ATOM 5047 C CA . GLY A 1 8 ? -19.886 5.584 -7.214 1.00 0.00 8 GLY A CA 6
ATOM 5048 C C . GLY A 1 8 ? -20.591 4.652 -6.258 1.00 0.00 8 GLY A C 6
ATOM 5049 O O . GLY A 1 8 ? -21.709 4.913 -5.829 1.00 0.00 8 GLY A O 6
ATOM 5053 N N . MET A 1 9 ? -19.928 3.551 -5.941 1.00 0.00 9 MET A N 6
ATOM 5054 C CA . MET A 1 9 ? -20.419 2.609 -4.947 1.00 0.00 9 MET A CA 6
ATOM 5055 C C . MET A 1 9 ? -19.953 3.028 -3.555 1.00 0.00 9 MET A C 6
ATOM 5056 O O . MET A 1 9 ? -18.966 3.752 -3.429 1.00 0.00 9 MET A O 6
ATOM 5070 N N . THR A 1 10 ? -20.651 2.590 -2.512 1.00 0.00 10 THR A N 6
ATOM 5071 C CA . THR A 1 10 ? -20.288 2.978 -1.161 1.00 0.00 10 THR A CA 6
ATOM 5072 C C . THR A 1 10 ? -20.511 1.852 -0.146 1.00 0.00 10 THR A C 6
ATOM 5073 O O . THR A 1 10 ? -20.710 2.115 1.040 1.00 0.00 10 THR A O 6
ATOM 5084 N N . CYS A 1 11 ? -20.463 0.603 -0.590 1.00 0.00 11 CYS A N 6
ATOM 5085 C CA . CYS A 1 11 ? -20.784 -0.505 0.303 1.00 0.00 11 CYS A CA 6
ATOM 5086 C C . CYS A 1 11 ? -20.111 -1.808 -0.114 1.00 0.00 11 CYS A C 6
ATOM 5087 O O . CYS A 1 11 ? -19.705 -1.974 -1.266 1.00 0.00 11 CYS A O 6
ATOM 5095 N N . ASP A 1 12 ? -20.000 -2.720 0.854 1.00 0.00 12 ASP A N 6
ATOM 5096 C CA . ASP A 1 12 ? -19.469 -4.072 0.640 1.00 0.00 12 ASP A CA 6
ATOM 5097 C C . ASP A 1 12 ? -20.166 -4.784 -0.517 1.00 0.00 12 ASP A C 6
ATOM 5098 O O . ASP A 1 12 ? -19.525 -5.493 -1.287 1.00 0.00 12 ASP A O 6
ATOM 5107 N N . SER A 1 13 ? -21.477 -4.582 -0.636 1.00 0.00 13 SER A N 6
ATOM 5108 C CA . SER A 1 13 ? -22.269 -5.236 -1.677 1.00 0.00 13 SER A CA 6
ATOM 5109 C C . SER A 1 13 ? -21.740 -4.884 -3.066 1.00 0.00 13 SER A C 6
ATOM 5110 O O . SER A 1 13 ? -21.875 -5.659 -4.013 1.00 0.00 13 SER A O 6
ATOM 5118 N N . CYS A 1 14 ? -21.128 -3.717 -3.164 1.00 0.00 14 CYS A N 6
ATOM 5119 C CA . CYS A 1 14 ? -20.532 -3.253 -4.402 1.00 0.00 14 CYS A CA 6
ATOM 5120 C C . CYS A 1 14 ? -19.042 -3.578 -4.429 1.00 0.00 14 CYS A C 6
ATOM 5121 O O . CYS A 1 14 ? -18.495 -3.983 -5.458 1.00 0.00 14 CYS A O 6
ATOM 5129 N N . ALA A 1 15 ? -18.402 -3.414 -3.276 1.00 0.00 15 ALA A N 6
ATOM 5130 C CA . ALA A 1 15 ? -16.977 -3.673 -3.120 1.00 0.00 15 ALA A CA 6
ATOM 5131 C C . ALA A 1 15 ? -16.638 -5.129 -3.426 1.00 0.00 15 ALA A C 6
ATOM 5132 O O . ALA A 1 15 ? -15.539 -5.434 -3.892 1.00 0.00 15 ALA A O 6
ATOM 5139 N N . ALA A 1 16 ? -17.594 -6.016 -3.182 1.00 0.00 16 ALA A N 6
ATOM 5140 C CA . ALA A 1 16 ? -17.404 -7.440 -3.427 1.00 0.00 16 ALA A CA 6
ATOM 5141 C C . ALA A 1 16 ? -17.146 -7.710 -4.904 1.00 0.00 16 ALA A C 6
ATOM 5142 O O . ALA A 1 16 ? -16.278 -8.506 -5.259 1.00 0.00 16 ALA A O 6
ATOM 5149 N N . HIS A 1 17 ? -17.884 -7.022 -5.764 1.00 0.00 17 HIS A N 6
ATOM 5150 C CA . HIS A 1 17 ? -17.726 -7.192 -7.203 1.00 0.00 17 HIS A CA 6
ATOM 5151 C C . HIS A 1 17 ? -16.363 -6.687 -7.659 1.00 0.00 17 HIS A C 6
ATOM 5152 O O . HIS A 1 17 ? -15.724 -7.286 -8.528 1.00 0.00 17 HIS A O 6
ATOM 5167 N N . VAL A 1 18 ? -15.923 -5.586 -7.064 1.00 0.00 18 VAL A N 6
ATOM 5168 C CA . VAL A 1 18 ? -14.609 -5.030 -7.355 1.00 0.00 18 VAL A CA 6
ATOM 5169 C C . VAL A 1 18 ? -13.522 -5.999 -6.908 1.00 0.00 18 VAL A C 6
ATOM 5170 O O . VAL A 1 18 ? -12.566 -6.259 -7.637 1.00 0.00 18 VAL A O 6
ATOM 5183 N N . LYS A 1 19 ? -13.695 -6.546 -5.712 1.00 0.00 19 LYS A N 6
ATOM 5184 C CA . LYS A 1 19 ? -12.771 -7.535 -5.180 1.00 0.00 19 LYS A CA 6
ATOM 5185 C C . LYS A 1 19 ? -12.720 -8.760 -6.086 1.00 0.00 19 LYS A C 6
ATOM 5186 O O . LYS A 1 19 ? -11.652 -9.318 -6.331 1.00 0.00 19 LYS A O 6
ATOM 5205 N N . GLU A 1 20 ? -13.879 -9.161 -6.592 1.00 0.00 20 GLU A N 6
ATOM 5206 C CA . GLU A 1 20 ? -13.973 -10.295 -7.501 1.00 0.00 20 GLU A CA 6
ATOM 5207 C C . GLU A 1 20 ? -13.240 -10.014 -8.803 1.00 0.00 20 GLU A C 6
ATOM 5208 O O . GLU A 1 20 ? -12.528 -10.878 -9.326 1.00 0.00 20 GLU A O 6
ATOM 5220 N N . ALA A 1 21 ? -13.414 -8.806 -9.321 1.00 0.00 21 ALA A N 6
ATOM 5221 C CA . ALA A 1 21 ? -12.747 -8.406 -10.551 1.00 0.00 21 ALA A CA 6
ATOM 5222 C C . ALA A 1 21 ? -11.240 -8.455 -10.360 1.00 0.00 21 ALA A C 6
ATOM 5223 O O . ALA A 1 21 ? -10.499 -8.876 -11.249 1.00 0.00 21 ALA A O 6
ATOM 5230 N N . LEU A 1 22 ? -10.803 -8.037 -9.182 1.00 0.00 22 LEU A N 6
ATOM 5231 C CA . LEU A 1 22 ? -9.394 -8.066 -8.829 1.00 0.00 22 LEU A CA 6
ATOM 5232 C C . LEU A 1 22 ? -8.908 -9.504 -8.698 1.00 0.00 22 LEU A C 6
ATOM 5233 O O . LEU A 1 22 ? -7.877 -9.874 -9.252 1.00 0.00 22 LEU A O 6
ATOM 5249 N N . GLU A 1 23 ? -9.679 -10.316 -7.983 1.00 0.00 23 GLU A N 6
ATOM 5250 C CA . GLU A 1 23 ? -9.311 -11.704 -7.725 1.00 0.00 23 GLU A CA 6
ATOM 5251 C C . GLU A 1 23 ? -9.410 -12.555 -8.987 1.00 0.00 23 GLU A C 6
ATOM 5252 O O . GLU A 1 23 ? -8.912 -13.682 -9.026 1.00 0.00 23 GLU A O 6
ATOM 5264 N N . LYS A 1 24 ? -10.052 -12.016 -10.017 1.00 0.00 24 LYS A N 6
ATOM 5265 C CA . LYS A 1 24 ? -10.104 -12.683 -11.312 1.00 0.00 24 LYS A CA 6
ATOM 5266 C C . LYS A 1 24 ? -8.741 -12.580 -11.985 1.00 0.00 24 LYS A C 6
ATOM 5267 O O . LYS A 1 24 ? -8.356 -13.427 -12.795 1.00 0.00 24 LYS A O 6
ATOM 5286 N N . VAL A 1 25 ? -8.013 -11.539 -11.625 1.00 0.00 25 VAL A N 6
ATOM 5287 C CA . VAL A 1 25 ? -6.681 -11.307 -12.145 1.00 0.00 25 VAL A CA 6
ATOM 5288 C C . VAL A 1 25 ? -5.649 -12.074 -11.319 1.00 0.00 25 VAL A C 6
ATOM 5289 O O . VAL A 1 25 ? -5.532 -11.868 -10.111 1.00 0.00 25 VAL A O 6
ATOM 5302 N N . PRO A 1 26 ? -4.882 -12.967 -11.963 1.00 0.00 26 PRO A N 6
ATOM 5303 C CA . PRO A 1 26 ? -3.883 -13.799 -11.278 1.00 0.00 26 PRO A CA 6
ATOM 5304 C C . PRO A 1 26 ? -2.684 -12.997 -10.773 1.00 0.00 26 PRO A C 6
ATOM 5305 O O . PRO A 1 26 ? -1.831 -13.523 -10.060 1.00 0.00 26 PRO A O 6
ATOM 5316 N N . GLY A 1 27 ? -2.629 -11.724 -11.141 1.00 0.00 27 GLY A N 6
ATOM 5317 C CA . GLY A 1 27 ? -1.557 -10.862 -10.679 1.00 0.00 27 GLY A CA 6
ATOM 5318 C C . GLY A 1 27 ? -1.805 -10.353 -9.273 1.00 0.00 27 GLY A C 6
ATOM 5319 O O . GLY A 1 27 ? -0.918 -9.772 -8.646 1.00 0.00 27 GLY A O 6
ATOM 5323 N N . VAL A 1 28 ? -3.018 -10.564 -8.780 1.00 0.00 28 VAL A N 6
ATOM 5324 C CA . VAL A 1 28 ? -3.376 -10.173 -7.432 1.00 0.00 28 VAL A CA 6
ATOM 5325 C C . VAL A 1 28 ? -3.135 -11.333 -6.475 1.00 0.00 28 VAL A C 6
ATOM 5326 O O . VAL A 1 28 ? -3.739 -12.397 -6.609 1.00 0.00 28 VAL A O 6
ATOM 5339 N N . GLN A 1 29 ? -2.239 -11.128 -5.523 1.00 0.00 29 GLN A N 6
ATOM 5340 C CA . GLN A 1 29 ? -1.879 -12.166 -4.570 1.00 0.00 29 GLN A CA 6
ATOM 5341 C C . GLN A 1 29 ? -2.936 -12.284 -3.477 1.00 0.00 29 GLN A C 6
ATOM 5342 O O . GLN A 1 29 ? -3.272 -13.383 -3.040 1.00 0.00 29 GLN A O 6
ATOM 5356 N N . SER A 1 30 ? -3.445 -11.144 -3.031 1.00 0.00 30 SER A N 6
ATOM 5357 C CA . SER A 1 30 ? -4.493 -11.111 -2.017 1.00 0.00 30 SER A CA 6
ATOM 5358 C C . SER A 1 30 ? -5.309 -9.830 -2.150 1.00 0.00 30 SER A C 6
ATOM 5359 O O . SER A 1 30 ? -4.746 -8.740 -2.273 1.00 0.00 30 SER A O 6
ATOM 5367 N N . ALA A 1 31 ? -6.628 -9.962 -2.139 1.00 0.00 31 ALA A N 6
ATOM 5368 C CA . ALA A 1 31 ? -7.508 -8.811 -2.273 1.00 0.00 31 ALA A CA 6
ATOM 5369 C C . ALA A 1 31 ? -8.508 -8.761 -1.124 1.00 0.00 31 ALA A C 6
ATOM 5370 O O . ALA A 1 31 ? -9.457 -9.543 -1.075 1.00 0.00 31 ALA A O 6
ATOM 5377 N N . LEU A 1 32 ? -8.281 -7.852 -0.193 1.00 0.00 32 LEU A N 6
ATOM 5378 C CA . LEU A 1 32 ? -9.172 -7.684 0.944 1.00 0.00 32 LEU A CA 6
ATOM 5379 C C . LEU A 1 32 ? -9.840 -6.319 0.881 1.00 0.00 32 LEU A C 6
ATOM 5380 O O . LEU A 1 32 ? -9.203 -5.296 1.113 1.00 0.00 32 LEU A O 6
ATOM 5396 N N . VAL A 1 33 ? -11.122 -6.297 0.558 1.00 0.00 33 VAL A N 6
ATOM 5397 C CA . VAL A 1 33 ? -11.829 -5.038 0.396 1.00 0.00 33 VAL A CA 6
ATOM 5398 C C . VAL A 1 33 ? -12.398 -4.559 1.729 1.00 0.00 33 VAL A C 6
ATOM 5399 O O . VAL A 1 33 ? -12.719 -5.361 2.610 1.00 0.00 33 VAL A O 6
ATOM 5412 N N . SER A 1 34 ? -12.490 -3.248 1.884 1.00 0.00 34 SER A N 6
ATOM 5413 C CA . SER A 1 34 ? -12.994 -2.657 3.108 1.00 0.00 34 SER A CA 6
ATOM 5414 C C . SER A 1 34 ? -14.249 -1.828 2.836 1.00 0.00 34 SER A C 6
ATOM 5415 O O . SER A 1 34 ? -14.170 -0.714 2.309 1.00 0.00 34 SER A O 6
ATOM 5423 N N . TYR A 1 35 ? -15.399 -2.395 3.190 1.00 0.00 35 TYR A N 6
ATOM 5424 C CA . TYR A 1 35 ? -16.692 -1.721 3.056 1.00 0.00 35 TYR A CA 6
ATOM 5425 C C . TYR A 1 35 ? -16.706 -0.356 3.763 1.00 0.00 35 TYR A C 6
ATOM 5426 O O . TYR A 1 35 ? -17.048 0.646 3.138 1.00 0.00 35 TYR A O 6
ATOM 5444 N N . PRO A 1 36 ? -16.325 -0.273 5.062 1.00 0.00 36 PRO A N 6
ATOM 5445 C CA . PRO A 1 36 ? -16.413 0.986 5.818 1.00 0.00 36 PRO A CA 6
ATOM 5446 C C . PRO A 1 36 ? -15.411 2.039 5.347 1.00 0.00 36 PRO A C 6
ATOM 5447 O O . PRO A 1 36 ? -15.516 3.211 5.707 1.00 0.00 36 PRO A O 6
ATOM 5458 N N . LYS A 1 37 ? -14.446 1.619 4.546 1.00 0.00 37 LYS A N 6
ATOM 5459 C CA . LYS A 1 37 ? -13.424 2.527 4.052 1.00 0.00 37 LYS A CA 6
ATOM 5460 C C . LYS A 1 37 ? -13.660 2.863 2.585 1.00 0.00 37 LYS A C 6
ATOM 5461 O O . LYS A 1 37 ? -13.105 3.829 2.063 1.00 0.00 37 LYS A O 6
ATOM 5480 N N . GLY A 1 38 ? -14.486 2.058 1.923 1.00 0.00 38 GLY A N 6
ATOM 5481 C CA . GLY A 1 38 ? -14.741 2.251 0.508 1.00 0.00 38 GLY A CA 6
ATOM 5482 C C . GLY A 1 38 ? -13.495 2.029 -0.325 1.00 0.00 38 GLY A C 6
ATOM 5483 O O . GLY A 1 38 ? -13.359 2.573 -1.421 1.00 0.00 38 GLY A O 6
ATOM 5487 N N . THR A 1 39 ? -12.580 1.228 0.199 1.00 0.00 39 THR A N 6
ATOM 5488 C CA . THR A 1 39 ? -11.312 0.982 -0.465 1.00 0.00 39 THR A CA 6
ATOM 5489 C C . THR A 1 39 ? -11.009 -0.508 -0.514 1.00 0.00 39 THR A C 6
ATOM 5490 O O . THR A 1 39 ? -11.585 -1.294 0.238 1.00 0.00 39 THR A O 6
ATOM 5501 N N . ALA A 1 40 ? -10.119 -0.893 -1.410 1.00 0.00 40 ALA A N 6
ATOM 5502 C CA . ALA A 1 40 ? -9.694 -2.275 -1.524 1.00 0.00 40 ALA A CA 6
ATOM 5503 C C . ALA A 1 40 ? -8.218 -2.406 -1.183 1.00 0.00 40 ALA A C 6
ATOM 5504 O O . ALA A 1 40 ? -7.374 -1.713 -1.755 1.00 0.00 40 ALA A O 6
ATOM 5511 N N . GLN A 1 41 ? -7.919 -3.279 -0.234 1.00 0.00 41 GLN A N 6
ATOM 5512 C CA . GLN A 1 41 ? -6.549 -3.562 0.160 1.00 0.00 41 GLN A CA 6
ATOM 5513 C C . GLN A 1 41 ? -6.032 -4.751 -0.641 1.00 0.00 41 GLN A C 6
ATOM 5514 O O . GLN A 1 41 ? -6.340 -5.904 -0.333 1.00 0.00 41 GLN A O 6
ATOM 5528 N N . LEU A 1 42 ? -5.265 -4.474 -1.681 1.00 0.00 42 LEU A N 6
ATOM 5529 C CA . LEU A 1 42 ? -4.823 -5.523 -2.580 1.00 0.00 42 LEU A CA 6
ATOM 5530 C C . LEU A 1 42 ? -3.307 -5.588 -2.665 1.00 0.00 42 LEU A C 6
ATOM 5531 O O . LEU A 1 42 ? -2.633 -4.575 -2.851 1.00 0.00 42 LEU A O 6
ATOM 5547 N N . ALA A 1 43 ? -2.785 -6.789 -2.510 1.00 0.00 43 ALA A N 6
ATOM 5548 C CA . ALA A 1 43 ? -1.367 -7.040 -2.689 1.00 0.00 43 ALA A CA 6
ATOM 5549 C C . ALA A 1 43 ? -1.149 -7.701 -4.040 1.00 0.00 43 ALA A C 6
ATOM 5550 O O . ALA A 1 43 ? -1.597 -8.827 -4.264 1.00 0.00 43 ALA A O 6
ATOM 5557 N N . ILE A 1 44 ? -0.491 -6.996 -4.942 1.00 0.00 44 ILE A N 6
ATOM 5558 C CA . ILE A 1 44 ? -0.295 -7.492 -6.297 1.00 0.00 44 ILE A CA 6
ATOM 5559 C C . ILE A 1 44 ? 1.176 -7.760 -6.576 1.00 0.00 44 ILE A C 6
ATOM 5560 O O . ILE A 1 44 ? 2.048 -7.403 -5.783 1.00 0.00 44 ILE A O 6
ATOM 5576 N N . VAL A 1 45 ? 1.441 -8.402 -7.701 1.00 0.00 45 VAL A N 6
ATOM 5577 C CA . VAL A 1 45 ? 2.803 -8.651 -8.140 1.00 0.00 45 VAL A CA 6
ATOM 5578 C C . VAL A 1 45 ? 3.322 -7.434 -8.900 1.00 0.00 45 VAL A C 6
ATOM 5579 O O . VAL A 1 45 ? 2.583 -6.839 -9.686 1.00 0.00 45 VAL A O 6
ATOM 5592 N N . PRO A 1 46 ? 4.580 -7.021 -8.644 1.00 0.00 46 PRO A N 6
ATOM 5593 C CA . PRO A 1 46 ? 5.222 -5.909 -9.361 1.00 0.00 46 PRO A CA 6
ATOM 5594 C C . PRO A 1 46 ? 5.406 -6.205 -10.851 1.00 0.00 46 PRO A C 6
ATOM 5595 O O . PRO A 1 46 ? 6.525 -6.373 -11.340 1.00 0.00 46 PRO A O 6
ATOM 5606 N N . GLY A 1 47 ? 4.292 -6.265 -11.553 1.00 0.00 47 GLY A N 6
ATOM 5607 C CA . GLY A 1 47 ? 4.292 -6.557 -12.969 1.00 0.00 47 GLY A CA 6
ATOM 5608 C C . GLY A 1 47 ? 2.916 -6.345 -13.554 1.00 0.00 47 GLY A C 6
ATOM 5609 O O . GLY A 1 47 ? 2.774 -5.938 -14.706 1.00 0.00 47 GLY A O 6
ATOM 5613 N N . THR A 1 48 ? 1.902 -6.642 -12.754 1.00 0.00 48 THR A N 6
ATOM 5614 C CA . THR A 1 48 ? 0.528 -6.345 -13.111 1.00 0.00 48 THR A CA 6
ATOM 5615 C C . THR A 1 48 ? 0.257 -4.862 -12.941 1.00 0.00 48 THR A C 6
ATOM 5616 O O . THR A 1 48 ? 0.554 -4.286 -11.894 1.00 0.00 48 THR A O 6
ATOM 5627 N N . SER A 1 49 ? -0.289 -4.249 -13.973 1.00 0.00 49 SER A N 6
ATOM 5628 C CA . SER A 1 49 ? -0.558 -2.829 -13.958 1.00 0.00 49 SER A CA 6
ATOM 5629 C C . SER A 1 49 ? -1.792 -2.517 -13.111 1.00 0.00 49 SER A C 6
ATOM 5630 O O . SER A 1 49 ? -2.913 -2.858 -13.486 1.00 0.00 49 SER A O 6
ATOM 5638 N N . PRO A 1 50 ? -1.611 -1.869 -11.952 1.00 0.00 50 PRO A N 6
ATOM 5639 C CA . PRO A 1 50 ? -2.725 -1.542 -11.067 1.00 0.00 50 PRO A CA 6
ATOM 5640 C C . PRO A 1 50 ? -3.591 -0.416 -11.612 1.00 0.00 50 PRO A C 6
ATOM 5641 O O . PRO A 1 50 ? -4.755 -0.274 -11.233 1.00 0.00 50 PRO A O 6
ATOM 5652 N N . ASP A 1 51 ? -3.036 0.368 -12.521 1.00 0.00 51 ASP A N 6
ATOM 5653 C CA . ASP A 1 51 ? -3.800 1.407 -13.188 1.00 0.00 51 ASP A CA 6
ATOM 5654 C C . ASP A 1 51 ? -4.732 0.747 -14.188 1.00 0.00 51 ASP A C 6
ATOM 5655 O O . ASP A 1 51 ? -5.781 1.282 -14.545 1.00 0.00 51 ASP A O 6
ATOM 5664 N N . ALA A 1 52 ? -4.351 -0.459 -14.600 1.00 0.00 52 ALA A N 6
ATOM 5665 C CA . ALA A 1 52 ? -5.145 -1.226 -15.540 1.00 0.00 52 ALA A CA 6
ATOM 5666 C C . ALA A 1 52 ? -6.331 -1.846 -14.828 1.00 0.00 52 ALA A C 6
ATOM 5667 O O . ALA A 1 52 ? -7.422 -1.929 -15.376 1.00 0.00 52 ALA A O 6
ATOM 5674 N N . LEU A 1 53 ? -6.107 -2.267 -13.591 1.00 0.00 53 LEU A N 6
ATOM 5675 C CA . LEU A 1 53 ? -7.174 -2.814 -12.765 1.00 0.00 53 LEU A CA 6
ATOM 5676 C C . LEU A 1 53 ? -8.173 -1.715 -12.443 1.00 0.00 53 LEU A C 6
ATOM 5677 O O . LEU A 1 53 ? -9.385 -1.922 -12.486 1.00 0.00 53 LEU A O 6
ATOM 5693 N N . THR A 1 54 ? -7.642 -0.541 -12.137 1.00 0.00 54 THR A N 6
ATOM 5694 C CA . THR A 1 54 ? -8.453 0.643 -11.907 1.00 0.00 54 THR A CA 6
ATOM 5695 C C . THR A 1 54 ? -9.324 0.940 -13.126 1.00 0.00 54 THR A C 6
ATOM 5696 O O . THR A 1 54 ? -10.541 1.123 -13.012 1.00 0.00 54 THR A O 6
ATOM 5707 N N . ALA A 1 55 ? -8.699 0.960 -14.295 1.00 0.00 55 ALA A N 6
ATOM 5708 C CA . ALA A 1 55 ? -9.418 1.208 -15.535 1.00 0.00 55 ALA A CA 6
ATOM 5709 C C . ALA A 1 55 ? -10.394 0.075 -15.837 1.00 0.00 55 ALA A C 6
ATOM 5710 O O . ALA A 1 55 ? -11.464 0.305 -16.396 1.00 0.00 55 ALA A O 6
ATOM 5717 N N . ALA A 1 56 ? -10.019 -1.142 -15.461 1.00 0.00 56 ALA A N 6
ATOM 5718 C CA . ALA A 1 56 ? -10.877 -2.305 -15.653 1.00 0.00 56 ALA A CA 6
ATOM 5719 C C . ALA A 1 56 ? -12.149 -2.186 -14.821 1.00 0.00 56 ALA A C 6
ATOM 5720 O O . ALA A 1 56 ? -13.244 -2.474 -15.306 1.00 0.00 56 ALA A O 6
ATOM 5727 N N . VAL A 1 57 ? -12.005 -1.756 -13.571 1.00 0.00 57 VAL A N 6
ATOM 5728 C CA . VAL A 1 57 ? -13.154 -1.574 -12.697 1.00 0.00 57 VAL A CA 6
ATOM 5729 C C . VAL A 1 57 ? -13.995 -0.379 -13.152 1.00 0.00 57 VAL A C 6
ATOM 5730 O O . VAL A 1 57 ? -15.226 -0.447 -13.170 1.00 0.00 57 VAL A O 6
ATOM 5743 N N . ALA A 1 58 ? -13.331 0.708 -13.539 1.00 0.00 58 ALA A N 6
ATOM 5744 C CA . ALA A 1 58 ? -14.028 1.872 -14.079 1.00 0.00 58 ALA A CA 6
ATOM 5745 C C . ALA A 1 58 ? -14.712 1.537 -15.402 1.00 0.00 58 ALA A C 6
ATOM 5746 O O . ALA A 1 58 ? -15.668 2.196 -15.804 1.00 0.00 58 ALA A O 6
ATOM 5753 N N . GLY A 1 59 ? -14.221 0.504 -16.065 1.00 0.00 59 GLY A N 6
ATOM 5754 C CA . GLY A 1 59 ? -14.817 0.060 -17.307 1.00 0.00 59 GLY A CA 6
ATOM 5755 C C . GLY A 1 59 ? -15.856 -1.022 -17.089 1.00 0.00 59 GLY A C 6
ATOM 5756 O O . GLY A 1 59 ? -16.410 -1.565 -18.045 1.00 0.00 59 GLY A O 6
ATOM 5760 N N . LEU A 1 60 ? -16.125 -1.331 -15.826 1.00 0.00 60 LEU A N 6
ATOM 5761 C CA . LEU A 1 60 ? -17.103 -2.349 -15.477 1.00 0.00 60 LEU A CA 6
ATOM 5762 C C . LEU A 1 60 ? -18.454 -1.721 -15.169 1.00 0.00 60 LEU A C 6
ATOM 5763 O O . LEU A 1 60 ? -19.376 -2.394 -14.708 1.00 0.00 60 LEU A O 6
ATOM 5779 N N . GLY A 1 61 ? -18.560 -0.434 -15.437 1.00 0.00 61 GLY A N 6
ATOM 5780 C CA . GLY A 1 61 ? -19.787 0.286 -15.157 1.00 0.00 61 GLY A CA 6
ATOM 5781 C C . GLY A 1 61 ? -19.719 1.030 -13.840 1.00 0.00 61 GLY A C 6
ATOM 5782 O O . GLY A 1 61 ? -20.624 1.785 -13.492 1.00 0.00 61 GLY A O 6
ATOM 5786 N N . TYR A 1 62 ? -18.642 0.807 -13.104 1.00 0.00 62 TYR A N 6
ATOM 5787 C CA . TYR A 1 62 ? -18.419 1.480 -11.840 1.00 0.00 62 TYR A CA 6
ATOM 5788 C C . TYR A 1 62 ? -17.333 2.528 -12.006 1.00 0.00 62 TYR A C 6
ATOM 5789 O O . TYR A 1 62 ? -16.874 2.778 -13.119 1.00 0.00 62 TYR A O 6
ATOM 5807 N N . LYS A 1 63 ? -16.922 3.142 -10.911 1.00 0.00 63 LYS A N 6
ATOM 5808 C CA . LYS A 1 63 ? -15.821 4.076 -10.953 1.00 0.00 63 LYS A CA 6
ATOM 5809 C C . LYS A 1 63 ? -14.742 3.624 -9.986 1.00 0.00 63 LYS A C 6
ATOM 5810 O O . LYS A 1 63 ? -15.019 3.356 -8.818 1.00 0.00 63 LYS A O 6
ATOM 5829 N N . ALA A 1 64 ? -13.525 3.491 -10.476 1.00 0.00 64 ALA A N 6
ATOM 5830 C CA . ALA A 1 64 ? -12.420 3.110 -9.625 1.00 0.00 64 ALA A CA 6
ATOM 5831 C C . ALA A 1 64 ? -11.326 4.162 -9.638 1.00 0.00 64 ALA A C 6
ATOM 5832 O O . ALA A 1 64 ? -11.110 4.843 -10.640 1.00 0.00 64 ALA A O 6
ATOM 5839 N N . THR A 1 65 ? -10.675 4.310 -8.502 1.00 0.00 65 THR A N 6
ATOM 5840 C CA . THR A 1 65 ? -9.480 5.124 -8.388 1.00 0.00 65 THR A CA 6
ATOM 5841 C C . THR A 1 65 ? -8.410 4.312 -7.665 1.00 0.00 65 THR A C 6
ATOM 5842 O O . THR A 1 65 ? -8.572 3.105 -7.490 1.00 0.00 65 THR A O 6
ATOM 5853 N N . LEU A 1 66 ? -7.357 4.959 -7.193 1.00 0.00 66 LEU A N 6
ATOM 5854 C CA . LEU A 1 66 ? -6.283 4.241 -6.531 1.00 0.00 66 LEU A CA 6
ATOM 5855 C C . LEU A 1 66 ? -5.585 5.139 -5.524 1.00 0.00 66 LEU A C 6
ATOM 5856 O O . LEU A 1 66 ? -5.320 6.311 -5.791 1.00 0.00 66 LEU A O 6
ATOM 5872 N N . ALA A 1 67 ? -5.329 4.582 -4.355 1.00 0.00 67 ALA A N 6
ATOM 5873 C CA . ALA A 1 67 ? -4.655 5.294 -3.289 1.00 0.00 67 ALA A CA 6
ATOM 5874 C C . ALA A 1 67 ? -3.390 4.553 -2.889 1.00 0.00 67 ALA A C 6
ATOM 5875 O O . ALA A 1 67 ? -3.437 3.576 -2.138 1.00 0.00 67 ALA A O 6
ATOM 5882 N N . ASP A 1 68 ? -2.267 4.999 -3.426 1.00 0.00 68 ASP A N 6
ATOM 5883 C CA . ASP A 1 68 ? -0.980 4.405 -3.109 1.00 0.00 68 ASP A CA 6
ATOM 5884 C C . ASP A 1 68 ? -0.607 4.697 -1.660 1.00 0.00 68 ASP A C 6
ATOM 5885 O O . ASP A 1 68 ? -0.683 5.848 -1.220 1.00 0.00 68 ASP A O 6
ATOM 5894 N N . ALA A 1 69 ? -0.220 3.649 -0.930 1.00 0.00 69 ALA A N 6
ATOM 5895 C CA . ALA A 1 69 ? 0.114 3.753 0.489 1.00 0.00 69 ALA A CA 6
ATOM 5896 C C . ALA A 1 69 ? -1.106 4.172 1.306 1.00 0.00 69 ALA A C 6
ATOM 5897 O O . ALA A 1 69 ? -0.938 4.572 2.478 1.00 0.00 69 ALA A O 6
ATOM 5905 N N . MET A 1 1 ? 2.526 -1.427 -3.111 1.00 0.00 1 MET A N 7
ATOM 5906 C CA . MET A 1 1 ? 1.542 -1.150 -2.039 1.00 0.00 1 MET A CA 7
ATOM 5907 C C . MET A 1 1 ? 0.495 -0.151 -2.523 1.00 0.00 1 MET A C 7
ATOM 5908 O O . MET A 1 1 ? 0.514 1.025 -2.150 1.00 0.00 1 MET A O 7
ATOM 5924 N N . THR A 1 2 ? -0.415 -0.626 -3.357 1.00 0.00 2 THR A N 7
ATOM 5925 C CA . THR A 1 2 ? -1.439 0.222 -3.938 1.00 0.00 2 THR A CA 7
ATOM 5926 C C . THR A 1 2 ? -2.776 0.045 -3.227 1.00 0.00 2 THR A C 7
ATOM 5927 O O . THR A 1 2 ? -3.225 -1.074 -2.988 1.00 0.00 2 THR A O 7
ATOM 5938 N N . HIS A 1 3 ? -3.395 1.160 -2.867 1.00 0.00 3 HIS A N 7
ATOM 5939 C CA . HIS A 1 3 ? -4.744 1.144 -2.333 1.00 0.00 3 HIS A CA 7
ATOM 5940 C C . HIS A 1 3 ? -5.664 1.823 -3.330 1.00 0.00 3 HIS A C 7
ATOM 5941 O O . HIS A 1 3 ? -5.442 2.974 -3.703 1.00 0.00 3 HIS A O 7
ATOM 5956 N N . LEU A 1 4 ? -6.677 1.107 -3.767 1.00 0.00 4 LEU A N 7
ATOM 5957 C CA . LEU A 1 4 ? -7.610 1.621 -4.753 1.00 0.00 4 LEU A CA 7
ATOM 5958 C C . LEU A 1 4 ? -8.828 2.199 -4.057 1.00 0.00 4 LEU A C 7
ATOM 5959 O O . LEU A 1 4 ? -9.174 1.781 -2.958 1.00 0.00 4 LEU A O 7
ATOM 5975 N N . LYS A 1 5 ? -9.466 3.161 -4.689 1.00 0.00 5 LYS A N 7
ATOM 5976 C CA . LYS A 1 5 ? -10.667 3.763 -4.136 1.00 0.00 5 LYS A CA 7
ATOM 5977 C C . LYS A 1 5 ? -11.885 3.329 -4.932 1.00 0.00 5 LYS A C 7
ATOM 5978 O O . LYS A 1 5 ? -11.907 3.434 -6.159 1.00 0.00 5 LYS A O 7
ATOM 5997 N N . ILE A 1 6 ? -12.886 2.831 -4.234 1.00 0.00 6 ILE A N 7
ATOM 5998 C CA . ILE A 1 6 ? -14.110 2.376 -4.875 1.00 0.00 6 ILE A CA 7
ATOM 5999 C C . ILE A 1 6 ? -15.176 3.457 -4.772 1.00 0.00 6 ILE A C 7
ATOM 6000 O O . ILE A 1 6 ? -15.579 3.835 -3.673 1.00 0.00 6 ILE A O 7
ATOM 6016 N N . THR A 1 7 ? -15.625 3.957 -5.913 1.00 0.00 7 THR A N 7
ATOM 6017 C CA . THR A 1 7 ? -16.559 5.068 -5.932 1.00 0.00 7 THR A CA 7
ATOM 6018 C C . THR A 1 7 ? -17.733 4.782 -6.862 1.00 0.00 7 THR A C 7
ATOM 6019 O O . THR A 1 7 ? -17.637 3.952 -7.773 1.00 0.00 7 THR A O 7
ATOM 6030 N N . GLY A 1 8 ? -18.847 5.446 -6.603 1.00 0.00 8 GLY A N 7
ATOM 6031 C CA . GLY A 1 8 ? -20.023 5.293 -7.431 1.00 0.00 8 GLY A CA 7
ATOM 6032 C C . GLY A 1 8 ? -20.990 4.265 -6.878 1.00 0.00 8 GLY A C 7
ATOM 6033 O O . GLY A 1 8 ? -22.200 4.500 -6.840 1.00 0.00 8 GLY A O 7
ATOM 6037 N N . MET A 1 9 ? -20.461 3.122 -6.460 1.00 0.00 9 MET A N 7
ATOM 6038 C CA . MET A 1 9 ? -21.292 2.044 -5.938 1.00 0.00 9 MET A CA 7
ATOM 6039 C C . MET A 1 9 ? -21.553 2.207 -4.441 1.00 0.00 9 MET A C 7
ATOM 6040 O O . MET A 1 9 ? -21.129 3.184 -3.821 1.00 0.00 9 MET A O 7
ATOM 6054 N N . THR A 1 10 ? -22.239 1.229 -3.874 1.00 0.00 10 THR A N 7
ATOM 6055 C CA . THR A 1 10 ? -22.697 1.282 -2.494 1.00 0.00 10 THR A CA 7
ATOM 6056 C C . THR A 1 10 ? -21.812 0.471 -1.546 1.00 0.00 10 THR A C 7
ATOM 6057 O O . THR A 1 10 ? -22.328 -0.207 -0.656 1.00 0.00 10 THR A O 7
ATOM 6068 N N . CYS A 1 11 ? -20.493 0.530 -1.748 1.00 0.00 11 CYS A N 7
ATOM 6069 C CA . CYS A 1 11 ? -19.530 -0.239 -0.938 1.00 0.00 11 CYS A CA 7
ATOM 6070 C C . CYS A 1 11 ? -19.964 -1.698 -0.815 1.00 0.00 11 CYS A C 7
ATOM 6071 O O . CYS A 1 11 ? -20.185 -2.337 -1.837 1.00 0.00 11 CYS A O 7
ATOM 6079 N N . ASP A 1 12 ? -19.990 -2.229 0.411 1.00 0.00 12 ASP A N 7
ATOM 6080 C CA . ASP A 1 12 ? -20.436 -3.614 0.699 1.00 0.00 12 ASP A CA 7
ATOM 6081 C C . ASP A 1 12 ? -21.409 -4.163 -0.354 1.00 0.00 12 ASP A C 7
ATOM 6082 O O . ASP A 1 12 ? -22.367 -3.485 -0.744 1.00 0.00 12 ASP A O 7
ATOM 6091 N N . SER A 1 13 ? -21.136 -5.401 -0.787 1.00 0.00 13 SER A N 7
ATOM 6092 C CA . SER A 1 13 ? -21.854 -6.075 -1.880 1.00 0.00 13 SER A CA 7
ATOM 6093 C C . SER A 1 13 ? -21.290 -5.638 -3.232 1.00 0.00 13 SER A C 7
ATOM 6094 O O . SER A 1 13 ? -20.837 -6.467 -4.022 1.00 0.00 13 SER A O 7
ATOM 6102 N N . CYS A 1 14 ? -21.287 -4.335 -3.478 1.00 0.00 14 CYS A N 7
ATOM 6103 C CA . CYS A 1 14 ? -20.672 -3.782 -4.678 1.00 0.00 14 CYS A CA 7
ATOM 6104 C C . CYS A 1 14 ? -19.165 -4.019 -4.645 1.00 0.00 14 CYS A C 7
ATOM 6105 O O . CYS A 1 14 ? -18.552 -4.377 -5.650 1.00 0.00 14 CYS A O 7
ATOM 6113 N N . ALA A 1 15 ? -18.583 -3.832 -3.465 1.00 0.00 15 ALA A N 7
ATOM 6114 C CA . ALA A 1 15 ? -17.162 -4.061 -3.258 1.00 0.00 15 ALA A CA 7
ATOM 6115 C C . ALA A 1 15 ? -16.814 -5.538 -3.409 1.00 0.00 15 ALA A C 7
ATOM 6116 O O . ALA A 1 15 ? -15.687 -5.884 -3.748 1.00 0.00 15 ALA A O 7
ATOM 6123 N N . ALA A 1 16 ? -17.790 -6.405 -3.161 1.00 0.00 16 ALA A N 7
ATOM 6124 C CA . ALA A 1 16 ? -17.583 -7.843 -3.279 1.00 0.00 16 ALA A CA 7
ATOM 6125 C C . ALA A 1 16 ? -17.354 -8.231 -4.736 1.00 0.00 16 ALA A C 7
ATOM 6126 O O . ALA A 1 16 ? -16.432 -8.995 -5.053 1.00 0.00 16 ALA A O 7
ATOM 6133 N N . HIS A 1 17 ? -18.192 -7.690 -5.618 1.00 0.00 17 HIS A N 7
ATOM 6134 C CA . HIS A 1 17 ? -18.056 -7.919 -7.051 1.00 0.00 17 HIS A CA 7
ATOM 6135 C C . HIS A 1 17 ? -16.703 -7.414 -7.535 1.00 0.00 17 HIS A C 7
ATOM 6136 O O . HIS A 1 17 ? -16.016 -8.086 -8.307 1.00 0.00 17 HIS A O 7
ATOM 6151 N N . VAL A 1 18 ? -16.325 -6.231 -7.060 1.00 0.00 18 VAL A N 7
ATOM 6152 C CA . VAL A 1 18 ? -15.037 -5.638 -7.392 1.00 0.00 18 VAL A CA 7
ATOM 6153 C C . VAL A 1 18 ? -13.897 -6.523 -6.895 1.00 0.00 18 VAL A C 7
ATOM 6154 O O . VAL A 1 18 ? -12.943 -6.785 -7.623 1.00 0.00 18 VAL A O 7
ATOM 6167 N N . LYS A 1 19 ? -14.017 -6.988 -5.656 1.00 0.00 19 LYS A N 7
ATOM 6168 C CA . LYS A 1 19 ? -13.012 -7.858 -5.056 1.00 0.00 19 LYS A CA 7
ATOM 6169 C C . LYS A 1 19 ? -12.792 -9.103 -5.906 1.00 0.00 19 LYS A C 7
ATOM 6170 O O . LYS A 1 19 ? -11.654 -9.467 -6.212 1.00 0.00 19 LYS A O 7
ATOM 6189 N N . GLU A 1 20 ? -13.885 -9.747 -6.290 1.00 0.00 20 GLU A N 7
ATOM 6190 C CA . GLU A 1 20 ? -13.801 -10.949 -7.104 1.00 0.00 20 GLU A CA 7
ATOM 6191 C C . GLU A 1 20 ? -13.239 -10.635 -8.485 1.00 0.00 20 GLU A C 7
ATOM 6192 O O . GLU A 1 20 ? -12.445 -11.402 -9.038 1.00 0.00 20 GLU A O 7
ATOM 6204 N N . ALA A 1 21 ? -13.636 -9.492 -9.030 1.00 0.00 21 ALA A N 7
ATOM 6205 C CA . ALA A 1 21 ? -13.162 -9.064 -10.338 1.00 0.00 21 ALA A CA 7
ATOM 6206 C C . ALA A 1 21 ? -11.662 -8.821 -10.298 1.00 0.00 21 ALA A C 7
ATOM 6207 O O . ALA A 1 21 ? -10.950 -9.102 -11.260 1.00 0.00 21 ALA A O 7
ATOM 6214 N N . LEU A 1 22 ? -11.191 -8.308 -9.170 1.00 0.00 22 LEU A N 7
ATOM 6215 C CA . LEU A 1 22 ? -9.772 -8.077 -8.966 1.00 0.00 22 LEU A CA 7
ATOM 6216 C C . LEU A 1 22 ? -9.022 -9.400 -8.929 1.00 0.00 22 LEU A C 7
ATOM 6217 O O . LEU A 1 22 ? -7.988 -9.559 -9.574 1.00 0.00 22 LEU A O 7
ATOM 6233 N N . GLU A 1 23 ? -9.564 -10.359 -8.192 1.00 0.00 23 GLU A N 7
ATOM 6234 C CA . GLU A 1 23 ? -8.931 -11.664 -8.061 1.00 0.00 23 GLU A CA 7
ATOM 6235 C C . GLU A 1 23 ? -9.101 -12.487 -9.336 1.00 0.00 23 GLU A C 7
ATOM 6236 O O . GLU A 1 23 ? -8.447 -13.516 -9.516 1.00 0.00 23 GLU A O 7
ATOM 6248 N N . LYS A 1 24 ? -9.977 -12.029 -10.221 1.00 0.00 24 LYS A N 7
ATOM 6249 C CA . LYS A 1 24 ? -10.142 -12.649 -11.531 1.00 0.00 24 LYS A CA 7
ATOM 6250 C C . LYS A 1 24 ? -8.996 -12.242 -12.450 1.00 0.00 24 LYS A C 7
ATOM 6251 O O . LYS A 1 24 ? -8.757 -12.865 -13.487 1.00 0.00 24 LYS A O 7
ATOM 6270 N N . VAL A 1 25 ? -8.304 -11.183 -12.062 1.00 0.00 25 VAL A N 7
ATOM 6271 C CA . VAL A 1 25 ? -7.138 -10.708 -12.782 1.00 0.00 25 VAL A CA 7
ATOM 6272 C C . VAL A 1 25 ? -5.903 -11.460 -12.314 1.00 0.00 25 VAL A C 7
ATOM 6273 O O . VAL A 1 25 ? -5.597 -11.465 -11.118 1.00 0.00 25 VAL A O 7
ATOM 6286 N N . PRO A 1 26 ? -5.181 -12.118 -13.229 1.00 0.00 26 PRO A N 7
ATOM 6287 C CA . PRO A 1 26 ? -3.944 -12.809 -12.886 1.00 0.00 26 PRO A CA 7
ATOM 6288 C C . PRO A 1 26 ? -2.837 -11.825 -12.527 1.00 0.00 26 PRO A C 7
ATOM 6289 O O . PRO A 1 26 ? -2.123 -11.317 -13.392 1.00 0.00 26 PRO A O 7
ATOM 6300 N N . GLY A 1 27 ? -2.729 -11.545 -11.242 1.00 0.00 27 GLY A N 7
ATOM 6301 C CA . GLY A 1 27 ? -1.699 -10.660 -10.743 1.00 0.00 27 GLY A CA 7
ATOM 6302 C C . GLY A 1 27 ? -2.001 -10.230 -9.328 1.00 0.00 27 GLY A C 7
ATOM 6303 O O . GLY A 1 27 ? -1.122 -9.775 -8.595 1.00 0.00 27 GLY A O 7
ATOM 6307 N N . VAL A 1 28 ? -3.262 -10.377 -8.952 1.00 0.00 28 VAL A N 7
ATOM 6308 C CA . VAL A 1 28 ? -3.702 -10.099 -7.599 1.00 0.00 28 VAL A CA 7
ATOM 6309 C C . VAL A 1 28 ? -3.542 -11.338 -6.728 1.00 0.00 28 VAL A C 7
ATOM 6310 O O . VAL A 1 28 ? -4.213 -12.350 -6.936 1.00 0.00 28 VAL A O 7
ATOM 6323 N N . GLN A 1 29 ? -2.644 -11.263 -5.763 1.00 0.00 29 GLN A N 7
ATOM 6324 C CA . GLN A 1 29 ? -2.405 -12.370 -4.854 1.00 0.00 29 GLN A CA 7
ATOM 6325 C C . GLN A 1 29 ? -3.549 -12.476 -3.851 1.00 0.00 29 GLN A C 7
ATOM 6326 O O . GLN A 1 29 ? -4.057 -13.564 -3.578 1.00 0.00 29 GLN A O 7
ATOM 6340 N N . SER A 1 30 ? -3.960 -11.336 -3.315 1.00 0.00 30 SER A N 7
ATOM 6341 C CA . SER A 1 30 ? -5.078 -11.287 -2.383 1.00 0.00 30 SER A CA 7
ATOM 6342 C C . SER A 1 30 ? -5.725 -9.907 -2.402 1.00 0.00 30 SER A C 7
ATOM 6343 O O . SER A 1 30 ? -5.049 -8.896 -2.232 1.00 0.00 30 SER A O 7
ATOM 6351 N N . ALA A 1 31 ? -7.029 -9.869 -2.633 1.00 0.00 31 ALA A N 7
ATOM 6352 C CA . ALA A 1 31 ? -7.759 -8.612 -2.660 1.00 0.00 31 ALA A CA 7
ATOM 6353 C C . ALA A 1 31 ? -8.597 -8.449 -1.401 1.00 0.00 31 ALA A C 7
ATOM 6354 O O . ALA A 1 31 ? -9.500 -9.245 -1.140 1.00 0.00 31 ALA A O 7
ATOM 6361 N N . LEU A 1 32 ? -8.277 -7.434 -0.611 1.00 0.00 32 LEU A N 7
ATOM 6362 C CA . LEU A 1 32 ? -9.034 -7.133 0.595 1.00 0.00 32 LEU A CA 7
ATOM 6363 C C . LEU A 1 32 ? -9.685 -5.759 0.475 1.00 0.00 32 LEU A C 7
ATOM 6364 O O . LEU A 1 32 ? -9.084 -4.743 0.820 1.00 0.00 32 LEU A O 7
ATOM 6380 N N . VAL A 1 33 ? -10.908 -5.730 -0.027 1.00 0.00 33 VAL A N 7
ATOM 6381 C CA . VAL A 1 33 ? -11.627 -4.477 -0.194 1.00 0.00 33 VAL A CA 7
ATOM 6382 C C . VAL A 1 33 ? -12.376 -4.123 1.083 1.00 0.00 33 VAL A C 7
ATOM 6383 O O . VAL A 1 33 ? -13.163 -4.921 1.599 1.00 0.00 33 VAL A O 7
ATOM 6396 N N . SER A 1 34 ? -12.117 -2.930 1.588 1.00 0.00 34 SER A N 7
ATOM 6397 C CA . SER A 1 34 ? -12.727 -2.458 2.815 1.00 0.00 34 SER A CA 7
ATOM 6398 C C . SER A 1 34 ? -13.925 -1.560 2.510 1.00 0.00 34 SER A C 7
ATOM 6399 O O . SER A 1 34 ? -13.767 -0.403 2.111 1.00 0.00 34 SER A O 7
ATOM 6407 N N . TYR A 1 35 ? -15.120 -2.110 2.698 1.00 0.00 35 TYR A N 7
ATOM 6408 C CA . TYR A 1 35 ? -16.358 -1.389 2.432 1.00 0.00 35 TYR A CA 7
ATOM 6409 C C . TYR A 1 35 ? -16.504 -0.123 3.302 1.00 0.00 35 TYR A C 7
ATOM 6410 O O . TYR A 1 35 ? -16.871 0.925 2.774 1.00 0.00 35 TYR A O 7
ATOM 6428 N N . PRO A 1 36 ? -16.214 -0.168 4.633 1.00 0.00 36 PRO A N 7
ATOM 6429 C CA . PRO A 1 36 ? -16.378 1.007 5.502 1.00 0.00 36 PRO A CA 7
ATOM 6430 C C . PRO A 1 36 ? -15.431 2.147 5.136 1.00 0.00 36 PRO A C 7
ATOM 6431 O O . PRO A 1 36 ? -15.687 3.308 5.459 1.00 0.00 36 PRO A O 7
ATOM 6442 N N . LYS A 1 37 ? -14.340 1.816 4.464 1.00 0.00 37 LYS A N 7
ATOM 6443 C CA . LYS A 1 37 ? -13.330 2.811 4.118 1.00 0.00 37 LYS A CA 7
ATOM 6444 C C . LYS A 1 37 ? -13.402 3.177 2.640 1.00 0.00 37 LYS A C 7
ATOM 6445 O O . LYS A 1 37 ? -12.751 4.124 2.193 1.00 0.00 37 LYS A O 7
ATOM 6464 N N . GLY A 1 38 ? -14.187 2.416 1.885 1.00 0.00 38 GLY A N 7
ATOM 6465 C CA . GLY A 1 38 ? -14.330 2.669 0.460 1.00 0.00 38 GLY A CA 7
ATOM 6466 C C . GLY A 1 38 ? -13.028 2.473 -0.295 1.00 0.00 38 GLY A C 7
ATOM 6467 O O . GLY A 1 38 ? -12.844 3.013 -1.388 1.00 0.00 38 GLY A O 7
ATOM 6471 N N . THR A 1 39 ? -12.127 1.697 0.286 1.00 0.00 39 THR A N 7
ATOM 6472 C CA . THR A 1 39 ? -10.825 1.469 -0.307 1.00 0.00 39 THR A CA 7
ATOM 6473 C C . THR A 1 39 ? -10.579 -0.018 -0.510 1.00 0.00 39 THR A C 7
ATOM 6474 O O . THR A 1 39 ? -11.108 -0.851 0.221 1.00 0.00 39 THR A O 7
ATOM 6485 N N . ALA A 1 40 ? -9.780 -0.339 -1.502 1.00 0.00 40 ALA A N 7
ATOM 6486 C CA . ALA A 1 40 ? -9.452 -1.714 -1.809 1.00 0.00 40 ALA A CA 7
ATOM 6487 C C . ALA A 1 40 ? -7.974 -1.965 -1.569 1.00 0.00 40 ALA A C 7
ATOM 6488 O O . ALA A 1 40 ? -7.117 -1.355 -2.211 1.00 0.00 40 ALA A O 7
ATOM 6495 N N . GLN A 1 41 ? -7.682 -2.845 -0.627 1.00 0.00 41 GLN A N 7
ATOM 6496 C CA . GLN A 1 41 ? -6.311 -3.195 -0.301 1.00 0.00 41 GLN A CA 7
ATOM 6497 C C . GLN A 1 41 ? -5.931 -4.501 -0.984 1.00 0.00 41 GLN A C 7
ATOM 6498 O O . GLN A 1 41 ? -6.132 -5.582 -0.430 1.00 0.00 41 GLN A O 7
ATOM 6512 N N . LEU A 1 42 ? -5.407 -4.413 -2.195 1.00 0.00 42 LEU A N 7
ATOM 6513 C CA . LEU A 1 42 ? -5.014 -5.607 -2.919 1.00 0.00 42 LEU A CA 7
ATOM 6514 C C . LEU A 1 42 ? -3.508 -5.814 -2.850 1.00 0.00 42 LEU A C 7
ATOM 6515 O O . LEU A 1 42 ? -2.726 -4.876 -2.988 1.00 0.00 42 LEU A O 7
ATOM 6531 N N . ALA A 1 43 ? -3.114 -7.042 -2.588 1.00 0.00 43 ALA A N 7
ATOM 6532 C CA . ALA A 1 43 ? -1.721 -7.422 -2.645 1.00 0.00 43 ALA A CA 7
ATOM 6533 C C . ALA A 1 43 ? -1.423 -7.975 -4.025 1.00 0.00 43 ALA A C 7
ATOM 6534 O O . ALA A 1 43 ? -1.808 -9.101 -4.345 1.00 0.00 43 ALA A O 7
ATOM 6541 N N . ILE A 1 44 ? -0.778 -7.171 -4.851 1.00 0.00 44 ILE A N 7
ATOM 6542 C CA . ILE A 1 44 ? -0.509 -7.555 -6.228 1.00 0.00 44 ILE A CA 7
ATOM 6543 C C . ILE A 1 44 ? 0.941 -7.978 -6.403 1.00 0.00 44 ILE A C 7
ATOM 6544 O O . ILE A 1 44 ? 1.785 -7.716 -5.542 1.00 0.00 44 ILE A O 7
ATOM 6560 N N . VAL A 1 45 ? 1.213 -8.657 -7.505 1.00 0.00 45 VAL A N 7
ATOM 6561 C CA . VAL A 1 45 ? 2.565 -9.063 -7.846 1.00 0.00 45 VAL A CA 7
ATOM 6562 C C . VAL A 1 45 ? 3.268 -7.938 -8.596 1.00 0.00 45 VAL A C 7
ATOM 6563 O O . VAL A 1 45 ? 2.729 -7.408 -9.572 1.00 0.00 45 VAL A O 7
ATOM 6576 N N . PRO A 1 46 ? 4.464 -7.541 -8.133 1.00 0.00 46 PRO A N 7
ATOM 6577 C CA . PRO A 1 46 ? 5.267 -6.511 -8.798 1.00 0.00 46 PRO A CA 7
ATOM 6578 C C . PRO A 1 46 ? 5.502 -6.842 -10.267 1.00 0.00 46 PRO A C 7
ATOM 6579 O O . PRO A 1 46 ? 6.131 -7.849 -10.601 1.00 0.00 46 PRO A O 7
ATOM 6590 N N . GLY A 1 47 ? 4.983 -5.994 -11.134 1.00 0.00 47 GLY A N 7
ATOM 6591 C CA . GLY A 1 47 ? 5.061 -6.239 -12.555 1.00 0.00 47 GLY A CA 7
ATOM 6592 C C . GLY A 1 47 ? 3.751 -5.929 -13.236 1.00 0.00 47 GLY A C 7
ATOM 6593 O O . GLY A 1 47 ? 3.726 -5.372 -14.335 1.00 0.00 47 GLY A O 7
ATOM 6597 N N . THR A 1 48 ? 2.661 -6.289 -12.578 1.00 0.00 48 THR A N 7
ATOM 6598 C CA . THR A 1 48 ? 1.331 -5.987 -13.078 1.00 0.00 48 THR A CA 7
ATOM 6599 C C . THR A 1 48 ? 1.014 -4.512 -12.887 1.00 0.00 48 THR A C 7
ATOM 6600 O O . THR A 1 48 ? 1.317 -3.934 -11.839 1.00 0.00 48 THR A O 7
ATOM 6611 N N . SER A 1 49 ? 0.418 -3.902 -13.901 1.00 0.00 49 SER A N 7
ATOM 6612 C CA . SER A 1 49 ? 0.092 -2.491 -13.849 1.00 0.00 49 SER A CA 7
ATOM 6613 C C . SER A 1 49 ? -1.107 -2.249 -12.935 1.00 0.00 49 SER A C 7
ATOM 6614 O O . SER A 1 49 ? -2.193 -2.774 -13.172 1.00 0.00 49 SER A O 7
ATOM 6622 N N . PRO A 1 50 ? -0.927 -1.452 -11.869 1.00 0.00 50 PRO A N 7
ATOM 6623 C CA . PRO A 1 50 ? -1.992 -1.176 -10.901 1.00 0.00 50 PRO A CA 7
ATOM 6624 C C . PRO A 1 50 ? -3.112 -0.340 -11.498 1.00 0.00 50 PRO A C 7
ATOM 6625 O O . PRO A 1 50 ? -4.242 -0.365 -11.016 1.00 0.00 50 PRO A O 7
ATOM 6636 N N . ASP A 1 51 ? -2.803 0.368 -12.572 1.00 0.00 51 ASP A N 7
ATOM 6637 C CA . ASP A 1 51 ? -3.791 1.204 -13.235 1.00 0.00 51 ASP A CA 7
ATOM 6638 C C . ASP A 1 51 ? -4.730 0.336 -14.047 1.00 0.00 51 ASP A C 7
ATOM 6639 O O . ASP A 1 51 ? -5.799 0.777 -14.469 1.00 0.00 51 ASP A O 7
ATOM 6648 N N . ALA A 1 52 ? -4.330 -0.915 -14.245 1.00 0.00 52 ALA A N 7
ATOM 6649 C CA . ALA A 1 52 ? -5.141 -1.850 -14.997 1.00 0.00 52 ALA A CA 7
ATOM 6650 C C . ALA A 1 52 ? -6.309 -2.315 -14.144 1.00 0.00 52 ALA A C 7
ATOM 6651 O O . ALA A 1 52 ? -7.378 -2.643 -14.657 1.00 0.00 52 ALA A O 7
ATOM 6658 N N . LEU A 1 53 ? -6.098 -2.324 -12.832 1.00 0.00 53 LEU A N 7
ATOM 6659 C CA . LEU A 1 53 ? -7.149 -2.673 -11.889 1.00 0.00 53 LEU A CA 7
ATOM 6660 C C . LEU A 1 53 ? -8.165 -1.545 -11.826 1.00 0.00 53 LEU A C 7
ATOM 6661 O O . LEU A 1 53 ? -9.376 -1.775 -11.865 1.00 0.00 53 LEU A O 7
ATOM 6677 N N . THR A 1 54 ? -7.655 -0.323 -11.746 1.00 0.00 54 THR A N 7
ATOM 6678 C CA . THR A 1 54 ? -8.484 0.866 -11.769 1.00 0.00 54 THR A CA 7
ATOM 6679 C C . THR A 1 54 ? -9.337 0.902 -13.031 1.00 0.00 54 THR A C 7
ATOM 6680 O O . THR A 1 54 ? -10.553 1.089 -12.968 1.00 0.00 54 THR A O 7
ATOM 6691 N N . ALA A 1 55 ? -8.693 0.698 -14.174 1.00 0.00 55 ALA A N 7
ATOM 6692 C CA . ALA A 1 55 ? -9.390 0.673 -15.451 1.00 0.00 55 ALA A CA 7
ATOM 6693 C C . ALA A 1 55 ? -10.341 -0.513 -15.536 1.00 0.00 55 ALA A C 7
ATOM 6694 O O . ALA A 1 55 ? -11.379 -0.437 -16.186 1.00 0.00 55 ALA A O 7
ATOM 6701 N N . ALA A 1 56 ? -9.984 -1.613 -14.883 1.00 0.00 56 ALA A N 7
ATOM 6702 C CA . ALA A 1 56 ? -10.858 -2.780 -14.839 1.00 0.00 56 ALA A CA 7
ATOM 6703 C C . ALA A 1 56 ? -12.154 -2.453 -14.115 1.00 0.00 56 ALA A C 7
ATOM 6704 O O . ALA A 1 56 ? -13.238 -2.717 -14.628 1.00 0.00 56 ALA A O 7
ATOM 6711 N N . VAL A 1 57 ? -12.041 -1.856 -12.933 1.00 0.00 57 VAL A N 7
ATOM 6712 C CA . VAL A 1 57 ? -13.219 -1.490 -12.158 1.00 0.00 57 VAL A CA 7
ATOM 6713 C C . VAL A 1 57 ? -14.002 -0.380 -12.857 1.00 0.00 57 VAL A C 7
ATOM 6714 O O . VAL A 1 57 ? -15.233 -0.422 -12.927 1.00 0.00 57 VAL A O 7
ATOM 6727 N N . ALA A 1 58 ? -13.285 0.604 -13.394 1.00 0.00 58 ALA A N 7
ATOM 6728 C CA . ALA A 1 58 ? -13.914 1.705 -14.111 1.00 0.00 58 ALA A CA 7
ATOM 6729 C C . ALA A 1 58 ? -14.595 1.219 -15.388 1.00 0.00 58 ALA A C 7
ATOM 6730 O O . ALA A 1 58 ? -15.627 1.752 -15.797 1.00 0.00 58 ALA A O 7
ATOM 6737 N N . GLY A 1 59 ? -14.020 0.198 -16.001 1.00 0.00 59 GLY A N 7
ATOM 6738 C CA . GLY A 1 59 ? -14.576 -0.350 -17.220 1.00 0.00 59 GLY A CA 7
ATOM 6739 C C . GLY A 1 59 ? -15.623 -1.411 -16.950 1.00 0.00 59 GLY A C 7
ATOM 6740 O O . GLY A 1 59 ? -16.108 -2.067 -17.876 1.00 0.00 59 GLY A O 7
ATOM 6744 N N . LEU A 1 60 ? -15.963 -1.592 -15.681 1.00 0.00 60 LEU A N 7
ATOM 6745 C CA . LEU A 1 60 ? -16.982 -2.553 -15.287 1.00 0.00 60 LEU A CA 7
ATOM 6746 C C . LEU A 1 60 ? -18.267 -1.843 -14.892 1.00 0.00 60 LEU A C 7
ATOM 6747 O O . LEU A 1 60 ? -19.154 -2.429 -14.271 1.00 0.00 60 LEU A O 7
ATOM 6763 N N . GLY A 1 61 ? -18.357 -0.574 -15.252 1.00 0.00 61 GLY A N 7
ATOM 6764 C CA . GLY A 1 61 ? -19.552 0.198 -14.970 1.00 0.00 61 GLY A CA 7
ATOM 6765 C C . GLY A 1 61 ? -19.437 1.009 -13.695 1.00 0.00 61 GLY A C 7
ATOM 6766 O O . GLY A 1 61 ? -20.274 1.871 -13.421 1.00 0.00 61 GLY A O 7
ATOM 6770 N N . TYR A 1 62 ? -18.402 0.735 -12.914 1.00 0.00 62 TYR A N 7
ATOM 6771 C CA . TYR A 1 62 ? -18.181 1.444 -11.663 1.00 0.00 62 TYR A CA 7
ATOM 6772 C C . TYR A 1 62 ? -17.119 2.516 -11.863 1.00 0.00 62 TYR A C 7
ATOM 6773 O O . TYR A 1 62 ? -16.614 2.692 -12.970 1.00 0.00 62 TYR A O 7
ATOM 6791 N N . LYS A 1 63 ? -16.778 3.232 -10.800 1.00 0.00 63 LYS A N 7
ATOM 6792 C CA . LYS A 1 63 ? -15.740 4.245 -10.882 1.00 0.00 63 LYS A CA 7
ATOM 6793 C C . LYS A 1 63 ? -14.647 3.951 -9.869 1.00 0.00 63 LYS A C 7
ATOM 6794 O O . LYS A 1 63 ? -14.852 4.075 -8.661 1.00 0.00 63 LYS A O 7
ATOM 6813 N N . ALA A 1 64 ? -13.491 3.546 -10.359 1.00 0.00 64 ALA A N 7
ATOM 6814 C CA . ALA A 1 64 ? -12.371 3.261 -9.488 1.00 0.00 64 ALA A CA 7
ATOM 6815 C C . ALA A 1 64 ? -11.371 4.401 -9.500 1.00 0.00 64 ALA A C 7
ATOM 6816 O O . ALA A 1 64 ? -11.242 5.128 -10.488 1.00 0.00 64 ALA A O 7
ATOM 6823 N N . THR A 1 65 ? -10.700 4.562 -8.382 1.00 0.00 65 THR A N 7
ATOM 6824 C CA . THR A 1 65 ? -9.616 5.512 -8.244 1.00 0.00 65 THR A CA 7
ATOM 6825 C C . THR A 1 65 ? -8.539 4.895 -7.354 1.00 0.00 65 THR A C 7
ATOM 6826 O O . THR A 1 65 ? -8.462 3.671 -7.243 1.00 0.00 65 THR A O 7
ATOM 6837 N N . LEU A 1 66 ? -7.735 5.713 -6.701 1.00 0.00 66 LEU A N 7
ATOM 6838 C CA . LEU A 1 66 ? -6.683 5.200 -5.835 1.00 0.00 66 LEU A CA 7
ATOM 6839 C C . LEU A 1 66 ? -6.353 6.211 -4.754 1.00 0.00 66 LEU A C 7
ATOM 6840 O O . LEU A 1 66 ? -6.331 7.417 -5.006 1.00 0.00 66 LEU A O 7
ATOM 6856 N N . ALA A 1 67 ? -6.122 5.714 -3.549 1.00 0.00 67 ALA A N 7
ATOM 6857 C CA . ALA A 1 67 ? -5.809 6.574 -2.417 1.00 0.00 67 ALA A CA 7
ATOM 6858 C C . ALA A 1 67 ? -4.999 5.818 -1.377 1.00 0.00 67 ALA A C 7
ATOM 6859 O O . ALA A 1 67 ? -5.439 4.789 -0.868 1.00 0.00 67 ALA A O 7
ATOM 6866 N N . ASP A 1 68 ? -3.815 6.326 -1.072 1.00 0.00 68 ASP A N 7
ATOM 6867 C CA . ASP A 1 68 ? -2.933 5.697 -0.106 1.00 0.00 68 ASP A CA 7
ATOM 6868 C C . ASP A 1 68 ? -3.372 6.029 1.316 1.00 0.00 68 ASP A C 7
ATOM 6869 O O . ASP A 1 68 ? -3.226 5.218 2.236 1.00 0.00 68 ASP A O 7
ATOM 6878 N N . ALA A 1 69 ? -3.931 7.216 1.487 1.00 0.00 69 ALA A N 7
ATOM 6879 C CA . ALA A 1 69 ? -4.362 7.678 2.795 1.00 0.00 69 ALA A CA 7
ATOM 6880 C C . ALA A 1 69 ? -5.825 8.099 2.768 1.00 0.00 69 ALA A C 7
ATOM 6881 O O . ALA A 1 69 ? -6.430 8.218 3.855 1.00 0.00 69 ALA A O 7
ATOM 6889 N N . MET A 1 1 ? -0.311 -3.858 -0.710 1.00 0.00 1 MET A N 8
ATOM 6890 C CA . MET A 1 1 ? 0.620 -3.028 -1.510 1.00 0.00 1 MET A CA 8
ATOM 6891 C C . MET A 1 1 ? 0.161 -1.577 -1.516 1.00 0.00 1 MET A C 8
ATOM 6892 O O . MET A 1 1 ? 0.890 -0.682 -1.096 1.00 0.00 1 MET A O 8
ATOM 6908 N N . THR A 1 2 ? -1.053 -1.354 -1.992 1.00 0.00 2 THR A N 8
ATOM 6909 C CA . THR A 1 2 ? -1.621 -0.019 -2.040 1.00 0.00 2 THR A CA 8
ATOM 6910 C C . THR A 1 2 ? -3.126 -0.087 -1.833 1.00 0.00 2 THR A C 8
ATOM 6911 O O . THR A 1 2 ? -3.752 -1.110 -2.129 1.00 0.00 2 THR A O 8
ATOM 6922 N N . HIS A 1 3 ? -3.704 0.977 -1.299 1.00 0.00 3 HIS A N 8
ATOM 6923 C CA . HIS A 1 3 ? -5.149 1.055 -1.191 1.00 0.00 3 HIS A CA 8
ATOM 6924 C C . HIS A 1 3 ? -5.720 1.705 -2.440 1.00 0.00 3 HIS A C 8
ATOM 6925 O O . HIS A 1 3 ? -5.338 2.812 -2.821 1.00 0.00 3 HIS A O 8
ATOM 6940 N N . LEU A 1 4 ? -6.628 1.001 -3.068 1.00 0.00 4 LEU A N 8
ATOM 6941 C CA . LEU A 1 4 ? -7.313 1.491 -4.249 1.00 0.00 4 LEU A CA 8
ATOM 6942 C C . LEU A 1 4 ? -8.663 2.036 -3.830 1.00 0.00 4 LEU A C 8
ATOM 6943 O O . LEU A 1 4 ? -9.247 1.564 -2.860 1.00 0.00 4 LEU A O 8
ATOM 6959 N N . LYS A 1 5 ? -9.160 3.021 -4.538 1.00 0.00 5 LYS A N 8
ATOM 6960 C CA . LYS A 1 5 ? -10.403 3.656 -4.140 1.00 0.00 5 LYS A CA 8
ATOM 6961 C C . LYS A 1 5 ? -11.530 3.260 -5.068 1.00 0.00 5 LYS A C 8
ATOM 6962 O O . LYS A 1 5 ? -11.402 3.339 -6.288 1.00 0.00 5 LYS A O 8
ATOM 6981 N N . ILE A 1 6 ? -12.625 2.818 -4.488 1.00 0.00 6 ILE A N 8
ATOM 6982 C CA . ILE A 1 6 ? -13.802 2.490 -5.259 1.00 0.00 6 ILE A CA 8
ATOM 6983 C C . ILE A 1 6 ? -14.724 3.701 -5.287 1.00 0.00 6 ILE A C 8
ATOM 6984 O O . ILE A 1 6 ? -15.056 4.263 -4.244 1.00 0.00 6 ILE A O 8
ATOM 7000 N N . THR A 1 7 ? -15.110 4.118 -6.478 1.00 0.00 7 THR A N 8
ATOM 7001 C CA . THR A 1 7 ? -15.876 5.338 -6.640 1.00 0.00 7 THR A CA 8
ATOM 7002 C C . THR A 1 7 ? -17.282 5.045 -7.132 1.00 0.00 7 THR A C 8
ATOM 7003 O O . THR A 1 7 ? -17.498 4.146 -7.958 1.00 0.00 7 THR A O 8
ATOM 7014 N N . GLY A 1 8 ? -18.232 5.808 -6.609 1.00 0.00 8 GLY A N 8
ATOM 7015 C CA . GLY A 1 8 ? -19.626 5.550 -6.870 1.00 0.00 8 GLY A CA 8
ATOM 7016 C C . GLY A 1 8 ? -20.151 4.479 -5.943 1.00 0.00 8 GLY A C 8
ATOM 7017 O O . GLY A 1 8 ? -21.025 4.731 -5.113 1.00 0.00 8 GLY A O 8
ATOM 7021 N N . MET A 1 9 ? -19.591 3.286 -6.072 1.00 0.00 9 MET A N 8
ATOM 7022 C CA . MET A 1 9 ? -19.976 2.163 -5.230 1.00 0.00 9 MET A CA 8
ATOM 7023 C C . MET A 1 9 ? -19.134 2.150 -3.963 1.00 0.00 9 MET A C 8
ATOM 7024 O O . MET A 1 9 ? -17.949 1.836 -4.002 1.00 0.00 9 MET A O 8
ATOM 7038 N N . THR A 1 10 ? -19.745 2.490 -2.845 1.00 0.00 10 THR A N 8
ATOM 7039 C CA . THR A 1 10 ? -19.012 2.675 -1.604 1.00 0.00 10 THR A CA 8
ATOM 7040 C C . THR A 1 10 ? -19.488 1.718 -0.518 1.00 0.00 10 THR A C 8
ATOM 7041 O O . THR A 1 10 ? -19.559 2.081 0.657 1.00 0.00 10 THR A O 8
ATOM 7052 N N . CYS A 1 11 ? -19.807 0.493 -0.902 1.00 0.00 11 CYS A N 8
ATOM 7053 C CA . CYS A 1 11 ? -20.342 -0.470 0.049 1.00 0.00 11 CYS A CA 8
ATOM 7054 C C . CYS A 1 11 ? -19.981 -1.905 -0.330 1.00 0.00 11 CYS A C 8
ATOM 7055 O O . CYS A 1 11 ? -19.707 -2.207 -1.492 1.00 0.00 11 CYS A O 8
ATOM 7063 N N . ASP A 1 12 ? -19.981 -2.768 0.685 1.00 0.00 12 ASP A N 8
ATOM 7064 C CA . ASP A 1 12 ? -19.613 -4.183 0.564 1.00 0.00 12 ASP A CA 8
ATOM 7065 C C . ASP A 1 12 ? -20.353 -4.883 -0.573 1.00 0.00 12 ASP A C 8
ATOM 7066 O O . ASP A 1 12 ? -19.746 -5.617 -1.349 1.00 0.00 12 ASP A O 8
ATOM 7075 N N . SER A 1 13 ? -21.655 -4.638 -0.673 1.00 0.00 13 SER A N 8
ATOM 7076 C CA . SER A 1 13 ? -22.487 -5.276 -1.692 1.00 0.00 13 SER A CA 8
ATOM 7077 C C . SER A 1 13 ? -21.943 -5.034 -3.101 1.00 0.00 13 SER A C 8
ATOM 7078 O O . SER A 1 13 ? -22.062 -5.890 -3.980 1.00 0.00 13 SER A O 8
ATOM 7086 N N . CYS A 1 14 ? -21.332 -3.880 -3.300 1.00 0.00 14 CYS A N 8
ATOM 7087 C CA . CYS A 1 14 ? -20.745 -3.534 -4.584 1.00 0.00 14 CYS A CA 8
ATOM 7088 C C . CYS A 1 14 ? -19.275 -3.941 -4.627 1.00 0.00 14 CYS A C 8
ATOM 7089 O O . CYS A 1 14 ? -18.771 -4.406 -5.650 1.00 0.00 14 CYS A O 8
ATOM 7097 N N . ALA A 1 15 ? -18.605 -3.782 -3.492 1.00 0.00 15 ALA A N 8
ATOM 7098 C CA . ALA A 1 15 ? -17.185 -4.085 -3.371 1.00 0.00 15 ALA A CA 8
ATOM 7099 C C . ALA A 1 15 ? -16.905 -5.571 -3.571 1.00 0.00 15 ALA A C 8
ATOM 7100 O O . ALA A 1 15 ? -15.818 -5.949 -4.006 1.00 0.00 15 ALA A O 8
ATOM 7107 N N . ALA A 1 16 ? -17.891 -6.405 -3.263 1.00 0.00 16 ALA A N 8
ATOM 7108 C CA . ALA A 1 16 ? -17.748 -7.850 -3.403 1.00 0.00 16 ALA A CA 8
ATOM 7109 C C . ALA A 1 16 ? -17.445 -8.230 -4.847 1.00 0.00 16 ALA A C 8
ATOM 7110 O O . ALA A 1 16 ? -16.538 -9.019 -5.117 1.00 0.00 16 ALA A O 8
ATOM 7117 N N . HIS A 1 17 ? -18.191 -7.641 -5.773 1.00 0.00 17 HIS A N 8
ATOM 7118 C CA . HIS A 1 17 ? -18.010 -7.921 -7.191 1.00 0.00 17 HIS A CA 8
ATOM 7119 C C . HIS A 1 17 ? -16.664 -7.402 -7.672 1.00 0.00 17 HIS A C 8
ATOM 7120 O O . HIS A 1 17 ? -15.998 -8.038 -8.489 1.00 0.00 17 HIS A O 8
ATOM 7135 N N . VAL A 1 18 ? -16.269 -6.243 -7.156 1.00 0.00 18 VAL A N 8
ATOM 7136 C CA . VAL A 1 18 ? -14.977 -5.661 -7.482 1.00 0.00 18 VAL A CA 8
ATOM 7137 C C . VAL A 1 18 ? -13.856 -6.577 -6.999 1.00 0.00 18 VAL A C 8
ATOM 7138 O O . VAL A 1 18 ? -12.902 -6.845 -7.726 1.00 0.00 18 VAL A O 8
ATOM 7151 N N . LYS A 1 19 ? -13.998 -7.068 -5.774 1.00 0.00 19 LYS A N 8
ATOM 7152 C CA . LYS A 1 19 ? -13.031 -7.988 -5.194 1.00 0.00 19 LYS A CA 8
ATOM 7153 C C . LYS A 1 19 ? -12.956 -9.272 -6.008 1.00 0.00 19 LYS A C 8
ATOM 7154 O O . LYS A 1 19 ? -11.871 -9.780 -6.282 1.00 0.00 19 LYS A O 8
ATOM 7173 N N . GLU A 1 20 ? -14.114 -9.784 -6.397 1.00 0.00 20 GLU A N 8
ATOM 7174 C CA . GLU A 1 20 ? -14.184 -10.999 -7.195 1.00 0.00 20 GLU A CA 8
ATOM 7175 C C . GLU A 1 20 ? -13.502 -10.795 -8.544 1.00 0.00 20 GLU A C 8
ATOM 7176 O O . GLU A 1 20 ? -12.740 -11.654 -9.006 1.00 0.00 20 GLU A O 8
ATOM 7188 N N . ALA A 1 21 ? -13.752 -9.644 -9.154 1.00 0.00 21 ALA A N 8
ATOM 7189 C CA . ALA A 1 21 ? -13.136 -9.311 -10.427 1.00 0.00 21 ALA A CA 8
ATOM 7190 C C . ALA A 1 21 ? -11.628 -9.205 -10.267 1.00 0.00 21 ALA A C 8
ATOM 7191 O O . ALA A 1 21 ? -10.868 -9.610 -11.143 1.00 0.00 21 ALA A O 8
ATOM 7198 N N . LEU A 1 22 ? -11.205 -8.667 -9.131 1.00 0.00 22 LEU A N 8
ATOM 7199 C CA . LEU A 1 22 ? -9.790 -8.542 -8.823 1.00 0.00 22 LEU A CA 8
ATOM 7200 C C . LEU A 1 22 ? -9.169 -9.916 -8.618 1.00 0.00 22 LEU A C 8
ATOM 7201 O O . LEU A 1 22 ? -8.088 -10.201 -9.122 1.00 0.00 22 LEU A O 8
ATOM 7217 N N . GLU A 1 23 ? -9.872 -10.768 -7.886 1.00 0.00 23 GLU A N 8
ATOM 7218 C CA . GLU A 1 23 ? -9.386 -12.106 -7.588 1.00 0.00 23 GLU A CA 8
ATOM 7219 C C . GLU A 1 23 ? -9.365 -12.972 -8.841 1.00 0.00 23 GLU A C 8
ATOM 7220 O O . GLU A 1 23 ? -8.613 -13.945 -8.923 1.00 0.00 23 GLU A O 8
ATOM 7232 N N . LYS A 1 24 ? -10.185 -12.607 -9.822 1.00 0.00 24 LYS A N 8
ATOM 7233 C CA . LYS A 1 24 ? -10.210 -13.323 -11.090 1.00 0.00 24 LYS A CA 8
ATOM 7234 C C . LYS A 1 24 ? -8.967 -12.969 -11.903 1.00 0.00 24 LYS A C 8
ATOM 7235 O O . LYS A 1 24 ? -8.551 -13.714 -12.793 1.00 0.00 24 LYS A O 8
ATOM 7254 N N . VAL A 1 25 ? -8.362 -11.843 -11.554 1.00 0.00 25 VAL A N 8
ATOM 7255 C CA . VAL A 1 25 ? -7.128 -11.404 -12.176 1.00 0.00 25 VAL A CA 8
ATOM 7256 C C . VAL A 1 25 ? -5.938 -12.063 -11.478 1.00 0.00 25 VAL A C 8
ATOM 7257 O O . VAL A 1 25 ? -5.708 -11.846 -10.288 1.00 0.00 25 VAL A O 8
ATOM 7270 N N . PRO A 1 26 ? -5.171 -12.881 -12.216 1.00 0.00 26 PRO A N 8
ATOM 7271 C CA . PRO A 1 26 ? -4.055 -13.657 -11.656 1.00 0.00 26 PRO A CA 8
ATOM 7272 C C . PRO A 1 26 ? -2.955 -12.783 -11.058 1.00 0.00 26 PRO A C 8
ATOM 7273 O O . PRO A 1 26 ? -2.178 -13.236 -10.219 1.00 0.00 26 PRO A O 8
ATOM 7284 N N . GLY A 1 27 ? -2.900 -11.527 -11.483 1.00 0.00 27 GLY A N 8
ATOM 7285 C CA . GLY A 1 27 ? -1.892 -10.613 -10.977 1.00 0.00 27 GLY A CA 8
ATOM 7286 C C . GLY A 1 27 ? -2.154 -10.203 -9.541 1.00 0.00 27 GLY A C 8
ATOM 7287 O O . GLY A 1 27 ? -1.293 -9.615 -8.885 1.00 0.00 27 GLY A O 8
ATOM 7291 N N . VAL A 1 28 ? -3.344 -10.512 -9.045 1.00 0.00 28 VAL A N 8
ATOM 7292 C CA . VAL A 1 28 ? -3.709 -10.188 -7.680 1.00 0.00 28 VAL A CA 8
ATOM 7293 C C . VAL A 1 28 ? -3.447 -11.378 -6.762 1.00 0.00 28 VAL A C 8
ATOM 7294 O O . VAL A 1 28 ? -4.045 -12.444 -6.919 1.00 0.00 28 VAL A O 8
ATOM 7307 N N . GLN A 1 29 ? -2.534 -11.193 -5.815 1.00 0.00 29 GLN A N 8
ATOM 7308 C CA . GLN A 1 29 ? -2.208 -12.236 -4.853 1.00 0.00 29 GLN A CA 8
ATOM 7309 C C . GLN A 1 29 ? -3.255 -12.272 -3.745 1.00 0.00 29 GLN A C 8
ATOM 7310 O O . GLN A 1 29 ? -3.668 -13.344 -3.299 1.00 0.00 29 GLN A O 8
ATOM 7324 N N . SER A 1 30 ? -3.688 -11.092 -3.318 1.00 0.00 30 SER A N 8
ATOM 7325 C CA . SER A 1 30 ? -4.713 -10.969 -2.288 1.00 0.00 30 SER A CA 8
ATOM 7326 C C . SER A 1 30 ? -5.467 -9.650 -2.446 1.00 0.00 30 SER A C 8
ATOM 7327 O O . SER A 1 30 ? -4.862 -8.606 -2.701 1.00 0.00 30 SER A O 8
ATOM 7335 N N . ALA A 1 31 ? -6.788 -9.706 -2.320 1.00 0.00 31 ALA A N 8
ATOM 7336 C CA . ALA A 1 31 ? -7.617 -8.516 -2.448 1.00 0.00 31 ALA A CA 8
ATOM 7337 C C . ALA A 1 31 ? -8.527 -8.352 -1.237 1.00 0.00 31 ALA A C 8
ATOM 7338 O O . ALA A 1 31 ? -9.523 -9.060 -1.099 1.00 0.00 31 ALA A O 8
ATOM 7345 N N . LEU A 1 32 ? -8.177 -7.421 -0.361 1.00 0.00 32 LEU A N 8
ATOM 7346 C CA . LEU A 1 32 ? -8.970 -7.156 0.832 1.00 0.00 32 LEU A CA 8
ATOM 7347 C C . LEU A 1 32 ? -9.680 -5.813 0.713 1.00 0.00 32 LEU A C 8
ATOM 7348 O O . LEU A 1 32 ? -9.097 -4.764 0.984 1.00 0.00 32 LEU A O 8
ATOM 7364 N N . VAL A 1 33 ? -10.938 -5.846 0.311 1.00 0.00 33 VAL A N 8
ATOM 7365 C CA . VAL A 1 33 ? -11.699 -4.622 0.113 1.00 0.00 33 VAL A CA 8
ATOM 7366 C C . VAL A 1 33 ? -12.462 -4.256 1.382 1.00 0.00 33 VAL A C 8
ATOM 7367 O O . VAL A 1 33 ? -13.154 -5.090 1.966 1.00 0.00 33 VAL A O 8
ATOM 7380 N N . SER A 1 34 ? -12.312 -3.011 1.809 1.00 0.00 34 SER A N 8
ATOM 7381 C CA . SER A 1 34 ? -12.932 -2.528 3.030 1.00 0.00 34 SER A CA 8
ATOM 7382 C C . SER A 1 34 ? -14.230 -1.777 2.733 1.00 0.00 34 SER A C 8
ATOM 7383 O O . SER A 1 34 ? -14.209 -0.692 2.145 1.00 0.00 34 SER A O 8
ATOM 7391 N N . TYR A 1 35 ? -15.353 -2.372 3.140 1.00 0.00 35 TYR A N 8
ATOM 7392 C CA . TYR A 1 35 ? -16.675 -1.745 3.023 1.00 0.00 35 TYR A CA 8
ATOM 7393 C C . TYR A 1 35 ? -16.713 -0.362 3.697 1.00 0.00 35 TYR A C 8
ATOM 7394 O O . TYR A 1 35 ? -17.113 0.613 3.063 1.00 0.00 35 TYR A O 8
ATOM 7412 N N . PRO A 1 36 ? -16.300 -0.243 4.984 1.00 0.00 36 PRO A N 8
ATOM 7413 C CA . PRO A 1 36 ? -16.366 1.031 5.719 1.00 0.00 36 PRO A CA 8
ATOM 7414 C C . PRO A 1 36 ? -15.563 2.151 5.059 1.00 0.00 36 PRO A C 8
ATOM 7415 O O . PRO A 1 36 ? -15.949 3.319 5.115 1.00 0.00 36 PRO A O 8
ATOM 7426 N N . LYS A 1 37 ? -14.461 1.793 4.419 1.00 0.00 37 LYS A N 8
ATOM 7427 C CA . LYS A 1 37 ? -13.576 2.786 3.837 1.00 0.00 37 LYS A CA 8
ATOM 7428 C C . LYS A 1 37 ? -13.890 2.997 2.364 1.00 0.00 37 LYS A C 8
ATOM 7429 O O . LYS A 1 37 ? -13.601 4.055 1.803 1.00 0.00 37 LYS A O 8
ATOM 7448 N N . GLY A 1 38 ? -14.497 1.992 1.748 1.00 0.00 38 GLY A N 8
ATOM 7449 C CA . GLY A 1 38 ? -14.766 2.043 0.327 1.00 0.00 38 GLY A CA 8
ATOM 7450 C C . GLY A 1 38 ? -13.493 1.889 -0.476 1.00 0.00 38 GLY A C 8
ATOM 7451 O O . GLY A 1 38 ? -13.398 2.361 -1.612 1.00 0.00 38 GLY A O 8
ATOM 7455 N N . THR A 1 39 ? -12.509 1.228 0.117 1.00 0.00 39 THR A N 8
ATOM 7456 C CA . THR A 1 39 ? -11.210 1.079 -0.520 1.00 0.00 39 THR A CA 8
ATOM 7457 C C . THR A 1 39 ? -10.817 -0.388 -0.627 1.00 0.00 39 THR A C 8
ATOM 7458 O O . THR A 1 39 ? -11.236 -1.213 0.178 1.00 0.00 39 THR A O 8
ATOM 7469 N N . ALA A 1 40 ? -10.015 -0.703 -1.627 1.00 0.00 40 ALA A N 8
ATOM 7470 C CA . ALA A 1 40 ? -9.546 -2.059 -1.832 1.00 0.00 40 ALA A CA 8
ATOM 7471 C C . ALA A 1 40 ? -8.062 -2.162 -1.513 1.00 0.00 40 ALA A C 8
ATOM 7472 O O . ALA A 1 40 ? -7.230 -1.544 -2.177 1.00 0.00 40 ALA A O 8
ATOM 7479 N N . GLN A 1 41 ? -7.736 -2.922 -0.483 1.00 0.00 41 GLN A N 8
ATOM 7480 C CA . GLN A 1 41 ? -6.349 -3.138 -0.112 1.00 0.00 41 GLN A CA 8
ATOM 7481 C C . GLN A 1 41 ? -5.805 -4.335 -0.872 1.00 0.00 41 GLN A C 8
ATOM 7482 O O . GLN A 1 41 ? -5.958 -5.482 -0.446 1.00 0.00 41 GLN A O 8
ATOM 7496 N N . LEU A 1 42 ? -5.196 -4.066 -2.011 1.00 0.00 42 LEU A N 8
ATOM 7497 C CA . LEU A 1 42 ? -4.734 -5.123 -2.890 1.00 0.00 42 LEU A CA 8
ATOM 7498 C C . LEU A 1 42 ? -3.251 -5.397 -2.700 1.00 0.00 42 LEU A C 8
ATOM 7499 O O . LEU A 1 42 ? -2.443 -4.479 -2.525 1.00 0.00 42 LEU A O 8
ATOM 7515 N N . ALA A 1 43 ? -2.909 -6.672 -2.712 1.00 0.00 43 ALA A N 8
ATOM 7516 C CA . ALA A 1 43 ? -1.526 -7.104 -2.738 1.00 0.00 43 ALA A CA 8
ATOM 7517 C C . ALA A 1 43 ? -1.253 -7.781 -4.073 1.00 0.00 43 ALA A C 8
ATOM 7518 O O . ALA A 1 43 ? -1.399 -8.996 -4.211 1.00 0.00 43 ALA A O 8
ATOM 7525 N N . ILE A 1 44 ? -0.898 -6.982 -5.062 1.00 0.00 44 ILE A N 8
ATOM 7526 C CA . ILE A 1 44 ? -0.705 -7.477 -6.417 1.00 0.00 44 ILE A CA 8
ATOM 7527 C C . ILE A 1 44 ? 0.749 -7.850 -6.663 1.00 0.00 44 ILE A C 8
ATOM 7528 O O . ILE A 1 44 ? 1.628 -7.516 -5.868 1.00 0.00 44 ILE A O 8
ATOM 7544 N N . VAL A 1 45 ? 0.986 -8.571 -7.744 1.00 0.00 45 VAL A N 8
ATOM 7545 C CA . VAL A 1 45 ? 2.337 -8.914 -8.156 1.00 0.00 45 VAL A CA 8
ATOM 7546 C C . VAL A 1 45 ? 2.921 -7.793 -9.008 1.00 0.00 45 VAL A C 8
ATOM 7547 O O . VAL A 1 45 ? 2.330 -7.412 -10.023 1.00 0.00 45 VAL A O 8
ATOM 7560 N N . PRO A 1 46 ? 4.065 -7.227 -8.585 1.00 0.00 46 PRO A N 8
ATOM 7561 C CA . PRO A 1 46 ? 4.774 -6.190 -9.343 1.00 0.00 46 PRO A CA 8
ATOM 7562 C C . PRO A 1 46 ? 4.954 -6.572 -10.810 1.00 0.00 46 PRO A C 8
ATOM 7563 O O . PRO A 1 46 ? 5.680 -7.515 -11.140 1.00 0.00 46 PRO A O 8
ATOM 7574 N N . GLY A 1 47 ? 4.283 -5.830 -11.675 1.00 0.00 47 GLY A N 8
ATOM 7575 C CA . GLY A 1 47 ? 4.236 -6.154 -13.085 1.00 0.00 47 GLY A CA 8
ATOM 7576 C C . GLY A 1 47 ? 2.841 -5.926 -13.617 1.00 0.00 47 GLY A C 8
ATOM 7577 O O . GLY A 1 47 ? 2.649 -5.443 -14.736 1.00 0.00 47 GLY A O 8
ATOM 7581 N N . THR A 1 48 ? 1.865 -6.290 -12.797 1.00 0.00 48 THR A N 8
ATOM 7582 C CA . THR A 1 48 ? 0.477 -5.962 -13.051 1.00 0.00 48 THR A CA 8
ATOM 7583 C C . THR A 1 48 ? 0.246 -4.495 -12.735 1.00 0.00 48 THR A C 8
ATOM 7584 O O . THR A 1 48 ? 0.389 -4.068 -11.589 1.00 0.00 48 THR A O 8
ATOM 7595 N N . SER A 1 49 ? -0.087 -3.725 -13.753 1.00 0.00 49 SER A N 8
ATOM 7596 C CA . SER A 1 49 ? -0.203 -2.291 -13.604 1.00 0.00 49 SER A CA 8
ATOM 7597 C C . SER A 1 49 ? -1.471 -1.917 -12.841 1.00 0.00 49 SER A C 8
ATOM 7598 O O . SER A 1 49 ? -2.572 -2.316 -13.216 1.00 0.00 49 SER A O 8
ATOM 7606 N N . PRO A 1 50 ? -1.334 -1.154 -11.745 1.00 0.00 50 PRO A N 8
ATOM 7607 C CA . PRO A 1 50 ? -2.478 -0.715 -10.942 1.00 0.00 50 PRO A CA 8
ATOM 7608 C C . PRO A 1 50 ? -3.402 0.208 -11.721 1.00 0.00 50 PRO A C 8
ATOM 7609 O O . PRO A 1 50 ? -4.583 0.336 -11.403 1.00 0.00 50 PRO A O 8
ATOM 7620 N N . ASP A 1 51 ? -2.861 0.808 -12.770 1.00 0.00 51 ASP A N 8
ATOM 7621 C CA . ASP A 1 51 ? -3.637 1.665 -13.646 1.00 0.00 51 ASP A CA 8
ATOM 7622 C C . ASP A 1 51 ? -4.605 0.809 -14.432 1.00 0.00 51 ASP A C 8
ATOM 7623 O O . ASP A 1 51 ? -5.666 1.262 -14.863 1.00 0.00 51 ASP A O 8
ATOM 7632 N N . ALA A 1 52 ? -4.237 -0.456 -14.586 1.00 0.00 52 ALA A N 8
ATOM 7633 C CA . ALA A 1 52 ? -5.057 -1.392 -15.319 1.00 0.00 52 ALA A CA 8
ATOM 7634 C C . ALA A 1 52 ? -6.227 -1.827 -14.460 1.00 0.00 52 ALA A C 8
ATOM 7635 O O . ALA A 1 52 ? -7.324 -2.057 -14.955 1.00 0.00 52 ALA A O 8
ATOM 7642 N N . LEU A 1 53 ? -5.980 -1.911 -13.161 1.00 0.00 53 LEU A N 8
ATOM 7643 C CA . LEU A 1 53 ? -7.010 -2.280 -12.205 1.00 0.00 53 LEU A CA 8
ATOM 7644 C C . LEU A 1 53 ? -8.029 -1.158 -12.098 1.00 0.00 53 LEU A C 8
ATOM 7645 O O . LEU A 1 53 ? -9.235 -1.400 -12.084 1.00 0.00 53 LEU A O 8
ATOM 7661 N N . THR A 1 54 ? -7.533 0.072 -12.053 1.00 0.00 54 THR A N 8
ATOM 7662 C CA . THR A 1 54 ? -8.393 1.241 -12.047 1.00 0.00 54 THR A CA 8
ATOM 7663 C C . THR A 1 54 ? -9.285 1.253 -13.284 1.00 0.00 54 THR A C 8
ATOM 7664 O O . THR A 1 54 ? -10.507 1.393 -13.184 1.00 0.00 54 THR A O 8
ATOM 7675 N N . ALA A 1 55 ? -8.669 1.078 -14.445 1.00 0.00 55 ALA A N 8
ATOM 7676 C CA . ALA A 1 55 ? -9.407 1.063 -15.698 1.00 0.00 55 ALA A CA 8
ATOM 7677 C C . ALA A 1 55 ? -10.328 -0.145 -15.782 1.00 0.00 55 ALA A C 8
ATOM 7678 O O . ALA A 1 55 ? -11.393 -0.080 -16.396 1.00 0.00 55 ALA A O 8
ATOM 7685 N N . ALA A 1 56 ? -9.916 -1.248 -15.172 1.00 0.00 56 ALA A N 8
ATOM 7686 C CA . ALA A 1 56 ? -10.744 -2.446 -15.130 1.00 0.00 56 ALA A CA 8
ATOM 7687 C C . ALA A 1 56 ? -12.009 -2.198 -14.324 1.00 0.00 56 ALA A C 8
ATOM 7688 O O . ALA A 1 56 ? -13.106 -2.505 -14.778 1.00 0.00 56 ALA A O 8
ATOM 7695 N N . VAL A 1 57 ? -11.857 -1.625 -13.134 1.00 0.00 57 VAL A N 8
ATOM 7696 C CA . VAL A 1 57 ? -13.003 -1.347 -12.281 1.00 0.00 57 VAL A CA 8
ATOM 7697 C C . VAL A 1 57 ? -13.881 -0.254 -12.890 1.00 0.00 57 VAL A C 8
ATOM 7698 O O . VAL A 1 57 ? -15.108 -0.373 -12.904 1.00 0.00 57 VAL A O 8
ATOM 7711 N N . ALA A 1 58 ? -13.256 0.800 -13.413 1.00 0.00 58 ALA A N 8
ATOM 7712 C CA . ALA A 1 58 ? -14.003 1.874 -14.051 1.00 0.00 58 ALA A CA 8
ATOM 7713 C C . ALA A 1 58 ? -14.699 1.379 -15.314 1.00 0.00 58 ALA A C 8
ATOM 7714 O O . ALA A 1 58 ? -15.753 1.882 -15.697 1.00 0.00 58 ALA A O 8
ATOM 7721 N N . GLY A 1 59 ? -14.115 0.371 -15.943 1.00 0.00 59 GLY A N 8
ATOM 7722 C CA . GLY A 1 59 ? -14.693 -0.183 -17.149 1.00 0.00 59 GLY A CA 8
ATOM 7723 C C . GLY A 1 59 ? -15.684 -1.288 -16.854 1.00 0.00 59 GLY A C 8
ATOM 7724 O O . GLY A 1 59 ? -16.271 -1.869 -17.767 1.00 0.00 59 GLY A O 8
ATOM 7728 N N . LEU A 1 60 ? -15.878 -1.577 -15.576 1.00 0.00 60 LEU A N 8
ATOM 7729 C CA . LEU A 1 60 ? -16.807 -2.618 -15.162 1.00 0.00 60 LEU A CA 8
ATOM 7730 C C . LEU A 1 60 ? -18.150 -2.021 -14.769 1.00 0.00 60 LEU A C 8
ATOM 7731 O O . LEU A 1 60 ? -18.990 -2.686 -14.163 1.00 0.00 60 LEU A O 8
ATOM 7747 N N . GLY A 1 61 ? -18.340 -0.759 -15.116 1.00 0.00 61 GLY A N 8
ATOM 7748 C CA . GLY A 1 61 ? -19.591 -0.087 -14.821 1.00 0.00 61 GLY A CA 8
ATOM 7749 C C . GLY A 1 61 ? -19.497 0.794 -13.595 1.00 0.00 61 GLY A C 8
ATOM 7750 O O . GLY A 1 61 ? -20.371 1.625 -13.348 1.00 0.00 61 GLY A O 8
ATOM 7754 N N . TYR A 1 62 ? -18.433 0.615 -12.831 1.00 0.00 62 TYR A N 8
ATOM 7755 C CA . TYR A 1 62 ? -18.216 1.398 -11.629 1.00 0.00 62 TYR A CA 8
ATOM 7756 C C . TYR A 1 62 ? -17.159 2.456 -11.906 1.00 0.00 62 TYR A C 8
ATOM 7757 O O . TYR A 1 62 ? -16.898 2.787 -13.063 1.00 0.00 62 TYR A O 8
ATOM 7775 N N . LYS A 1 63 ? -16.564 2.996 -10.858 1.00 0.00 63 LYS A N 8
ATOM 7776 C CA . LYS A 1 63 ? -15.442 3.899 -11.015 1.00 0.00 63 LYS A CA 8
ATOM 7777 C C . LYS A 1 63 ? -14.344 3.517 -10.040 1.00 0.00 63 LYS A C 8
ATOM 7778 O O . LYS A 1 63 ? -14.624 3.109 -8.915 1.00 0.00 63 LYS A O 8
ATOM 7797 N N . ALA A 1 64 ? -13.101 3.614 -10.475 1.00 0.00 64 ALA A N 8
ATOM 7798 C CA . ALA A 1 64 ? -11.980 3.328 -9.598 1.00 0.00 64 ALA A CA 8
ATOM 7799 C C . ALA A 1 64 ? -11.022 4.505 -9.510 1.00 0.00 64 ALA A C 8
ATOM 7800 O O . ALA A 1 64 ? -10.894 5.296 -10.446 1.00 0.00 64 ALA A O 8
ATOM 7807 N N . THR A 1 65 ? -10.381 4.626 -8.363 1.00 0.00 65 THR A N 8
ATOM 7808 C CA . THR A 1 65 ? -9.305 5.576 -8.153 1.00 0.00 65 THR A CA 8
ATOM 7809 C C . THR A 1 65 ? -8.198 4.888 -7.360 1.00 0.00 65 THR A C 8
ATOM 7810 O O . THR A 1 65 ? -8.126 3.661 -7.335 1.00 0.00 65 THR A O 8
ATOM 7821 N N . LEU A 1 66 ? -7.369 5.662 -6.683 1.00 0.00 66 LEU A N 8
ATOM 7822 C CA . LEU A 1 66 ? -6.311 5.102 -5.855 1.00 0.00 66 LEU A CA 8
ATOM 7823 C C . LEU A 1 66 ? -5.986 6.068 -4.731 1.00 0.00 66 LEU A C 8
ATOM 7824 O O . LEU A 1 66 ? -5.689 7.236 -4.976 1.00 0.00 66 LEU A O 8
ATOM 7840 N N . ALA A 1 67 ? -6.062 5.583 -3.500 1.00 0.00 67 ALA A N 8
ATOM 7841 C CA . ALA A 1 67 ? -5.874 6.436 -2.338 1.00 0.00 67 ALA A CA 8
ATOM 7842 C C . ALA A 1 67 ? -5.612 5.598 -1.103 1.00 0.00 67 ALA A C 8
ATOM 7843 O O . ALA A 1 67 ? -6.522 4.958 -0.572 1.00 0.00 67 ALA A O 8
ATOM 7850 N N . ASP A 1 68 ? -4.365 5.582 -0.662 1.00 0.00 68 ASP A N 8
ATOM 7851 C CA . ASP A 1 68 ? -4.000 4.838 0.524 1.00 0.00 68 ASP A CA 8
ATOM 7852 C C . ASP A 1 68 ? -4.618 5.471 1.759 1.00 0.00 68 ASP A C 8
ATOM 7853 O O . ASP A 1 68 ? -5.323 4.805 2.518 1.00 0.00 68 ASP A O 8
ATOM 7862 N N . ALA A 1 69 ? -4.361 6.762 1.928 1.00 0.00 69 ALA A N 8
ATOM 7863 C CA . ALA A 1 69 ? -4.897 7.530 3.047 1.00 0.00 69 ALA A CA 8
ATOM 7864 C C . ALA A 1 69 ? -4.532 6.875 4.373 1.00 0.00 69 ALA A C 8
ATOM 7865 O O . ALA A 1 69 ? -3.320 6.765 4.657 1.00 0.00 69 ALA A O 8
ATOM 7873 N N . MET A 1 1 ? 0.600 -3.000 -0.033 1.00 0.00 1 MET A N 9
ATOM 7874 C CA . MET A 1 1 ? 0.357 -1.544 -0.132 1.00 0.00 1 MET A CA 9
ATOM 7875 C C . MET A 1 1 ? -0.382 -1.218 -1.423 1.00 0.00 1 MET A C 9
ATOM 7876 O O . MET A 1 1 ? -0.856 -2.123 -2.105 1.00 0.00 1 MET A O 9
ATOM 7892 N N . THR A 1 2 ? -0.463 0.071 -1.754 1.00 0.00 2 THR A N 9
ATOM 7893 C CA . THR A 1 2 ? -1.197 0.534 -2.928 1.00 0.00 2 THR A CA 9
ATOM 7894 C C . THR A 1 2 ? -2.695 0.305 -2.748 1.00 0.00 2 THR A C 9
ATOM 7895 O O . THR A 1 2 ? -3.253 -0.682 -3.230 1.00 0.00 2 THR A O 9
ATOM 7906 N N . HIS A 1 3 ? -3.343 1.218 -2.032 1.00 0.00 3 HIS A N 9
ATOM 7907 C CA . HIS A 1 3 ? -4.767 1.089 -1.765 1.00 0.00 3 HIS A CA 9
ATOM 7908 C C . HIS A 1 3 ? -5.567 1.740 -2.883 1.00 0.00 3 HIS A C 9
ATOM 7909 O O . HIS A 1 3 ? -5.278 2.857 -3.306 1.00 0.00 3 HIS A O 9
ATOM 7924 N N . LEU A 1 4 ? -6.561 1.023 -3.362 1.00 0.00 4 LEU A N 9
ATOM 7925 C CA . LEU A 1 4 ? -7.437 1.515 -4.407 1.00 0.00 4 LEU A CA 9
ATOM 7926 C C . LEU A 1 4 ? -8.646 2.184 -3.775 1.00 0.00 4 LEU A C 9
ATOM 7927 O O . LEU A 1 4 ? -8.988 1.898 -2.627 1.00 0.00 4 LEU A O 9
ATOM 7943 N N . LYS A 1 5 ? -9.278 3.077 -4.506 1.00 0.00 5 LYS A N 9
ATOM 7944 C CA . LYS A 1 5 ? -10.462 3.758 -4.009 1.00 0.00 5 LYS A CA 9
ATOM 7945 C C . LYS A 1 5 ? -11.698 3.300 -4.766 1.00 0.00 5 LYS A C 9
ATOM 7946 O O . LYS A 1 5 ? -11.716 3.272 -5.998 1.00 0.00 5 LYS A O 9
ATOM 7965 N N . ILE A 1 6 ? -12.725 2.945 -4.022 1.00 0.00 6 ILE A N 9
ATOM 7966 C CA . ILE A 1 6 ? -13.959 2.448 -4.603 1.00 0.00 6 ILE A CA 9
ATOM 7967 C C . ILE A 1 6 ? -14.982 3.571 -4.713 1.00 0.00 6 ILE A C 9
ATOM 7968 O O . ILE A 1 6 ? -15.333 4.209 -3.719 1.00 0.00 6 ILE A O 9
ATOM 7984 N N . THR A 1 7 ? -15.442 3.817 -5.925 1.00 0.00 7 THR A N 9
ATOM 7985 C CA . THR A 1 7 ? -16.425 4.852 -6.176 1.00 0.00 7 THR A CA 9
ATOM 7986 C C . THR A 1 7 ? -17.544 4.311 -7.061 1.00 0.00 7 THR A C 9
ATOM 7987 O O . THR A 1 7 ? -17.390 3.268 -7.703 1.00 0.00 7 THR A O 9
ATOM 7998 N N . GLY A 1 8 ? -18.668 5.006 -7.083 1.00 0.00 8 GLY A N 9
ATOM 7999 C CA . GLY A 1 8 ? -19.800 4.555 -7.863 1.00 0.00 8 GLY A CA 9
ATOM 8000 C C . GLY A 1 8 ? -20.684 3.616 -7.074 1.00 0.00 8 GLY A C 9
ATOM 8001 O O . GLY A 1 8 ? -21.862 3.898 -6.852 1.00 0.00 8 GLY A O 9
ATOM 8005 N N . MET A 1 9 ? -20.114 2.503 -6.634 1.00 0.00 9 MET A N 9
ATOM 8006 C CA . MET A 1 9 ? -20.853 1.540 -5.828 1.00 0.00 9 MET A CA 9
ATOM 8007 C C . MET A 1 9 ? -20.876 1.986 -4.373 1.00 0.00 9 MET A C 9
ATOM 8008 O O . MET A 1 9 ? -19.874 2.471 -3.850 1.00 0.00 9 MET A O 9
ATOM 8022 N N . THR A 1 10 ? -22.012 1.802 -3.724 1.00 0.00 10 THR A N 9
ATOM 8023 C CA . THR A 1 10 ? -22.216 2.274 -2.359 1.00 0.00 10 THR A CA 9
ATOM 8024 C C . THR A 1 10 ? -21.645 1.306 -1.320 1.00 0.00 10 THR A C 9
ATOM 8025 O O . THR A 1 10 ? -22.185 1.186 -0.220 1.00 0.00 10 THR A O 9
ATOM 8036 N N . CYS A 1 11 ? -20.530 0.666 -1.682 1.00 0.00 11 CYS A N 9
ATOM 8037 C CA . CYS A 1 11 ? -19.844 -0.361 -0.872 1.00 0.00 11 CYS A CA 9
ATOM 8038 C C . CYS A 1 11 ? -20.787 -1.431 -0.291 1.00 0.00 11 CYS A C 9
ATOM 8039 O O . CYS A 1 11 ? -22.006 -1.357 -0.434 1.00 0.00 11 CYS A O 9
ATOM 8047 N N . ASP A 1 12 ? -20.178 -2.455 0.324 1.00 0.00 12 ASP A N 9
ATOM 8048 C CA . ASP A 1 12 ? -20.889 -3.632 0.870 1.00 0.00 12 ASP A CA 9
ATOM 8049 C C . ASP A 1 12 ? -21.696 -4.368 -0.199 1.00 0.00 12 ASP A C 9
ATOM 8050 O O . ASP A 1 12 ? -22.583 -3.795 -0.828 1.00 0.00 12 ASP A O 9
ATOM 8059 N N . SER A 1 13 ? -21.370 -5.648 -0.395 1.00 0.00 13 SER A N 9
ATOM 8060 C CA . SER A 1 13 ? -21.928 -6.463 -1.484 1.00 0.00 13 SER A CA 9
ATOM 8061 C C . SER A 1 13 ? -21.343 -6.007 -2.821 1.00 0.00 13 SER A C 9
ATOM 8062 O O . SER A 1 13 ? -20.870 -6.816 -3.617 1.00 0.00 13 SER A O 9
ATOM 8070 N N . CYS A 1 14 ? -21.363 -4.699 -3.043 1.00 0.00 14 CYS A N 9
ATOM 8071 C CA . CYS A 1 14 ? -20.707 -4.084 -4.183 1.00 0.00 14 CYS A CA 9
ATOM 8072 C C . CYS A 1 14 ? -19.226 -4.426 -4.181 1.00 0.00 14 CYS A C 9
ATOM 8073 O O . CYS A 1 14 ? -18.635 -4.734 -5.217 1.00 0.00 14 CYS A O 9
ATOM 8081 N N . ALA A 1 15 ? -18.645 -4.387 -2.989 1.00 0.00 15 ALA A N 9
ATOM 8082 C CA . ALA A 1 15 ? -17.227 -4.661 -2.807 1.00 0.00 15 ALA A CA 9
ATOM 8083 C C . ALA A 1 15 ? -16.880 -6.094 -3.201 1.00 0.00 15 ALA A C 9
ATOM 8084 O O . ALA A 1 15 ? -15.751 -6.375 -3.591 1.00 0.00 15 ALA A O 9
ATOM 8091 N N . ALA A 1 16 ? -17.859 -6.988 -3.118 1.00 0.00 16 ALA A N 9
ATOM 8092 C CA . ALA A 1 16 ? -17.638 -8.392 -3.439 1.00 0.00 16 ALA A CA 9
ATOM 8093 C C . ALA A 1 16 ? -17.374 -8.579 -4.930 1.00 0.00 16 ALA A C 9
ATOM 8094 O O . ALA A 1 16 ? -16.449 -9.293 -5.322 1.00 0.00 16 ALA A O 9
ATOM 8101 N N . HIS A 1 17 ? -18.177 -7.921 -5.760 1.00 0.00 17 HIS A N 9
ATOM 8102 C CA . HIS A 1 17 ? -18.012 -8.017 -7.205 1.00 0.00 17 HIS A CA 9
ATOM 8103 C C . HIS A 1 17 ? -16.696 -7.390 -7.633 1.00 0.00 17 HIS A C 9
ATOM 8104 O O . HIS A 1 17 ? -16.000 -7.920 -8.497 1.00 0.00 17 HIS A O 9
ATOM 8119 N N . VAL A 1 18 ? -16.362 -6.260 -7.025 1.00 0.00 18 VAL A N 9
ATOM 8120 C CA . VAL A 1 18 ? -15.101 -5.592 -7.307 1.00 0.00 18 VAL A CA 9
ATOM 8121 C C . VAL A 1 18 ? -13.932 -6.480 -6.890 1.00 0.00 18 VAL A C 9
ATOM 8122 O O . VAL A 1 18 ? -12.978 -6.659 -7.644 1.00 0.00 18 VAL A O 9
ATOM 8135 N N . LYS A 1 19 ? -14.035 -7.051 -5.694 1.00 0.00 19 LYS A N 9
ATOM 8136 C CA . LYS A 1 19 ? -13.013 -7.955 -5.182 1.00 0.00 19 LYS A CA 9
ATOM 8137 C C . LYS A 1 19 ? -12.810 -9.135 -6.122 1.00 0.00 19 LYS A C 9
ATOM 8138 O O . LYS A 1 19 ? -11.685 -9.443 -6.514 1.00 0.00 19 LYS A O 9
ATOM 8157 N N . GLU A 1 20 ? -13.906 -9.787 -6.486 1.00 0.00 20 GLU A N 9
ATOM 8158 C CA . GLU A 1 20 ? -13.838 -10.962 -7.336 1.00 0.00 20 GLU A CA 9
ATOM 8159 C C . GLU A 1 20 ? -13.337 -10.608 -8.730 1.00 0.00 20 GLU A C 9
ATOM 8160 O O . GLU A 1 20 ? -12.614 -11.391 -9.345 1.00 0.00 20 GLU A O 9
ATOM 8172 N N . ALA A 1 21 ? -13.693 -9.425 -9.216 1.00 0.00 21 ALA A N 9
ATOM 8173 C CA . ALA A 1 21 ? -13.240 -8.979 -10.523 1.00 0.00 21 ALA A CA 9
ATOM 8174 C C . ALA A 1 21 ? -11.740 -8.743 -10.493 1.00 0.00 21 ALA A C 9
ATOM 8175 O O . ALA A 1 21 ? -11.028 -9.053 -11.447 1.00 0.00 21 ALA A O 9
ATOM 8182 N N . LEU A 1 22 ? -11.270 -8.203 -9.378 1.00 0.00 22 LEU A N 9
ATOM 8183 C CA . LEU A 1 22 ? -9.853 -7.967 -9.183 1.00 0.00 22 LEU A CA 9
ATOM 8184 C C . LEU A 1 22 ? -9.110 -9.290 -9.089 1.00 0.00 22 LEU A C 9
ATOM 8185 O O . LEU A 1 22 ? -8.139 -9.523 -9.803 1.00 0.00 22 LEU A O 9
ATOM 8201 N N . GLU A 1 23 ? -9.599 -10.171 -8.225 1.00 0.00 23 GLU A N 9
ATOM 8202 C CA . GLU A 1 23 ? -8.955 -11.458 -7.997 1.00 0.00 23 GLU A CA 9
ATOM 8203 C C . GLU A 1 23 ? -9.216 -12.427 -9.150 1.00 0.00 23 GLU A C 9
ATOM 8204 O O . GLU A 1 23 ? -8.689 -13.540 -9.168 1.00 0.00 23 GLU A O 9
ATOM 8216 N N . LYS A 1 24 ? -10.047 -12.010 -10.099 1.00 0.00 24 LYS A N 9
ATOM 8217 C CA . LYS A 1 24 ? -10.209 -12.744 -11.347 1.00 0.00 24 LYS A CA 9
ATOM 8218 C C . LYS A 1 24 ? -8.987 -12.520 -12.224 1.00 0.00 24 LYS A C 9
ATOM 8219 O O . LYS A 1 24 ? -8.652 -13.341 -13.077 1.00 0.00 24 LYS A O 9
ATOM 8238 N N . VAL A 1 25 ? -8.331 -11.392 -12.001 1.00 0.00 25 VAL A N 9
ATOM 8239 C CA . VAL A 1 25 ? -7.089 -11.072 -12.676 1.00 0.00 25 VAL A CA 9
ATOM 8240 C C . VAL A 1 25 ? -5.943 -11.817 -11.998 1.00 0.00 25 VAL A C 9
ATOM 8241 O O . VAL A 1 25 ? -5.749 -11.695 -10.788 1.00 0.00 25 VAL A O 9
ATOM 8254 N N . PRO A 1 26 ? -5.177 -12.608 -12.766 1.00 0.00 26 PRO A N 9
ATOM 8255 C CA . PRO A 1 26 ? -4.096 -13.447 -12.228 1.00 0.00 26 PRO A CA 9
ATOM 8256 C C . PRO A 1 26 ? -2.980 -12.638 -11.564 1.00 0.00 26 PRO A C 9
ATOM 8257 O O . PRO A 1 26 ? -2.161 -13.187 -10.827 1.00 0.00 26 PRO A O 9
ATOM 8268 N N . GLY A 1 27 ? -2.962 -11.334 -11.814 1.00 0.00 27 GLY A N 9
ATOM 8269 C CA . GLY A 1 27 ? -1.941 -10.484 -11.237 1.00 0.00 27 GLY A CA 9
ATOM 8270 C C . GLY A 1 27 ? -2.300 -10.015 -9.844 1.00 0.00 27 GLY A C 9
ATOM 8271 O O . GLY A 1 27 ? -1.483 -9.407 -9.158 1.00 0.00 27 GLY A O 9
ATOM 8275 N N . VAL A 1 28 ? -3.527 -10.279 -9.424 1.00 0.00 28 VAL A N 9
ATOM 8276 C CA . VAL A 1 28 ? -3.954 -9.921 -8.083 1.00 0.00 28 VAL A CA 9
ATOM 8277 C C . VAL A 1 28 ? -3.803 -11.114 -7.145 1.00 0.00 28 VAL A C 9
ATOM 8278 O O . VAL A 1 28 ? -4.419 -12.163 -7.347 1.00 0.00 28 VAL A O 9
ATOM 8291 N N . GLN A 1 29 ? -2.963 -10.957 -6.134 1.00 0.00 29 GLN A N 9
ATOM 8292 C CA . GLN A 1 29 ? -2.721 -12.017 -5.169 1.00 0.00 29 GLN A CA 9
ATOM 8293 C C . GLN A 1 29 ? -3.765 -11.955 -4.057 1.00 0.00 29 GLN A C 9
ATOM 8294 O O . GLN A 1 29 ? -4.194 -12.982 -3.532 1.00 0.00 29 GLN A O 9
ATOM 8308 N N . SER A 1 30 ? -4.194 -10.743 -3.726 1.00 0.00 30 SER A N 9
ATOM 8309 C CA . SER A 1 30 ? -5.239 -10.540 -2.734 1.00 0.00 30 SER A CA 9
ATOM 8310 C C . SER A 1 30 ? -5.870 -9.167 -2.906 1.00 0.00 30 SER A C 9
ATOM 8311 O O . SER A 1 30 ? -5.210 -8.220 -3.339 1.00 0.00 30 SER A O 9
ATOM 8319 N N . ALA A 1 31 ? -7.151 -9.072 -2.597 1.00 0.00 31 ALA A N 9
ATOM 8320 C CA . ALA A 1 31 ? -7.862 -7.809 -2.646 1.00 0.00 31 ALA A CA 9
ATOM 8321 C C . ALA A 1 31 ? -8.695 -7.625 -1.384 1.00 0.00 31 ALA A C 9
ATOM 8322 O O . ALA A 1 31 ? -9.835 -8.079 -1.309 1.00 0.00 31 ALA A O 9
ATOM 8329 N N . LEU A 1 32 ? -8.122 -6.964 -0.390 1.00 0.00 32 LEU A N 9
ATOM 8330 C CA . LEU A 1 32 ? -8.811 -6.747 0.873 1.00 0.00 32 LEU A CA 9
ATOM 8331 C C . LEU A 1 32 ? -9.613 -5.459 0.800 1.00 0.00 32 LEU A C 9
ATOM 8332 O O . LEU A 1 32 ? -9.195 -4.419 1.304 1.00 0.00 32 LEU A O 9
ATOM 8348 N N . VAL A 1 33 ? -10.757 -5.527 0.142 1.00 0.00 33 VAL A N 9
ATOM 8349 C CA . VAL A 1 33 ? -11.588 -4.353 -0.059 1.00 0.00 33 VAL A CA 9
ATOM 8350 C C . VAL A 1 33 ? -12.215 -3.899 1.253 1.00 0.00 33 VAL A C 9
ATOM 8351 O O . VAL A 1 33 ? -12.973 -4.635 1.890 1.00 0.00 33 VAL A O 9
ATOM 8364 N N . SER A 1 34 ? -11.883 -2.686 1.648 1.00 0.00 34 SER A N 9
ATOM 8365 C CA . SER A 1 34 ? -12.403 -2.098 2.863 1.00 0.00 34 SER A CA 9
ATOM 8366 C C . SER A 1 34 ? -13.722 -1.393 2.574 1.00 0.00 34 SER A C 9
ATOM 8367 O O . SER A 1 34 ? -13.756 -0.182 2.353 1.00 0.00 34 SER A O 9
ATOM 8375 N N . TYR A 1 35 ? -14.808 -2.162 2.572 1.00 0.00 35 TYR A N 9
ATOM 8376 C CA . TYR A 1 35 ? -16.134 -1.628 2.297 1.00 0.00 35 TYR A CA 9
ATOM 8377 C C . TYR A 1 35 ? -16.506 -0.440 3.212 1.00 0.00 35 TYR A C 9
ATOM 8378 O O . TYR A 1 35 ? -17.035 0.551 2.717 1.00 0.00 35 TYR A O 9
ATOM 8396 N N . PRO A 1 36 ? -16.229 -0.477 4.541 1.00 0.00 36 PRO A N 9
ATOM 8397 C CA . PRO A 1 36 ? -16.598 0.626 5.437 1.00 0.00 36 PRO A CA 9
ATOM 8398 C C . PRO A 1 36 ? -15.761 1.885 5.196 1.00 0.00 36 PRO A C 9
ATOM 8399 O O . PRO A 1 36 ? -16.081 2.962 5.699 1.00 0.00 36 PRO A O 9
ATOM 8410 N N . LYS A 1 37 ? -14.682 1.742 4.436 1.00 0.00 37 LYS A N 9
ATOM 8411 C CA . LYS A 1 37 ? -13.802 2.864 4.138 1.00 0.00 37 LYS A CA 9
ATOM 8412 C C . LYS A 1 37 ? -13.999 3.343 2.703 1.00 0.00 37 LYS A C 9
ATOM 8413 O O . LYS A 1 37 ? -13.659 4.478 2.357 1.00 0.00 37 LYS A O 9
ATOM 8432 N N . GLY A 1 38 ? -14.555 2.474 1.874 1.00 0.00 38 GLY A N 9
ATOM 8433 C CA . GLY A 1 38 ? -14.716 2.785 0.471 1.00 0.00 38 GLY A CA 9
ATOM 8434 C C . GLY A 1 38 ? -13.415 2.627 -0.290 1.00 0.00 38 GLY A C 9
ATOM 8435 O O . GLY A 1 38 ? -13.202 3.269 -1.315 1.00 0.00 38 GLY A O 9
ATOM 8439 N N . THR A 1 39 ? -12.539 1.773 0.216 1.00 0.00 39 THR A N 9
ATOM 8440 C CA . THR A 1 39 ? -11.246 1.551 -0.407 1.00 0.00 39 THR A CA 9
ATOM 8441 C C . THR A 1 39 ? -11.014 0.066 -0.634 1.00 0.00 39 THR A C 9
ATOM 8442 O O . THR A 1 39 ? -11.835 -0.763 -0.252 1.00 0.00 39 THR A O 9
ATOM 8453 N N . ALA A 1 40 ? -9.903 -0.258 -1.265 1.00 0.00 40 ALA A N 9
ATOM 8454 C CA . ALA A 1 40 ? -9.515 -1.640 -1.466 1.00 0.00 40 ALA A CA 9
ATOM 8455 C C . ALA A 1 40 ? -8.029 -1.810 -1.197 1.00 0.00 40 ALA A C 9
ATOM 8456 O O . ALA A 1 40 ? -7.196 -1.206 -1.875 1.00 0.00 40 ALA A O 9
ATOM 8463 N N . GLN A 1 41 ? -7.699 -2.618 -0.202 1.00 0.00 41 GLN A N 9
ATOM 8464 C CA . GLN A 1 41 ? -6.307 -2.876 0.130 1.00 0.00 41 GLN A CA 9
ATOM 8465 C C . GLN A 1 41 ? -5.798 -4.031 -0.715 1.00 0.00 41 GLN A C 9
ATOM 8466 O O . GLN A 1 41 ? -5.981 -5.197 -0.370 1.00 0.00 41 GLN A O 9
ATOM 8480 N N . LEU A 1 42 ? -5.180 -3.704 -1.831 1.00 0.00 42 LEU A N 9
ATOM 8481 C CA . LEU A 1 42 ? -4.787 -4.712 -2.797 1.00 0.00 42 LEU A CA 9
ATOM 8482 C C . LEU A 1 42 ? -3.421 -5.296 -2.472 1.00 0.00 42 LEU A C 9
ATOM 8483 O O . LEU A 1 42 ? -2.636 -4.713 -1.722 1.00 0.00 42 LEU A O 9
ATOM 8499 N N . ALA A 1 43 ? -3.171 -6.467 -3.022 1.00 0.00 43 ALA A N 9
ATOM 8500 C CA . ALA A 1 43 ? -1.871 -7.098 -2.966 1.00 0.00 43 ALA A CA 9
ATOM 8501 C C . ALA A 1 43 ? -1.537 -7.632 -4.348 1.00 0.00 43 ALA A C 9
ATOM 8502 O O . ALA A 1 43 ? -2.063 -8.663 -4.774 1.00 0.00 43 ALA A O 9
ATOM 8509 N N . ILE A 1 44 ? -0.685 -6.912 -5.055 1.00 0.00 44 ILE A N 9
ATOM 8510 C CA . ILE A 1 44 ? -0.427 -7.195 -6.457 1.00 0.00 44 ILE A CA 9
ATOM 8511 C C . ILE A 1 44 ? 0.760 -8.127 -6.647 1.00 0.00 44 ILE A C 9
ATOM 8512 O O . ILE A 1 44 ? 1.689 -8.151 -5.836 1.00 0.00 44 ILE A O 9
ATOM 8528 N N . VAL A 1 45 ? 0.706 -8.905 -7.717 1.00 0.00 45 VAL A N 9
ATOM 8529 C CA . VAL A 1 45 ? 1.819 -9.738 -8.128 1.00 0.00 45 VAL A CA 9
ATOM 8530 C C . VAL A 1 45 ? 2.767 -8.911 -8.989 1.00 0.00 45 VAL A C 9
ATOM 8531 O O . VAL A 1 45 ? 2.334 -8.285 -9.961 1.00 0.00 45 VAL A O 9
ATOM 8544 N N . PRO A 1 46 ? 4.063 -8.874 -8.625 1.00 0.00 46 PRO A N 9
ATOM 8545 C CA . PRO A 1 46 ? 5.075 -8.101 -9.354 1.00 0.00 46 PRO A CA 9
ATOM 8546 C C . PRO A 1 46 ? 5.021 -8.347 -10.858 1.00 0.00 46 PRO A C 9
ATOM 8547 O O . PRO A 1 46 ? 5.137 -9.488 -11.318 1.00 0.00 46 PRO A O 9
ATOM 8558 N N . GLY A 1 47 ? 4.815 -7.276 -11.608 1.00 0.00 47 GLY A N 9
ATOM 8559 C CA . GLY A 1 47 ? 4.694 -7.374 -13.045 1.00 0.00 47 GLY A CA 9
ATOM 8560 C C . GLY A 1 47 ? 3.379 -6.800 -13.519 1.00 0.00 47 GLY A C 9
ATOM 8561 O O . GLY A 1 47 ? 3.295 -6.201 -14.591 1.00 0.00 47 GLY A O 9
ATOM 8565 N N . THR A 1 48 ? 2.350 -6.987 -12.708 1.00 0.00 48 THR A N 9
ATOM 8566 C CA . THR A 1 48 ? 1.026 -6.465 -13.002 1.00 0.00 48 THR A CA 9
ATOM 8567 C C . THR A 1 48 ? 0.951 -4.966 -12.738 1.00 0.00 48 THR A C 9
ATOM 8568 O O . THR A 1 48 ? 1.449 -4.475 -11.723 1.00 0.00 48 THR A O 9
ATOM 8579 N N . SER A 1 49 ? 0.344 -4.248 -13.670 1.00 0.00 49 SER A N 9
ATOM 8580 C CA . SER A 1 49 ? 0.177 -2.816 -13.541 1.00 0.00 49 SER A CA 9
ATOM 8581 C C . SER A 1 49 ? -1.093 -2.496 -12.753 1.00 0.00 49 SER A C 9
ATOM 8582 O O . SER A 1 49 ? -2.184 -2.930 -13.121 1.00 0.00 49 SER A O 9
ATOM 8590 N N . PRO A 1 50 ? -0.974 -1.738 -11.651 1.00 0.00 50 PRO A N 9
ATOM 8591 C CA . PRO A 1 50 ? -2.114 -1.412 -10.786 1.00 0.00 50 PRO A CA 9
ATOM 8592 C C . PRO A 1 50 ? -3.123 -0.491 -11.457 1.00 0.00 50 PRO A C 9
ATOM 8593 O O . PRO A 1 50 ? -4.290 -0.461 -11.077 1.00 0.00 50 PRO A O 9
ATOM 8604 N N . ASP A 1 51 ? -2.674 0.230 -12.475 1.00 0.00 51 ASP A N 9
ATOM 8605 C CA . ASP A 1 51 ? -3.537 1.140 -13.215 1.00 0.00 51 ASP A CA 9
ATOM 8606 C C . ASP A 1 51 ? -4.498 0.331 -14.066 1.00 0.00 51 ASP A C 9
ATOM 8607 O O . ASP A 1 51 ? -5.563 0.806 -14.467 1.00 0.00 51 ASP A O 9
ATOM 8616 N N . ALA A 1 52 ? -4.130 -0.920 -14.292 1.00 0.00 52 ALA A N 9
ATOM 8617 C CA . ALA A 1 52 ? -4.951 -1.816 -15.084 1.00 0.00 52 ALA A CA 9
ATOM 8618 C C . ALA A 1 52 ? -6.149 -2.270 -14.272 1.00 0.00 52 ALA A C 9
ATOM 8619 O O . ALA A 1 52 ? -7.216 -2.546 -14.813 1.00 0.00 52 ALA A O 9
ATOM 8626 N N . LEU A 1 53 ? -5.961 -2.325 -12.964 1.00 0.00 53 LEU A N 9
ATOM 8627 C CA . LEU A 1 53 ? -7.026 -2.693 -12.050 1.00 0.00 53 LEU A CA 9
ATOM 8628 C C . LEU A 1 53 ? -8.019 -1.547 -11.934 1.00 0.00 53 LEU A C 9
ATOM 8629 O O . LEU A 1 53 ? -9.234 -1.750 -11.957 1.00 0.00 53 LEU A O 9
ATOM 8645 N N . THR A 1 54 ? -7.484 -0.340 -11.826 1.00 0.00 54 THR A N 9
ATOM 8646 C CA . THR A 1 54 ? -8.292 0.863 -11.800 1.00 0.00 54 THR A CA 9
ATOM 8647 C C . THR A 1 54 ? -9.159 0.955 -13.051 1.00 0.00 54 THR A C 9
ATOM 8648 O O . THR A 1 54 ? -10.375 1.159 -12.969 1.00 0.00 54 THR A O 9
ATOM 8659 N N . ALA A 1 55 ? -8.532 0.778 -14.206 1.00 0.00 55 ALA A N 9
ATOM 8660 C CA . ALA A 1 55 ? -9.252 0.800 -15.472 1.00 0.00 55 ALA A CA 9
ATOM 8661 C C . ALA A 1 55 ? -10.218 -0.371 -15.571 1.00 0.00 55 ALA A C 9
ATOM 8662 O O . ALA A 1 55 ? -11.290 -0.247 -16.157 1.00 0.00 55 ALA A O 9
ATOM 8669 N N . ALA A 1 56 ? -9.835 -1.506 -15.000 1.00 0.00 56 ALA A N 9
ATOM 8670 C CA . ALA A 1 56 ? -10.697 -2.681 -15.001 1.00 0.00 56 ALA A CA 9
ATOM 8671 C C . ALA A 1 56 ? -11.987 -2.407 -14.238 1.00 0.00 56 ALA A C 9
ATOM 8672 O O . ALA A 1 56 ? -13.079 -2.696 -14.732 1.00 0.00 56 ALA A O 9
ATOM 8679 N N . VAL A 1 57 ? -11.866 -1.831 -13.047 1.00 0.00 57 VAL A N 9
ATOM 8680 C CA . VAL A 1 57 ? -13.039 -1.524 -12.241 1.00 0.00 57 VAL A CA 9
ATOM 8681 C C . VAL A 1 57 ? -13.846 -0.388 -12.871 1.00 0.00 57 VAL A C 9
ATOM 8682 O O . VAL A 1 57 ? -15.078 -0.439 -12.909 1.00 0.00 57 VAL A O 9
ATOM 8695 N N . ALA A 1 58 ? -13.150 0.625 -13.388 1.00 0.00 58 ALA A N 9
ATOM 8696 C CA . ALA A 1 58 ? -13.814 1.743 -14.045 1.00 0.00 58 ALA A CA 9
ATOM 8697 C C . ALA A 1 58 ? -14.526 1.296 -15.317 1.00 0.00 58 ALA A C 9
ATOM 8698 O O . ALA A 1 58 ? -15.545 1.865 -15.705 1.00 0.00 58 ALA A O 9
ATOM 8705 N N . GLY A 1 59 ? -13.991 0.270 -15.959 1.00 0.00 59 GLY A N 9
ATOM 8706 C CA . GLY A 1 59 ? -14.596 -0.241 -17.169 1.00 0.00 59 GLY A CA 9
ATOM 8707 C C . GLY A 1 59 ? -15.742 -1.190 -16.885 1.00 0.00 59 GLY A C 9
ATOM 8708 O O . GLY A 1 59 ? -16.514 -1.533 -17.781 1.00 0.00 59 GLY A O 9
ATOM 8712 N N . LEU A 1 60 ? -15.861 -1.612 -15.633 1.00 0.00 60 LEU A N 9
ATOM 8713 C CA . LEU A 1 60 ? -16.901 -2.553 -15.243 1.00 0.00 60 LEU A CA 9
ATOM 8714 C C . LEU A 1 60 ? -18.168 -1.826 -14.811 1.00 0.00 60 LEU A C 9
ATOM 8715 O O . LEU A 1 60 ? -19.025 -2.396 -14.141 1.00 0.00 60 LEU A O 9
ATOM 8731 N N . GLY A 1 61 ? -18.275 -0.563 -15.194 1.00 0.00 61 GLY A N 9
ATOM 8732 C CA . GLY A 1 61 ? -19.459 0.215 -14.876 1.00 0.00 61 GLY A CA 9
ATOM 8733 C C . GLY A 1 61 ? -19.341 0.917 -13.544 1.00 0.00 61 GLY A C 9
ATOM 8734 O O . GLY A 1 61 ? -20.217 1.694 -13.156 1.00 0.00 61 GLY A O 9
ATOM 8738 N N . TYR A 1 62 ? -18.258 0.642 -12.839 1.00 0.00 62 TYR A N 9
ATOM 8739 C CA . TYR A 1 62 ? -18.008 1.252 -11.550 1.00 0.00 62 TYR A CA 9
ATOM 8740 C C . TYR A 1 62 ? -16.935 2.322 -11.701 1.00 0.00 62 TYR A C 9
ATOM 8741 O O . TYR A 1 62 ? -16.478 2.594 -12.809 1.00 0.00 62 TYR A O 9
ATOM 8759 N N . LYS A 1 63 ? -16.538 2.936 -10.602 1.00 0.00 63 LYS A N 9
ATOM 8760 C CA . LYS A 1 63 ? -15.499 3.945 -10.642 1.00 0.00 63 LYS A CA 9
ATOM 8761 C C . LYS A 1 63 ? -14.368 3.569 -9.707 1.00 0.00 63 LYS A C 9
ATOM 8762 O O . LYS A 1 63 ? -14.568 3.420 -8.503 1.00 0.00 63 LYS A O 9
ATOM 8781 N N . ALA A 1 64 ? -13.186 3.391 -10.257 1.00 0.00 64 ALA A N 9
ATOM 8782 C CA . ALA A 1 64 ? -12.033 3.072 -9.442 1.00 0.00 64 ALA A CA 9
ATOM 8783 C C . ALA A 1 64 ? -11.039 4.217 -9.428 1.00 0.00 64 ALA A C 9
ATOM 8784 O O . ALA A 1 64 ? -10.629 4.715 -10.477 1.00 0.00 64 ALA A O 9
ATOM 8791 N N . THR A 1 65 ? -10.682 4.641 -8.234 1.00 0.00 65 THR A N 9
ATOM 8792 C CA . THR A 1 65 ? -9.604 5.589 -8.044 1.00 0.00 65 THR A CA 9
ATOM 8793 C C . THR A 1 65 ? -8.493 4.891 -7.270 1.00 0.00 65 THR A C 9
ATOM 8794 O O . THR A 1 65 ? -8.530 3.671 -7.118 1.00 0.00 65 THR A O 9
ATOM 8805 N N . LEU A 1 66 ? -7.524 5.631 -6.763 1.00 0.00 66 LEU A N 9
ATOM 8806 C CA . LEU A 1 66 ? -6.461 5.018 -5.982 1.00 0.00 66 LEU A CA 9
ATOM 8807 C C . LEU A 1 66 ? -5.875 6.021 -5.007 1.00 0.00 66 LEU A C 9
ATOM 8808 O O . LEU A 1 66 ? -5.695 7.195 -5.341 1.00 0.00 66 LEU A O 9
ATOM 8824 N N . ALA A 1 67 ? -5.603 5.561 -3.798 1.00 0.00 67 ALA A N 9
ATOM 8825 C CA . ALA A 1 67 ? -5.055 6.421 -2.763 1.00 0.00 67 ALA A CA 9
ATOM 8826 C C . ALA A 1 67 ? -3.983 5.688 -1.974 1.00 0.00 67 ALA A C 9
ATOM 8827 O O . ALA A 1 67 ? -4.285 4.797 -1.184 1.00 0.00 67 ALA A O 9
ATOM 8834 N N . ASP A 1 68 ? -2.733 6.056 -2.208 1.00 0.00 68 ASP A N 9
ATOM 8835 C CA . ASP A 1 68 ? -1.611 5.439 -1.526 1.00 0.00 68 ASP A CA 9
ATOM 8836 C C . ASP A 1 68 ? -0.390 6.336 -1.610 1.00 0.00 68 ASP A C 9
ATOM 8837 O O . ASP A 1 68 ? 0.101 6.849 -0.602 1.00 0.00 68 ASP A O 9
ATOM 8846 N N . ALA A 1 69 ? 0.077 6.538 -2.823 1.00 0.00 69 ALA A N 9
ATOM 8847 C CA . ALA A 1 69 ? 1.237 7.366 -3.075 1.00 0.00 69 ALA A CA 9
ATOM 8848 C C . ALA A 1 69 ? 1.037 8.142 -4.365 1.00 0.00 69 ALA A C 9
ATOM 8849 O O . ALA A 1 69 ? 0.184 7.720 -5.172 1.00 0.00 69 ALA A O 9
ATOM 8857 N N . MET A 1 1 ? 2.093 1.337 -1.878 1.00 0.00 1 MET A N 10
ATOM 8858 C CA . MET A 1 1 ? 1.731 -0.050 -2.252 1.00 0.00 1 MET A CA 10
ATOM 8859 C C . MET A 1 1 ? 0.640 -0.048 -3.314 1.00 0.00 1 MET A C 10
ATOM 8860 O O . MET A 1 1 ? 0.897 0.290 -4.471 1.00 0.00 1 MET A O 10
ATOM 8876 N N . THR A 1 2 ? -0.580 -0.391 -2.922 1.00 0.00 2 THR A N 10
ATOM 8877 C CA . THR A 1 2 ? -1.681 -0.432 -3.862 1.00 0.00 2 THR A CA 10
ATOM 8878 C C . THR A 1 2 ? -3.020 -0.234 -3.162 1.00 0.00 2 THR A C 10
ATOM 8879 O O . THR A 1 2 ? -3.859 -1.138 -3.126 1.00 0.00 2 THR A O 10
ATOM 8890 N N . HIS A 1 3 ? -3.215 0.942 -2.585 1.00 0.00 3 HIS A N 10
ATOM 8891 C CA . HIS A 1 3 ? -4.517 1.302 -2.046 1.00 0.00 3 HIS A CA 10
ATOM 8892 C C . HIS A 1 3 ? -5.378 1.860 -3.163 1.00 0.00 3 HIS A C 10
ATOM 8893 O O . HIS A 1 3 ? -5.010 2.830 -3.825 1.00 0.00 3 HIS A O 10
ATOM 8908 N N . LEU A 1 4 ? -6.519 1.256 -3.354 1.00 0.00 4 LEU A N 10
ATOM 8909 C CA . LEU A 1 4 ? -7.431 1.656 -4.412 1.00 0.00 4 LEU A CA 10
ATOM 8910 C C . LEU A 1 4 ? -8.682 2.270 -3.813 1.00 0.00 4 LEU A C 10
ATOM 8911 O O . LEU A 1 4 ? -9.092 1.910 -2.711 1.00 0.00 4 LEU A O 10
ATOM 8927 N N . LYS A 1 5 ? -9.275 3.199 -4.533 1.00 0.00 5 LYS A N 10
ATOM 8928 C CA . LYS A 1 5 ? -10.496 3.847 -4.079 1.00 0.00 5 LYS A CA 10
ATOM 8929 C C . LYS A 1 5 ? -11.686 3.330 -4.874 1.00 0.00 5 LYS A C 10
ATOM 8930 O O . LYS A 1 5 ? -11.689 3.383 -6.107 1.00 0.00 5 LYS A O 10
ATOM 8949 N N . ILE A 1 6 ? -12.686 2.827 -4.168 1.00 0.00 6 ILE A N 10
ATOM 8950 C CA . ILE A 1 6 ? -13.885 2.307 -4.802 1.00 0.00 6 ILE A CA 10
ATOM 8951 C C . ILE A 1 6 ? -14.953 3.391 -4.867 1.00 0.00 6 ILE A C 10
ATOM 8952 O O . ILE A 1 6 ? -15.226 4.066 -3.873 1.00 0.00 6 ILE A O 10
ATOM 8968 N N . THR A 1 7 ? -15.532 3.572 -6.045 1.00 0.00 7 THR A N 10
ATOM 8969 C CA . THR A 1 7 ? -16.548 4.587 -6.249 1.00 0.00 7 THR A CA 10
ATOM 8970 C C . THR A 1 7 ? -17.597 4.092 -7.242 1.00 0.00 7 THR A C 10
ATOM 8971 O O . THR A 1 7 ? -17.365 3.126 -7.973 1.00 0.00 7 THR A O 10
ATOM 8982 N N . GLY A 1 8 ? -18.747 4.742 -7.257 1.00 0.00 8 GLY A N 10
ATOM 8983 C CA . GLY A 1 8 ? -19.824 4.324 -8.130 1.00 0.00 8 GLY A CA 10
ATOM 8984 C C . GLY A 1 8 ? -20.798 3.424 -7.405 1.00 0.00 8 GLY A C 10
ATOM 8985 O O . GLY A 1 8 ? -22.005 3.663 -7.416 1.00 0.00 8 GLY A O 10
ATOM 8989 N N . MET A 1 9 ? -20.269 2.379 -6.784 1.00 0.00 9 MET A N 10
ATOM 8990 C CA . MET A 1 9 ? -21.078 1.506 -5.943 1.00 0.00 9 MET A CA 10
ATOM 8991 C C . MET A 1 9 ? -21.148 2.071 -4.537 1.00 0.00 9 MET A C 10
ATOM 8992 O O . MET A 1 9 ? -20.345 2.926 -4.166 1.00 0.00 9 MET A O 10
ATOM 9006 N N . THR A 1 10 ? -22.096 1.592 -3.755 1.00 0.00 10 THR A N 10
ATOM 9007 C CA . THR A 1 10 ? -22.271 2.081 -2.408 1.00 0.00 10 THR A CA 10
ATOM 9008 C C . THR A 1 10 ? -21.236 1.475 -1.462 1.00 0.00 10 THR A C 10
ATOM 9009 O O . THR A 1 10 ? -20.236 2.111 -1.131 1.00 0.00 10 THR A O 10
ATOM 9020 N N . CYS A 1 11 ? -21.471 0.226 -1.071 1.00 0.00 11 CYS A N 10
ATOM 9021 C CA . CYS A 1 11 ? -20.694 -0.429 -0.030 1.00 0.00 11 CYS A CA 10
ATOM 9022 C C . CYS A 1 11 ? -21.303 -1.786 0.288 1.00 0.00 11 CYS A C 10
ATOM 9023 O O . CYS A 1 11 ? -22.526 -1.916 0.299 1.00 0.00 11 CYS A O 10
ATOM 9031 N N . ASP A 1 12 ? -20.448 -2.783 0.532 1.00 0.00 12 ASP A N 10
ATOM 9032 C CA . ASP A 1 12 ? -20.887 -4.141 0.886 1.00 0.00 12 ASP A CA 10
ATOM 9033 C C . ASP A 1 12 ? -21.627 -4.813 -0.274 1.00 0.00 12 ASP A C 10
ATOM 9034 O O . ASP A 1 12 ? -22.514 -4.218 -0.888 1.00 0.00 12 ASP A O 10
ATOM 9043 N N . SER A 1 13 ? -21.228 -6.050 -0.585 1.00 0.00 13 SER A N 10
ATOM 9044 C CA . SER A 1 13 ? -21.745 -6.799 -1.740 1.00 0.00 13 SER A CA 10
ATOM 9045 C C . SER A 1 13 ? -21.231 -6.183 -3.044 1.00 0.00 13 SER A C 10
ATOM 9046 O O . SER A 1 13 ? -20.771 -6.889 -3.940 1.00 0.00 13 SER A O 10
ATOM 9054 N N . CYS A 1 14 ? -21.291 -4.861 -3.120 1.00 0.00 14 CYS A N 10
ATOM 9055 C CA . CYS A 1 14 ? -20.697 -4.114 -4.212 1.00 0.00 14 CYS A CA 10
ATOM 9056 C C . CYS A 1 14 ? -19.200 -4.390 -4.257 1.00 0.00 14 CYS A C 10
ATOM 9057 O O . CYS A 1 14 ? -18.627 -4.661 -5.311 1.00 0.00 14 CYS A O 10
ATOM 9065 N N . ALA A 1 15 ? -18.588 -4.359 -3.079 1.00 0.00 15 ALA A N 10
ATOM 9066 C CA . ALA A 1 15 ? -17.157 -4.606 -2.938 1.00 0.00 15 ALA A CA 10
ATOM 9067 C C . ALA A 1 15 ? -16.797 -6.041 -3.325 1.00 0.00 15 ALA A C 10
ATOM 9068 O O . ALA A 1 15 ? -15.657 -6.329 -3.687 1.00 0.00 15 ALA A O 10
ATOM 9075 N N . ALA A 1 16 ? -17.780 -6.935 -3.259 1.00 0.00 16 ALA A N 10
ATOM 9076 C CA . ALA A 1 16 ? -17.563 -8.336 -3.595 1.00 0.00 16 ALA A CA 10
ATOM 9077 C C . ALA A 1 16 ? -17.300 -8.500 -5.088 1.00 0.00 16 ALA A C 10
ATOM 9078 O O . ALA A 1 16 ? -16.384 -9.213 -5.485 1.00 0.00 16 ALA A O 10
ATOM 9085 N N . HIS A 1 17 ? -18.090 -7.818 -5.915 1.00 0.00 17 HIS A N 10
ATOM 9086 C CA . HIS A 1 17 ? -17.912 -7.892 -7.365 1.00 0.00 17 HIS A CA 10
ATOM 9087 C C . HIS A 1 17 ? -16.589 -7.259 -7.769 1.00 0.00 17 HIS A C 10
ATOM 9088 O O . HIS A 1 17 ? -15.909 -7.736 -8.684 1.00 0.00 17 HIS A O 10
ATOM 9103 N N . VAL A 1 18 ? -16.223 -6.189 -7.074 1.00 0.00 18 VAL A N 10
ATOM 9104 C CA . VAL A 1 18 ? -14.938 -5.545 -7.290 1.00 0.00 18 VAL A CA 10
ATOM 9105 C C . VAL A 1 18 ? -13.814 -6.510 -6.927 1.00 0.00 18 VAL A C 10
ATOM 9106 O O . VAL A 1 18 ? -12.855 -6.673 -7.678 1.00 0.00 18 VAL A O 10
ATOM 9119 N N . LYS A 1 19 ? -13.961 -7.164 -5.780 1.00 0.00 19 LYS A N 10
ATOM 9120 C CA . LYS A 1 19 ? -12.995 -8.160 -5.336 1.00 0.00 19 LYS A CA 10
ATOM 9121 C C . LYS A 1 19 ? -12.902 -9.304 -6.339 1.00 0.00 19 LYS A C 10
ATOM 9122 O O . LYS A 1 19 ? -11.817 -9.813 -6.615 1.00 0.00 19 LYS A O 10
ATOM 9141 N N . GLU A 1 20 ? -14.046 -9.701 -6.882 1.00 0.00 20 GLU A N 10
ATOM 9142 C CA . GLU A 1 20 ? -14.093 -10.746 -7.895 1.00 0.00 20 GLU A CA 10
ATOM 9143 C C . GLU A 1 20 ? -13.312 -10.336 -9.129 1.00 0.00 20 GLU A C 10
ATOM 9144 O O . GLU A 1 20 ? -12.512 -11.113 -9.655 1.00 0.00 20 GLU A O 10
ATOM 9156 N N . ALA A 1 21 ? -13.543 -9.109 -9.579 1.00 0.00 21 ALA A N 10
ATOM 9157 C CA . ALA A 1 21 ? -12.864 -8.589 -10.759 1.00 0.00 21 ALA A CA 10
ATOM 9158 C C . ALA A 1 21 ? -11.369 -8.508 -10.503 1.00 0.00 21 ALA A C 10
ATOM 9159 O O . ALA A 1 21 ? -10.555 -8.752 -11.393 1.00 0.00 21 ALA A O 10
ATOM 9166 N N . LEU A 1 22 ? -11.022 -8.182 -9.267 1.00 0.00 22 LEU A N 10
ATOM 9167 C CA . LEU A 1 22 ? -9.634 -8.104 -8.857 1.00 0.00 22 LEU A CA 10
ATOM 9168 C C . LEU A 1 22 ? -9.001 -9.485 -8.876 1.00 0.00 22 LEU A C 10
ATOM 9169 O O . LEU A 1 22 ? -7.923 -9.679 -9.428 1.00 0.00 22 LEU A O 10
ATOM 9185 N N . GLU A 1 23 ? -9.703 -10.452 -8.295 1.00 0.00 23 GLU A N 10
ATOM 9186 C CA . GLU A 1 23 ? -9.190 -11.812 -8.192 1.00 0.00 23 GLU 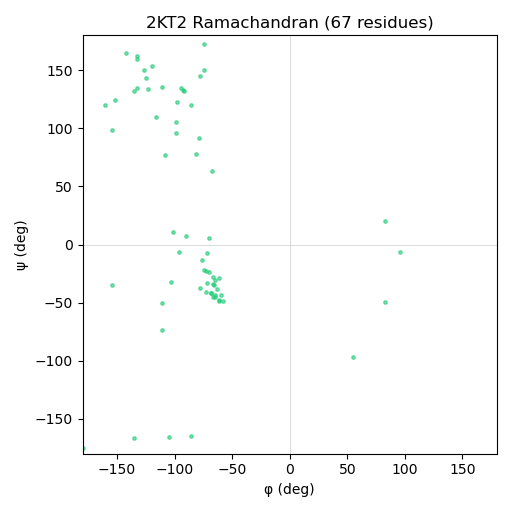A CA 10
ATOM 9187 C C . GLU A 1 23 ? -9.267 -12.534 -9.532 1.00 0.00 23 GLU A C 10
ATOM 9188 O O . GLU A 1 23 ? -8.674 -13.597 -9.712 1.00 0.00 23 GLU A O 10
ATOM 9200 N N . LYS A 1 24 ? -9.996 -11.949 -10.474 1.00 0.00 24 LYS A N 10
ATOM 9201 C CA . LYS A 1 24 ? -10.058 -12.485 -11.824 1.00 0.00 24 LYS A CA 10
ATOM 9202 C C . LYS A 1 24 ? -8.752 -12.194 -12.539 1.00 0.00 24 LYS A C 10
ATOM 9203 O O . LYS A 1 24 ? -8.351 -12.911 -13.457 1.00 0.00 24 LYS A O 10
ATOM 9222 N N . VAL A 1 25 ? -8.099 -11.130 -12.103 1.00 0.00 25 VAL A N 10
ATOM 9223 C CA . VAL A 1 25 ? -6.791 -10.764 -12.603 1.00 0.00 25 VAL A CA 10
ATOM 9224 C C . VAL A 1 25 ? -5.718 -11.520 -11.822 1.00 0.00 25 VAL A C 10
ATOM 9225 O O . VAL A 1 25 ? -5.596 -11.359 -10.606 1.00 0.00 25 VAL A O 10
ATOM 9238 N N . PRO A 1 26 ? -4.926 -12.357 -12.511 1.00 0.00 26 PRO A N 10
ATOM 9239 C CA . PRO A 1 26 ? -3.903 -13.203 -11.874 1.00 0.00 26 PRO A CA 10
ATOM 9240 C C . PRO A 1 26 ? -2.804 -12.388 -11.188 1.00 0.00 26 PRO A C 10
ATOM 9241 O O . PRO A 1 26 ? -1.964 -12.933 -10.470 1.00 0.00 26 PRO A O 10
ATOM 9252 N N . GLY A 1 27 ? -2.820 -11.080 -11.402 1.00 0.00 27 GLY A N 10
ATOM 9253 C CA . GLY A 1 27 ? -1.828 -10.217 -10.799 1.00 0.00 27 GLY A CA 10
ATOM 9254 C C . GLY A 1 27 ? -2.149 -9.876 -9.356 1.00 0.00 27 GLY A C 10
ATOM 9255 O O . GLY A 1 27 ? -1.309 -9.331 -8.644 1.00 0.00 27 GLY A O 10
ATOM 9259 N N . VAL A 1 28 ? -3.360 -10.199 -8.919 1.00 0.00 28 VAL A N 10
ATOM 9260 C CA . VAL A 1 28 ? -3.777 -9.916 -7.550 1.00 0.00 28 VAL A CA 10
ATOM 9261 C C . VAL A 1 28 ? -3.553 -11.138 -6.657 1.00 0.00 28 VAL A C 10
ATOM 9262 O O . VAL A 1 28 ? -3.972 -12.249 -6.987 1.00 0.00 28 VAL A O 10
ATOM 9275 N N . GLN A 1 29 ? -2.872 -10.927 -5.539 1.00 0.00 29 GLN A N 10
ATOM 9276 C CA . GLN A 1 29 ? -2.592 -12.000 -4.593 1.00 0.00 29 GLN A CA 10
ATOM 9277 C C . GLN A 1 29 ? -3.586 -11.975 -3.435 1.00 0.00 29 GLN A C 10
ATOM 9278 O O . GLN A 1 29 ? -4.030 -13.024 -2.963 1.00 0.00 29 GLN A O 10
ATOM 9292 N N . SER A 1 30 ? -3.938 -10.776 -2.987 1.00 0.00 30 SER A N 10
ATOM 9293 C CA . SER A 1 30 ? -4.883 -10.615 -1.888 1.00 0.00 30 SER A CA 10
ATOM 9294 C C . SER A 1 30 ? -5.609 -9.278 -2.004 1.00 0.00 30 SER A C 10
ATOM 9295 O O . SER A 1 30 ? -5.010 -8.216 -1.839 1.00 0.00 30 SER A O 10
ATOM 9303 N N . ALA A 1 31 ? -6.897 -9.334 -2.308 1.00 0.00 31 ALA A N 10
ATOM 9304 C CA . ALA A 1 31 ? -7.701 -8.131 -2.456 1.00 0.00 31 ALA A CA 10
ATOM 9305 C C . ALA A 1 31 ? -8.495 -7.850 -1.184 1.00 0.00 31 ALA A C 10
ATOM 9306 O O . ALA A 1 31 ? -9.614 -8.336 -1.012 1.00 0.00 31 ALA A O 10
ATOM 9313 N N . LEU A 1 32 ? -7.907 -7.066 -0.293 1.00 0.00 32 LEU A N 10
ATOM 9314 C CA . LEU A 1 32 ? -8.546 -6.713 0.967 1.00 0.00 32 LEU A CA 10
ATOM 9315 C C . LEU A 1 32 ? -9.378 -5.445 0.806 1.00 0.00 32 LEU A C 10
ATOM 9316 O O . LEU A 1 32 ? -8.967 -4.360 1.220 1.00 0.00 32 LEU A O 10
ATOM 9332 N N . VAL A 1 33 ? -10.535 -5.581 0.182 1.00 0.00 33 VAL A N 10
ATOM 9333 C CA . VAL A 1 33 ? -11.430 -4.451 -0.014 1.00 0.00 33 VAL A CA 10
ATOM 9334 C C . VAL A 1 33 ? -12.202 -4.164 1.271 1.00 0.00 33 VAL A C 10
ATOM 9335 O O . VAL A 1 33 ? -12.799 -5.066 1.860 1.00 0.00 33 VAL A O 10
ATOM 9348 N N . SER A 1 34 ? -12.172 -2.914 1.706 1.00 0.00 34 SER A N 10
ATOM 9349 C CA . SER A 1 34 ? -12.825 -2.513 2.939 1.00 0.00 34 SER A CA 10
ATO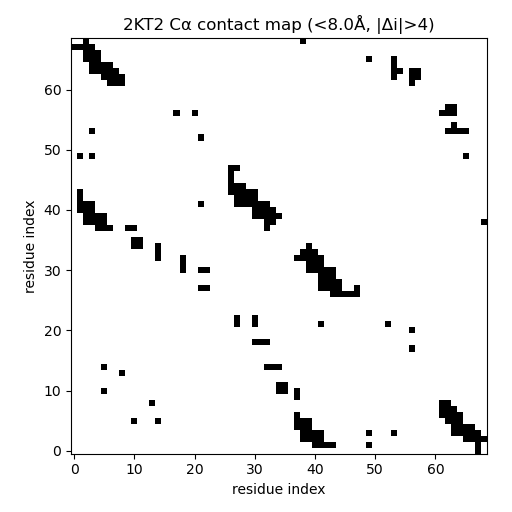M 9350 C C . SER A 1 34 ? -14.095 -1.721 2.647 1.00 0.00 34 SER A C 10
ATOM 9351 O O . SER A 1 34 ? -14.040 -0.571 2.196 1.00 0.00 34 SER A O 10
ATOM 9359 N N . TYR A 1 35 ? -15.237 -2.346 2.916 1.00 0.00 35 TYR A N 10
ATOM 9360 C CA . TYR A 1 35 ? -16.538 -1.734 2.679 1.00 0.00 35 TYR A CA 10
ATOM 9361 C C . TYR A 1 35 ? -16.777 -0.500 3.574 1.00 0.00 35 TYR A C 10
ATOM 9362 O O . TYR A 1 35 ? -17.237 0.523 3.070 1.00 0.00 35 TYR A O 10
ATOM 9380 N N . PRO A 1 36 ? -16.466 -0.542 4.900 1.00 0.00 36 PRO A N 10
ATOM 9381 C CA . PRO A 1 36 ? -16.728 0.592 5.793 1.00 0.00 36 PRO A CA 10
ATOM 9382 C C . PRO A 1 36 ? -15.733 1.732 5.592 1.00 0.00 36 PRO A C 10
ATOM 9383 O O . PRO A 1 36 ? -15.868 2.802 6.185 1.00 0.00 36 PRO A O 10
ATOM 9394 N N . LYS A 1 37 ? -14.728 1.496 4.763 1.00 0.00 37 LYS A N 10
ATOM 9395 C CA . LYS A 1 37 ? -13.723 2.507 4.485 1.00 0.00 37 LYS A CA 10
ATOM 9396 C C . LYS A 1 37 ? -13.932 3.101 3.098 1.00 0.00 37 LYS A C 10
ATOM 9397 O O . LYS A 1 37 ? -13.627 4.268 2.859 1.00 0.00 37 LYS A O 10
ATOM 9416 N N . GLY A 1 38 ? -14.470 2.293 2.193 1.00 0.00 38 GLY A N 10
ATOM 9417 C CA . GLY A 1 38 ? -14.676 2.735 0.829 1.00 0.00 38 GLY A CA 10
ATOM 9418 C C . GLY A 1 38 ? -13.415 2.606 0.006 1.00 0.00 38 GLY A C 10
ATOM 9419 O O . GLY A 1 38 ? -13.272 3.246 -1.041 1.00 0.00 38 GLY A O 10
ATOM 9423 N N . THR A 1 39 ? -12.501 1.771 0.481 1.00 0.00 39 THR A N 10
ATOM 9424 C CA . THR A 1 39 ? -11.212 1.601 -0.169 1.00 0.00 39 THR A CA 10
ATOM 9425 C C . THR A 1 39 ? -10.862 0.125 -0.301 1.00 0.00 39 THR A C 10
ATOM 9426 O O . THR A 1 39 ? -11.490 -0.727 0.325 1.00 0.00 39 THR A O 10
ATOM 9437 N N . ALA A 1 40 ? -9.872 -0.176 -1.123 1.00 0.00 40 ALA A N 10
ATOM 9438 C CA . ALA A 1 40 ? -9.427 -1.545 -1.310 1.00 0.00 40 ALA A CA 10
ATOM 9439 C C . ALA A 1 40 ? -7.917 -1.646 -1.174 1.00 0.00 40 ALA A C 10
ATOM 9440 O O . ALA A 1 40 ? -7.181 -0.829 -1.728 1.00 0.00 40 ALA A O 10
ATOM 9447 N N . GLN A 1 41 ? -7.461 -2.637 -0.428 1.00 0.00 41 GLN A N 10
ATOM 9448 C CA . GLN A 1 41 ? -6.036 -2.896 -0.291 1.00 0.00 41 GLN A CA 10
ATOM 9449 C C . GLN A 1 41 ? -5.674 -4.150 -1.080 1.00 0.00 41 GLN A C 10
ATOM 9450 O O . GLN A 1 41 ? -5.899 -5.271 -0.625 1.00 0.00 41 GLN A O 10
ATOM 9464 N N . LEU A 1 42 ? -5.137 -3.958 -2.272 1.00 0.00 42 LEU A N 10
ATOM 9465 C CA . LEU A 1 42 ? -4.851 -5.078 -3.152 1.00 0.00 42 LEU A CA 10
ATOM 9466 C C . LEU A 1 42 ? -3.364 -5.398 -3.173 1.00 0.00 42 LEU A C 10
ATOM 9467 O O . LEU A 1 42 ? -2.560 -4.626 -3.691 1.00 0.00 42 LEU A O 10
ATOM 9483 N N . ALA A 1 43 ? -3.004 -6.535 -2.601 1.00 0.00 43 ALA A N 10
ATOM 9484 C CA . ALA A 1 43 ? -1.638 -7.014 -2.669 1.00 0.00 43 ALA A CA 10
ATOM 9485 C C . ALA A 1 43 ? -1.418 -7.672 -4.018 1.00 0.00 43 ALA A C 10
ATOM 9486 O O . ALA A 1 43 ? -1.993 -8.723 -4.302 1.00 0.00 43 ALA A O 10
ATOM 9493 N N . ILE A 1 44 ? -0.619 -7.043 -4.856 1.00 0.00 44 ILE A N 10
ATOM 9494 C CA . ILE A 1 44 ? -0.431 -7.515 -6.218 1.00 0.00 44 ILE A CA 10
ATOM 9495 C C . ILE A 1 44 ? 0.953 -8.111 -6.412 1.00 0.00 44 ILE A C 10
ATOM 9496 O O . ILE A 1 44 ? 1.863 -7.875 -5.615 1.00 0.00 44 ILE A O 10
ATOM 9512 N N . VAL A 1 45 ? 1.099 -8.896 -7.464 1.00 0.00 45 VAL A N 10
ATOM 9513 C CA . VAL A 1 45 ? 2.388 -9.455 -7.832 1.00 0.00 45 VAL A CA 10
ATOM 9514 C C . VAL A 1 45 ? 3.263 -8.362 -8.434 1.00 0.00 45 VAL A C 10
ATOM 9515 O O . VAL A 1 45 ? 2.852 -7.694 -9.389 1.00 0.00 45 VAL A O 10
ATOM 9528 N N . PRO A 1 46 ? 4.460 -8.148 -7.862 1.00 0.00 46 PRO A N 10
ATOM 9529 C CA . PRO A 1 46 ? 5.410 -7.130 -8.335 1.00 0.00 46 PRO A CA 10
ATOM 9530 C C . PRO A 1 46 ? 5.660 -7.210 -9.840 1.00 0.00 46 PRO A C 10
ATOM 9531 O O . PRO A 1 46 ? 6.326 -8.126 -10.326 1.00 0.00 46 PRO A O 10
ATOM 9542 N N . GLY A 1 47 ? 5.114 -6.249 -10.573 1.00 0.00 47 GLY A N 10
ATOM 9543 C CA . GLY A 1 47 ? 5.264 -6.244 -12.010 1.00 0.00 47 GLY A CA 10
ATOM 9544 C C . GLY A 1 47 ? 3.949 -6.016 -12.721 1.00 0.00 47 GLY A C 10
ATOM 9545 O O . GLY A 1 47 ? 3.909 -5.395 -13.781 1.00 0.00 47 GLY A O 10
ATOM 9549 N N . THR A 1 48 ? 2.871 -6.508 -12.126 1.00 0.00 48 THR A N 10
ATOM 9550 C CA . THR A 1 48 ? 1.544 -6.356 -12.703 1.00 0.00 48 THR A CA 10
ATOM 9551 C C . THR A 1 48 ? 1.109 -4.901 -12.680 1.00 0.00 48 THR A C 10
ATOM 9552 O O . THR A 1 48 ? 1.256 -4.214 -11.668 1.00 0.00 48 THR A O 10
ATOM 9563 N N . SER A 1 49 ? 0.589 -4.436 -13.804 1.00 0.00 49 SER A N 10
ATOM 9564 C CA . SER A 1 49 ? 0.171 -3.056 -13.943 1.00 0.00 49 SER A CA 10
ATOM 9565 C C . SER A 1 49 ? -1.154 -2.803 -13.223 1.00 0.00 49 SER A C 10
ATOM 9566 O O . SER A 1 49 ? -2.202 -3.304 -13.636 1.00 0.00 49 SER A O 10
ATOM 9574 N N . PRO A 1 50 ? -1.131 -2.008 -12.142 1.00 0.00 50 PRO A N 10
ATOM 9575 C CA . PRO A 1 50 ? -2.320 -1.741 -11.326 1.00 0.00 50 PRO A CA 10
ATOM 9576 C C . PRO A 1 50 ? -3.357 -0.905 -12.058 1.00 0.00 50 PRO A C 10
ATOM 9577 O O . PRO A 1 50 ? -4.508 -0.827 -11.640 1.00 0.00 50 PRO A O 10
ATOM 9588 N N . ASP A 1 51 ? -2.941 -0.318 -13.171 1.00 0.00 51 ASP A N 10
ATOM 9589 C CA . ASP A 1 51 ? -3.811 0.521 -13.982 1.00 0.00 51 ASP A CA 10
ATOM 9590 C C . ASP A 1 51 ? -4.890 -0.341 -14.602 1.00 0.00 51 ASP A C 10
ATOM 9591 O O . ASP A 1 51 ? -5.993 0.122 -14.902 1.00 0.00 51 ASP A O 10
ATOM 9600 N N . ALA A 1 52 ? -4.568 -1.618 -14.745 1.00 0.00 52 ALA A N 10
ATOM 9601 C CA . ALA A 1 52 ? -5.476 -2.572 -15.347 1.00 0.00 52 ALA A CA 10
ATOM 9602 C C . ALA A 1 52 ? -6.669 -2.810 -14.444 1.00 0.00 52 ALA A C 10
ATOM 9603 O O . ALA A 1 52 ? -7.790 -3.000 -14.913 1.00 0.00 52 ALA A O 10
ATOM 9610 N N . LEU A 1 53 ? -6.421 -2.770 -13.144 1.00 0.00 53 LEU A N 10
ATOM 9611 C CA . LEU A 1 53 ? -7.464 -2.984 -12.158 1.00 0.00 53 LEU A CA 10
ATOM 9612 C C . LEU A 1 53 ? -8.363 -1.760 -12.083 1.00 0.00 53 LEU A C 10
ATOM 9613 O O . LEU A 1 53 ? -9.590 -1.875 -12.067 1.00 0.00 53 LEU A O 10
ATOM 9629 N N . THR A 1 54 ? -7.739 -0.590 -12.061 1.00 0.00 54 THR A N 10
ATOM 9630 C CA . THR A 1 54 ? -8.461 0.667 -12.052 1.00 0.00 54 THR A CA 10
ATOM 9631 C C . THR A 1 54 ? -9.359 0.780 -13.279 1.00 0.00 54 THR A C 10
ATOM 9632 O O . THR A 1 54 ? -10.554 1.074 -13.169 1.00 0.00 54 THR A O 10
ATOM 9643 N N . ALA A 1 55 ? -8.780 0.518 -14.444 1.00 0.00 55 ALA A N 10
ATOM 9644 C CA . ALA A 1 55 ? -9.519 0.569 -15.695 1.00 0.00 55 ALA A CA 10
ATOM 9645 C C . ALA A 1 55 ? -10.574 -0.523 -15.747 1.00 0.00 55 ALA A C 10
ATOM 9646 O O . ALA A 1 55 ? -11.635 -0.338 -16.339 1.00 0.00 55 ALA A O 10
ATOM 9653 N N . ALA A 1 56 ? -10.280 -1.664 -15.133 1.00 0.00 56 ALA A N 10
ATOM 9654 C CA . ALA A 1 56 ? -11.248 -2.750 -15.060 1.00 0.00 56 ALA A CA 10
ATOM 9655 C C . ALA A 1 56 ? -12.477 -2.320 -14.275 1.00 0.00 56 ALA A C 10
ATOM 9656 O O . ALA A 1 56 ? -13.602 -2.462 -14.751 1.00 0.00 56 ALA A O 10
ATOM 9663 N N . VAL A 1 57 ? -12.259 -1.769 -13.085 1.00 0.00 57 VAL A N 10
ATOM 9664 C CA . VAL A 1 57 ? -13.366 -1.341 -12.241 1.00 0.00 57 VAL A CA 10
ATOM 9665 C C . VAL A 1 57 ? -14.105 -0.160 -12.870 1.00 0.00 57 VAL A C 10
ATOM 9666 O O . VAL A 1 57 ? -15.338 -0.127 -12.881 1.00 0.00 57 VAL A O 10
ATOM 9679 N N . ALA A 1 58 ? -13.356 0.798 -13.413 1.00 0.00 58 ALA A N 10
ATOM 9680 C CA . ALA A 1 58 ? -13.964 1.946 -14.073 1.00 0.00 58 ALA A CA 10
ATOM 9681 C C . ALA A 1 58 ? -14.717 1.519 -15.329 1.00 0.00 58 ALA A C 10
ATOM 9682 O O . ALA A 1 58 ? -15.738 2.102 -15.687 1.00 0.00 58 ALA A O 10
ATOM 9689 N N . GLY A 1 59 ? -14.219 0.480 -15.979 1.00 0.00 59 GLY A N 10
ATOM 9690 C CA . GLY A 1 59 ? -14.839 -0.008 -17.194 1.00 0.00 59 GLY A CA 10
ATOM 9691 C C . GLY A 1 59 ? -16.018 -0.914 -16.915 1.00 0.00 59 GLY A C 10
ATOM 9692 O O . GLY A 1 59 ? -16.728 -1.324 -17.831 1.00 0.00 59 GLY A O 10
ATOM 9696 N N . LEU A 1 60 ? -16.231 -1.222 -15.642 1.00 0.00 60 LEU A N 10
ATOM 9697 C CA . LEU A 1 60 ? -17.346 -2.063 -15.233 1.00 0.00 60 LEU A CA 10
ATOM 9698 C C . LEU A 1 60 ? -18.573 -1.213 -14.935 1.00 0.00 60 LEU A C 10
ATOM 9699 O O . LEU A 1 60 ? -19.574 -1.698 -14.407 1.00 0.00 60 LEU A O 10
ATOM 9715 N N . GLY A 1 61 ? -18.481 0.059 -15.280 1.00 0.00 61 GLY A N 10
ATOM 9716 C CA . GLY A 1 61 ? -19.581 0.975 -15.064 1.00 0.00 61 GLY A CA 10
ATOM 9717 C C . GLY A 1 61 ? -19.390 1.829 -13.830 1.00 0.00 61 GLY A C 10
ATOM 9718 O O . GLY A 1 61 ? -20.038 2.865 -13.678 1.00 0.00 61 GLY A O 10
ATOM 9722 N N . TYR A 1 62 ? -18.490 1.408 -12.953 1.00 0.00 62 TYR A N 10
ATOM 9723 C CA . TYR A 1 62 ? -18.238 2.143 -11.726 1.00 0.00 62 TYR A CA 10
ATOM 9724 C C . TYR A 1 62 ? -17.046 3.071 -11.913 1.00 0.00 62 TYR A C 10
ATOM 9725 O O . TYR A 1 62 ? -16.678 3.409 -13.039 1.00 0.00 62 TYR A O 10
ATOM 9743 N N . LYS A 1 63 ? -16.441 3.476 -10.810 1.00 0.00 63 LYS A N 10
ATOM 9744 C CA . LYS A 1 63 ? -15.272 4.333 -10.859 1.00 0.00 63 LYS A CA 10
ATOM 9745 C C . LYS A 1 63 ? -14.211 3.818 -9.898 1.00 0.00 63 LYS A C 10
ATOM 9746 O O . LYS A 1 63 ? -14.486 3.578 -8.726 1.00 0.00 63 LYS A O 10
ATOM 9765 N N . ALA A 1 64 ? -13.008 3.619 -10.399 1.00 0.00 64 ALA A N 10
ATOM 9766 C CA . ALA A 1 64 ? -11.907 3.217 -9.552 1.00 0.00 64 ALA A CA 10
ATOM 9767 C C . ALA A 1 64 ? -10.840 4.292 -9.523 1.00 0.00 64 ALA A C 10
ATOM 9768 O O . ALA A 1 64 ? -10.472 4.846 -10.559 1.00 0.00 64 ALA A O 10
ATOM 9775 N N . THR A 1 65 ? -10.375 4.605 -8.332 1.00 0.00 65 THR A N 10
ATOM 9776 C CA . THR A 1 65 ? -9.266 5.525 -8.166 1.00 0.00 65 THR A CA 10
ATOM 9777 C C . THR A 1 65 ? -8.168 4.846 -7.352 1.00 0.00 65 THR A C 10
ATOM 9778 O O . THR A 1 65 ? -8.138 3.622 -7.255 1.00 0.00 65 THR A O 10
ATOM 9789 N N . LEU A 1 66 ? -7.297 5.624 -6.738 1.00 0.00 66 LEU A N 10
ATOM 9790 C CA . LEU A 1 66 ? -6.223 5.069 -5.931 1.00 0.00 66 LEU A CA 10
ATOM 9791 C C . LEU A 1 66 ? -5.828 6.071 -4.861 1.00 0.00 66 LEU A C 10
ATOM 9792 O O . LEU A 1 66 ? -5.687 7.262 -5.136 1.00 0.00 66 LEU A O 10
ATOM 9808 N N . ALA A 1 67 ? -5.684 5.589 -3.641 1.00 0.00 67 ALA A N 10
ATOM 9809 C CA . ALA A 1 67 ? -5.430 6.458 -2.506 1.00 0.00 67 ALA A CA 10
ATOM 9810 C C . ALA A 1 67 ? -4.307 5.903 -1.645 1.00 0.00 67 ALA A C 10
ATOM 9811 O O . ALA A 1 67 ? -4.507 5.587 -0.470 1.00 0.00 67 ALA A O 10
ATOM 9818 N N . ASP A 1 68 ? -3.133 5.753 -2.236 1.00 0.00 68 ASP A N 10
ATOM 9819 C CA . ASP A 1 68 ? -1.967 5.320 -1.495 1.00 0.00 68 ASP A CA 10
ATOM 9820 C C . ASP A 1 68 ? -1.309 6.513 -0.826 1.00 0.00 68 ASP A C 10
ATOM 9821 O O . ASP A 1 68 ? -0.985 7.497 -1.495 1.00 0.00 68 ASP A O 10
ATOM 9830 N N . ALA A 1 69 ? -1.141 6.426 0.490 1.00 0.00 69 ALA A N 10
ATOM 9831 C CA . ALA A 1 69 ? -0.553 7.502 1.285 1.00 0.00 69 ALA A CA 10
ATOM 9832 C C . ALA A 1 69 ? -1.451 8.738 1.276 1.00 0.00 69 ALA A C 10
ATOM 9833 O O . ALA A 1 69 ? -2.692 8.569 1.309 1.00 0.00 69 ALA A O 10
ATOM 9841 N N . MET A 1 1 ? 1.600 -3.733 -1.685 1.00 0.00 1 MET A N 11
ATOM 9842 C CA . MET A 1 1 ? 0.473 -3.362 -0.799 1.00 0.00 1 MET A CA 11
ATOM 9843 C C . MET A 1 1 ? -0.273 -2.134 -1.334 1.00 0.00 1 MET A C 11
ATOM 9844 O O . MET A 1 1 ? -0.827 -1.349 -0.565 1.00 0.00 1 MET A O 11
ATOM 9860 N N . THR A 1 2 ? -0.309 -1.991 -2.655 1.00 0.00 2 THR A N 11
ATOM 9861 C CA . THR A 1 2 ? -0.923 -0.829 -3.288 1.00 0.00 2 THR A CA 11
ATOM 9862 C C . THR A 1 2 ? -2.396 -0.704 -2.913 1.00 0.00 2 THR A C 11
ATOM 9863 O O . THR A 1 2 ? -3.170 -1.648 -3.065 1.00 0.00 2 THR A O 11
ATOM 9874 N N . HIS A 1 3 ? -2.777 0.462 -2.409 1.00 0.00 3 HIS A N 11
ATOM 9875 C CA . HIS A 1 3 ? -4.157 0.696 -2.017 1.00 0.00 3 HIS A CA 11
ATOM 9876 C C . HIS A 1 3 ? -4.929 1.348 -3.155 1.00 0.00 3 HIS A C 11
ATOM 9877 O O . HIS A 1 3 ? -4.453 2.285 -3.798 1.00 0.00 3 HIS A O 11
ATOM 9892 N N . LEU A 1 4 ? -6.122 0.845 -3.389 1.00 0.00 4 LEU A N 11
ATOM 9893 C CA . LEU A 1 4 ? -6.980 1.336 -4.453 1.00 0.00 4 LEU A CA 11
ATOM 9894 C C . LEU A 1 4 ? -8.214 1.983 -3.845 1.00 0.00 4 LEU A C 11
ATOM 9895 O O . LEU A 1 4 ? -8.522 1.752 -2.680 1.00 0.00 4 LEU A O 11
ATOM 9911 N N . LYS A 1 5 ? -8.910 2.797 -4.617 1.00 0.00 5 LYS A N 11
ATOM 9912 C CA . LYS A 1 5 ? -10.103 3.463 -4.118 1.00 0.00 5 LYS A CA 11
ATOM 9913 C C . LYS A 1 5 ? -11.338 3.013 -4.890 1.00 0.00 5 LYS A C 11
ATOM 9914 O O . LYS A 1 5 ? -11.293 2.846 -6.111 1.00 0.00 5 LYS A O 11
ATOM 9933 N N . ILE A 1 6 ? -12.433 2.817 -4.166 1.00 0.00 6 ILE A N 11
ATOM 9934 C CA . ILE A 1 6 ? -13.677 2.336 -4.753 1.00 0.00 6 ILE A CA 11
ATOM 9935 C C . ILE A 1 6 ? -14.752 3.418 -4.678 1.00 0.00 6 ILE A C 11
ATOM 9936 O O . ILE A 1 6 ? -15.023 3.963 -3.607 1.00 0.00 6 ILE A O 11
ATOM 9952 N N . THR A 1 7 ? -15.360 3.725 -5.815 1.00 0.00 7 THR A N 11
ATOM 9953 C CA . THR A 1 7 ? -16.337 4.794 -5.891 1.00 0.00 7 THR A CA 11
ATOM 9954 C C . THR A 1 7 ? -17.528 4.379 -6.750 1.00 0.00 7 THR A C 11
ATOM 9955 O O . THR A 1 7 ? -17.475 3.370 -7.466 1.00 0.00 7 THR A O 11
ATOM 9966 N N . GLY A 1 8 ? -18.604 5.145 -6.669 1.00 0.00 8 GLY A N 11
ATOM 9967 C CA . GLY A 1 8 ? -19.777 4.860 -7.467 1.00 0.00 8 GLY A CA 11
ATOM 9968 C C . GLY A 1 8 ? -20.786 4.017 -6.719 1.00 0.00 8 GLY A C 11
ATOM 9969 O O . GLY A 1 8 ? -21.959 4.377 -6.627 1.00 0.00 8 GLY A O 11
ATOM 9973 N N . MET A 1 9 ? -20.331 2.892 -6.184 1.00 0.00 9 MET A N 11
ATOM 9974 C CA . MET A 1 9 ? -21.208 1.998 -5.434 1.00 0.00 9 MET A CA 11
ATOM 9975 C C . MET A 1 9 ? -21.291 2.416 -3.972 1.00 0.00 9 MET A C 11
ATOM 9976 O O . MET A 1 9 ? -20.533 3.274 -3.520 1.00 0.00 9 MET A O 11
ATOM 9990 N N . THR A 1 10 ? -22.207 1.805 -3.239 1.00 0.00 10 THR A N 11
ATOM 9991 C CA . THR A 1 10 ? -22.394 2.108 -1.835 1.00 0.00 10 THR A CA 11
ATOM 9992 C C . THR A 1 10 ? -21.337 1.418 -0.975 1.00 0.00 10 THR A C 11
ATOM 9993 O O . THR A 1 10 ? -20.382 2.045 -0.513 1.00 0.00 10 THR A O 11
ATOM 10004 N N . CYS A 1 11 ? -21.507 0.117 -0.793 1.00 0.00 11 CYS A N 11
ATOM 10005 C CA . CYS A 1 11 ? -20.642 -0.674 0.068 1.00 0.00 11 CYS A CA 11
ATOM 10006 C C . CYS A 1 11 ? -20.982 -2.149 -0.097 1.00 0.00 11 CYS A C 11
ATOM 10007 O O . CYS A 1 11 ? -21.791 -2.476 -0.953 1.00 0.00 11 CYS A O 11
ATOM 10015 N N . ASP A 1 12 ? -20.280 -3.007 0.666 1.00 0.00 12 ASP A N 11
ATOM 10016 C CA . ASP A 1 12 ? -20.597 -4.449 0.866 1.00 0.00 12 ASP A CA 11
ATOM 10017 C C . ASP A 1 12 ? -21.483 -5.088 -0.213 1.00 0.00 12 ASP A C 11
ATOM 10018 O O . ASP A 1 12 ? -22.635 -4.695 -0.397 1.00 0.00 12 ASP A O 11
ATOM 10027 N N . SER A 1 13 ? -20.948 -6.147 -0.833 1.00 0.00 13 SER A N 11
ATOM 10028 C CA . SER A 1 13 ? -21.541 -6.811 -2.007 1.00 0.00 13 SER A CA 11
ATOM 10029 C C . SER A 1 13 ? -21.111 -6.093 -3.282 1.00 0.00 13 SER A C 11
ATOM 10030 O O . SER A 1 13 ? -20.631 -6.723 -4.223 1.00 0.00 13 SER A O 11
ATOM 10038 N N . CYS A 1 14 ? -21.250 -4.774 -3.299 1.00 0.00 14 CYS A N 11
ATOM 10039 C CA . CYS A 1 14 ? -20.717 -3.971 -4.392 1.00 0.00 14 CYS A CA 11
ATOM 10040 C C . CYS A 1 14 ? -19.199 -4.079 -4.401 1.00 0.00 14 CYS A C 11
ATOM 10041 O O . CYS A 1 14 ? -18.571 -4.242 -5.445 1.00 0.00 14 CYS A O 11
ATOM 10049 N N . ALA A 1 15 ? -18.619 -4.027 -3.208 1.00 0.00 15 ALA A N 11
ATOM 10050 C CA . ALA A 1 15 ? -17.185 -4.201 -3.045 1.00 0.00 15 ALA A CA 11
ATOM 10051 C C . ALA A 1 15 ? -16.788 -5.651 -3.288 1.00 0.00 15 ALA A C 11
ATOM 10052 O O . ALA A 1 15 ? -15.651 -5.941 -3.650 1.00 0.00 15 ALA A O 11
ATOM 10059 N N . ALA A 1 16 ? -17.740 -6.559 -3.098 1.00 0.00 16 ALA A N 11
ATOM 10060 C CA . ALA A 1 16 ? -17.496 -7.977 -3.321 1.00 0.00 16 ALA A CA 11
ATOM 10061 C C . ALA A 1 16 ? -17.365 -8.253 -4.810 1.00 0.00 16 ALA A C 11
ATOM 10062 O O . ALA A 1 16 ? -16.488 -8.996 -5.236 1.00 0.00 16 ALA A O 11
ATOM 10069 N N . HIS A 1 17 ? -18.240 -7.629 -5.595 1.00 0.00 17 HIS A N 11
ATOM 10070 C CA . HIS A 1 17 ? -18.176 -7.719 -7.050 1.00 0.00 17 HIS A CA 11
ATOM 10071 C C . HIS A 1 17 ? -16.818 -7.228 -7.544 1.00 0.00 17 HIS A C 11
ATOM 10072 O O . HIS A 1 17 ? -16.184 -7.855 -8.401 1.00 0.00 17 HIS A O 11
ATOM 10087 N N . VAL A 1 18 ? -16.378 -6.106 -6.983 1.00 0.00 18 VAL A N 11
ATOM 10088 C CA . VAL A 1 18 ? -15.061 -5.561 -7.279 1.00 0.00 18 VAL A CA 11
ATOM 10089 C C . VAL A 1 18 ? -13.979 -6.551 -6.869 1.00 0.00 18 VAL A C 11
ATOM 10090 O O . VAL A 1 18 ? -13.012 -6.762 -7.598 1.00 0.00 18 VAL A O 11
ATOM 10103 N N . LYS A 1 19 ? -14.158 -7.165 -5.704 1.00 0.00 19 LYS A N 11
ATOM 10104 C CA . LYS A 1 19 ? -13.224 -8.169 -5.213 1.00 0.00 19 LYS A CA 11
ATOM 10105 C C . LYS A 1 19 ? -13.093 -9.316 -6.208 1.00 0.00 19 LYS A C 11
ATOM 10106 O O . LYS A 1 19 ? -11.984 -9.747 -6.517 1.00 0.00 19 LYS A O 11
ATOM 10125 N N . GLU A 1 20 ? -14.223 -9.803 -6.720 1.00 0.00 20 GLU A N 11
ATOM 10126 C CA . GLU A 1 20 ? -14.197 -10.869 -7.718 1.00 0.00 20 GLU A CA 11
ATOM 10127 C C . GLU A 1 20 ? -13.494 -10.398 -8.980 1.00 0.00 20 GLU A C 11
ATOM 10128 O O . GLU A 1 20 ? -12.690 -11.129 -9.559 1.00 0.00 20 GLU A O 11
ATOM 10140 N N . ALA A 1 21 ? -13.793 -9.171 -9.392 1.00 0.00 21 ALA A N 11
ATOM 10141 C CA . ALA A 1 21 ? -13.178 -8.599 -10.580 1.00 0.00 21 ALA A CA 11
ATOM 10142 C C . ALA A 1 21 ? -11.670 -8.508 -10.399 1.00 0.00 21 ALA A C 11
ATOM 10143 O O . ALA A 1 21 ? -10.903 -8.749 -11.329 1.00 0.00 21 ALA A O 11
ATOM 10150 N N . LEU A 1 22 ? -11.260 -8.165 -9.187 1.00 0.00 22 LEU A N 11
ATOM 10151 C CA . LEU A 1 22 ? -9.849 -8.086 -8.852 1.00 0.00 22 LEU A CA 11
ATOM 10152 C C . LEU A 1 22 ? -9.222 -9.474 -8.867 1.00 0.00 22 LEU A C 11
ATOM 10153 O O . LEU A 1 22 ? -8.160 -9.679 -9.446 1.00 0.00 22 LEU A O 11
ATOM 10169 N N . GLU A 1 23 ? -9.903 -10.432 -8.246 1.00 0.00 23 GLU A N 11
ATOM 10170 C CA . GLU A 1 23 ? -9.389 -11.793 -8.132 1.00 0.00 23 GLU A CA 11
ATOM 10171 C C . GLU A 1 23 ? -9.478 -12.534 -9.467 1.00 0.00 23 GLU A C 11
ATOM 10172 O O . GLU A 1 23 ? -8.928 -13.625 -9.622 1.00 0.00 23 GLU A O 11
ATOM 10184 N N . LYS A 1 24 ? -10.184 -11.945 -10.426 1.00 0.00 24 LYS A N 11
ATOM 10185 C CA . LYS A 1 24 ? -10.225 -12.479 -11.780 1.00 0.00 24 LYS A CA 11
ATOM 10186 C C . LYS A 1 24 ? -8.943 -12.104 -12.527 1.00 0.00 24 LYS A C 11
ATOM 10187 O O . LYS A 1 24 ? -8.613 -12.686 -13.564 1.00 0.00 24 LYS A O 11
ATOM 10206 N N . VAL A 1 25 ? -8.223 -11.136 -11.976 1.00 0.00 25 VAL A N 11
ATOM 10207 C CA . VAL A 1 25 ? -6.952 -10.701 -12.529 1.00 0.00 25 VAL A CA 11
ATOM 10208 C C . VAL A 1 25 ? -5.831 -11.598 -12.007 1.00 0.00 25 VAL A C 11
ATOM 10209 O O . VAL A 1 25 ? -5.620 -11.700 -10.799 1.00 0.00 25 VAL A O 11
ATOM 10222 N N . PRO A 1 26 ? -5.097 -12.256 -12.918 1.00 0.00 26 PRO A N 11
ATOM 10223 C CA . PRO A 1 26 ? -4.046 -13.220 -12.555 1.00 0.00 26 PRO A CA 11
ATOM 10224 C C . PRO A 1 26 ? -2.879 -12.581 -11.802 1.00 0.00 26 PRO A C 11
ATOM 10225 O O . PRO A 1 26 ? -2.088 -13.273 -11.163 1.00 0.00 26 PRO A O 11
ATOM 10236 N N . GLY A 1 27 ? -2.778 -11.261 -11.877 1.00 0.00 27 GLY A N 11
ATOM 10237 C CA . GLY A 1 27 ? -1.694 -10.559 -11.219 1.00 0.00 27 GLY A CA 11
ATOM 10238 C C . GLY A 1 27 ? -2.008 -10.217 -9.774 1.00 0.00 27 GLY A C 11
ATOM 10239 O O . GLY A 1 27 ? -1.173 -9.653 -9.066 1.00 0.00 27 GLY A O 11
ATOM 10243 N N . VAL A 1 28 ? -3.208 -10.561 -9.331 1.00 0.00 28 VAL A N 11
ATOM 10244 C CA . VAL A 1 28 ? -3.632 -10.246 -7.975 1.00 0.00 28 VAL A CA 11
ATOM 10245 C C . VAL A 1 28 ? -3.357 -11.415 -7.031 1.00 0.00 28 VAL A C 11
ATOM 10246 O O . VAL A 1 28 ? -3.775 -12.547 -7.282 1.00 0.00 28 VAL A O 11
ATOM 10259 N N . GLN A 1 29 ? -2.636 -11.126 -5.956 1.00 0.00 29 GLN A N 11
ATOM 10260 C CA . GLN A 1 29 ? -2.335 -12.116 -4.931 1.00 0.00 29 GLN A CA 11
ATOM 10261 C C . GLN A 1 29 ? -3.480 -12.189 -3.932 1.00 0.00 29 GLN A C 11
ATOM 10262 O O . GLN A 1 29 ? -3.952 -13.271 -3.585 1.00 0.00 29 GLN A O 11
ATOM 10276 N N . SER A 1 30 ? -3.926 -11.022 -3.482 1.00 0.00 30 SER A N 11
ATOM 10277 C CA . SER A 1 30 ? -5.027 -10.923 -2.532 1.00 0.00 30 SER A CA 11
ATOM 10278 C C . SER A 1 30 ? -5.712 -9.571 -2.684 1.00 0.00 30 SER A C 11
ATOM 10279 O O . SER A 1 30 ? -5.062 -8.590 -3.044 1.00 0.00 30 SER A O 11
ATOM 10287 N N . ALA A 1 31 ? -7.008 -9.517 -2.421 1.00 0.00 31 ALA A N 11
ATOM 10288 C CA . ALA A 1 31 ? -7.760 -8.277 -2.547 1.00 0.00 31 ALA A CA 11
ATOM 10289 C C . ALA A 1 31 ? -8.701 -8.093 -1.363 1.00 0.00 31 ALA A C 11
ATOM 10290 O O . ALA A 1 31 ? -9.767 -8.705 -1.304 1.00 0.00 31 ALA A O 11
ATOM 10297 N N . LEU A 1 32 ? -8.303 -7.255 -0.416 1.00 0.00 32 LEU A N 11
ATOM 10298 C CA . LEU A 1 32 ? -9.116 -7.003 0.762 1.00 0.00 32 LEU 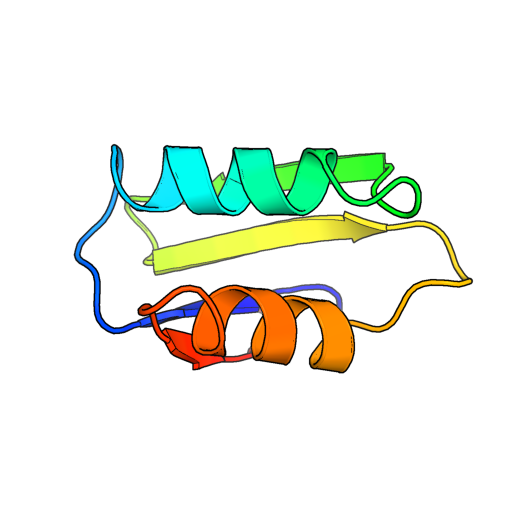A CA 11
ATOM 10299 C C . LEU A 1 32 ? -9.779 -5.636 0.657 1.00 0.00 32 LEU A C 11
ATOM 10300 O O . LEU A 1 32 ? -9.218 -4.625 1.077 1.00 0.00 32 LEU A O 11
ATOM 10316 N N . VAL A 1 33 ? -10.967 -5.610 0.075 1.00 0.00 33 VAL A N 11
ATOM 10317 C CA . VAL A 1 33 ? -11.696 -4.365 -0.118 1.00 0.00 33 VAL A CA 11
ATOM 10318 C C . VAL A 1 33 ? -12.435 -3.968 1.157 1.00 0.00 33 VAL A C 11
ATOM 10319 O O . VAL A 1 33 ? -13.231 -4.742 1.691 1.00 0.00 33 VAL A O 11
ATOM 10332 N N . SER A 1 34 ? -12.164 -2.765 1.639 1.00 0.00 34 SER A N 11
ATOM 10333 C CA . SER A 1 34 ? -12.800 -2.252 2.839 1.00 0.00 34 SER A CA 11
ATOM 10334 C C . SER A 1 34 ? -14.036 -1.431 2.474 1.00 0.00 34 SER A C 11
ATOM 10335 O O . SER A 1 34 ? -13.924 -0.312 1.957 1.00 0.00 34 SER A O 11
ATOM 10343 N N . TYR A 1 35 ? -15.212 -1.996 2.743 1.00 0.00 35 TYR A N 11
ATOM 10344 C CA . TYR A 1 35 ? -16.475 -1.371 2.361 1.00 0.00 35 TYR A CA 11
ATOM 10345 C C . TYR A 1 35 ? -16.677 0.006 3.017 1.00 0.00 35 TYR A C 11
ATOM 10346 O O . TYR A 1 35 ? -16.905 0.984 2.307 1.00 0.00 35 TYR A O 11
ATOM 10364 N N . PRO A 1 36 ? -16.588 0.128 4.363 1.00 0.00 36 PRO A N 11
ATOM 10365 C CA . PRO A 1 36 ? -16.870 1.397 5.044 1.00 0.00 36 PRO A CA 11
ATOM 10366 C C . PRO A 1 36 ? -15.729 2.399 4.915 1.00 0.00 36 PRO A C 11
ATOM 10367 O O . PRO A 1 36 ? -15.795 3.508 5.448 1.00 0.00 36 PRO A O 11
ATOM 10378 N N . LYS A 1 37 ? -14.678 2.002 4.218 1.00 0.00 37 LYS A N 11
ATOM 10379 C CA . LYS A 1 37 ? -13.544 2.878 3.988 1.00 0.00 37 LYS A CA 11
ATOM 10380 C C . LYS A 1 37 ? -13.549 3.376 2.546 1.00 0.00 37 LYS A C 11
ATOM 10381 O O . LYS A 1 37 ? -12.926 4.388 2.222 1.00 0.00 37 LYS A O 11
ATOM 10400 N N . GLY A 1 38 ? -14.265 2.658 1.687 1.00 0.00 38 GLY A N 11
ATOM 10401 C CA . GLY A 1 38 ? -14.310 3.003 0.280 1.00 0.00 38 GLY A CA 11
ATOM 10402 C C . GLY A 1 38 ? -12.977 2.774 -0.399 1.00 0.00 38 GLY A C 11
ATOM 10403 O O . GLY A 1 38 ? -12.630 3.458 -1.364 1.00 0.00 38 GLY A O 11
ATOM 10407 N N . THR A 1 39 ? -12.219 1.812 0.106 1.00 0.00 39 THR A N 11
ATOM 10408 C CA . THR A 1 39 ? -10.892 1.543 -0.423 1.00 0.00 39 THR A CA 11
ATOM 10409 C C . THR A 1 39 ? -10.666 0.047 -0.600 1.00 0.00 39 THR A C 11
ATOM 10410 O O . THR A 1 39 ? -11.314 -0.768 0.052 1.00 0.00 39 THR A O 11
ATOM 10421 N N . ALA A 1 40 ? -9.748 -0.306 -1.481 1.00 0.00 40 ALA A N 11
ATOM 10422 C CA . ALA A 1 40 ? -9.403 -1.694 -1.711 1.00 0.00 40 ALA A CA 11
ATOM 10423 C C . ALA A 1 40 ? -7.940 -1.929 -1.370 1.00 0.00 40 ALA A C 11
ATOM 10424 O O . ALA A 1 40 ? -7.049 -1.361 -2.002 1.00 0.00 40 ALA A O 11
ATOM 10431 N N . GLN A 1 41 ? -7.696 -2.742 -0.362 1.00 0.00 41 GLN A N 11
ATOM 10432 C CA . GLN A 1 41 ? -6.339 -3.047 0.049 1.00 0.00 41 GLN A CA 11
ATOM 10433 C C . GLN A 1 41 ? -5.909 -4.369 -0.561 1.00 0.00 41 GLN A C 11
ATOM 10434 O O . GLN A 1 41 ? -6.172 -5.437 -0.009 1.00 0.00 41 GLN A O 11
ATOM 10448 N N . LEU A 1 42 ? -5.260 -4.297 -1.708 1.00 0.00 42 LEU A N 11
ATOM 10449 C CA . LEU A 1 42 ? -4.903 -5.496 -2.435 1.00 0.00 42 LEU A CA 11
ATOM 10450 C C . LEU A 1 42 ? -3.395 -5.626 -2.583 1.00 0.00 42 LEU A C 11
ATOM 10451 O O . LEU A 1 42 ? -2.651 -4.656 -2.425 1.00 0.00 42 LEU A O 11
ATOM 10467 N N . ALA A 1 43 ? -2.960 -6.836 -2.866 1.00 0.00 43 ALA A N 11
ATOM 10468 C CA . ALA A 1 43 ? -1.561 -7.121 -3.097 1.00 0.00 43 ALA A CA 11
ATOM 10469 C C . ALA A 1 43 ? -1.394 -7.730 -4.479 1.00 0.00 43 ALA A C 11
ATOM 10470 O O . ALA A 1 43 ? -2.024 -8.744 -4.793 1.00 0.00 43 ALA A O 11
ATOM 10477 N N . ILE A 1 44 ? -0.574 -7.104 -5.307 1.00 0.00 44 ILE A N 11
ATOM 10478 C CA . ILE A 1 44 ? -0.371 -7.568 -6.670 1.00 0.00 44 ILE A CA 11
ATOM 10479 C C . ILE A 1 44 ? 1.051 -8.067 -6.867 1.00 0.00 44 ILE A C 11
ATOM 10480 O O . ILE A 1 44 ? 1.974 -7.631 -6.178 1.00 0.00 44 ILE A O 11
ATOM 10496 N N . VAL A 1 45 ? 1.215 -8.983 -7.803 1.00 0.00 45 VAL A N 11
ATOM 10497 C CA . VAL A 1 45 ? 2.527 -9.505 -8.146 1.00 0.00 45 VAL A CA 11
ATOM 10498 C C . VAL A 1 45 ? 3.308 -8.459 -8.938 1.00 0.00 45 VAL A C 11
ATOM 10499 O O . VAL A 1 45 ? 2.754 -7.832 -9.844 1.00 0.00 45 VAL A O 11
ATOM 10512 N N . PRO A 1 46 ? 4.586 -8.225 -8.577 1.00 0.00 46 PRO A N 11
ATOM 10513 C CA . PRO A 1 46 ? 5.465 -7.294 -9.297 1.00 0.00 46 PRO A CA 11
ATOM 10514 C C . PRO A 1 46 ? 5.406 -7.495 -10.809 1.00 0.00 46 PRO A C 11
ATOM 10515 O O . PRO A 1 46 ? 5.923 -8.477 -11.343 1.00 0.00 46 PRO A O 11
ATOM 10526 N N . GLY A 1 47 ? 4.774 -6.551 -11.487 1.00 0.00 47 GLY A N 11
ATOM 10527 C CA . GLY A 1 47 ? 4.538 -6.673 -12.911 1.00 0.00 47 GLY A CA 11
ATOM 10528 C C . GLY A 1 47 ? 3.151 -6.191 -13.267 1.00 0.00 47 GLY A C 11
ATOM 10529 O O . GLY A 1 47 ? 2.907 -5.719 -14.379 1.00 0.00 47 GLY A O 11
ATOM 10533 N N . THR A 1 48 ? 2.244 -6.316 -12.308 1.00 0.00 48 THR A N 11
ATOM 10534 C CA . THR A 1 48 ? 0.882 -5.821 -12.447 1.00 0.00 48 THR A CA 11
ATOM 10535 C C . THR A 1 48 ? 0.856 -4.307 -12.312 1.00 0.00 48 THR A C 11
ATOM 10536 O O . THR A 1 48 ? 1.811 -3.706 -11.816 1.00 0.00 48 THR A O 11
ATOM 10547 N N . SER A 1 49 ? -0.229 -3.690 -12.741 1.00 0.00 49 SER A N 11
ATOM 10548 C CA . SER A 1 49 ? -0.316 -2.251 -12.730 1.00 0.00 49 SER A CA 11
ATOM 10549 C C . SER A 1 49 ? -1.633 -1.788 -12.110 1.00 0.00 49 SER A C 11
ATOM 10550 O O . SER A 1 49 ? -2.708 -2.254 -12.487 1.00 0.00 49 SER A O 11
ATOM 10558 N N . PRO A 1 50 ? -1.561 -0.872 -11.132 1.00 0.00 50 PRO A N 11
ATOM 10559 C CA . PRO A 1 50 ? -2.736 -0.396 -10.397 1.00 0.00 50 PRO A CA 11
ATOM 10560 C C . PRO A 1 50 ? -3.696 0.424 -11.249 1.00 0.00 50 PRO A C 11
ATOM 10561 O O . PRO A 1 50 ? -4.894 0.486 -10.957 1.00 0.00 50 PRO A O 11
ATOM 10572 N N . ASP A 1 51 ? -3.192 1.035 -12.309 1.00 0.00 51 ASP A N 11
ATOM 10573 C CA . ASP A 1 51 ? -4.051 1.798 -13.199 1.00 0.00 51 ASP A CA 11
ATOM 10574 C C . ASP A 1 51 ? -4.874 0.833 -14.027 1.00 0.00 51 ASP A C 11
ATOM 10575 O O . ASP A 1 51 ? -5.942 1.177 -14.539 1.00 0.00 51 ASP A O 11
ATOM 10584 N N . ALA A 1 52 ? -4.384 -0.398 -14.113 1.00 0.00 52 ALA A N 11
ATOM 10585 C CA . ALA A 1 52 ? -5.066 -1.432 -14.866 1.00 0.00 52 ALA A CA 11
ATOM 10586 C C . ALA A 1 52 ? -6.242 -1.961 -14.072 1.00 0.00 52 ALA A C 11
ATOM 10587 O O . ALA A 1 52 ? -7.308 -2.212 -14.618 1.00 0.00 52 ALA A O 11
ATOM 10594 N N . LEU A 1 53 ? -6.038 -2.110 -12.769 1.00 0.00 53 LEU A N 11
ATOM 10595 C CA . LEU A 1 53 ? -7.097 -2.544 -11.872 1.00 0.00 53 LEU A CA 11
ATOM 10596 C C . LEU A 1 53 ? -8.158 -1.459 -11.804 1.00 0.00 53 LEU A C 11
ATOM 10597 O O . LEU A 1 53 ? -9.358 -1.732 -11.815 1.00 0.00 53 LEU A O 11
ATOM 10613 N N . THR A 1 54 ? -7.683 -0.223 -11.758 1.00 0.00 54 THR A N 11
ATOM 10614 C CA . THR A 1 54 ? -8.541 0.944 -11.825 1.00 0.00 54 THR A CA 11
ATOM 10615 C C . THR A 1 54 ? -9.401 0.896 -13.081 1.00 0.00 54 THR A C 11
ATOM 10616 O O . THR A 1 54 ? -10.624 1.023 -13.013 1.00 0.00 54 THR A O 11
ATOM 10627 N N . ALA A 1 55 ? -8.755 0.685 -14.223 1.00 0.00 55 ALA A N 11
ATOM 10628 C CA . ALA A 1 55 ? -9.460 0.607 -15.495 1.00 0.00 55 ALA A CA 11
ATOM 10629 C C . ALA A 1 55 ? -10.367 -0.613 -15.544 1.00 0.00 55 ALA A C 11
ATOM 10630 O O . ALA A 1 55 ? -11.423 -0.586 -16.166 1.00 0.00 55 ALA A O 11
ATOM 10637 N N . ALA A 1 56 ? -9.948 -1.682 -14.887 1.00 0.00 56 ALA A N 11
ATOM 10638 C CA . ALA A 1 56 ? -10.747 -2.895 -14.827 1.00 0.00 56 ALA A CA 11
ATOM 10639 C C . ALA A 1 56 ? -12.051 -2.653 -14.080 1.00 0.00 56 ALA A C 11
ATOM 10640 O O . ALA A 1 56 ? -13.122 -3.045 -14.547 1.00 0.00 56 ALA A O 11
ATOM 10647 N N . VAL A 1 57 ? -11.972 -1.991 -12.932 1.00 0.00 57 VAL A N 11
ATOM 10648 C CA . VAL A 1 57 ? -13.173 -1.710 -12.159 1.00 0.00 57 VAL A CA 11
ATOM 10649 C C . VAL A 1 57 ? -13.993 -0.603 -12.820 1.00 0.00 57 VAL A C 11
ATOM 10650 O O . VAL A 1 57 ? -15.223 -0.672 -12.857 1.00 0.00 57 VAL A O 11
ATOM 10663 N N . ALA A 1 58 ? -13.312 0.410 -13.361 1.00 0.00 58 ALA A N 11
ATOM 10664 C CA . ALA A 1 58 ? -13.990 1.483 -14.078 1.00 0.00 58 ALA A CA 11
ATOM 10665 C C . ALA A 1 58 ? -14.671 0.945 -15.330 1.00 0.00 58 ALA A C 11
ATOM 10666 O O . ALA A 1 58 ? -15.750 1.400 -15.712 1.00 0.00 58 ALA A O 11
ATOM 10673 N N . GLY A 1 59 ? -14.046 -0.042 -15.951 1.00 0.00 59 GLY A N 11
ATOM 10674 C CA . GLY A 1 59 ? -14.602 -0.644 -17.144 1.00 0.00 59 GLY A CA 11
ATOM 10675 C C . GLY A 1 59 ? -15.792 -1.529 -16.841 1.00 0.00 59 GLY A C 11
ATOM 10676 O O . GLY A 1 59 ? -16.548 -1.892 -17.738 1.00 0.00 59 GLY A O 11
ATOM 10680 N N . LEU A 1 60 ? -15.971 -1.869 -15.572 1.00 0.00 60 LEU A N 11
ATOM 10681 C CA . LEU A 1 60 ? -17.078 -2.720 -15.160 1.00 0.00 60 LEU A CA 11
ATOM 10682 C C . LEU A 1 60 ? -18.329 -1.895 -14.885 1.00 0.00 60 LEU A C 11
ATOM 10683 O O . LEU A 1 60 ? -19.311 -2.393 -14.335 1.00 0.00 60 LEU A O 11
ATOM 10699 N N . GLY A 1 61 ? -18.282 -0.634 -15.276 1.00 0.00 61 GLY A N 11
ATOM 10700 C CA . GLY A 1 61 ? -19.416 0.251 -15.094 1.00 0.00 61 GLY A CA 11
ATOM 10701 C C . GLY A 1 61 ? -19.357 1.011 -13.786 1.00 0.00 61 GLY A C 11
ATOM 10702 O O . GLY A 1 61 ? -20.203 1.861 -13.515 1.00 0.00 61 GLY A O 11
ATOM 10706 N N . TYR A 1 62 ? -18.355 0.709 -12.977 1.00 0.00 62 TYR A N 11
ATOM 10707 C CA . TYR A 1 62 ? -18.198 1.346 -11.682 1.00 0.00 62 TYR A CA 11
ATOM 10708 C C . TYR A 1 62 ? -17.071 2.369 -11.737 1.00 0.00 62 TYR A C 11
ATOM 10709 O O . TYR A 1 62 ? -16.517 2.626 -12.803 1.00 0.00 62 TYR A O 11
ATOM 10727 N N . LYS A 1 63 ? -16.725 2.952 -10.599 1.00 0.00 63 LYS A N 11
ATOM 10728 C CA . LYS A 1 63 ? -15.697 3.978 -10.574 1.00 0.00 63 LYS A CA 11
ATOM 10729 C C . LYS A 1 63 ? -14.569 3.580 -9.641 1.00 0.00 63 LYS A C 11
ATOM 10730 O O . LYS A 1 63 ? -14.754 3.504 -8.431 1.00 0.00 63 LYS A O 11
ATOM 10749 N N . ALA A 1 64 ? -13.407 3.303 -10.200 1.00 0.00 64 ALA A N 11
ATOM 10750 C CA . ALA A 1 64 ? -12.255 2.980 -9.382 1.00 0.00 64 ALA A CA 11
ATOM 10751 C C . ALA A 1 64 ? -11.121 3.953 -9.626 1.00 0.00 64 ALA A C 11
ATOM 10752 O O . ALA A 1 64 ? -11.085 4.648 -10.641 1.00 0.00 64 ALA A O 11
ATOM 10759 N N . THR A 1 65 ? -10.220 4.008 -8.669 1.00 0.00 65 THR A N 11
ATOM 10760 C CA . THR A 1 65 ? -8.976 4.735 -8.808 1.00 0.00 65 THR A CA 11
ATOM 10761 C C . THR A 1 65 ? -7.969 4.127 -7.843 1.00 0.00 65 THR A C 11
ATOM 10762 O O . THR A 1 65 ? -8.166 3.003 -7.379 1.00 0.00 65 THR A O 11
ATOM 10773 N N . LEU A 1 66 ? -6.937 4.860 -7.496 1.00 0.00 66 LEU A N 11
ATOM 10774 C CA . LEU A 1 66 ? -5.904 4.318 -6.637 1.00 0.00 66 LEU A CA 11
ATOM 10775 C C . LEU A 1 66 ? -5.244 5.418 -5.827 1.00 0.00 66 LEU A C 11
ATOM 10776 O O . LEU A 1 66 ? -5.032 6.531 -6.312 1.00 0.00 66 LEU A O 11
ATOM 10792 N N . ALA A 1 67 ? -4.952 5.094 -4.579 1.00 0.00 67 ALA A N 11
ATOM 10793 C CA . ALA A 1 67 ? -4.313 6.023 -3.666 1.00 0.00 67 ALA A CA 11
ATOM 10794 C C . ALA A 1 67 ? -3.607 5.250 -2.568 1.00 0.00 67 ALA A C 11
ATOM 10795 O O . ALA A 1 67 ? -4.240 4.787 -1.617 1.00 0.00 67 ALA A O 11
ATOM 10802 N N . ASP A 1 68 ? -2.305 5.071 -2.723 1.00 0.00 68 ASP A N 11
ATOM 10803 C CA . ASP A 1 68 ? -1.523 4.327 -1.757 1.00 0.00 68 ASP A CA 11
ATOM 10804 C C . ASP A 1 68 ? -1.349 5.130 -0.474 1.00 0.00 68 ASP A C 11
ATOM 10805 O O . ASP A 1 68 ? -0.429 5.939 -0.351 1.00 0.00 68 ASP A O 11
ATOM 10814 N N . ALA A 1 69 ? -2.250 4.913 0.469 1.00 0.00 69 ALA A N 11
ATOM 10815 C CA . ALA A 1 69 ? -2.216 5.605 1.744 1.00 0.00 69 ALA A CA 11
ATOM 10816 C C . ALA A 1 69 ? -2.372 4.611 2.885 1.00 0.00 69 ALA A C 11
ATOM 10817 O O . ALA A 1 69 ? -2.901 4.992 3.947 1.00 0.00 69 ALA A O 11
ATOM 10825 N N . MET A 1 1 ? 2.198 -1.173 -1.209 1.00 0.00 1 MET A N 12
ATOM 10826 C CA . MET A 1 1 ? 1.761 -0.091 -2.119 1.00 0.00 1 MET A CA 12
ATOM 10827 C C . MET A 1 1 ? 0.473 -0.490 -2.827 1.00 0.00 1 MET A C 12
ATOM 10828 O O . MET A 1 1 ? -0.021 -1.597 -2.625 1.00 0.00 1 MET A O 12
ATOM 10844 N N . THR A 1 2 ? -0.068 0.426 -3.631 1.00 0.00 2 THR A N 12
ATOM 10845 C CA . THR A 1 2 ? -1.254 0.169 -4.444 1.00 0.00 2 THR A CA 12
ATOM 10846 C C . THR A 1 2 ? -2.528 0.072 -3.600 1.00 0.00 2 THR A C 12
ATOM 10847 O O . THR A 1 2 ? -2.934 -1.006 -3.174 1.00 0.00 2 THR A O 12
ATOM 10858 N N . HIS A 1 3 ? -3.147 1.220 -3.342 1.00 0.00 3 HIS A N 12
ATOM 10859 C CA . HIS A 1 3 ? -4.456 1.255 -2.708 1.00 0.00 3 HIS A CA 12
ATOM 10860 C C . HIS A 1 3 ? -5.446 1.904 -3.661 1.00 0.00 3 HIS A C 12
ATOM 10861 O O . HIS A 1 3 ? -5.156 2.943 -4.257 1.00 0.00 3 HIS A O 12
ATOM 10876 N N . LEU A 1 4 ? -6.608 1.304 -3.790 1.00 0.00 4 LEU A N 12
ATOM 10877 C CA . LEU A 1 4 ? -7.614 1.788 -4.723 1.00 0.00 4 LEU A CA 12
ATOM 10878 C C . LEU A 1 4 ? -8.803 2.351 -3.968 1.00 0.00 4 LEU A C 12
ATOM 10879 O O . LEU A 1 4 ? -9.129 1.891 -2.877 1.00 0.00 4 LEU A O 12
ATOM 10895 N N . LYS A 1 5 ? -9.440 3.348 -4.546 1.00 0.00 5 LYS A N 12
ATOM 10896 C CA . LYS A 1 5 ? -10.598 3.975 -3.923 1.00 0.00 5 LYS A CA 12
ATOM 10897 C C . LYS A 1 5 ? -11.863 3.634 -4.702 1.00 0.00 5 LYS A C 12
ATOM 10898 O O . LYS A 1 5 ? -11.884 3.704 -5.932 1.00 0.00 5 LYS A O 12
ATOM 10917 N N . ILE A 1 6 ? -12.907 3.248 -3.984 1.00 0.00 6 ILE A N 12
ATOM 10918 C CA . ILE A 1 6 ? -14.172 2.888 -4.607 1.00 0.00 6 ILE A CA 12
ATOM 10919 C C . ILE A 1 6 ? -15.020 4.138 -4.838 1.00 0.00 6 ILE A C 12
ATOM 10920 O O . ILE A 1 6 ? -15.226 4.937 -3.922 1.00 0.00 6 ILE A O 12
ATOM 10936 N N . THR A 1 7 ? -15.486 4.326 -6.065 1.00 0.00 7 THR A N 12
ATOM 10937 C CA . THR A 1 7 ? -16.312 5.477 -6.391 1.00 0.00 7 THR A CA 12
ATOM 10938 C C . THR A 1 7 ? -17.547 5.052 -7.186 1.00 0.00 7 THR A C 12
ATOM 10939 O O . THR A 1 7 ? -17.515 4.057 -7.917 1.00 0.00 7 THR A O 12
ATOM 10950 N N . GLY A 1 8 ? -18.645 5.775 -7.008 1.00 0.00 8 GLY A N 12
ATOM 10951 C CA . GLY A 1 8 ? -19.850 5.507 -7.768 1.00 0.00 8 GLY A CA 12
ATOM 10952 C C . GLY A 1 8 ? -20.722 4.452 -7.119 1.00 0.00 8 GLY A C 12
ATOM 10953 O O . GLY A 1 8 ? -21.950 4.548 -7.143 1.00 0.00 8 GLY A O 12
ATOM 10957 N N . MET A 1 9 ? -20.086 3.450 -6.528 1.00 0.00 9 MET A N 12
ATOM 10958 C CA . MET A 1 9 ? -20.802 2.350 -5.902 1.00 0.00 9 MET A CA 12
ATOM 10959 C C . MET A 1 9 ? -21.261 2.730 -4.501 1.00 0.00 9 MET A C 12
ATOM 10960 O O . MET A 1 9 ? -20.765 3.693 -3.915 1.00 0.00 9 MET A O 12
ATOM 10974 N N . THR A 1 10 ? -22.194 1.960 -3.961 1.00 0.00 10 THR A N 12
ATOM 10975 C CA . THR A 1 10 ? -22.779 2.256 -2.664 1.00 0.00 10 THR A CA 12
ATOM 10976 C C . THR A 1 10 ? -22.089 1.474 -1.545 1.00 0.00 10 THR A C 12
ATOM 10977 O O . THR A 1 10 ? -22.615 1.377 -0.438 1.00 0.00 10 THR A O 12
ATOM 10988 N N . CYS A 1 11 ? -20.871 1.005 -1.835 1.00 0.00 11 CYS A N 12
ATOM 10989 C CA . CYS A 1 11 ? -20.104 0.080 -0.976 1.00 0.00 11 CYS A CA 12
ATOM 10990 C C . CYS A 1 11 ? -20.913 -1.150 -0.520 1.00 0.00 11 CYS A C 12
ATOM 10991 O O . CYS A 1 11 ? -22.134 -1.107 -0.381 1.00 0.00 11 CYS A O 12
ATOM 10999 N N . ASP A 1 12 ? -20.190 -2.253 -0.295 1.00 0.00 12 ASP A N 12
ATOM 11000 C CA . ASP A 1 12 ? -20.788 -3.570 -0.023 1.00 0.00 12 ASP A CA 12
ATOM 11001 C C . ASP A 1 12 ? -21.562 -4.071 -1.242 1.00 0.00 12 ASP A C 12
ATOM 11002 O O . ASP A 1 12 ? -22.284 -3.309 -1.880 1.00 0.00 12 ASP A O 12
ATOM 11011 N N . SER A 1 13 ? -21.400 -5.358 -1.561 1.00 0.00 13 SER A N 12
ATOM 11012 C CA . SER A 1 13 ? -21.940 -5.956 -2.793 1.00 0.00 13 SER A CA 12
ATOM 11013 C C . SER A 1 13 ? -21.222 -5.388 -4.020 1.00 0.00 13 SER A C 12
ATOM 11014 O O . SER A 1 13 ? -20.646 -6.134 -4.813 1.00 0.00 13 SER A O 12
ATOM 11022 N N . CYS A 1 14 ? -21.238 -4.068 -4.147 1.00 0.00 14 CYS A N 12
ATOM 11023 C CA . CYS A 1 14 ? -20.468 -3.367 -5.160 1.00 0.00 14 CYS A CA 12
ATOM 11024 C C . CYS A 1 14 ? -18.990 -3.686 -4.988 1.00 0.00 14 CYS A C 12
ATOM 11025 O O . CYS A 1 14 ? -18.286 -4.014 -5.943 1.00 0.00 14 CYS A O 12
ATOM 11033 N N . ALA A 1 15 ? -18.545 -3.623 -3.739 1.00 0.00 15 ALA A N 12
ATOM 11034 C CA . ALA A 1 15 ? -17.163 -3.923 -3.399 1.00 0.00 15 ALA A CA 12
ATOM 11035 C C . ALA A 1 15 ? -16.888 -5.414 -3.553 1.00 0.00 15 ALA A C 12
ATOM 11036 O O . ALA A 1 15 ? -15.751 -5.823 -3.765 1.00 0.00 15 ALA A O 12
ATOM 11043 N N . ALA A 1 16 ? -17.943 -6.218 -3.463 1.00 0.00 16 ALA A N 12
ATOM 11044 C CA . ALA A 1 16 ? -17.812 -7.662 -3.596 1.00 0.00 16 ALA A CA 12
ATOM 11045 C C . ALA A 1 16 ? -17.580 -8.028 -5.055 1.00 0.00 16 ALA A C 12
ATOM 11046 O O . ALA A 1 16 ? -16.774 -8.900 -5.365 1.00 0.00 16 ALA A O 12
ATOM 11053 N N . HIS A 1 17 ? -18.293 -7.343 -5.943 1.00 0.00 17 HIS A N 12
ATOM 11054 C CA . HIS A 1 17 ? -18.107 -7.510 -7.380 1.00 0.00 17 HIS A CA 12
ATOM 11055 C C . HIS A 1 17 ? -16.671 -7.169 -7.764 1.00 0.00 17 HIS A C 12
ATOM 11056 O O . HIS A 1 17 ? -15.996 -7.939 -8.448 1.00 0.00 17 HIS A O 12
ATOM 11071 N N . VAL A 1 18 ? -16.216 -6.009 -7.302 1.00 0.00 18 VAL A N 12
ATOM 11072 C CA . VAL A 1 18 ? -14.851 -5.565 -7.543 1.00 0.00 18 VAL A CA 12
ATOM 11073 C C . VAL A 1 18 ? -13.848 -6.551 -6.954 1.00 0.00 18 VAL A C 12
ATOM 11074 O O . VAL A 1 18 ? -12.867 -6.913 -7.601 1.00 0.00 18 VAL A O 12
ATOM 11087 N N . LYS A 1 19 ? -14.111 -6.992 -5.729 1.00 0.00 19 LYS A N 12
ATOM 11088 C CA . LYS A 1 19 ? -13.234 -7.937 -5.050 1.00 0.00 19 LYS A CA 12
ATOM 11089 C C . LYS A 1 19 ? -13.121 -9.237 -5.833 1.00 0.00 19 LYS A C 12
ATOM 11090 O O . LYS A 1 19 ? -12.026 -9.762 -6.027 1.00 0.00 19 LYS A O 12
ATOM 11109 N N . GLU A 1 20 ? -14.259 -9.741 -6.290 1.00 0.00 20 GLU A N 12
ATOM 11110 C CA . GLU A 1 20 ? -14.295 -10.978 -7.054 1.00 0.00 20 GLU A CA 12
ATOM 11111 C C . GLU A 1 20 ? -13.564 -10.811 -8.377 1.00 0.00 20 GLU A C 12
ATOM 11112 O O . GLU A 1 20 ? -12.804 -11.690 -8.795 1.00 0.00 20 GLU A O 12
ATOM 11124 N N . ALA A 1 21 ? -13.770 -9.670 -9.016 1.00 0.00 21 ALA A N 12
ATOM 11125 C CA . ALA A 1 21 ? -13.122 -9.388 -10.285 1.00 0.00 21 ALA A CA 12
ATOM 11126 C C . ALA A 1 21 ? -11.616 -9.298 -10.093 1.00 0.00 21 ALA A C 12
ATOM 11127 O O . ALA A 1 21 ? -10.837 -9.715 -10.953 1.00 0.00 21 ALA A O 12
ATOM 11134 N N . LEU A 1 22 ? -11.219 -8.745 -8.956 1.00 0.00 22 LEU A N 12
ATOM 11135 C CA . LEU A 1 22 ? -9.813 -8.638 -8.601 1.00 0.00 22 LEU A CA 12
ATOM 11136 C C . LEU A 1 22 ? -9.218 -10.012 -8.335 1.00 0.00 22 LEU A C 12
ATOM 11137 O O . LEU A 1 22 ? -8.161 -10.353 -8.860 1.00 0.00 22 LEU A O 12
ATOM 11153 N N . GLU A 1 23 ? -9.918 -10.802 -7.530 1.00 0.00 23 GLU A N 12
ATOM 11154 C CA . GLU A 1 23 ? -9.434 -12.118 -7.133 1.00 0.00 23 GLU A CA 12
ATOM 11155 C C . GLU A 1 23 ? -9.466 -13.090 -8.305 1.00 0.00 23 GLU A C 12
ATOM 11156 O O . GLU A 1 23 ? -8.808 -14.129 -8.280 1.00 0.00 23 GLU A O 12
ATOM 11168 N N . LYS A 1 24 ? -10.242 -12.754 -9.328 1.00 0.00 24 LYS A N 12
ATOM 11169 C CA . LYS A 1 24 ? -10.293 -13.560 -10.539 1.00 0.00 24 LYS A CA 12
ATOM 11170 C C . LYS A 1 24 ? -9.060 -13.316 -11.405 1.00 0.00 24 LYS A C 12
ATOM 11171 O O . LYS A 1 24 ? -8.795 -14.061 -12.352 1.00 0.00 24 LYS A O 12
ATOM 11190 N N . VAL A 1 25 ? -8.308 -12.273 -11.073 1.00 0.00 25 VAL A N 12
ATOM 11191 C CA . VAL A 1 25 ? -7.080 -11.956 -11.781 1.00 0.00 25 VAL A CA 12
ATOM 11192 C C . VAL A 1 25 ? -5.914 -12.754 -11.189 1.00 0.00 25 VAL A C 12
ATOM 11193 O O . VAL A 1 25 ? -5.660 -12.703 -9.986 1.00 0.00 25 VAL A O 12
ATOM 11206 N N . PRO A 1 26 ? -5.201 -13.517 -12.035 1.00 0.00 26 PRO A N 12
ATOM 11207 C CA . PRO A 1 26 ? -4.095 -14.385 -11.599 1.00 0.00 26 PRO A CA 12
ATOM 11208 C C . PRO A 1 26 ? -2.922 -13.601 -11.019 1.00 0.00 26 PRO A C 12
ATOM 11209 O O . PRO A 1 26 ? -2.100 -14.146 -10.281 1.00 0.00 26 PRO A O 12
ATOM 11220 N N . GLY A 1 27 ? -2.851 -12.320 -11.356 1.00 0.00 27 GLY A N 12
ATOM 11221 C CA . GLY A 1 27 ? -1.773 -11.482 -10.869 1.00 0.00 27 GLY A CA 12
ATOM 11222 C C . GLY A 1 27 ? -2.021 -10.982 -9.459 1.00 0.00 27 GLY A C 12
ATOM 11223 O O . GLY A 1 27 ? -1.153 -10.346 -8.860 1.00 0.00 27 GLY A O 12
ATOM 11227 N N . VAL A 1 28 ? -3.202 -11.270 -8.921 1.00 0.00 28 VAL A N 12
ATOM 11228 C CA . VAL A 1 28 ? -3.548 -10.836 -7.578 1.00 0.00 28 VAL A CA 12
ATOM 11229 C C . VAL A 1 28 ? -3.041 -11.841 -6.547 1.00 0.00 28 VAL A C 12
ATOM 11230 O O . VAL A 1 28 ? -3.115 -13.056 -6.751 1.00 0.00 28 VAL A O 12
ATOM 11243 N N . GLN A 1 29 ? -2.489 -11.326 -5.462 1.00 0.00 29 GLN A N 12
ATOM 11244 C CA . GLN A 1 29 ? -2.048 -12.167 -4.364 1.00 0.00 29 GLN A CA 12
ATOM 11245 C C . GLN A 1 29 ? -3.101 -12.157 -3.268 1.00 0.00 29 GLN A C 12
ATOM 11246 O O . GLN A 1 29 ? -3.450 -13.199 -2.711 1.00 0.00 29 GLN A O 12
ATOM 11260 N N . SER A 1 30 ? -3.605 -10.967 -2.967 1.00 0.00 30 SER A N 12
ATOM 11261 C CA . SER A 1 30 ? -4.672 -10.796 -1.989 1.00 0.00 30 SER A CA 12
ATOM 11262 C C . SER A 1 30 ? -5.424 -9.498 -2.270 1.00 0.00 30 SER A C 12
ATOM 11263 O O . SER A 1 30 ? -4.809 -8.458 -2.476 1.00 0.00 30 SER A O 12
ATOM 11271 N N . ALA A 1 3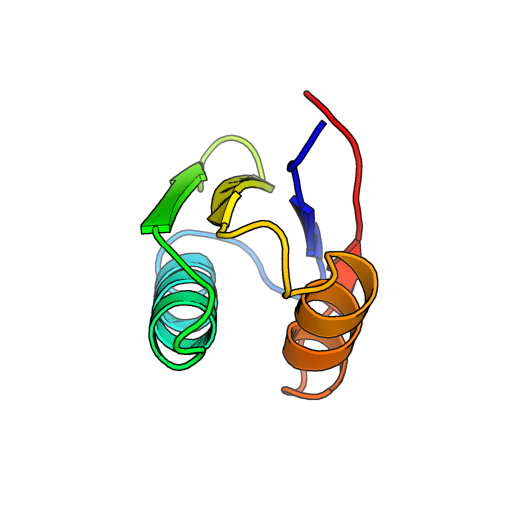1 ? -6.744 -9.565 -2.302 1.00 0.00 31 ALA A N 12
ATOM 11272 C CA . ALA A 1 31 ? -7.562 -8.392 -2.564 1.00 0.00 31 ALA A CA 12
ATOM 11273 C C . ALA A 1 31 ? -8.433 -8.061 -1.360 1.00 0.00 31 ALA A C 12
ATOM 11274 O O . ALA A 1 31 ? -9.559 -8.551 -1.241 1.00 0.00 31 ALA A O 12
ATOM 11281 N N . LEU A 1 32 ? -7.920 -7.223 -0.470 1.00 0.00 32 LEU A N 12
ATOM 11282 C CA . LEU A 1 32 ? -8.643 -6.872 0.741 1.00 0.00 32 LEU A CA 12
ATOM 11283 C C . LEU A 1 32 ? -9.484 -5.626 0.510 1.00 0.00 32 LEU A C 12
ATOM 11284 O O . LEU A 1 32 ? -9.253 -4.572 1.112 1.00 0.00 32 LEU A O 12
ATOM 11300 N N . VAL A 1 33 ? -10.447 -5.751 -0.386 1.00 0.00 33 VAL A N 12
ATOM 11301 C CA . VAL A 1 33 ? -11.370 -4.664 -0.666 1.00 0.00 33 VAL A CA 12
ATOM 11302 C C . VAL A 1 33 ? -12.273 -4.447 0.533 1.00 0.00 33 VAL A C 12
ATOM 11303 O O . VAL A 1 33 ? -13.091 -5.304 0.869 1.00 0.00 33 VAL A O 12
ATOM 11316 N N . SER A 1 34 ? -12.114 -3.308 1.172 1.00 0.00 34 SER A N 12
ATOM 11317 C CA . SER A 1 34 ? -12.826 -3.017 2.399 1.00 0.00 34 SER A CA 12
ATOM 11318 C C . SER A 1 34 ? -13.956 -2.028 2.146 1.00 0.00 34 SER A C 12
ATOM 11319 O O . SER A 1 34 ? -13.728 -0.826 1.970 1.00 0.00 34 SER A O 12
ATOM 11327 N N . TYR A 1 35 ? -15.174 -2.551 2.125 1.00 0.00 35 TYR A N 12
ATOM 11328 C CA . TYR A 1 35 ? -16.356 -1.757 1.890 1.00 0.00 35 TYR A CA 12
ATOM 11329 C C . TYR A 1 35 ? -16.590 -0.684 2.976 1.00 0.00 35 TYR A C 12
ATOM 11330 O O . TYR A 1 35 ? -16.946 0.440 2.629 1.00 0.00 35 TYR A O 12
ATOM 11348 N N . PRO A 1 36 ? -16.393 -0.972 4.292 1.00 0.00 36 PRO A N 12
ATOM 11349 C CA . PRO A 1 36 ? -16.604 0.043 5.335 1.00 0.00 36 PRO A CA 12
ATOM 11350 C C . PRO A 1 36 ? -15.517 1.114 5.318 1.00 0.00 36 PRO A C 12
ATOM 11351 O O . PRO A 1 36 ? -15.648 2.166 5.943 1.00 0.00 36 PRO A O 12
ATOM 11362 N N . LYS A 1 37 ? -14.447 0.840 4.587 1.00 0.00 37 LYS A N 12
ATOM 11363 C CA . LYS A 1 37 ? -13.343 1.771 4.474 1.00 0.00 37 LYS A CA 12
ATOM 11364 C C . LYS A 1 37 ? -13.492 2.597 3.204 1.00 0.00 37 LYS A C 12
ATOM 11365 O O . LYS A 1 37 ? -13.103 3.764 3.161 1.00 0.00 37 LYS A O 12
ATOM 11384 N N . GLY A 1 38 ? -14.079 1.984 2.183 1.00 0.00 38 GLY A N 12
ATOM 11385 C CA . GLY A 1 38 ? -14.229 2.639 0.902 1.00 0.00 38 GLY A CA 12
ATOM 11386 C C . GLY A 1 38 ? -12.986 2.483 0.054 1.00 0.00 38 GLY A C 12
ATOM 11387 O O . GLY A 1 38 ? -12.826 3.155 -0.966 1.00 0.00 38 GLY A O 12
ATOM 11391 N N . THR A 1 39 ? -12.113 1.576 0.470 1.00 0.00 39 THR A N 12
ATOM 11392 C CA . THR A 1 39 ? -10.837 1.397 -0.199 1.00 0.00 39 THR A CA 12
ATOM 11393 C C . THR A 1 39 ? -10.545 -0.077 -0.449 1.00 0.00 39 THR A C 12
ATOM 11394 O O . THR A 1 39 ? -10.985 -0.951 0.300 1.00 0.00 39 THR A O 12
ATOM 11405 N N . ALA A 1 40 ? -9.801 -0.340 -1.508 1.00 0.00 40 ALA A N 12
ATOM 11406 C CA . ALA A 1 40 ? -9.402 -1.692 -1.851 1.00 0.00 40 ALA A CA 12
ATOM 11407 C C . ALA A 1 40 ? -7.919 -1.886 -1.581 1.00 0.00 40 ALA A C 12
ATOM 11408 O O . ALA A 1 40 ? -7.073 -1.246 -2.213 1.00 0.00 40 ALA A O 12
ATOM 11415 N N . GLN A 1 41 ? -7.605 -2.757 -0.636 1.00 0.00 41 GLN A N 12
ATOM 11416 C CA . GLN A 1 41 ? -6.226 -3.045 -0.294 1.00 0.00 41 GLN A CA 12
ATOM 11417 C C . GLN A 1 41 ? -5.790 -4.327 -0.986 1.00 0.00 41 GLN A C 12
ATOM 11418 O O . GLN A 1 41 ? -5.755 -5.399 -0.382 1.00 0.00 41 GLN A O 12
ATOM 11432 N N . LEU A 1 42 ? -5.486 -4.217 -2.264 1.00 0.00 42 LEU A N 12
ATOM 11433 C CA . LEU A 1 42 ? -5.120 -5.378 -3.048 1.00 0.00 42 LEU A CA 12
ATOM 11434 C C . LEU A 1 42 ? -3.616 -5.420 -3.300 1.00 0.00 42 LEU A C 12
ATOM 11435 O O . LEU A 1 42 ? -2.995 -4.422 -3.662 1.00 0.00 42 LEU A O 12
ATOM 11451 N N . ALA A 1 43 ? -3.038 -6.584 -3.068 1.00 0.00 43 ALA A N 12
ATOM 11452 C CA . ALA A 1 43 ? -1.628 -6.806 -3.309 1.00 0.00 43 ALA A CA 12
ATOM 11453 C C . ALA A 1 43 ? -1.452 -7.625 -4.576 1.00 0.00 43 ALA A C 12
ATOM 11454 O O . ALA A 1 43 ? -1.857 -8.789 -4.633 1.00 0.00 43 ALA A O 12
ATOM 11461 N N . ILE A 1 44 ? -0.880 -7.006 -5.594 1.00 0.00 44 ILE A N 12
ATOM 11462 C CA . ILE A 1 44 ? -0.680 -7.666 -6.876 1.00 0.00 44 ILE A CA 12
ATOM 11463 C C . ILE A 1 44 ? 0.778 -8.059 -7.068 1.00 0.00 44 ILE A C 12
ATOM 11464 O O . ILE A 1 44 ? 1.643 -7.704 -6.262 1.00 0.00 44 ILE A O 12
ATOM 11480 N N . VAL A 1 45 ? 1.039 -8.798 -8.133 1.00 0.00 45 VAL A N 12
ATOM 11481 C CA . VAL A 1 45 ? 2.386 -9.224 -8.462 1.00 0.00 45 VAL A CA 12
ATOM 11482 C C . VAL A 1 45 ? 3.132 -8.097 -9.184 1.00 0.00 45 VAL A C 12
ATOM 11483 O O . VAL A 1 45 ? 2.524 -7.319 -9.923 1.00 0.00 45 VAL A O 12
ATOM 11496 N N . PRO A 1 46 ? 4.446 -7.965 -8.938 1.00 0.00 46 PRO A N 12
ATOM 11497 C CA . PRO A 1 46 ? 5.280 -6.969 -9.618 1.00 0.00 46 PRO A CA 12
ATOM 11498 C C . PRO A 1 46 ? 5.224 -7.128 -11.133 1.00 0.00 46 PRO A C 12
ATOM 11499 O O . PRO A 1 46 ? 5.845 -8.027 -11.699 1.00 0.00 46 PRO A O 12
ATOM 11510 N N . GLY A 1 47 ? 4.467 -6.261 -11.780 1.00 0.00 47 GLY A N 12
ATOM 11511 C CA . GLY A 1 47 ? 4.280 -6.359 -13.210 1.00 0.00 47 GLY A CA 12
ATOM 11512 C C . GLY A 1 47 ? 2.875 -5.971 -13.607 1.00 0.00 47 GLY A C 12
ATOM 11513 O O . GLY A 1 47 ? 2.653 -5.426 -14.686 1.00 0.00 47 GLY A O 12
ATOM 11517 N N . THR A 1 48 ? 1.921 -6.250 -12.732 1.00 0.00 48 THR A N 12
ATOM 11518 C CA . THR A 1 48 ? 0.544 -5.842 -12.960 1.00 0.00 48 THR A CA 12
ATOM 11519 C C . THR A 1 48 ? 0.396 -4.350 -12.717 1.00 0.00 48 THR A C 12
ATOM 11520 O O . THR A 1 48 ? 0.731 -3.849 -11.644 1.00 0.00 48 THR A O 12
ATOM 11531 N N . SER A 1 49 ? -0.084 -3.642 -13.723 1.00 0.00 49 SER A N 12
ATOM 11532 C CA . SER A 1 49 ? -0.202 -2.206 -13.640 1.00 0.00 49 SER A CA 12
ATOM 11533 C C . SER A 1 49 ? -1.375 -1.815 -12.750 1.00 0.00 49 SER A C 12
ATOM 11534 O O . SER A 1 49 ? -2.494 -2.284 -12.948 1.00 0.00 49 SER A O 12
ATOM 11542 N N . PRO A 1 50 ? -1.139 -0.959 -11.750 1.00 0.00 50 PRO A N 12
ATOM 11543 C CA . PRO A 1 50 ? -2.198 -0.494 -10.859 1.00 0.00 50 PRO A CA 12
ATOM 11544 C C . PRO A 1 50 ? -3.237 0.341 -11.591 1.00 0.00 50 PRO A C 12
ATOM 11545 O O . PRO A 1 50 ? -4.392 0.409 -11.174 1.00 0.00 50 PRO A O 12
ATOM 11556 N N . ASP A 1 51 ? -2.824 0.934 -12.704 1.00 0.00 51 ASP A N 12
ATOM 11557 C CA . ASP A 1 51 ? -3.720 1.710 -13.550 1.00 0.00 51 ASP A CA 12
ATOM 11558 C C . ASP A 1 51 ? -4.697 0.771 -14.229 1.00 0.00 51 ASP A C 12
ATOM 11559 O O . ASP A 1 51 ? -5.813 1.153 -14.595 1.00 0.00 51 ASP A O 12
ATOM 11568 N N . ALA A 1 52 ? -4.273 -0.478 -14.353 1.00 0.00 52 ALA A N 12
ATOM 11569 C CA . ALA A 1 52 ? -5.067 -1.481 -15.033 1.00 0.00 52 ALA A CA 12
ATOM 11570 C C . ALA A 1 52 ? -6.217 -1.917 -14.145 1.00 0.00 52 ALA A C 12
ATOM 11571 O O . ALA A 1 52 ? -7.288 -2.267 -14.626 1.00 0.00 52 ALA A O 12
ATOM 11578 N N . LEU A 1 53 ? -5.988 -1.866 -12.842 1.00 0.00 53 LEU A N 12
ATOM 11579 C CA . LEU A 1 53 ? -7.020 -2.191 -11.871 1.00 0.00 53 LEU A CA 12
ATOM 11580 C C . LEU A 1 53 ? -8.061 -1.084 -11.851 1.00 0.00 53 LEU A C 12
ATOM 11581 O O . LEU A 1 53 ? -9.265 -1.344 -11.878 1.00 0.00 53 LEU A O 12
ATOM 11597 N N . THR A 1 54 ? -7.581 0.154 -11.826 1.00 0.00 54 THR A N 12
ATOM 11598 C CA . THR A 1 54 ? -8.450 1.315 -11.883 1.00 0.00 54 THR A CA 12
ATOM 11599 C C . THR A 1 54 ? -9.325 1.267 -13.128 1.00 0.00 54 THR A C 12
ATOM 11600 O O . THR A 1 54 ? -10.547 1.413 -13.051 1.00 0.00 54 THR A O 12
ATOM 11611 N N . ALA A 1 55 ? -8.688 1.035 -14.269 1.00 0.00 55 ALA A N 12
ATOM 11612 C CA . ALA A 1 55 ? -9.393 0.951 -15.538 1.00 0.00 55 ALA A CA 12
ATOM 11613 C C . ALA A 1 55 ? -10.312 -0.259 -15.577 1.00 0.00 55 ALA A C 12
ATOM 11614 O O . ALA A 1 55 ? -11.363 -0.227 -16.212 1.00 0.00 55 ALA A O 12
ATOM 11621 N N . ALA A 1 56 ? -9.914 -1.329 -14.908 1.00 0.00 56 ALA A N 12
ATOM 11622 C CA . ALA A 1 56 ? -10.741 -2.523 -14.838 1.00 0.00 56 ALA A CA 12
ATOM 11623 C C . ALA A 1 56 ? -12.030 -2.243 -14.081 1.00 0.00 56 ALA A C 12
ATOM 11624 O O . ALA A 1 56 ? -13.110 -2.629 -14.522 1.00 0.00 56 ALA A O 12
ATOM 11631 N N . VAL A 1 57 ? -11.919 -1.559 -12.946 1.00 0.00 57 VAL A N 12
ATOM 11632 C CA . VAL A 1 57 ? -13.097 -1.222 -12.159 1.00 0.00 57 VAL A CA 12
ATOM 11633 C C . VAL A 1 57 ? -13.940 -0.169 -12.875 1.00 0.00 57 VAL A C 12
ATOM 11634 O O . VAL A 1 57 ? -15.164 -0.287 -12.948 1.00 0.00 57 VAL A O 12
ATOM 11647 N N . ALA A 1 58 ? -13.279 0.852 -13.423 1.00 0.00 58 ALA A N 12
ATOM 11648 C CA . ALA A 1 58 ? -13.976 1.911 -14.144 1.00 0.00 58 ALA A CA 12
ATOM 11649 C C . ALA A 1 58 ? -14.641 1.377 -15.407 1.00 0.00 58 ALA A C 12
ATOM 11650 O O . ALA A 1 58 ? -15.674 1.886 -15.840 1.00 0.00 58 ALA A O 12
ATOM 11657 N N . GLY A 1 59 ? -14.053 0.338 -15.984 1.00 0.00 59 GLY A N 12
ATOM 11658 C CA . GLY A 1 59 ? -14.603 -0.263 -17.183 1.00 0.00 59 GLY A CA 12
ATOM 11659 C C . GLY A 1 59 ? -15.645 -1.322 -16.874 1.00 0.00 59 GLY A C 12
ATOM 11660 O O . GLY A 1 59 ? -16.250 -1.894 -17.782 1.00 0.00 59 GLY A O 12
ATOM 11664 N N . LEU A 1 60 ? -15.862 -1.581 -15.591 1.00 0.00 60 LEU A N 12
ATOM 11665 C CA . LEU A 1 60 ? -16.825 -2.587 -15.168 1.00 0.00 60 LEU A CA 12
ATOM 11666 C C . LEU A 1 60 ? -18.151 -1.941 -14.797 1.00 0.00 60 LEU A C 12
ATOM 11667 O O . LEU A 1 60 ? -18.995 -2.550 -14.136 1.00 0.00 60 LEU A O 12
ATOM 11683 N N . GLY A 1 61 ? -18.323 -0.701 -15.217 1.00 0.00 61 GLY A N 12
ATOM 11684 C CA . GLY A 1 61 ? -19.556 0.012 -14.950 1.00 0.00 61 GLY A CA 12
ATOM 11685 C C . GLY A 1 61 ? -19.502 0.757 -13.635 1.00 0.00 61 GLY A C 12
ATOM 11686 O O . GLY A 1 61 ? -20.449 1.443 -13.257 1.00 0.00 61 GLY A O 12
ATOM 11690 N N . TYR A 1 62 ? -18.392 0.606 -12.935 1.00 0.00 62 TYR A N 12
ATOM 11691 C CA . TYR A 1 62 ? -18.178 1.290 -11.679 1.00 0.00 62 TYR A CA 12
ATOM 11692 C C . TYR A 1 62 ? -17.133 2.377 -11.871 1.00 0.00 62 TYR A C 12
ATOM 11693 O O . TYR A 1 62 ? -16.743 2.672 -13.001 1.00 0.00 62 TYR A O 12
ATOM 11711 N N . LYS A 1 63 ? -16.681 2.976 -10.784 1.00 0.00 63 LYS A N 12
ATOM 11712 C CA . LYS A 1 63 ? -15.637 3.975 -10.864 1.00 0.00 63 LYS A CA 12
ATOM 11713 C C . LYS A 1 63 ? -14.562 3.680 -9.835 1.00 0.00 63 LYS A C 12
ATOM 11714 O O . LYS A 1 63 ? -14.859 3.437 -8.666 1.00 0.00 63 LYS A O 12
ATOM 11733 N N . ALA A 1 64 ? -13.321 3.658 -10.276 1.00 0.00 64 ALA A N 12
ATOM 11734 C CA . ALA A 1 64 ? -12.213 3.448 -9.366 1.00 0.00 64 ALA A CA 12
ATOM 11735 C C . ALA A 1 64 ? -11.288 4.653 -9.340 1.00 0.00 64 ALA A C 12
ATOM 11736 O O . ALA A 1 64 ? -11.044 5.286 -10.367 1.00 0.00 64 ALA A O 12
ATOM 11743 N N . THR A 1 65 ? -10.802 4.975 -8.159 1.00 0.00 65 THR A N 12
ATOM 11744 C CA . THR A 1 65 ? -9.767 5.977 -8.000 1.00 0.00 65 THR A CA 12
ATOM 11745 C C . THR A 1 65 ? -8.537 5.316 -7.388 1.00 0.00 65 THR A C 12
ATOM 11746 O O . THR A 1 65 ? -8.444 4.087 -7.373 1.00 0.00 65 THR A O 12
ATOM 11757 N N . LEU A 1 66 ? -7.612 6.096 -6.855 1.00 0.00 66 LEU A N 12
ATOM 11758 C CA . LEU A 1 66 ? -6.401 5.522 -6.295 1.00 0.00 66 LEU A CA 12
ATOM 11759 C C . LEU A 1 66 ? -5.821 6.404 -5.205 1.00 0.00 66 LEU A C 12
ATOM 11760 O O . LEU A 1 66 ? -5.709 7.624 -5.357 1.00 0.00 66 LEU A O 12
ATOM 11776 N N . ALA A 1 67 ? -5.482 5.766 -4.098 1.00 0.00 67 ALA A N 12
ATOM 11777 C CA . ALA A 1 67 ? -4.824 6.429 -2.984 1.00 0.00 67 ALA A CA 12
ATOM 11778 C C . ALA A 1 67 ? -3.617 5.607 -2.552 1.00 0.00 67 ALA A C 12
ATOM 11779 O O . ALA A 1 67 ? -3.608 5.009 -1.474 1.00 0.00 67 ALA A O 12
ATOM 11786 N N . ASP A 1 68 ? -2.605 5.577 -3.410 1.00 0.00 68 ASP A N 12
ATOM 11787 C CA . ASP A 1 68 ? -1.445 4.717 -3.219 1.00 0.00 68 ASP A CA 12
ATOM 11788 C C . ASP A 1 68 ? -0.689 5.067 -1.943 1.00 0.00 68 ASP A C 12
ATOM 11789 O O . ASP A 1 68 ? -0.329 6.222 -1.710 1.00 0.00 68 ASP A O 12
ATOM 11798 N N . ALA A 1 69 ? -0.449 4.057 -1.124 1.00 0.00 69 ALA A N 12
ATOM 11799 C CA . ALA A 1 69 ? 0.277 4.232 0.118 1.00 0.00 69 ALA A CA 12
ATOM 11800 C C . ALA A 1 69 ? 1.307 3.127 0.258 1.00 0.00 69 ALA A C 12
ATOM 11801 O O . ALA A 1 69 ? 0.938 1.950 0.063 1.00 0.00 69 ALA A O 12
ATOM 11809 N N . MET A 1 1 ? -0.261 -2.729 -0.049 1.00 0.00 1 MET A N 13
ATOM 11810 C CA . MET A 1 1 ? 0.092 -2.219 -1.392 1.00 0.00 1 MET A CA 13
ATOM 11811 C C . MET A 1 1 ? -1.165 -1.837 -2.163 1.00 0.00 1 MET A C 13
ATOM 11812 O O . MET A 1 1 ? -2.211 -2.446 -1.971 1.00 0.00 1 MET A O 13
ATOM 11828 N N . THR A 1 2 ? -1.049 -0.799 -2.994 1.00 0.00 2 THR A N 13
ATOM 11829 C CA . THR A 1 2 ? -2.100 -0.401 -3.934 1.00 0.00 2 THR A CA 13
ATOM 11830 C C . THR A 1 2 ? -3.475 -0.224 -3.276 1.00 0.00 2 THR A C 13
ATOM 11831 O O . THR A 1 2 ? -4.268 -1.163 -3.189 1.00 0.00 2 THR A O 13
ATOM 11842 N N . HIS A 1 3 ? -3.758 0.992 -2.830 1.00 0.00 3 HIS A N 13
ATOM 11843 C CA . HIS A 1 3 ? -5.076 1.313 -2.295 1.00 0.00 3 HIS A CA 13
ATOM 11844 C C . HIS A 1 3 ? -5.892 2.050 -3.342 1.00 0.00 3 HIS A C 13
ATOM 11845 O O . HIS A 1 3 ? -5.530 3.145 -3.767 1.00 0.00 3 HIS A O 13
ATOM 11860 N N . LEU A 1 4 ? -6.987 1.448 -3.754 1.00 0.00 4 LEU A N 13
ATOM 11861 C CA . LEU A 1 4 ? -7.873 2.060 -4.731 1.00 0.00 4 LEU A CA 13
ATOM 11862 C C . LEU A 1 4 ? -9.197 2.413 -4.075 1.00 0.00 4 LEU A C 13
ATOM 11863 O O . LEU A 1 4 ? -9.745 1.618 -3.317 1.00 0.00 4 LEU A O 13
ATOM 11879 N N . LYS A 1 5 ? -9.704 3.603 -4.350 1.00 0.00 5 LYS A N 13
ATOM 11880 C CA . LYS A 1 5 ? -10.976 4.026 -3.781 1.00 0.00 5 LYS A CA 13
ATOM 11881 C C . LYS A 1 5 ? -12.105 3.717 -4.754 1.00 0.00 5 LYS A C 13
ATOM 11882 O O . LYS A 1 5 ? -12.063 4.123 -5.915 1.00 0.00 5 LYS A O 13
ATOM 11901 N N . ILE A 1 6 ? -13.101 2.989 -4.285 1.00 0.00 6 ILE A N 13
ATOM 11902 C CA . ILE A 1 6 ? -14.227 2.624 -5.121 1.00 0.00 6 ILE A CA 13
ATOM 11903 C C . ILE A 1 6 ? -15.259 3.747 -5.120 1.00 0.00 6 ILE A C 13
ATOM 11904 O O . ILE A 1 6 ? -15.645 4.247 -4.062 1.00 0.00 6 ILE A O 13
ATOM 11920 N N . THR A 1 7 ? -15.692 4.144 -6.303 1.00 0.00 7 THR A N 13
ATOM 11921 C CA . THR A 1 7 ? -16.582 5.280 -6.446 1.00 0.00 7 THR A CA 13
ATOM 11922 C C . THR A 1 7 ? -17.885 4.878 -7.108 1.00 0.00 7 THR A C 13
ATOM 11923 O O . THR A 1 7 ? -17.937 3.928 -7.902 1.00 0.00 7 THR A O 13
ATOM 11934 N N . GLY A 1 8 ? -18.935 5.607 -6.767 1.00 0.00 8 GLY A N 13
ATOM 11935 C CA . GLY A 1 8 ? -20.267 5.218 -7.153 1.00 0.00 8 GLY A CA 13
ATOM 11936 C C . GLY A 1 8 ? -20.775 4.140 -6.227 1.00 0.00 8 GLY A C 13
ATOM 11937 O O . GLY A 1 8 ? -21.633 4.380 -5.385 1.00 0.00 8 GLY A O 13
ATOM 11941 N N . MET A 1 9 ? -20.212 2.954 -6.368 1.00 0.00 9 MET A N 13
ATOM 11942 C CA . MET A 1 9 ? -20.558 1.827 -5.512 1.00 0.00 9 MET A CA 13
ATOM 11943 C C . MET A 1 9 ? -19.638 1.809 -4.299 1.00 0.00 9 MET A C 13
ATOM 11944 O O . MET A 1 9 ? -18.679 1.046 -4.249 1.00 0.00 9 MET A O 13
ATOM 11958 N N . THR A 1 10 ? -19.939 2.647 -3.325 1.00 0.00 10 THR A N 13
ATOM 11959 C CA . THR A 1 10 ? -19.006 2.936 -2.248 1.00 0.00 10 THR A CA 13
ATOM 11960 C C . THR A 1 10 ? -19.119 1.969 -1.069 1.00 0.00 10 THR A C 13
ATOM 11961 O O . THR A 1 10 ? -18.535 2.218 -0.013 1.00 0.00 10 THR A O 13
ATOM 11972 N N . CYS A 1 11 ? -19.843 0.867 -1.230 1.00 0.00 11 CYS A N 13
ATOM 11973 C CA . CYS A 1 11 ? -20.070 -0.019 -0.097 1.00 0.00 11 CYS A CA 13
ATOM 11974 C C . CYS A 1 11 ? -20.462 -1.432 -0.515 1.00 0.00 11 CYS A C 13
ATOM 11975 O O . CYS A 1 11 ? -21.013 -1.628 -1.588 1.00 0.00 11 CYS A O 13
ATOM 11983 N N . ASP A 1 12 ? -20.027 -2.385 0.325 1.00 0.00 12 ASP A N 13
ATOM 11984 C CA . ASP A 1 12 ? -20.500 -3.794 0.412 1.00 0.00 12 ASP A CA 13
ATOM 11985 C C . ASP A 1 12 ? -21.197 -4.394 -0.817 1.00 0.00 12 ASP A C 13
ATOM 11986 O O . ASP A 1 12 ? -22.083 -3.797 -1.420 1.00 0.00 12 ASP A O 13
ATOM 11995 N N . SER A 1 13 ? -20.840 -5.653 -1.102 1.00 0.00 13 SER A N 13
ATOM 11996 C CA . SER A 1 13 ? -21.356 -6.402 -2.252 1.00 0.00 13 SER A CA 13
ATOM 11997 C C . SER A 1 13 ? -20.800 -5.837 -3.553 1.00 0.00 13 SER A C 13
ATOM 11998 O O . SER A 1 13 ? -20.234 -6.568 -4.365 1.00 0.00 13 SER A O 13
ATOM 12006 N N . CYS A 1 14 ? -20.940 -4.533 -3.729 1.00 0.00 14 CYS A N 13
ATOM 12007 C CA . CYS A 1 14 ? -20.342 -3.844 -4.853 1.00 0.00 14 CYS A CA 13
ATOM 12008 C C . CYS A 1 14 ? -18.830 -3.942 -4.762 1.00 0.00 14 CYS A C 13
ATOM 12009 O O . CYS A 1 14 ? -18.149 -4.249 -5.741 1.00 0.00 14 CYS A O 13
ATOM 12017 N N . ALA A 1 15 ? -18.316 -3.715 -3.558 1.00 0.00 15 ALA A N 13
ATOM 12018 C CA . ALA A 1 15 ? -16.888 -3.837 -3.304 1.00 0.00 15 ALA A CA 13
ATOM 12019 C C . ALA A 1 15 ? -16.443 -5.288 -3.453 1.00 0.00 15 ALA A C 13
ATOM 12020 O O . ALA A 1 15 ? -15.314 -5.568 -3.856 1.00 0.00 15 ALA A O 13
ATOM 12027 N N . ALA A 1 16 ? -17.355 -6.207 -3.160 1.00 0.00 16 ALA A N 13
ATOM 12028 C CA . ALA A 1 16 ? -17.055 -7.630 -3.236 1.00 0.00 16 ALA A CA 13
ATOM 12029 C C . ALA A 1 16 ? -17.018 -8.090 -4.687 1.00 0.00 16 ALA A C 13
ATOM 12030 O O . ALA A 1 16 ? -16.199 -8.928 -5.063 1.00 0.00 16 ALA A O 13
ATOM 12037 N N . HIS A 1 17 ? -17.912 -7.528 -5.496 1.00 0.00 17 HIS A N 13
ATOM 12038 C CA . HIS A 1 17 ? -17.948 -7.809 -6.922 1.00 0.00 17 HIS A CA 13
ATOM 12039 C C . HIS A 1 17 ? -16.650 -7.357 -7.569 1.00 0.00 17 HIS A C 13
ATOM 12040 O O . HIS A 1 17 ? -16.057 -8.079 -8.375 1.00 0.00 17 HIS A O 13
ATOM 12055 N N . VAL A 1 18 ? -16.216 -6.159 -7.196 1.00 0.00 18 VAL A N 13
ATOM 12056 C CA . VAL A 1 18 ? -14.955 -5.615 -7.669 1.00 0.00 18 VAL A CA 13
ATOM 12057 C C . VAL A 1 18 ? -13.800 -6.491 -7.197 1.00 0.00 18 VAL A C 13
ATOM 12058 O O . VAL A 1 18 ? -12.931 -6.868 -7.981 1.00 0.00 18 VAL A O 13
ATOM 12071 N N . LYS A 1 19 ? -13.827 -6.828 -5.912 1.00 0.00 19 LYS A N 13
ATOM 12072 C CA . LYS A 1 19 ? -12.802 -7.668 -5.305 1.00 0.00 19 LYS A CA 13
ATOM 12073 C C . LYS A 1 19 ? -12.657 -8.984 -6.063 1.00 0.00 19 LYS A C 13
ATOM 12074 O O . LYS A 1 19 ? -11.556 -9.367 -6.454 1.00 0.00 19 LYS A O 13
ATOM 12093 N N . GLU A 1 20 ? -13.776 -9.659 -6.281 1.00 0.00 20 GLU A N 13
ATOM 12094 C CA . GLU A 1 20 ? -13.768 -10.941 -6.965 1.00 0.00 20 GLU A CA 13
ATOM 12095 C C . GLU A 1 20 ? -13.330 -10.783 -8.421 1.00 0.00 20 GLU A C 13
ATOM 12096 O O . GLU A 1 20 ? -12.579 -11.615 -8.950 1.00 0.00 20 GLU A O 13
ATOM 12108 N N . ALA A 1 21 ? -13.768 -9.698 -9.053 1.00 0.00 21 ALA A N 13
ATOM 12109 C CA . ALA A 1 21 ? -13.409 -9.439 -10.440 1.00 0.00 21 ALA A CA 13
ATOM 12110 C C . ALA A 1 21 ? -11.902 -9.284 -10.565 1.00 0.00 21 ALA A C 13
ATOM 12111 O O . ALA A 1 21 ? -11.288 -9.774 -11.516 1.00 0.00 21 ALA A O 13
ATOM 12118 N N . LEU A 1 22 ? -11.316 -8.600 -9.593 1.00 0.00 22 LEU A N 13
ATOM 12119 C CA . LEU A 1 22 ? -9.878 -8.407 -9.549 1.00 0.00 22 LEU A CA 13
ATOM 12120 C C . LEU A 1 22 ? -9.169 -9.725 -9.266 1.00 0.00 22 LEU A C 13
ATOM 12121 O O . LEU A 1 22 ? -8.205 -10.081 -9.939 1.00 0.00 22 LEU A O 13
ATOM 12137 N N . GLU A 1 23 ? -9.679 -10.456 -8.279 1.00 0.00 23 GLU A N 13
ATOM 12138 C CA . GLU A 1 23 ? -9.084 -11.719 -7.856 1.00 0.00 23 GLU A CA 13
ATOM 12139 C C . GLU A 1 23 ? -9.243 -12.807 -8.914 1.00 0.00 23 GLU A C 13
ATOM 12140 O O . GLU A 1 23 ? -8.620 -13.864 -8.823 1.00 0.00 23 GLU A O 13
ATOM 12152 N N . LYS A 1 24 ? -10.086 -12.556 -9.909 1.00 0.00 24 LYS A N 13
ATOM 12153 C CA . LYS A 1 24 ? -10.210 -13.474 -11.037 1.00 0.00 24 LYS A CA 13
ATOM 12154 C C . LYS A 1 24 ? -8.983 -13.349 -11.939 1.00 0.00 24 LYS A C 13
ATOM 12155 O O . LYS A 1 24 ? -8.674 -14.244 -12.728 1.00 0.00 24 LYS A O 13
ATOM 12174 N N . VAL A 1 25 ? -8.288 -12.229 -11.802 1.00 0.00 25 VAL A N 13
ATOM 12175 C CA . VAL A 1 25 ? -7.049 -11.992 -12.520 1.00 0.00 25 VAL A CA 13
ATOM 12176 C C . VAL A 1 25 ? -5.877 -12.596 -11.745 1.00 0.00 25 VAL A C 13
ATOM 12177 O O . VAL A 1 25 ? -5.675 -12.275 -10.575 1.00 0.00 25 VAL A O 13
ATOM 12190 N N . PRO A 1 26 ? -5.091 -13.479 -12.391 1.00 0.00 26 PRO A N 13
ATOM 12191 C CA . PRO A 1 26 ? -3.965 -14.180 -11.750 1.00 0.00 26 PRO A CA 13
ATOM 12192 C C . PRO A 1 26 ? -2.898 -13.234 -11.195 1.00 0.00 26 PRO A C 13
ATOM 12193 O O . PRO A 1 26 ? -2.067 -13.635 -10.381 1.00 0.00 26 PRO A O 13
ATOM 12204 N N . GLY A 1 27 ? -2.920 -11.986 -11.646 1.00 0.00 27 GLY A N 13
ATOM 12205 C CA . GLY A 1 27 ? -1.961 -11.006 -11.166 1.00 0.00 27 GLY A CA 13
ATOM 12206 C C . GLY A 1 27 ? -2.286 -10.517 -9.769 1.00 0.00 27 GLY A C 13
ATOM 12207 O O . GLY A 1 27 ? -1.444 -9.920 -9.102 1.00 0.00 27 GLY A O 13
ATOM 12211 N N . VAL A 1 28 ? -3.511 -10.757 -9.327 1.00 0.00 28 VAL A N 13
ATOM 12212 C CA . VAL A 1 28 ? -3.932 -10.364 -7.993 1.00 0.00 28 VAL A CA 13
ATOM 12213 C C . VAL A 1 28 ? -3.788 -11.535 -7.028 1.00 0.00 28 VAL A C 13
ATOM 12214 O O . VAL A 1 28 ? -4.279 -12.631 -7.295 1.00 0.00 28 VAL A O 13
ATOM 12227 N N . GLN A 1 29 ? -3.099 -11.305 -5.923 1.00 0.00 29 GLN A N 13
ATOM 12228 C CA . GLN A 1 29 ? -2.944 -12.329 -4.903 1.00 0.00 29 GLN A CA 13
ATOM 12229 C C . GLN A 1 29 ? -4.069 -12.225 -3.884 1.00 0.00 29 GLN A C 13
ATOM 12230 O O . GLN A 1 29 ? -4.661 -13.233 -3.492 1.00 0.00 29 GLN A O 13
ATOM 12244 N N . SER A 1 30 ? -4.376 -11.001 -3.467 1.00 0.00 30 SER A N 13
ATOM 12245 C CA . SER A 1 30 ? -5.447 -10.773 -2.512 1.00 0.00 30 SER A CA 13
ATOM 12246 C C . SER A 1 30 ? -6.029 -9.372 -2.680 1.00 0.00 30 SER A C 13
ATOM 12247 O O . SER A 1 30 ? -5.303 -8.379 -2.645 1.00 0.00 30 SER A O 13
ATOM 12255 N N . ALA A 1 31 ? -7.336 -9.298 -2.877 1.00 0.00 31 ALA A N 13
ATOM 12256 C CA . ALA A 1 31 ? -8.015 -8.019 -2.988 1.00 0.00 31 ALA A CA 13
ATOM 12257 C C . ALA A 1 31 ? -8.750 -7.707 -1.692 1.00 0.00 31 ALA A C 13
ATOM 12258 O O . ALA A 1 31 ? -9.913 -8.071 -1.523 1.00 0.00 31 ALA A O 13
ATOM 12265 N N . LEU A 1 32 ? -8.062 -7.051 -0.770 1.00 0.00 32 LEU A N 13
ATOM 12266 C CA . LEU A 1 32 ? -8.634 -6.745 0.533 1.00 0.00 32 LEU A CA 13
ATOM 12267 C C . LEU A 1 32 ? -9.423 -5.441 0.481 1.00 0.00 32 LEU A C 13
ATOM 12268 O O . LEU A 1 32 ? -8.961 -4.395 0.937 1.00 0.00 32 LEU A O 13
ATOM 12284 N N . VAL A 1 33 ? -10.613 -5.509 -0.091 1.00 0.00 33 VAL A N 13
ATOM 12285 C CA . VAL A 1 33 ? -11.470 -4.343 -0.203 1.00 0.00 33 VAL A CA 13
ATOM 12286 C C . VAL A 1 33 ? -12.273 -4.157 1.076 1.00 0.00 33 VAL A C 13
ATOM 12287 O O . VAL A 1 33 ? -12.968 -5.071 1.523 1.00 0.00 33 VAL A O 13
ATOM 12300 N N . SER A 1 34 ? -12.165 -2.979 1.664 1.00 0.00 34 SER A N 13
ATOM 12301 C CA . SER A 1 34 ? -12.863 -2.680 2.898 1.00 0.00 34 SER A CA 13
ATOM 12302 C C . SER A 1 34 ? -14.052 -1.763 2.629 1.00 0.00 34 SER A C 13
ATOM 12303 O O . SER A 1 34 ? -13.876 -0.618 2.200 1.00 0.00 34 SER A O 13
ATOM 12311 N N . TYR A 1 35 ? -15.261 -2.279 2.866 1.00 0.00 35 TYR A N 13
ATOM 12312 C CA . TYR A 1 35 ? -16.483 -1.509 2.676 1.00 0.00 35 TYR A CA 13
ATOM 12313 C C . TYR A 1 35 ? -16.497 -0.233 3.532 1.00 0.00 35 TYR A C 13
ATOM 12314 O O . TYR A 1 35 ? -16.716 0.853 3.000 1.00 0.00 35 TYR A O 13
ATOM 12332 N N . PRO A 1 36 ? -16.253 -0.329 4.864 1.00 0.00 36 PRO A N 13
ATOM 12333 C CA . PRO A 1 36 ? -16.300 0.841 5.759 1.00 0.00 36 PRO A CA 13
ATOM 12334 C C . PRO A 1 36 ? -15.231 1.882 5.438 1.00 0.00 36 PRO A C 13
ATOM 12335 O O . PRO A 1 36 ? -15.292 3.017 5.916 1.00 0.00 36 PRO A O 13
ATOM 12346 N N . LYS A 1 37 ? -14.251 1.493 4.636 1.00 0.00 37 LYS A N 13
ATOM 12347 C CA . LYS A 1 37 ? -13.169 2.388 4.272 1.00 0.00 37 LYS A CA 13
ATOM 12348 C C . LYS A 1 37 ? -13.335 2.877 2.838 1.00 0.00 37 LYS A C 13
ATOM 12349 O O . LYS A 1 37 ? -12.690 3.839 2.419 1.00 0.00 37 LYS A O 13
ATOM 12368 N N . GLY A 1 38 ? -14.206 2.203 2.092 1.00 0.00 38 GLY A N 13
ATOM 12369 C CA . GLY A 1 38 ? -14.428 2.545 0.701 1.00 0.00 38 GLY A CA 13
ATOM 12370 C C . GLY A 1 38 ? -13.178 2.375 -0.141 1.00 0.00 38 GLY A C 13
ATOM 12371 O O . GLY A 1 38 ? -13.046 2.989 -1.203 1.00 0.00 38 GLY A O 13
ATOM 12375 N N . THR A 1 39 ? -12.262 1.538 0.327 1.00 0.00 39 THR A N 13
ATOM 12376 C CA . THR A 1 39 ? -10.982 1.370 -0.341 1.00 0.00 39 THR A CA 13
ATOM 12377 C C . THR A 1 39 ? -10.628 -0.099 -0.521 1.00 0.00 39 THR A C 13
ATOM 12378 O O . THR A 1 39 ? -11.036 -0.951 0.267 1.00 0.00 39 THR A O 13
ATOM 12389 N N . ALA A 1 40 ? -9.870 -0.378 -1.563 1.00 0.00 40 ALA A N 13
ATOM 12390 C CA . ALA A 1 40 ? -9.426 -1.724 -1.859 1.00 0.00 40 ALA A CA 13
ATOM 12391 C C . ALA A 1 40 ? -7.920 -1.839 -1.685 1.00 0.00 40 ALA A C 13
ATOM 12392 O O . ALA A 1 40 ? -7.161 -1.135 -2.350 1.00 0.00 40 ALA A O 13
ATOM 12399 N N . GLN A 1 41 ? -7.497 -2.707 -0.777 1.00 0.00 41 GLN A N 13
ATOM 12400 C CA . GLN A 1 41 ? -6.079 -2.963 -0.570 1.00 0.00 41 GLN A CA 13
ATOM 12401 C C . GLN A 1 41 ? -5.654 -4.156 -1.414 1.00 0.00 41 GLN A C 13
ATOM 12402 O O . GLN A 1 41 ? -5.865 -5.309 -1.033 1.00 0.00 41 GLN A O 13
ATOM 12416 N N . LEU A 1 42 ? -5.071 -3.879 -2.566 1.00 0.00 42 LEU A N 13
ATOM 12417 C CA . LEU A 1 42 ? -4.784 -4.921 -3.538 1.00 0.00 42 LEU A CA 13
ATOM 12418 C C . LEU A 1 42 ? -3.352 -5.426 -3.431 1.00 0.00 42 LEU A C 13
ATOM 12419 O O . LEU A 1 42 ? -2.397 -4.695 -3.691 1.00 0.00 42 LEU A O 13
ATOM 12435 N N . ALA A 1 43 ? -3.209 -6.688 -3.058 1.00 0.00 43 ALA A N 13
ATOM 12436 C CA . ALA A 1 43 ? -1.914 -7.332 -3.059 1.00 0.00 43 ALA A CA 13
ATOM 12437 C C . ALA A 1 43 ? -1.675 -7.958 -4.422 1.00 0.00 43 ALA A C 13
ATOM 12438 O O . ALA A 1 43 ? -2.056 -9.104 -4.666 1.00 0.00 43 ALA A O 13
ATOM 12445 N N . ILE A 1 44 ? -1.088 -7.185 -5.319 1.00 0.00 44 ILE A N 13
ATOM 12446 C CA . ILE A 1 44 ? -0.860 -7.634 -6.682 1.00 0.00 44 ILE A CA 13
ATOM 12447 C C . ILE A 1 44 ? 0.560 -8.151 -6.859 1.00 0.00 44 ILE A C 13
ATOM 12448 O O . ILE A 1 44 ? 1.464 -7.798 -6.101 1.00 0.00 44 ILE A O 13
ATOM 12464 N N . VAL A 1 45 ? 0.743 -8.990 -7.863 1.00 0.00 45 VAL A N 13
ATOM 12465 C CA . VAL A 1 45 ? 2.047 -9.537 -8.180 1.00 0.00 45 VAL A CA 13
ATOM 12466 C C . VAL A 1 45 ? 2.805 -8.562 -9.074 1.00 0.00 45 VAL A C 13
ATOM 12467 O O . VAL A 1 45 ? 2.236 -8.039 -10.038 1.00 0.00 45 VAL A O 13
ATOM 12480 N N . PRO A 1 46 ? 4.082 -8.279 -8.745 1.00 0.00 46 PRO A N 13
ATOM 12481 C CA . PRO A 1 46 ? 4.946 -7.392 -9.529 1.00 0.00 46 PRO A CA 13
ATOM 12482 C C . PRO A 1 46 ? 4.821 -7.638 -11.031 1.00 0.00 46 PRO A C 13
ATOM 12483 O O . PRO A 1 46 ? 4.865 -8.781 -11.492 1.00 0.00 46 PRO A O 13
ATOM 12494 N N . GLY A 1 47 ? 4.660 -6.564 -11.782 1.00 0.00 47 GLY A N 13
ATOM 12495 C CA . GLY A 1 47 ? 4.407 -6.681 -13.202 1.00 0.00 47 GLY A CA 13
ATOM 12496 C C . GLY A 1 47 ? 3.041 -6.138 -13.561 1.00 0.00 47 GLY A C 13
ATOM 12497 O O . GLY A 1 47 ? 2.876 -5.458 -14.576 1.00 0.00 47 GLY A O 13
ATOM 12501 N N . THR A 1 48 ? 2.058 -6.443 -12.723 1.00 0.00 48 THR A N 13
ATOM 12502 C CA . THR A 1 48 ? 0.716 -5.915 -12.889 1.00 0.00 48 THR A CA 13
ATOM 12503 C C . THR A 1 48 ? 0.656 -4.462 -12.452 1.00 0.00 48 THR A C 13
ATOM 12504 O O . THR A 1 48 ? 0.941 -4.140 -11.300 1.00 0.00 48 THR A O 13
ATOM 12515 N N . SER A 1 49 ? 0.301 -3.592 -13.377 1.00 0.00 49 SER A N 13
ATOM 12516 C CA . SER A 1 49 ? 0.214 -2.178 -13.089 1.00 0.00 49 SER A CA 13
ATOM 12517 C C . SER A 1 49 ? -1.037 -1.879 -12.266 1.00 0.00 49 SER A C 13
ATOM 12518 O O . SER A 1 49 ? -2.123 -2.359 -12.585 1.00 0.00 49 SER A O 13
ATOM 12526 N N . PRO A 1 50 ? -0.906 -1.098 -11.186 1.00 0.00 50 PRO A N 13
ATOM 12527 C CA . PRO A 1 50 ? -2.042 -0.734 -10.339 1.00 0.00 50 PRO A CA 13
ATOM 12528 C C . PRO A 1 50 ? -3.110 0.048 -11.095 1.00 0.00 50 PRO A C 13
ATOM 12529 O O . PRO A 1 50 ? -4.282 0.025 -10.722 1.00 0.00 50 PRO A O 13
ATOM 12540 N N . ASP A 1 51 ? -2.702 0.701 -12.175 1.00 0.00 51 ASP A N 13
ATOM 12541 C CA . ASP A 1 51 ? -3.616 1.462 -13.014 1.00 0.00 51 ASP A CA 13
ATOM 12542 C C . ASP A 1 51 ? -4.537 0.517 -13.754 1.00 0.00 51 ASP A C 13
ATOM 12543 O O . ASP A 1 51 ? -5.643 0.878 -14.164 1.00 0.00 51 ASP A O 13
ATOM 12552 N N . ALA A 1 52 ? -4.077 -0.711 -13.891 1.00 0.00 52 ALA A N 13
ATOM 12553 C CA . ALA A 1 52 ? -4.814 -1.715 -14.630 1.00 0.00 52 ALA A CA 13
ATOM 12554 C C . ALA A 1 52 ? -6.037 -2.144 -13.844 1.00 0.00 52 ALA A C 13
ATOM 12555 O O . ALA A 1 52 ? -7.090 -2.412 -14.411 1.00 0.00 52 ALA A O 13
ATOM 12562 N N . LEU A 1 53 ? -5.896 -2.159 -12.530 1.00 0.00 53 LEU A N 13
ATOM 12563 C CA . LEU A 1 53 ? -6.988 -2.529 -11.649 1.00 0.00 53 LEU A CA 13
ATOM 12564 C C . LEU A 1 53 ? -8.021 -1.415 -11.625 1.00 0.00 53 LEU A C 13
ATOM 12565 O O . LEU A 1 53 ? -9.223 -1.663 -11.708 1.00 0.00 53 LEU A O 13
ATOM 12581 N N . THR A 1 54 ? -7.535 -0.186 -11.542 1.00 0.00 54 THR A N 13
ATOM 12582 C CA . THR A 1 54 ? -8.397 0.983 -11.551 1.00 0.00 54 THR A CA 13
ATOM 12583 C C . THR A 1 54 ? -9.218 1.037 -12.831 1.00 0.00 54 THR A C 13
ATOM 12584 O O . THR A 1 54 ? -10.444 1.193 -12.796 1.00 0.00 54 THR A O 13
ATOM 12595 N N . ALA A 1 55 ? -8.536 0.888 -13.959 1.00 0.00 55 ALA A N 13
ATOM 12596 C CA . ALA A 1 55 ? -9.196 0.915 -15.255 1.00 0.00 55 ALA A CA 13
ATOM 12597 C C . ALA A 1 55 ? -10.118 -0.282 -15.417 1.00 0.00 55 ALA A C 13
ATOM 12598 O O . ALA A 1 55 ? -11.166 -0.181 -16.053 1.00 0.00 55 ALA A O 13
ATOM 12605 N N . ALA A 1 56 ? -9.727 -1.413 -14.841 1.00 0.00 56 ALA A N 13
ATOM 12606 C CA . ALA A 1 56 ? -10.564 -2.602 -14.879 1.00 0.00 56 ALA A CA 13
ATOM 12607 C C . ALA A 1 56 ? -11.877 -2.357 -14.151 1.00 0.00 56 ALA A C 13
ATOM 12608 O O . ALA A 1 56 ? -12.945 -2.695 -14.658 1.00 0.00 56 ALA A O 13
ATOM 12615 N N . VAL A 1 57 ? -11.794 -1.754 -12.968 1.00 0.00 57 VAL A N 13
ATOM 12616 C CA . VAL A 1 57 ? -12.985 -1.447 -12.189 1.00 0.00 57 VAL A CA 13
ATOM 12617 C C . VAL A 1 57 ? -13.832 -0.385 -12.886 1.00 0.00 57 VAL A C 13
ATOM 12618 O O . VAL A 1 57 ? -15.044 -0.551 -13.044 1.00 0.00 57 VAL A O 13
ATOM 12631 N N . ALA A 1 58 ? -13.190 0.703 -13.315 1.00 0.00 58 ALA A N 13
ATOM 12632 C CA . ALA A 1 58 ? -13.892 1.785 -13.992 1.00 0.00 58 ALA A CA 13
ATOM 12633 C C . ALA A 1 58 ? -14.454 1.342 -15.340 1.00 0.00 58 ALA A C 13
ATOM 12634 O O . ALA A 1 58 ? -15.359 1.978 -15.883 1.00 0.00 58 ALA A O 13
ATOM 12641 N N . GLY A 1 59 ? -13.908 0.261 -15.883 1.00 0.00 59 GLY A N 13
ATOM 12642 C CA . GLY A 1 59 ? -14.413 -0.280 -17.129 1.00 0.00 59 GLY A CA 13
ATOM 12643 C C . GLY A 1 59 ? -15.383 -1.418 -16.895 1.00 0.00 59 GLY A C 13
ATOM 12644 O O . GLY A 1 59 ? -15.848 -2.054 -17.839 1.00 0.00 59 GLY A O 13
ATOM 12648 N N . LEU A 1 60 ? -15.694 -1.674 -15.630 1.00 0.00 60 LEU A N 13
ATOM 12649 C CA . LEU A 1 60 ? -16.596 -2.756 -15.269 1.00 0.00 60 LEU A CA 13
ATOM 12650 C C . LEU A 1 60 ? -17.946 -2.216 -14.825 1.00 0.00 60 LEU A C 13
ATOM 12651 O O . LEU A 1 60 ? -18.726 -2.914 -14.175 1.00 0.00 60 LEU A O 13
ATOM 12667 N N . GLY A 1 61 ? -18.213 -0.968 -15.166 1.00 0.00 61 GLY A N 13
ATOM 12668 C CA . GLY A 1 61 ? -19.483 -0.361 -14.817 1.00 0.00 61 GLY A CA 13
ATOM 12669 C C . GLY A 1 61 ? -19.431 0.354 -13.485 1.00 0.00 61 GLY A C 13
ATOM 12670 O O . GLY A 1 61 ? -20.396 1.000 -13.077 1.00 0.00 61 GLY A O 13
ATOM 12674 N N . TYR A 1 62 ? -18.306 0.226 -12.800 1.00 0.00 62 TYR A N 13
ATOM 12675 C CA . TYR A 1 62 ? -18.086 0.921 -11.548 1.00 0.00 62 TYR A CA 13
ATOM 12676 C C . TYR A 1 62 ? -17.099 2.051 -11.785 1.00 0.00 62 TYR A C 13
ATOM 12677 O O . TYR A 1 62 ? -16.615 2.223 -12.902 1.00 0.00 62 TYR A O 13
ATOM 12695 N N . LYS A 1 63 ? -16.797 2.819 -10.753 1.00 0.00 63 LYS A N 13
ATOM 12696 C CA . LYS A 1 63 ? -15.762 3.832 -10.856 1.00 0.00 63 LYS A CA 13
ATOM 12697 C C . LYS A 1 63 ? -14.678 3.556 -9.827 1.00 0.00 63 LYS A C 13
ATOM 12698 O O . LYS A 1 63 ? -14.976 3.264 -8.672 1.00 0.00 63 LYS A O 13
ATOM 12717 N N . ALA A 1 64 ? -13.427 3.601 -10.245 1.00 0.00 64 ALA A N 13
ATOM 12718 C CA . ALA A 1 64 ? -12.328 3.416 -9.315 1.00 0.00 64 ALA A CA 13
ATOM 12719 C C . ALA A 1 64 ? -11.345 4.575 -9.378 1.00 0.00 64 ALA A C 13
ATOM 12720 O O . ALA A 1 64 ? -11.040 5.089 -10.454 1.00 0.00 64 ALA A O 13
ATOM 12727 N N . THR A 1 65 ? -10.877 4.994 -8.215 1.00 0.00 65 THR A N 13
ATOM 12728 C CA . THR A 1 65 ? -9.803 5.967 -8.122 1.00 0.00 65 THR A CA 13
ATOM 12729 C C . THR A 1 65 ? -8.637 5.338 -7.368 1.00 0.00 65 THR A C 13
ATOM 12730 O O . THR A 1 65 ? -8.553 4.114 -7.285 1.00 0.00 65 THR A O 13
ATOM 12741 N N . LEU A 1 66 ? -7.766 6.141 -6.778 1.00 0.00 66 LEU A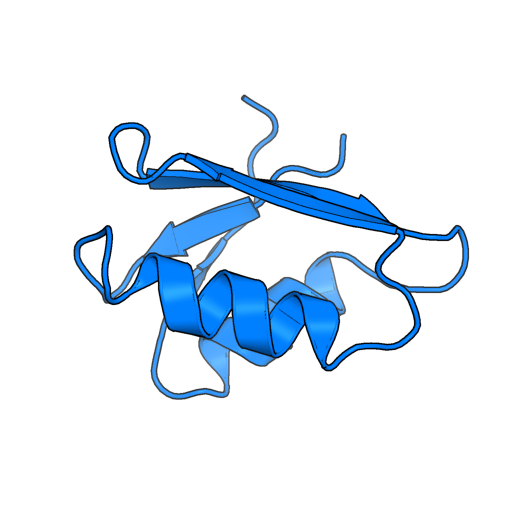 N 13
ATOM 12742 C CA . LEU A 1 66 ? -6.572 5.593 -6.145 1.00 0.00 66 LEU A CA 13
ATOM 12743 C C . LEU A 1 66 ? -6.098 6.460 -4.992 1.00 0.00 66 LEU A C 13
ATOM 12744 O O . LEU A 1 66 ? -5.996 7.679 -5.105 1.00 0.00 66 LEU A O 13
ATOM 12760 N N . ALA A 1 67 ? -5.816 5.805 -3.883 1.00 0.00 67 ALA A N 13
ATOM 12761 C CA . ALA A 1 67 ? -5.295 6.458 -2.700 1.00 0.00 67 ALA A CA 13
ATOM 12762 C C . ALA A 1 67 ? -3.878 5.964 -2.448 1.00 0.00 67 ALA A C 13
ATOM 12763 O O . ALA A 1 67 ? -3.626 5.211 -1.510 1.00 0.00 67 ALA A O 13
ATOM 12770 N N . ASP A 1 68 ? -2.965 6.379 -3.318 1.00 0.00 68 ASP A N 13
ATOM 12771 C CA . ASP A 1 68 ? -1.589 5.905 -3.295 1.00 0.00 68 ASP A CA 13
ATOM 12772 C C . ASP A 1 68 ? -0.894 6.244 -1.977 1.00 0.00 68 ASP A C 13
ATOM 12773 O O . ASP A 1 68 ? 0.032 5.548 -1.561 1.00 0.00 68 ASP A O 13
ATOM 12782 N N . ALA A 1 69 ? -1.350 7.297 -1.318 1.00 0.00 69 ALA A N 13
ATOM 12783 C CA . ALA A 1 69 ? -0.795 7.685 -0.035 1.00 0.00 69 ALA A CA 13
ATOM 12784 C C . ALA A 1 69 ? -1.762 7.332 1.085 1.00 0.00 69 ALA A C 13
ATOM 12785 O O . ALA A 1 69 ? -1.399 6.504 1.945 1.00 0.00 69 ALA A O 13
ATOM 12793 N N . MET A 1 1 ? -0.643 -3.273 0.139 1.00 0.00 1 MET A N 14
ATOM 12794 C CA . MET A 1 1 ? 0.033 -1.956 0.078 1.00 0.00 1 MET A CA 14
ATOM 12795 C C . MET A 1 1 ? -0.597 -1.074 -0.991 1.00 0.00 1 MET A C 14
ATOM 12796 O O . MET A 1 1 ? -0.803 0.120 -0.780 1.00 0.00 1 MET A O 14
ATOM 12812 N N . THR A 1 2 ? -0.922 -1.667 -2.132 1.00 0.00 2 THR A N 14
ATOM 12813 C CA . THR A 1 2 ? -1.570 -0.946 -3.207 1.00 0.00 2 THR A CA 14
ATOM 12814 C C . THR A 1 2 ? -3.004 -0.598 -2.830 1.00 0.00 2 THR A C 14
ATOM 12815 O O . THR A 1 2 ? -3.832 -1.483 -2.598 1.00 0.00 2 THR A O 14
ATOM 12826 N N . HIS A 1 3 ? -3.291 0.691 -2.739 1.00 0.00 3 HIS A N 14
ATOM 12827 C CA . HIS A 1 3 ? -4.630 1.138 -2.409 1.00 0.00 3 HIS A CA 14
ATOM 12828 C C . HIS A 1 3 ? -5.356 1.601 -3.659 1.00 0.00 3 HIS A C 14
ATOM 12829 O O . HIS A 1 3 ? -4.795 2.289 -4.511 1.00 0.00 3 HIS A O 14
ATOM 12844 N N . LEU A 1 4 ? -6.605 1.219 -3.743 1.00 0.00 4 LEU A N 14
ATOM 12845 C CA . LEU A 1 4 ? -7.484 1.635 -4.823 1.00 0.00 4 LEU A CA 14
ATOM 12846 C C . LEU A 1 4 ? -8.742 2.231 -4.219 1.00 0.00 4 LEU A C 14
ATOM 12847 O O . LEU A 1 4 ? -9.315 1.661 -3.291 1.00 0.00 4 LEU A O 14
ATOM 12863 N N . LYS A 1 5 ? -9.172 3.371 -4.728 1.00 0.00 5 LYS A N 14
ATOM 12864 C CA . LYS A 1 5 ? -10.342 4.043 -4.180 1.00 0.00 5 LYS A CA 14
ATOM 12865 C C . LYS A 1 5 ? -11.584 3.719 -4.990 1.00 0.00 5 LYS A C 14
ATOM 12866 O O . LYS A 1 5 ? -11.564 3.744 -6.221 1.00 0.00 5 LYS A O 14
ATOM 12885 N N . ILE A 1 6 ? -12.661 3.414 -4.291 1.00 0.00 6 ILE A N 14
ATOM 12886 C CA . ILE A 1 6 ? -13.922 3.090 -4.933 1.00 0.00 6 ILE A CA 14
ATOM 12887 C C . ILE A 1 6 ? -14.791 4.342 -5.028 1.00 0.00 6 ILE A C 14
ATOM 12888 O O . ILE A 1 6 ? -14.958 5.067 -4.044 1.00 0.00 6 ILE A O 14
ATOM 12904 N N . THR A 1 7 ? -15.317 4.606 -6.217 1.00 0.00 7 THR A N 14
ATOM 12905 C CA . THR A 1 7 ? -16.146 5.777 -6.437 1.00 0.00 7 THR A CA 14
ATOM 12906 C C . THR A 1 7 ? -17.475 5.394 -7.083 1.00 0.00 7 THR A C 14
ATOM 12907 O O . THR A 1 7 ? -17.515 4.623 -8.053 1.00 0.00 7 THR A O 14
ATOM 12918 N N . GLY A 1 8 ? -18.555 5.921 -6.525 1.00 0.00 8 GLY A N 14
ATOM 12919 C CA . GLY A 1 8 ? -19.880 5.693 -7.069 1.00 0.00 8 GLY A CA 14
ATOM 12920 C C . GLY A 1 8 ? -20.643 4.607 -6.332 1.00 0.00 8 GLY A C 14
ATOM 12921 O O . GLY A 1 8 ? -21.870 4.657 -6.238 1.00 0.00 8 GLY A O 14
ATOM 12925 N N . MET A 1 9 ? -19.919 3.630 -5.804 1.00 0.00 9 MET A N 14
ATOM 12926 C CA . MET A 1 9 ? -20.544 2.501 -5.125 1.00 0.00 9 MET A CA 14
ATOM 12927 C C . MET A 1 9 ? -20.809 2.822 -3.656 1.00 0.00 9 MET A C 14
ATOM 12928 O O . MET A 1 9 ? -20.526 3.928 -3.191 1.00 0.00 9 MET A O 14
ATOM 12942 N N . THR A 1 10 ? -21.346 1.854 -2.926 1.00 0.00 10 THR A N 14
ATOM 12943 C CA . THR A 1 10 ? -21.749 2.085 -1.549 1.00 0.00 10 THR A CA 14
ATOM 12944 C C . THR A 1 10 ? -20.943 1.258 -0.542 1.00 0.00 10 THR A C 14
ATOM 12945 O O . THR A 1 10 ? -20.267 1.819 0.323 1.00 0.00 10 THR A O 14
ATOM 12956 N N . CYS A 1 11 ? -20.989 -0.069 -0.655 1.00 0.00 11 CYS A N 14
ATOM 12957 C CA . CYS A 1 11 ? -20.468 -0.919 0.414 1.00 0.00 11 CYS A CA 14
ATOM 12958 C C . CYS A 1 11 ? -20.026 -2.300 -0.084 1.00 0.00 11 CYS A C 14
ATOM 12959 O O . CYS A 1 11 ? -19.666 -2.462 -1.247 1.00 0.00 11 CYS A O 14
ATOM 12967 N N . ASP A 1 12 ? -20.040 -3.276 0.832 1.00 0.00 12 ASP A N 14
ATOM 12968 C CA . ASP A 1 12 ? -19.641 -4.668 0.555 1.00 0.00 12 ASP A CA 14
ATOM 12969 C C . ASP A 1 12 ? -20.244 -5.223 -0.732 1.00 0.00 12 ASP A C 14
ATOM 12970 O O . ASP A 1 12 ? -19.539 -5.827 -1.533 1.00 0.00 12 ASP A O 14
ATOM 12979 N N . SER A 1 13 ? -21.542 -5.022 -0.931 1.00 0.00 13 SER A N 14
ATOM 12980 C CA . SER A 1 13 ? -22.225 -5.523 -2.123 1.00 0.00 13 SER A CA 14
ATOM 12981 C C . SER A 1 13 ? -21.572 -4.988 -3.398 1.00 0.00 13 SER A C 14
ATOM 12982 O O . SER A 1 13 ? -21.608 -5.627 -4.448 1.00 0.00 13 SER A O 14
ATOM 12990 N N . CYS A 1 14 ? -20.957 -3.823 -3.276 1.00 0.00 14 CYS A N 14
ATOM 12991 C CA . CYS A 1 14 ? -20.250 -3.192 -4.377 1.00 0.00 14 CYS A CA 14
ATOM 12992 C C . CYS A 1 14 ? -18.806 -3.681 -4.431 1.00 0.00 14 CYS A C 14
ATOM 12993 O O . CYS A 1 14 ? -18.286 -4.022 -5.494 1.00 0.00 14 CYS A O 14
ATOM 13001 N N . ALA A 1 15 ? -18.180 -3.728 -3.262 1.00 0.00 15 ALA A N 14
ATOM 13002 C CA . ALA A 1 15 ? -16.800 -4.177 -3.129 1.00 0.00 15 ALA A CA 14
ATOM 13003 C C . ALA A 1 15 ? -16.642 -5.624 -3.577 1.00 0.00 15 ALA A C 14
ATOM 13004 O O . ALA A 1 15 ? -15.566 -6.032 -4.012 1.00 0.00 15 ALA A O 14
ATOM 13011 N N . ALA A 1 16 ? -17.723 -6.390 -3.471 1.00 0.00 16 ALA A N 14
ATOM 13012 C CA . ALA A 1 16 ? -17.722 -7.790 -3.871 1.00 0.00 16 ALA A CA 14
ATOM 13013 C C . ALA A 1 16 ? -17.389 -7.931 -5.348 1.00 0.00 16 ALA A C 14
ATOM 13014 O O . ALA A 1 16 ? -16.563 -8.757 -5.729 1.00 0.00 16 ALA A O 14
ATOM 13021 N N . HIS A 1 17 ? -18.021 -7.100 -6.172 1.00 0.00 17 HIS A N 14
ATOM 13022 C CA . HIS A 1 17 ? -17.797 -7.126 -7.613 1.00 0.00 17 HIS A CA 14
ATOM 13023 C C . HIS A 1 17 ? -16.361 -6.735 -7.937 1.00 0.00 17 HIS A C 14
ATOM 13024 O O . HIS A 1 17 ? -15.726 -7.323 -8.817 1.00 0.00 17 HIS A O 14
ATOM 13039 N N . VAL A 1 18 ? -15.854 -5.749 -7.206 1.00 0.00 18 VAL A N 14
ATOM 13040 C CA . VAL A 1 18 ? -14.478 -5.308 -7.359 1.00 0.00 18 VAL A CA 14
ATOM 13041 C C . VAL A 1 18 ? -13.524 -6.434 -6.977 1.00 0.00 18 VAL A C 14
ATOM 13042 O O . VAL A 1 18 ? -12.580 -6.741 -7.703 1.00 0.00 18 VAL A O 14
ATOM 13055 N N . LYS A 1 19 ? -13.801 -7.059 -5.842 1.00 0.00 19 LYS A N 14
ATOM 13056 C CA . LYS A 1 19 ? -12.992 -8.162 -5.349 1.00 0.00 19 LYS A CA 14
ATOM 13057 C C . LYS A 1 19 ? -13.038 -9.339 -6.315 1.00 0.00 19 LYS A C 14
ATOM 13058 O O . LYS A 1 19 ? -12.032 -10.004 -6.538 1.00 0.00 19 LYS A O 14
ATOM 13077 N N . GLU A 1 20 ? -14.212 -9.593 -6.882 1.00 0.00 20 GLU A N 14
ATOM 13078 C CA . GLU A 1 20 ? -14.363 -10.652 -7.871 1.00 0.00 20 GLU A CA 14
ATOM 13079 C C . GLU A 1 20 ? -13.528 -10.347 -9.105 1.00 0.00 20 GLU A C 14
ATOM 13080 O O . GLU A 1 20 ? -12.802 -11.211 -9.609 1.00 0.00 20 GLU A O 14
ATOM 13092 N N . ALA A 1 21 ? -13.609 -9.105 -9.566 1.00 0.00 21 ALA A N 14
ATOM 13093 C CA . ALA A 1 21 ? -12.835 -8.676 -10.717 1.00 0.00 21 ALA A CA 14
ATOM 13094 C C . ALA A 1 21 ? -11.354 -8.848 -10.434 1.00 0.00 21 ALA A C 14
ATOM 13095 O O . ALA A 1 21 ? -10.585 -9.273 -11.299 1.00 0.00 21 ALA A O 14
ATOM 13102 N N . LEU A 1 22 ? -10.969 -8.533 -9.206 1.00 0.00 22 LEU A N 14
ATOM 13103 C CA . LEU A 1 22 ? -9.590 -8.672 -8.770 1.00 0.00 22 LEU A CA 14
ATOM 13104 C C . LEU A 1 22 ? -9.193 -10.140 -8.718 1.00 0.00 22 LEU A C 14
ATOM 13105 O O . LEU A 1 22 ? -8.108 -10.517 -9.153 1.00 0.00 22 LEU A O 14
ATOM 13121 N N . GLU A 1 23 ? -10.085 -10.968 -8.195 1.00 0.00 23 GLU A N 14
ATOM 13122 C CA . GLU A 1 23 ? -9.821 -12.394 -8.057 1.00 0.00 23 GLU A CA 14
ATOM 13123 C C . GLU A 1 23 ? -9.743 -13.072 -9.419 1.00 0.00 23 GLU A C 14
ATOM 13124 O O . GLU A 1 23 ? -9.162 -14.149 -9.557 1.00 0.00 23 GLU A O 14
ATOM 13136 N N . LYS A 1 24 ? -10.340 -12.448 -10.426 1.00 0.00 24 LYS A N 14
ATOM 13137 C CA . LYS A 1 24 ? -10.260 -12.954 -11.784 1.00 0.00 24 LYS A CA 14
ATOM 13138 C C . LYS A 1 24 ? -8.943 -12.532 -12.442 1.00 0.00 24 LYS A C 14
ATOM 13139 O O . LYS A 1 24 ? -8.568 -13.044 -13.502 1.00 0.00 24 LYS A O 14
ATOM 13158 N N . VAL A 1 25 ? -8.253 -11.591 -11.810 1.00 0.00 25 VAL A N 14
ATOM 13159 C CA . VAL A 1 25 ? -6.951 -11.131 -12.276 1.00 0.00 25 VAL A CA 14
ATOM 13160 C C . VAL A 1 25 ? -5.840 -12.028 -11.722 1.00 0.00 25 VAL A C 14
ATOM 13161 O O . VAL A 1 25 ? -5.730 -12.218 -10.511 1.00 0.00 25 VAL A O 14
ATOM 13174 N N . PRO A 1 26 ? -5.001 -12.593 -12.606 1.00 0.00 26 PRO A N 14
ATOM 13175 C CA . PRO A 1 26 ? -3.929 -13.518 -12.213 1.00 0.00 26 PRO A CA 14
ATOM 13176 C C . PRO A 1 26 ? -2.811 -12.837 -11.423 1.00 0.00 26 PRO A C 14
ATOM 13177 O O . PRO A 1 26 ? -2.020 -13.498 -10.750 1.00 0.00 26 PRO A O 14
ATOM 13188 N N . GLY A 1 27 ? -2.755 -11.512 -11.497 1.00 0.00 27 GLY A N 14
ATOM 13189 C CA . GLY A 1 27 ? -1.691 -10.772 -10.842 1.00 0.00 27 GLY A CA 14
ATOM 13190 C C . GLY A 1 27 ? -1.993 -10.455 -9.389 1.00 0.00 27 GLY A C 14
ATOM 13191 O O . GLY A 1 27 ? -1.185 -9.824 -8.706 1.00 0.00 27 GLY A O 14
ATOM 13195 N N . VAL A 1 28 ? -3.151 -10.885 -8.913 1.00 0.00 28 VAL A N 14
ATOM 13196 C CA . VAL A 1 28 ? -3.551 -10.627 -7.538 1.00 0.00 28 VAL A CA 14
ATOM 13197 C C . VAL A 1 28 ? -3.004 -11.703 -6.607 1.00 0.00 28 VAL A C 14
ATOM 13198 O O . VAL A 1 28 ? -3.173 -12.899 -6.853 1.00 0.00 28 VAL A O 14
ATOM 13211 N N . GLN A 1 29 ? -2.322 -11.272 -5.553 1.00 0.00 29 GLN A N 14
ATOM 13212 C CA . GLN A 1 29 ? -1.818 -12.186 -4.540 1.00 0.00 29 GLN A CA 14
ATOM 13213 C C . GLN A 1 29 ? -2.788 -12.239 -3.368 1.00 0.00 29 GLN A C 14
ATOM 13214 O O . GLN A 1 29 ? -3.131 -13.313 -2.873 1.00 0.00 29 GLN A O 14
ATOM 13228 N N . SER A 1 30 ? -3.222 -11.070 -2.921 1.00 0.00 30 SER A N 14
ATOM 13229 C CA . SER A 1 30 ? -4.225 -10.966 -1.866 1.00 0.00 30 SER A CA 14
ATOM 13230 C C . SER A 1 30 ? -4.977 -9.647 -1.995 1.00 0.00 30 SER A C 14
ATOM 13231 O O . SER A 1 30 ? -4.375 -8.577 -1.932 1.00 0.00 30 SER A O 14
ATOM 13239 N N . ALA A 1 31 ? -6.283 -9.720 -2.197 1.00 0.00 31 ALA A N 14
ATOM 13240 C CA . ALA A 1 31 ? -7.091 -8.520 -2.372 1.00 0.00 31 ALA A CA 14
ATOM 13241 C C . ALA A 1 31 ? -8.113 -8.372 -1.251 1.00 0.00 31 ALA A C 14
ATOM 13242 O O . ALA A 1 31 ? -9.051 -9.159 -1.147 1.00 0.00 31 ALA A O 14
ATOM 13249 N N . LEU A 1 32 ? -7.924 -7.359 -0.415 1.00 0.00 32 LEU A N 14
ATOM 13250 C CA . LEU A 1 32 ? -8.828 -7.109 0.698 1.00 0.00 32 LEU A CA 14
ATOM 13251 C C . LEU A 1 32 ? -9.533 -5.768 0.528 1.00 0.00 32 LEU A C 14
ATOM 13252 O O . LEU A 1 32 ? -8.973 -4.714 0.833 1.00 0.00 32 LEU A O 14
ATOM 13268 N N . VAL A 1 33 ? -10.758 -5.811 0.033 1.00 0.00 33 VAL A N 14
ATOM 13269 C CA . VAL A 1 33 ? -11.543 -4.600 -0.160 1.00 0.00 33 VAL A CA 14
ATOM 13270 C C . VAL A 1 33 ? -12.348 -4.297 1.097 1.00 0.00 33 VAL A C 14
ATOM 13271 O O . VAL A 1 33 ? -12.979 -5.183 1.667 1.00 0.00 33 VAL A O 14
ATOM 13284 N N . SER A 1 34 ? -12.316 -3.049 1.531 1.00 0.00 34 SER A N 14
ATOM 13285 C CA . SER A 1 34 ? -12.983 -2.658 2.757 1.00 0.00 34 SER A CA 14
ATOM 13286 C C . SER A 1 34 ? -14.337 -2.014 2.471 1.00 0.00 34 SER A C 14
ATOM 13287 O O . SER A 1 34 ? -14.417 -0.924 1.892 1.00 0.00 34 SER A O 14
ATOM 13295 N N . TYR A 1 35 ? -15.386 -2.710 2.906 1.00 0.00 35 TYR A N 14
ATOM 13296 C CA . TYR A 1 35 ? -16.769 -2.264 2.753 1.00 0.00 35 TYR A CA 14
ATOM 13297 C C . TYR A 1 35 ? -17.053 -0.957 3.519 1.00 0.00 35 TYR A C 14
ATOM 13298 O O . TYR A 1 35 ? -17.685 -0.059 2.962 1.00 0.00 35 TYR A O 14
ATOM 13316 N N . PRO A 1 36 ? -16.595 -0.797 4.790 1.00 0.00 36 PRO A N 14
ATOM 13317 C CA . PRO A 1 36 ? -16.888 0.416 5.563 1.00 0.00 36 PRO A CA 14
ATOM 13318 C C . PRO A 1 36 ? -16.041 1.611 5.128 1.00 0.00 36 PRO A C 14
ATOM 13319 O O . PRO A 1 36 ? -16.360 2.760 5.443 1.00 0.00 36 PRO A O 14
ATOM 13330 N N . LYS A 1 37 ? -14.973 1.340 4.388 1.00 0.00 37 LYS A N 14
ATOM 13331 C CA . LYS A 1 37 ? -14.044 2.377 3.985 1.00 0.00 37 LYS A CA 14
ATOM 13332 C C . LYS A 1 37 ? -14.313 2.812 2.552 1.00 0.00 37 LYS A C 14
ATOM 13333 O O . LYS A 1 37 ? -14.045 3.953 2.177 1.00 0.00 37 LYS A O 14
ATOM 13352 N N . GLY A 1 38 ? -14.862 1.901 1.761 1.00 0.00 38 GLY A N 14
ATOM 13353 C CA . GLY A 1 38 ? -15.062 2.173 0.356 1.00 0.00 38 GLY A CA 14
ATOM 13354 C C . GLY A 1 38 ? -13.746 2.182 -0.384 1.00 0.00 38 GLY A C 14
ATOM 13355 O O . GLY A 1 38 ? -13.571 2.907 -1.367 1.00 0.00 38 GLY A O 14
ATOM 13359 N N . THR A 1 39 ? -12.809 1.381 0.100 1.00 0.00 39 THR A N 14
ATOM 13360 C CA . THR A 1 39 ? -11.479 1.330 -0.493 1.00 0.00 39 THR A CA 14
ATOM 13361 C C . THR A 1 39 ? -10.989 -0.103 -0.619 1.00 0.00 39 THR A C 14
ATOM 13362 O O . THR A 1 39 ? -11.462 -0.993 0.082 1.00 0.00 39 THR A O 14
ATOM 13373 N N . ALA A 1 40 ? -10.032 -0.311 -1.503 1.00 0.00 40 ALA A N 14
ATOM 13374 C CA . ALA A 1 40 ? -9.462 -1.628 -1.714 1.00 0.00 40 ALA A CA 14
ATOM 13375 C C . ALA A 1 40 ? -8.002 -1.652 -1.286 1.00 0.00 40 ALA A C 14
ATOM 13376 O O . ALA A 1 40 ? -7.206 -0.817 -1.718 1.00 0.00 40 ALA A O 14
ATOM 13383 N N . GLN A 1 41 ? -7.662 -2.597 -0.427 1.00 0.00 41 GLN A N 14
ATOM 13384 C CA . GLN A 1 41 ? -6.293 -2.771 0.027 1.00 0.00 41 GLN A CA 14
ATOM 13385 C C . GLN A 1 41 ? -5.752 -4.079 -0.519 1.00 0.00 41 GLN A C 14
ATOM 13386 O O . GLN A 1 41 ? -6.032 -5.151 0.019 1.00 0.00 41 GLN A O 14
ATOM 13400 N N . LEU A 1 42 ? -5.003 -4.004 -1.602 1.00 0.00 42 LEU A N 14
ATOM 13401 C CA . LEU A 1 42 ? -4.540 -5.212 -2.262 1.00 0.00 42 LEU A CA 14
ATOM 13402 C C . LEU A 1 42 ? -3.027 -5.353 -2.211 1.00 0.00 42 LEU A C 14
ATOM 13403 O O . LEU A 1 42 ? -2.289 -4.373 -2.058 1.00 0.00 42 LEU A O 14
ATOM 13419 N N . ALA A 1 43 ? -2.592 -6.596 -2.301 1.00 0.00 43 ALA A N 14
ATOM 13420 C CA . ALA A 1 43 ? -1.199 -6.932 -2.495 1.00 0.00 43 ALA A CA 14
ATOM 13421 C C . ALA A 1 43 ? -1.082 -7.719 -3.789 1.00 0.00 43 ALA A C 14
ATOM 13422 O O . ALA A 1 43 ? -1.584 -8.841 -3.890 1.00 0.00 43 ALA A O 14
ATOM 13429 N N . ILE A 1 44 ? -0.470 -7.117 -4.790 1.00 0.00 44 ILE A N 14
ATOM 13430 C CA . ILE A 1 44 ? -0.399 -7.730 -6.105 1.00 0.00 44 ILE A CA 14
ATOM 13431 C C . ILE A 1 44 ? 1.041 -7.977 -6.521 1.00 0.00 44 ILE A C 14
ATOM 13432 O O . ILE A 1 44 ? 1.974 -7.443 -5.920 1.00 0.00 44 ILE A O 14
ATOM 13448 N N . VAL A 1 45 ? 1.210 -8.796 -7.548 1.00 0.00 45 VAL A N 14
ATOM 13449 C CA . VAL A 1 45 ? 2.524 -9.060 -8.108 1.00 0.00 45 VAL A CA 14
ATOM 13450 C C . VAL A 1 45 ? 2.997 -7.836 -8.885 1.00 0.00 45 VAL A C 14
ATOM 13451 O O . VAL A 1 45 ? 2.239 -7.290 -9.694 1.00 0.00 45 VAL A O 14
ATOM 13464 N N . PRO A 1 46 ? 4.242 -7.377 -8.638 1.00 0.00 46 PRO A N 14
ATOM 13465 C CA . PRO A 1 46 ? 4.803 -6.176 -9.282 1.00 0.00 46 PRO A CA 14
ATOM 13466 C C . PRO A 1 46 ? 5.095 -6.367 -10.775 1.00 0.00 46 PRO A C 14
ATOM 13467 O O . PRO A 1 46 ? 6.141 -5.956 -11.279 1.00 0.00 46 PRO A O 14
ATOM 13478 N N . GLY A 1 47 ? 4.158 -6.986 -11.467 1.00 0.00 47 GLY A N 14
ATOM 13479 C CA . GLY A 1 47 ? 4.231 -7.110 -12.903 1.00 0.00 47 GLY A CA 14
ATOM 13480 C C . GLY A 1 47 ? 2.955 -6.605 -13.529 1.00 0.00 47 GLY A C 14
ATOM 13481 O O . GLY A 1 47 ? 2.956 -6.058 -14.631 1.00 0.00 47 GLY A O 14
ATOM 13485 N N . THR A 1 48 ? 1.861 -6.810 -12.812 1.00 0.00 48 THR A N 14
ATOM 13486 C CA . THR A 1 48 ? 0.570 -6.267 -13.184 1.00 0.00 48 THR A CA 14
ATOM 13487 C C . THR A 1 48 ? 0.511 -4.785 -12.862 1.00 0.00 48 THR A C 14
ATOM 13488 O O . THR A 1 48 ? 0.902 -4.363 -11.772 1.00 0.00 48 THR A O 14
ATOM 13499 N N . SER A 1 49 ? 0.050 -3.995 -13.812 1.00 0.00 49 SER A N 14
ATOM 13500 C CA . SER A 1 49 ? -0.121 -2.580 -13.585 1.00 0.00 49 SER A CA 14
ATOM 13501 C C . SER A 1 49 ? -1.426 -2.323 -12.835 1.00 0.00 49 SER A C 14
ATOM 13502 O O . SER A 1 49 ? -2.500 -2.697 -13.303 1.00 0.00 49 SER A O 14
ATOM 13510 N N . PRO A 1 50 ? -1.360 -1.683 -11.658 1.00 0.00 50 PRO A N 14
ATOM 13511 C CA . PRO A 1 50 ? -2.550 -1.422 -10.841 1.00 0.00 50 PRO A CA 14
ATOM 13512 C C . PRO A 1 50 ? -3.487 -0.419 -11.497 1.00 0.00 50 PRO A C 14
ATOM 13513 O O . PRO A 1 50 ? -4.646 -0.273 -11.105 1.00 0.00 50 PRO A O 14
ATOM 13524 N N . ASP A 1 51 ? -2.984 0.237 -12.525 1.00 0.00 51 ASP A N 14
ATOM 13525 C CA . ASP A 1 51 ? -3.771 1.171 -13.301 1.00 0.00 51 ASP A CA 14
ATOM 13526 C C . ASP A 1 51 ? -4.764 0.392 -14.143 1.00 0.00 51 ASP A C 14
ATOM 13527 O O . ASP A 1 51 ? -5.851 0.870 -14.466 1.00 0.00 51 ASP A O 14
ATOM 13536 N N . ALA A 1 52 ? -4.395 -0.848 -14.440 1.00 0.00 52 ALA A N 14
ATOM 13537 C CA . ALA A 1 52 ? -5.226 -1.710 -15.260 1.00 0.00 52 ALA A CA 14
ATOM 13538 C C . ALA A 1 52 ? -6.391 -2.240 -14.446 1.00 0.00 52 ALA A C 14
ATOM 13539 O O . ALA A 1 52 ? -7.483 -2.450 -14.966 1.00 0.00 52 ALA A O 14
ATOM 13546 N N . LEU A 1 53 ? -6.146 -2.439 -13.159 1.00 0.00 53 LEU A N 14
ATOM 13547 C CA . LEU A 1 53 ? -7.185 -2.872 -12.238 1.00 0.00 53 LEU A CA 14
ATOM 13548 C C . LEU A 1 53 ? -8.167 -1.732 -12.030 1.00 0.00 53 LEU A C 14
ATOM 13549 O O . LEU A 1 53 ? -9.382 -1.930 -12.017 1.00 0.00 53 LEU A O 14
ATOM 13565 N N . THR A 1 54 ? -7.617 -0.533 -11.892 1.00 0.00 54 THR A N 14
ATOM 13566 C CA . THR A 1 54 ? -8.413 0.676 -11.787 1.00 0.00 54 THR A CA 14
ATOM 13567 C C . THR A 1 54 ? -9.331 0.822 -13.002 1.00 0.00 54 THR A C 14
ATOM 13568 O O . THR A 1 54 ? -10.547 1.005 -12.867 1.00 0.00 54 THR A O 14
ATOM 13579 N N . ALA A 1 55 ? -8.746 0.707 -14.188 1.00 0.00 55 ALA A N 14
ATOM 13580 C CA . ALA A 1 55 ? -9.508 0.814 -15.424 1.00 0.00 55 ALA A CA 14
ATOM 13581 C C . ALA A 1 55 ? -10.500 -0.336 -15.554 1.00 0.00 55 ALA A C 14
ATOM 13582 O O . ALA A 1 55 ? -11.583 -0.173 -16.114 1.00 0.00 55 ALA A O 14
ATOM 13589 N N . ALA A 1 56 ? -10.124 -1.498 -15.034 1.00 0.00 56 ALA A N 14
ATOM 13590 C CA . ALA A 1 56 ? -11.006 -2.662 -15.050 1.00 0.00 56 ALA A CA 14
ATOM 13591 C C . ALA A 1 56 ? -12.250 -2.417 -14.202 1.00 0.00 56 ALA A C 14
ATOM 13592 O O . ALA A 1 56 ? -13.364 -2.738 -14.616 1.00 0.00 56 ALA A O 14
ATOM 13599 N N . VAL A 1 57 ? -12.058 -1.841 -13.016 1.00 0.00 57 VAL A N 14
ATOM 13600 C CA . VAL A 1 57 ? -13.175 -1.539 -12.127 1.00 0.00 57 VAL A CA 14
ATOM 13601 C C . VAL A 1 57 ? -14.020 -0.394 -12.684 1.00 0.00 57 VAL A C 14
ATOM 13602 O O . VAL A 1 57 ? -15.250 -0.431 -12.621 1.00 0.00 57 VAL A O 14
ATOM 13615 N N . ALA A 1 58 ? -13.364 0.618 -13.249 1.00 0.00 58 ALA A N 14
ATOM 13616 C CA . ALA A 1 58 ? -14.081 1.720 -13.884 1.00 0.00 58 ALA A CA 14
ATOM 13617 C C . ALA A 1 58 ? -14.860 1.224 -15.100 1.00 0.00 58 ALA A C 14
ATOM 13618 O O . ALA A 1 58 ? -15.911 1.762 -15.443 1.00 0.00 58 ALA A O 14
ATOM 13625 N N . GLY A 1 59 ? -14.352 0.176 -15.729 1.00 0.00 59 GLY A N 14
ATOM 13626 C CA . GLY A 1 59 ? -15.018 -0.401 -16.882 1.00 0.00 59 GLY A CA 14
ATOM 13627 C C . GLY A 1 59 ? -16.043 -1.445 -16.490 1.00 0.00 59 GLY A C 14
ATOM 13628 O O . GLY A 1 59 ? -16.553 -2.173 -17.338 1.00 0.00 59 GLY A O 14
ATOM 13632 N N . LEU A 1 60 ? -16.345 -1.526 -15.199 1.00 0.00 60 LEU A N 14
ATOM 13633 C CA . LEU A 1 60 ? -17.343 -2.465 -14.707 1.00 0.00 60 LEU A CA 14
ATOM 13634 C C . LEU A 1 60 ? -18.678 -1.767 -14.497 1.00 0.00 60 LEU A C 14
ATOM 13635 O O . LEU A 1 60 ? -19.638 -2.354 -13.996 1.00 0.00 60 LEU A O 14
ATOM 13651 N N . GLY A 1 61 ? -18.726 -0.510 -14.890 1.00 0.00 61 GLY A N 14
ATOM 13652 C CA . GLY A 1 61 ? -19.931 0.278 -14.729 1.00 0.00 61 GLY A CA 14
ATOM 13653 C C . GLY A 1 61 ? -19.828 1.237 -13.562 1.00 0.00 61 GLY A C 14
ATOM 13654 O O . GLY A 1 61 ? -20.699 2.080 -13.361 1.00 0.00 61 GLY A O 14
ATOM 13658 N N . TYR A 1 62 ? -18.759 1.099 -12.790 1.00 0.00 62 TYR A N 14
ATOM 13659 C CA . TYR A 1 62 ? -18.512 1.972 -11.657 1.00 0.00 62 TYR A CA 14
ATOM 13660 C C . TYR A 1 62 ? -17.390 2.944 -11.997 1.00 0.00 62 TYR A C 14
ATOM 13661 O O . TYR A 1 62 ? -17.138 3.229 -13.168 1.00 0.00 62 TYR A O 14
ATOM 13679 N N . LYS A 1 63 ? -16.721 3.453 -10.975 1.00 0.00 63 LYS A N 14
ATOM 13680 C CA . LYS A 1 63 ? -15.531 4.255 -11.179 1.00 0.00 63 LYS A CA 14
ATOM 13681 C C . LYS A 1 63 ? -14.504 3.922 -10.111 1.00 0.00 63 LYS A C 14
ATOM 13682 O O . LYS A 1 63 ? -14.832 3.836 -8.927 1.00 0.00 63 LYS A O 14
ATOM 13701 N N . ALA A 1 64 ? -13.272 3.709 -10.524 1.00 0.00 64 ALA A N 14
ATOM 13702 C CA . ALA A 1 64 ? -12.213 3.404 -9.585 1.00 0.00 64 ALA A CA 14
ATOM 13703 C C . ALA A 1 64 ? -11.120 4.451 -9.652 1.00 0.00 64 ALA A C 14
ATOM 13704 O O . ALA A 1 64 ? -10.877 5.044 -10.702 1.00 0.00 64 ALA A O 14
ATOM 13711 N N . THR A 1 65 ? -10.482 4.686 -8.524 1.00 0.00 65 THR A N 14
ATOM 13712 C CA . THR A 1 65 ? -9.326 5.557 -8.459 1.00 0.00 65 THR A CA 14
ATOM 13713 C C . THR A 1 65 ? -8.188 4.808 -7.772 1.00 0.00 65 THR A C 14
ATOM 13714 O O . THR A 1 65 ? -8.338 3.632 -7.437 1.00 0.00 65 THR A O 14
ATOM 13725 N N . LEU A 1 66 ? -7.072 5.469 -7.528 1.00 0.00 66 LEU A N 14
ATOM 13726 C CA . LEU A 1 66 ? -5.930 4.796 -6.933 1.00 0.00 66 LEU A CA 14
ATOM 13727 C C . LEU A 1 66 ? -5.090 5.776 -6.138 1.00 0.00 66 LEU A C 14
ATOM 13728 O O . LEU A 1 66 ? -4.800 6.879 -6.599 1.00 0.00 66 LEU A O 14
ATOM 13744 N N . ALA A 1 67 ? -4.721 5.378 -4.934 1.00 0.00 67 ALA A N 14
ATOM 13745 C CA . ALA A 1 67 ? -3.920 6.227 -4.065 1.00 0.00 67 ALA A CA 14
ATOM 13746 C C . ALA A 1 67 ? -3.104 5.380 -3.106 1.00 0.00 67 ALA A C 14
ATOM 13747 O O . ALA A 1 67 ? -3.084 4.157 -3.216 1.00 0.00 67 ALA A O 14
ATOM 13754 N N . ASP A 1 68 ? -2.419 6.029 -2.182 1.00 0.00 68 ASP A N 14
ATOM 13755 C CA . ASP A 1 68 ? -1.688 5.329 -1.144 1.00 0.00 68 ASP A CA 14
ATOM 13756 C C . ASP A 1 68 ? -1.430 6.251 0.036 1.00 0.00 68 ASP A C 14
ATOM 13757 O O . ASP A 1 68 ? -1.206 7.452 -0.140 1.00 0.00 68 ASP A O 14
ATOM 13766 N N . ALA A 1 69 ? -1.469 5.680 1.229 1.00 0.00 69 ALA A N 14
ATOM 13767 C CA . ALA A 1 69 ? -1.301 6.433 2.461 1.00 0.00 69 ALA A CA 14
ATOM 13768 C C . ALA A 1 69 ? -1.120 5.472 3.624 1.00 0.00 69 ALA A C 14
ATOM 13769 O O . ALA A 1 69 ? -0.823 4.286 3.369 1.00 0.00 69 ALA A O 14
ATOM 13777 N N . MET A 1 1 ? 2.830 -0.689 -0.993 1.00 0.00 1 MET A N 15
ATOM 13778 C CA . MET A 1 1 ? 1.677 -0.011 -0.360 1.00 0.00 1 MET A CA 15
ATOM 13779 C C . MET A 1 1 ? 0.377 -0.528 -0.959 1.00 0.00 1 MET A C 15
ATOM 13780 O O . MET A 1 1 ? -0.471 -1.067 -0.245 1.00 0.00 1 MET A O 15
ATOM 13796 N N . THR A 1 2 ? 0.236 -0.350 -2.272 1.00 0.00 2 THR A N 15
ATOM 13797 C CA . THR A 1 2 ? -0.864 -0.922 -3.050 1.00 0.00 2 THR A CA 15
ATOM 13798 C C . THR A 1 2 ? -2.237 -0.658 -2.424 1.00 0.00 2 THR A C 15
ATOM 13799 O O . THR A 1 2 ? -2.798 -1.511 -1.734 1.00 0.00 2 THR A O 15
ATOM 13810 N N . HIS A 1 3 ? -2.779 0.527 -2.651 1.00 0.00 3 HIS A N 15
ATOM 13811 C CA . HIS A 1 3 ? -4.128 0.838 -2.198 1.00 0.00 3 HIS A CA 15
ATOM 13812 C C . HIS A 1 3 ? -4.953 1.382 -3.351 1.00 0.00 3 HIS A C 15
ATOM 13813 O O . HIS A 1 3 ? -4.461 2.157 -4.168 1.00 0.00 3 HIS A O 15
ATOM 13828 N N . LEU A 1 4 ? -6.212 0.994 -3.389 1.00 0.00 4 LEU A N 15
ATOM 13829 C CA . LEU A 1 4 ? -7.116 1.395 -4.459 1.00 0.00 4 LEU A CA 15
ATOM 13830 C C . LEU A 1 4 ? -8.333 2.084 -3.864 1.00 0.00 4 LEU A C 15
ATOM 13831 O O . LEU A 1 4 ? -8.695 1.819 -2.720 1.00 0.00 4 LEU A O 15
ATOM 13847 N N . LYS A 1 5 ? -8.952 2.971 -4.623 1.00 0.00 5 LYS A N 15
ATOM 13848 C CA . LYS A 1 5 ? -10.103 3.710 -4.131 1.00 0.00 5 LYS A CA 15
ATOM 13849 C C . LYS A 1 5 ? -11.363 3.321 -4.894 1.00 0.00 5 LYS A C 15
ATOM 13850 O O . LYS A 1 5 ? -11.372 3.289 -6.128 1.00 0.00 5 LYS A O 15
ATOM 13869 N N . ILE A 1 6 ? -12.416 3.023 -4.150 1.00 0.00 6 ILE A N 15
ATOM 13870 C CA . ILE A 1 6 ? -13.691 2.634 -4.730 1.00 0.00 6 ILE A CA 15
ATOM 13871 C C . ILE A 1 6 ? -14.617 3.844 -4.791 1.00 0.00 6 ILE A C 15
ATOM 13872 O O . ILE A 1 6 ? -14.715 4.601 -3.825 1.00 0.00 6 ILE A O 15
ATOM 13888 N N . THR A 1 7 ? -15.278 4.045 -5.925 1.00 0.00 7 THR A N 15
ATOM 13889 C CA . THR A 1 7 ? -16.165 5.183 -6.086 1.00 0.00 7 THR A CA 15
ATOM 13890 C C . THR A 1 7 ? -17.418 4.793 -6.861 1.00 0.00 7 THR A C 15
ATOM 13891 O O . THR A 1 7 ? -17.362 3.959 -7.772 1.00 0.00 7 THR A O 15
ATOM 13902 N N . GLY A 1 8 ? -18.545 5.375 -6.480 1.00 0.00 8 GLY A N 15
ATOM 13903 C CA . GLY A 1 8 ? -19.780 5.148 -7.199 1.00 0.00 8 GLY A CA 15
ATOM 13904 C C . GLY A 1 8 ? -20.691 4.163 -6.500 1.00 0.00 8 GLY A C 15
ATOM 13905 O O . GLY A 1 8 ? -21.895 4.401 -6.368 1.00 0.00 8 GLY A O 15
ATOM 13909 N N . MET A 1 9 ? -20.121 3.058 -6.041 1.00 0.00 9 MET A N 15
ATOM 13910 C CA . MET A 1 9 ? -20.898 2.020 -5.373 1.00 0.00 9 MET A CA 15
ATOM 13911 C C . MET A 1 9 ? -21.151 2.395 -3.922 1.00 0.00 9 MET A C 15
ATOM 13912 O O . MET A 1 9 ? -20.314 3.035 -3.285 1.00 0.00 9 MET A O 15
ATOM 13926 N N . THR A 1 10 ? -22.308 2.004 -3.412 1.00 0.00 10 THR A N 15
ATOM 13927 C CA . THR A 1 10 ? -22.685 2.324 -2.049 1.00 0.00 10 THR A CA 15
ATOM 13928 C C . THR A 1 10 ? -21.834 1.559 -1.041 1.00 0.00 10 THR A C 15
ATOM 13929 O O . THR A 1 10 ? -21.078 2.161 -0.273 1.00 0.00 10 THR A O 15
ATOM 13940 N N . CYS A 1 11 ? -21.937 0.234 -1.064 1.00 0.00 11 CYS A N 15
ATOM 13941 C CA . CYS A 1 11 ? -21.262 -0.606 -0.085 1.00 0.00 11 CYS A CA 15
ATOM 13942 C C . CYS A 1 11 ? -21.483 -2.078 -0.400 1.00 0.00 11 CYS A C 15
ATOM 13943 O O . CYS A 1 11 ? -22.121 -2.384 -1.397 1.00 0.00 11 CYS A O 15
ATOM 13951 N N . ASP A 1 12 ? -20.862 -2.949 0.418 1.00 0.00 12 ASP A N 15
ATOM 13952 C CA . ASP A 1 12 ? -21.141 -4.412 0.508 1.00 0.00 12 ASP A CA 15
ATOM 13953 C C . ASP A 1 12 ? -21.787 -5.048 -0.732 1.00 0.00 12 ASP A C 15
ATOM 13954 O O . ASP A 1 12 ? -22.886 -4.675 -1.140 1.00 0.00 12 ASP A O 15
ATOM 13963 N N . SER A 1 13 ? -21.120 -6.085 -1.245 1.00 0.00 13 SER A N 15
ATOM 13964 C CA . SER A 1 13 ? -21.497 -6.785 -2.480 1.00 0.00 13 SER A CA 15
ATOM 13965 C C . SER A 1 13 ? -20.935 -6.043 -3.682 1.00 0.00 13 SER A C 15
ATOM 13966 O O . SER A 1 13 ? -20.376 -6.653 -4.591 1.00 0.00 13 SER A O 15
ATOM 13974 N N . CYS A 1 14 ? -21.046 -4.721 -3.664 1.00 0.00 14 CYS A N 15
ATOM 13975 C CA . CYS A 1 14 ? -20.403 -3.896 -4.670 1.00 0.00 14 CYS A CA 15
ATOM 13976 C C . CYS A 1 14 ? -18.890 -4.057 -4.563 1.00 0.00 14 CYS A C 15
ATOM 13977 O O . CYS A 1 14 ? -18.194 -4.205 -5.563 1.00 0.00 14 CYS A O 15
ATOM 13985 N N . ALA A 1 15 ? -18.397 -4.076 -3.330 1.00 0.00 15 ALA A N 15
ATOM 13986 C CA . ALA A 1 15 ? -16.978 -4.273 -3.083 1.00 0.00 15 ALA A CA 15
ATOM 13987 C C . ALA A 1 15 ? -16.604 -5.735 -3.295 1.00 0.00 15 ALA A C 15
ATOM 13988 O O . ALA A 1 15 ? -15.465 -6.053 -3.632 1.00 0.00 15 ALA A O 15
ATOM 13995 N N . ALA A 1 16 ? -17.583 -6.616 -3.125 1.00 0.00 16 ALA A N 15
ATOM 13996 C CA . ALA A 1 16 ? -17.348 -8.049 -3.246 1.00 0.00 16 ALA A CA 15
ATOM 13997 C C . ALA A 1 16 ? -17.157 -8.429 -4.705 1.00 0.00 16 ALA A C 15
ATOM 13998 O O . ALA A 1 16 ? -16.231 -9.161 -5.052 1.00 0.00 16 ALA A O 15
ATOM 14005 N N . HIS A 1 17 ? -18.035 -7.915 -5.557 1.00 0.00 17 HIS A N 15
ATOM 14006 C CA . HIS A 1 17 ? -17.949 -8.170 -6.988 1.00 0.00 17 HIS A CA 15
ATOM 14007 C C . HIS A 1 17 ? -16.675 -7.571 -7.563 1.00 0.00 17 HIS A C 15
ATOM 14008 O O . HIS A 1 17 ? -16.031 -8.167 -8.430 1.00 0.00 17 HIS A O 15
ATOM 14023 N N . VAL A 1 18 ? -16.308 -6.395 -7.072 1.00 0.00 18 VAL A N 15
ATOM 14024 C CA . VAL A 1 18 ? -15.076 -5.749 -7.497 1.00 0.00 18 VAL A CA 15
ATOM 14025 C C . VAL A 1 18 ? -13.871 -6.564 -7.036 1.00 0.00 18 VAL A C 15
ATOM 14026 O O . VAL A 1 18 ? -12.934 -6.782 -7.802 1.00 0.00 18 VAL A O 15
ATOM 14039 N N . LYS A 1 19 ? -13.911 -7.031 -5.790 1.00 0.00 19 LYS A N 15
ATOM 14040 C CA . LYS A 1 19 ? -12.853 -7.884 -5.263 1.00 0.00 19 LYS A CA 15
ATOM 14041 C C . LYS A 1 19 ? -12.733 -9.158 -6.094 1.00 0.00 19 LYS A C 15
ATOM 14042 O O . LYS A 1 19 ? -11.631 -9.614 -6.393 1.00 0.00 19 LYS A O 15
ATOM 14061 N N . GLU A 1 20 ? -13.873 -9.720 -6.469 1.00 0.00 20 GLU A N 15
ATOM 14062 C CA . GLU A 1 20 ? -13.897 -10.915 -7.298 1.00 0.00 20 GLU A CA 15
ATOM 14063 C C . GLU A 1 20 ? -13.284 -10.632 -8.660 1.00 0.00 20 GLU A C 15
ATOM 14064 O O . GLU A 1 20 ? -12.462 -11.403 -9.153 1.00 0.00 20 GLU A O 15
ATOM 14076 N N . ALA A 1 21 ? -13.659 -9.506 -9.244 1.00 0.00 21 ALA A N 15
ATOM 14077 C CA . ALA A 1 21 ? -13.138 -9.116 -10.546 1.00 0.00 21 ALA A CA 15
ATOM 14078 C C . ALA A 1 21 ? -11.640 -8.881 -10.461 1.00 0.00 21 ALA A C 15
ATOM 14079 O O . ALA A 1 21 ? -10.898 -9.167 -11.401 1.00 0.00 21 ALA A O 15
ATOM 14086 N N . LEU A 1 22 ? -11.204 -8.356 -9.325 1.00 0.00 22 LEU A N 15
ATOM 14087 C CA . LEU A 1 22 ? -9.791 -8.140 -9.071 1.00 0.00 22 LEU A CA 15
ATOM 14088 C C . LEU A 1 22 ? -9.071 -9.471 -8.948 1.00 0.00 22 LEU A C 15
ATOM 14089 O O . LEU A 1 22 ? -8.051 -9.699 -9.591 1.00 0.00 22 LEU A O 15
ATOM 14105 N N . GLU A 1 23 ? -9.633 -10.360 -8.139 1.00 0.00 23 GLU A N 15
ATOM 14106 C CA . GLU A 1 23 ? -9.013 -11.647 -7.862 1.00 0.00 23 GLU A CA 15
ATOM 14107 C C . GLU A 1 23 ? -9.130 -12.587 -9.056 1.00 0.00 23 GLU A C 15
ATOM 14108 O O . GLU A 1 23 ? -8.486 -13.637 -9.103 1.00 0.00 23 GLU A O 15
ATOM 14120 N N . LYS A 1 24 ? -9.952 -12.200 -10.025 1.00 0.00 24 LYS A N 15
ATOM 14121 C CA . LYS A 1 24 ? -10.062 -12.943 -11.272 1.00 0.00 24 LYS A CA 15
ATOM 14122 C C . LYS A 1 24 ? -8.823 -12.695 -12.122 1.00 0.00 24 LYS A C 15
ATOM 14123 O O . LYS A 1 24 ? -8.528 -13.443 -13.054 1.00 0.00 24 LYS A O 15
ATOM 14142 N N . VAL A 1 25 ? -8.112 -11.624 -11.794 1.00 0.00 25 VAL A N 15
ATOM 14143 C CA . VAL A 1 25 ? -6.828 -11.333 -12.402 1.00 0.00 25 VAL A CA 15
ATOM 14144 C C . VAL A 1 25 ? -5.728 -12.081 -11.647 1.00 0.00 25 VAL A C 15
ATOM 14145 O O . VAL A 1 25 ? -5.547 -11.876 -10.445 1.00 0.00 25 VAL A O 15
ATOM 14158 N N . PRO A 1 26 ? -4.985 -12.961 -12.338 1.00 0.00 26 PRO A N 15
ATOM 14159 C CA . PRO A 1 26 ? -3.952 -13.808 -11.713 1.00 0.00 26 PRO A CA 15
ATOM 14160 C C . PRO A 1 26 ? -2.819 -13.005 -11.073 1.00 0.00 26 PRO A C 15
ATOM 14161 O O . PRO A 1 26 ? -2.116 -13.499 -10.192 1.00 0.00 26 PRO A O 15
ATOM 14172 N N . GLY A 1 27 ? -2.649 -11.767 -11.519 1.00 0.00 27 GLY A N 15
ATOM 14173 C CA . GLY A 1 27 ? -1.615 -10.913 -10.966 1.00 0.00 27 GLY A CA 15
ATOM 14174 C C . GLY A 1 27 ? -1.936 -10.457 -9.554 1.00 0.00 27 GLY A C 15
ATOM 14175 O O . GLY A 1 27 ? -1.048 -10.043 -8.809 1.00 0.00 27 GLY A O 15
ATOM 14179 N N . VAL A 1 28 ? -3.205 -10.547 -9.181 1.00 0.00 28 VAL A N 15
ATOM 14180 C CA . VAL A 1 28 ? -3.644 -10.133 -7.860 1.00 0.00 28 VAL A CA 15
ATOM 14181 C C . VAL A 1 28 ? -3.509 -11.284 -6.868 1.00 0.00 28 VAL A C 15
ATOM 14182 O O . VAL A 1 28 ? -4.029 -12.379 -7.090 1.00 0.00 28 VAL A O 15
ATOM 14195 N N . GLN A 1 29 ? -2.791 -11.038 -5.781 1.00 0.00 29 GLN A N 15
ATOM 14196 C CA . GLN A 1 29 ? -2.587 -12.052 -4.757 1.00 0.00 29 GLN A CA 15
ATOM 14197 C C . GLN A 1 29 ? -3.645 -11.932 -3.669 1.00 0.00 29 GLN A C 15
ATOM 14198 O O . GLN A 1 29 ? -4.083 -12.929 -3.096 1.00 0.00 29 GLN A O 15
ATOM 14212 N N . SER A 1 30 ? -4.053 -10.705 -3.392 1.00 0.00 30 SER A N 15
ATOM 14213 C CA . SER A 1 30 ? -5.075 -10.441 -2.390 1.00 0.00 30 SER A CA 15
ATOM 14214 C C . SER A 1 30 ? -5.782 -9.133 -2.715 1.00 0.00 30 SER A C 15
ATOM 14215 O O . SER A 1 30 ? -5.201 -8.252 -3.350 1.00 0.00 30 SER A O 15
ATOM 14223 N N . ALA A 1 31 ? -7.032 -9.016 -2.293 1.00 0.00 31 ALA A N 15
ATOM 14224 C CA . ALA A 1 31 ? -7.806 -7.806 -2.521 1.00 0.00 31 ALA A CA 15
ATOM 14225 C C . ALA A 1 31 ? -8.730 -7.536 -1.341 1.00 0.00 31 ALA A C 15
ATOM 14226 O O . ALA A 1 31 ? -9.917 -7.852 -1.380 1.00 0.00 31 ALA A O 15
ATOM 14233 N N . LEU A 1 32 ? -8.179 -6.945 -0.291 1.00 0.00 32 LEU A N 15
ATOM 14234 C CA . LEU A 1 32 ? -8.950 -6.665 0.911 1.00 0.00 32 LEU A CA 15
ATOM 14235 C C . LEU A 1 32 ? -9.746 -5.375 0.747 1.00 0.00 32 LEU A C 15
ATOM 14236 O O . LEU A 1 32 ? -9.445 -4.352 1.368 1.00 0.00 32 LEU A O 15
ATOM 14252 N N . VAL A 1 33 ? -10.751 -5.424 -0.113 1.00 0.00 33 VAL A N 15
ATOM 14253 C CA . VAL A 1 33 ? -11.620 -4.281 -0.334 1.00 0.00 33 VAL A CA 15
ATOM 14254 C C . VAL A 1 33 ? -12.531 -4.092 0.865 1.00 0.00 33 VAL A C 15
ATOM 14255 O O . VAL A 1 33 ? -13.337 -4.963 1.193 1.00 0.00 33 VAL A O 15
ATOM 14268 N N . SER A 1 34 ? -12.403 -2.955 1.518 1.00 0.00 34 SER A N 15
ATOM 14269 C CA . SER A 1 34 ? -13.141 -2.697 2.736 1.00 0.00 34 SER A CA 15
ATOM 14270 C C . SER A 1 34 ? -14.383 -1.855 2.457 1.00 0.00 34 SER A C 15
ATOM 14271 O O . SER A 1 34 ? -14.286 -0.677 2.082 1.00 0.00 34 SER A O 15
ATOM 14279 N N . TYR A 1 35 ? -15.542 -2.486 2.636 1.00 0.00 35 TYR A N 15
ATOM 14280 C CA . TYR A 1 35 ? -16.842 -1.845 2.462 1.00 0.00 35 TYR A CA 15
ATOM 14281 C C . TYR A 1 35 ? -17.031 -0.644 3.413 1.00 0.00 35 TYR A C 15
ATOM 14282 O O . TYR A 1 35 ? -17.499 0.403 2.972 1.00 0.00 35 TYR A O 15
ATOM 14300 N N . PRO A 1 36 ? -16.669 -0.744 4.721 1.00 0.00 36 PRO A N 15
ATOM 14301 C CA . PRO A 1 36 ? -16.847 0.373 5.658 1.00 0.00 36 PRO A CA 15
ATOM 14302 C C . PRO A 1 36 ? -15.848 1.501 5.414 1.00 0.00 36 PRO A C 15
ATOM 14303 O O . PRO A 1 36 ? -15.955 2.583 5.994 1.00 0.00 36 PRO A O 15
ATOM 14314 N N . LYS A 1 37 ? -14.879 1.245 4.548 1.00 0.00 37 LYS A N 15
ATOM 14315 C CA . LYS A 1 37 ? -13.841 2.216 4.257 1.00 0.00 37 LYS A CA 15
ATOM 14316 C C . LYS A 1 37 ? -14.075 2.859 2.895 1.00 0.00 37 LYS A C 15
ATOM 14317 O O . LYS A 1 37 ? -13.804 4.043 2.699 1.00 0.00 37 LYS A O 15
ATOM 14336 N N . GLY A 1 38 ? -14.591 2.068 1.964 1.00 0.00 38 GLY A N 15
ATOM 14337 C CA . GLY A 1 38 ? -14.739 2.527 0.598 1.00 0.00 38 GLY A CA 15
ATOM 14338 C C . GLY A 1 38 ? -13.428 2.421 -0.150 1.00 0.00 38 GLY A C 15
ATOM 14339 O O . GLY A 1 38 ? -13.229 3.061 -1.182 1.00 0.00 38 GLY A O 15
ATOM 14343 N N . THR A 1 39 ? -12.529 1.597 0.379 1.00 0.00 39 THR A N 15
ATOM 14344 C CA . THR A 1 39 ? -11.182 1.489 -0.169 1.00 0.00 39 THR A CA 15
ATOM 14345 C C . THR A 1 39 ? -10.792 0.029 -0.368 1.00 0.00 39 THR A C 15
ATOM 14346 O O . THR A 1 39 ? -11.382 -0.865 0.237 1.00 0.00 39 THR A O 15
ATOM 14357 N N . ALA A 1 40 ? -9.808 -0.211 -1.220 1.00 0.00 40 ALA A N 15
ATOM 14358 C CA . ALA A 1 40 ? -9.367 -1.564 -1.506 1.00 0.00 40 ALA A CA 15
ATOM 14359 C C . ALA A 1 40 ? -7.909 -1.754 -1.118 1.00 0.00 40 ALA A C 15
ATOM 14360 O O . ALA A 1 40 ? -7.021 -1.076 -1.642 1.00 0.00 40 ALA A O 15
ATOM 14367 N N . GLN A 1 41 ? -7.668 -2.665 -0.191 1.00 0.00 41 GLN A N 15
ATOM 14368 C CA . GLN A 1 41 ? -6.316 -3.009 0.210 1.00 0.00 41 GLN A CA 15
ATOM 14369 C C . GLN A 1 41 ? -5.859 -4.238 -0.564 1.00 0.00 41 GLN A C 15
ATOM 14370 O O . GLN A 1 41 ? -5.777 -5.341 -0.025 1.00 0.00 41 GLN A O 15
ATOM 14384 N N . LEU A 1 42 ? -5.597 -4.041 -1.844 1.00 0.00 42 LEU A N 15
ATOM 14385 C CA . LEU A 1 42 ? -5.203 -5.133 -2.717 1.00 0.00 42 LEU A CA 15
ATOM 14386 C C . LEU A 1 42 ? -3.685 -5.265 -2.772 1.00 0.00 42 LEU A C 15
ATOM 14387 O O . LEU A 1 42 ? -2.959 -4.351 -2.395 1.00 0.00 42 LEU A O 15
ATOM 14403 N N . ALA A 1 43 ? -3.223 -6.418 -3.215 1.00 0.00 43 ALA A N 15
ATOM 14404 C CA . ALA A 1 43 ? -1.804 -6.672 -3.369 1.00 0.00 43 ALA A CA 15
ATOM 14405 C C . ALA A 1 43 ? -1.558 -7.465 -4.642 1.00 0.00 43 ALA A C 15
ATOM 14406 O O . ALA A 1 43 ? -2.135 -8.536 -4.837 1.00 0.00 43 ALA A O 15
ATOM 14413 N N . ILE A 1 44 ? -0.715 -6.931 -5.508 1.00 0.00 44 ILE A N 15
ATOM 14414 C CA . ILE A 1 44 ? -0.432 -7.560 -6.789 1.00 0.00 44 ILE A CA 15
ATOM 14415 C C . ILE A 1 44 ? 1.012 -8.030 -6.850 1.00 0.00 44 ILE A C 15
ATOM 14416 O O . ILE A 1 44 ? 1.821 -7.693 -5.985 1.00 0.00 44 ILE A O 15
ATOM 14432 N N . VAL A 1 45 ? 1.325 -8.818 -7.866 1.00 0.00 45 VAL A N 15
ATOM 14433 C CA . VAL A 1 45 ? 2.697 -9.221 -8.117 1.00 0.00 45 VAL A CA 15
ATOM 14434 C C . VAL A 1 45 ? 3.397 -8.135 -8.924 1.00 0.00 45 VAL A C 15
ATOM 14435 O O . VAL A 1 45 ? 2.855 -7.669 -9.925 1.00 0.00 45 VAL A O 15
ATOM 14448 N N . PRO A 1 46 ? 4.589 -7.693 -8.476 1.00 0.00 46 PRO A N 15
ATOM 14449 C CA . PRO A 1 46 ? 5.389 -6.695 -9.195 1.00 0.00 46 PRO A CA 15
ATOM 14450 C C . PRO A 1 46 ? 5.463 -6.988 -10.690 1.00 0.00 46 PRO A C 15
ATOM 14451 O O . PRO A 1 46 ? 6.144 -7.918 -11.122 1.00 0.00 46 PRO A O 15
ATOM 14462 N N . GLY A 1 47 ? 4.745 -6.192 -11.464 1.00 0.00 47 GLY A N 15
ATOM 14463 C CA . GLY A 1 47 ? 4.625 -6.430 -12.884 1.00 0.00 47 GLY A CA 15
ATOM 14464 C C . GLY A 1 47 ? 3.207 -6.189 -13.346 1.00 0.00 47 GLY A C 15
ATOM 14465 O O . GLY A 1 47 ? 2.973 -5.673 -14.440 1.00 0.00 47 GLY A O 15
ATOM 14469 N N . THR A 1 48 ? 2.254 -6.572 -12.509 1.00 0.00 48 THR A N 15
ATOM 14470 C CA . THR A 1 48 ? 0.858 -6.275 -12.759 1.00 0.00 48 THR A CA 15
ATOM 14471 C C . THR A 1 48 ? 0.577 -4.817 -12.447 1.00 0.00 48 THR A C 15
ATOM 14472 O O . THR A 1 48 ? 0.764 -4.360 -11.320 1.00 0.00 48 THR A O 15
ATOM 14483 N N . SER A 1 49 ? 0.151 -4.087 -13.455 1.00 0.00 49 SER A N 15
ATOM 14484 C CA . SER A 1 49 ? -0.039 -2.660 -13.329 1.00 0.00 49 SER A CA 15
ATOM 14485 C C . SER A 1 49 ? -1.419 -2.329 -12.758 1.00 0.00 49 SER A C 15
ATOM 14486 O O . SER A 1 49 ? -2.444 -2.740 -13.302 1.00 0.00 49 SER A O 15
ATOM 14494 N N . PRO A 1 50 ? -1.461 -1.573 -11.646 1.00 0.00 50 PRO A N 15
ATOM 14495 C CA . PRO A 1 50 ? -2.716 -1.190 -10.981 1.00 0.00 50 PRO A CA 15
ATOM 14496 C C . PRO A 1 50 ? -3.570 -0.257 -11.827 1.00 0.00 50 PRO A C 15
ATOM 14497 O O . PRO A 1 50 ? -4.734 0.002 -11.513 1.00 0.00 50 PRO A O 15
ATOM 14508 N N . ASP A 1 51 ? -2.996 0.220 -12.916 1.00 0.00 51 ASP A N 15
ATOM 14509 C CA . ASP A 1 51 ? -3.708 1.065 -13.851 1.00 0.00 51 ASP A CA 15
ATOM 14510 C C . ASP A 1 51 ? -4.714 0.207 -14.594 1.00 0.00 51 ASP A C 15
ATOM 14511 O O . ASP A 1 51 ? -5.780 0.668 -15.004 1.00 0.00 51 ASP A O 15
ATOM 14520 N N . ALA A 1 52 ? -4.379 -1.072 -14.699 1.00 0.00 52 ALA A N 15
ATOM 14521 C CA . ALA A 1 52 ? -5.244 -2.035 -15.352 1.00 0.00 52 ALA A CA 15
ATOM 14522 C C . ALA A 1 52 ? -6.408 -2.384 -14.447 1.00 0.00 52 ALA A C 15
ATOM 14523 O O . ALA A 1 52 ? -7.525 -2.592 -14.909 1.00 0.00 52 ALA A O 15
ATOM 14530 N N . LEU A 1 53 ? -6.134 -2.424 -13.150 1.00 0.00 53 LEU A N 15
ATOM 14531 C CA . LEU A 1 53 ? -7.162 -2.699 -12.160 1.00 0.00 53 LEU A CA 15
ATOM 14532 C C . LEU A 1 53 ? -8.116 -1.520 -12.073 1.00 0.00 53 LEU A C 15
ATOM 14533 O O . LEU A 1 53 ? -9.334 -1.691 -12.023 1.00 0.00 53 LEU A O 15
ATOM 14549 N N . THR A 1 54 ? -7.551 -0.319 -12.075 1.00 0.00 54 THR A N 15
ATOM 14550 C CA . THR A 1 54 ? -8.344 0.900 -12.109 1.00 0.00 54 THR A CA 15
ATOM 14551 C C . THR A 1 54 ? -9.258 0.901 -13.331 1.00 0.00 54 THR A C 15
ATOM 14552 O O . THR A 1 54 ? -10.459 1.159 -13.226 1.00 0.00 54 THR A O 15
ATOM 14563 N N . ALA A 1 55 ? -8.683 0.585 -14.485 1.00 0.00 55 ALA A N 15
ATOM 14564 C CA . ALA A 1 55 ? -9.443 0.507 -15.722 1.00 0.00 55 ALA A CA 15
ATOM 14565 C C . ALA A 1 55 ? -10.449 -0.637 -15.680 1.00 0.00 55 ALA A C 15
ATOM 14566 O O . ALA A 1 55 ? -11.522 -0.546 -16.270 1.00 0.00 55 ALA A O 15
ATOM 14573 N N . ALA A 1 56 ? -10.091 -1.714 -14.991 1.00 0.00 56 ALA A N 15
ATOM 14574 C CA . ALA A 1 56 ? -10.989 -2.855 -14.825 1.00 0.00 56 ALA A CA 15
ATOM 14575 C C . ALA A 1 56 ? -12.235 -2.467 -14.034 1.00 0.00 56 ALA A C 15
ATOM 14576 O O . ALA A 1 56 ? -13.353 -2.819 -14.415 1.00 0.00 56 ALA A O 15
ATOM 14583 N N . VAL A 1 57 ? -12.043 -1.745 -12.936 1.00 0.00 57 VAL A N 15
ATOM 14584 C CA . VAL A 1 57 ? -13.165 -1.302 -12.117 1.00 0.00 57 VAL A CA 15
ATOM 14585 C C . VAL A 1 57 ? -13.950 -0.192 -12.818 1.00 0.00 57 VAL A C 15
ATOM 14586 O O . VAL A 1 57 ? -15.182 -0.184 -12.794 1.00 0.00 57 VAL A O 15
ATOM 14599 N N . ALA A 1 58 ? -13.240 0.738 -13.459 1.00 0.00 58 ALA A N 15
ATOM 14600 C CA . ALA A 1 58 ? -13.897 1.780 -14.242 1.00 0.00 58 ALA A CA 15
ATOM 14601 C C . ALA A 1 58 ? -14.636 1.177 -15.436 1.00 0.00 58 ALA A C 15
ATOM 14602 O O . ALA A 1 58 ? -15.608 1.747 -15.936 1.00 0.00 58 ALA A O 15
ATOM 14609 N N . GLY A 1 59 ? -14.180 0.010 -15.871 1.00 0.00 59 GLY A N 15
ATOM 14610 C CA . GLY A 1 59 ? -14.818 -0.687 -16.970 1.00 0.00 59 GLY A CA 15
ATOM 14611 C C . GLY A 1 59 ? -15.892 -1.637 -16.484 1.00 0.00 59 GLY A C 15
ATOM 14612 O O . GLY A 1 59 ? -16.378 -2.485 -17.236 1.00 0.00 59 GLY A O 15
ATOM 14616 N N . LEU A 1 60 ? -16.242 -1.514 -15.211 1.00 0.00 60 LEU A N 15
ATOM 14617 C CA . LEU A 1 60 ? -17.336 -2.277 -14.632 1.00 0.00 60 LEU A CA 15
ATOM 14618 C C . LEU A 1 60 ? -18.571 -1.400 -14.526 1.00 0.00 60 LEU A C 15
ATOM 14619 O O . LEU A 1 60 ? -19.560 -1.760 -13.892 1.00 0.00 60 LEU A O 15
ATOM 14635 N N . GLY A 1 61 ? -18.490 -0.236 -15.155 1.00 0.00 61 GLY A N 15
ATOM 14636 C CA . GLY A 1 61 ? -19.561 0.737 -15.081 1.00 0.00 61 GLY A CA 15
ATOM 14637 C C . GLY A 1 61 ? -19.404 1.657 -13.888 1.00 0.00 61 GLY A C 15
ATOM 14638 O O . GLY A 1 61 ? -20.107 2.663 -13.765 1.00 0.00 61 GLY A O 15
ATOM 14642 N N . TYR A 1 62 ? -18.461 1.315 -13.021 1.00 0.00 62 TYR A N 15
ATOM 14643 C CA . TYR A 1 62 ? -18.219 2.063 -11.801 1.00 0.00 62 TYR A CA 15
ATOM 14644 C C . TYR A 1 62 ? -17.015 2.978 -11.970 1.00 0.00 62 TYR A C 15
ATOM 14645 O O . TYR A 1 62 ? -16.556 3.208 -13.091 1.00 0.00 62 TYR A O 15
ATOM 14663 N N . LYS A 1 63 ? -16.496 3.495 -10.864 1.00 0.00 63 LYS A N 15
ATOM 14664 C CA . LYS A 1 63 ? -15.352 4.389 -10.916 1.00 0.00 63 LYS A CA 15
ATOM 14665 C C . LYS A 1 63 ? -14.261 3.909 -9.974 1.00 0.00 63 LYS A C 15
ATOM 14666 O O . LYS A 1 63 ? -14.503 3.709 -8.783 1.00 0.00 63 LYS A O 15
ATOM 14685 N N . ALA A 1 64 ? -13.070 3.703 -10.507 1.00 0.00 64 ALA A N 15
ATOM 14686 C CA . ALA A 1 64 ? -11.933 3.332 -9.684 1.00 0.00 64 ALA A CA 15
ATOM 14687 C C . ALA A 1 64 ? -10.949 4.485 -9.566 1.00 0.00 64 ALA A C 15
ATOM 14688 O O . ALA A 1 64 ? -10.803 5.290 -10.489 1.00 0.00 64 ALA A O 15
ATOM 14695 N N . THR A 1 65 ? -10.291 4.565 -8.423 1.00 0.00 65 THR A N 15
ATOM 14696 C CA . THR A 1 65 ? -9.248 5.550 -8.196 1.00 0.00 65 THR A CA 15
ATOM 14697 C C . THR A 1 65 ? -8.106 4.899 -7.423 1.00 0.00 65 THR A C 15
ATOM 14698 O O . THR A 1 65 ? -8.035 3.670 -7.354 1.00 0.00 65 THR A O 15
ATOM 14709 N N . LEU A 1 66 ? -7.246 5.693 -6.796 1.00 0.00 66 LEU A N 15
ATOM 14710 C CA . LEU A 1 66 ? -6.096 5.140 -6.096 1.00 0.00 66 LEU A CA 15
ATOM 14711 C C . LEU A 1 66 ? -5.696 6.028 -4.930 1.00 0.00 66 LEU A C 15
ATOM 14712 O O . LEU A 1 66 ? -5.431 7.219 -5.091 1.00 0.00 66 LEU A O 15
ATOM 14728 N N . ALA A 1 67 ? -5.658 5.427 -3.754 1.00 0.00 67 ALA A N 15
ATOM 14729 C CA . ALA A 1 67 ? -5.261 6.122 -2.544 1.00 0.00 67 ALA A CA 15
ATOM 14730 C C . ALA A 1 67 ? -4.099 5.383 -1.909 1.00 0.00 67 ALA A C 15
ATOM 14731 O O . ALA A 1 67 ? -4.153 4.992 -0.741 1.00 0.00 67 ALA A O 15
ATOM 14738 N N . ASP A 1 68 ? -3.057 5.172 -2.707 1.00 0.00 68 ASP A N 15
ATOM 14739 C CA . ASP A 1 68 ? -1.887 4.418 -2.285 1.00 0.00 68 ASP A CA 15
ATOM 14740 C C . ASP A 1 68 ? -1.292 5.010 -1.017 1.00 0.00 68 ASP A C 15
ATOM 14741 O O . ASP A 1 68 ? -1.040 4.301 -0.044 1.00 0.00 68 ASP A O 15
ATOM 14750 N N . ALA A 1 69 ? -1.099 6.313 -1.032 1.00 0.00 69 ALA A N 15
ATOM 14751 C CA . ALA A 1 69 ? -0.602 7.024 0.129 1.00 0.00 69 ALA A CA 15
ATOM 14752 C C . ALA A 1 69 ? -1.552 8.155 0.482 1.00 0.00 69 ALA A C 15
ATOM 14753 O O . ALA A 1 69 ? -2.159 8.106 1.570 1.00 0.00 69 ALA A O 15
ATOM 14761 N N . MET A 1 1 ? 0.288 -3.513 -0.782 1.00 0.00 1 MET A N 16
ATOM 14762 C CA . MET A 1 1 ? 0.752 -2.227 -0.211 1.00 0.00 1 MET A CA 16
ATOM 14763 C C . MET A 1 1 ? -0.023 -1.065 -0.819 1.00 0.00 1 MET A C 16
ATOM 14764 O O . MET A 1 1 ? -0.502 -0.184 -0.105 1.00 0.00 1 MET A O 16
ATOM 14780 N N . THR A 1 2 ? -0.141 -1.067 -2.140 1.00 0.00 2 THR A N 16
ATOM 14781 C CA . THR A 1 2 ? -0.886 -0.041 -2.847 1.00 0.00 2 THR A CA 16
ATOM 14782 C C . THR A 1 2 ? -2.384 -0.166 -2.564 1.00 0.00 2 THR A C 16
ATOM 14783 O O . THR A 1 2 ? -2.943 -1.263 -2.593 1.00 0.00 2 THR A O 16
ATOM 14794 N N . HIS A 1 3 ? -3.020 0.960 -2.268 1.00 0.00 3 HIS A N 16
ATOM 14795 C CA . HIS A 1 3 ? -4.442 0.979 -1.963 1.00 0.00 3 HIS A CA 16
ATOM 14796 C C . HIS A 1 3 ? -5.225 1.560 -3.131 1.00 0.00 3 HIS A C 16
ATOM 14797 O O . HIS A 1 3 ? -4.874 2.615 -3.659 1.00 0.00 3 HIS A O 16
ATOM 14812 N N . LEU A 1 4 ? -6.281 0.879 -3.531 1.00 0.00 4 LEU A N 16
ATOM 14813 C CA . LEU A 1 4 ? -7.144 1.377 -4.590 1.00 0.00 4 LEU A CA 16
ATOM 14814 C C . LEU A 1 4 ? -8.377 2.005 -3.966 1.00 0.00 4 LEU A C 16
ATOM 14815 O O . LEU A 1 4 ? -8.676 1.753 -2.801 1.00 0.00 4 LEU A O 16
ATOM 14831 N N . LYS A 1 5 ? -9.086 2.827 -4.716 1.00 0.00 5 LYS A N 16
ATOM 14832 C CA . LYS A 1 5 ? -10.244 3.514 -4.169 1.00 0.00 5 LYS A CA 16
ATOM 14833 C C . LYS A 1 5 ? -11.506 3.130 -4.916 1.00 0.00 5 LYS A C 16
ATOM 14834 O O . LYS A 1 5 ? -11.537 3.131 -6.149 1.00 0.00 5 LYS A O 16
ATOM 14853 N N . ILE A 1 6 ? -12.539 2.817 -4.160 1.00 0.00 6 ILE A N 16
ATOM 14854 C CA . ILE A 1 6 ? -13.821 2.441 -4.728 1.00 0.00 6 ILE A CA 16
ATOM 14855 C C . ILE A 1 6 ? -14.718 3.671 -4.789 1.00 0.00 6 ILE A C 16
ATOM 14856 O O . ILE A 1 6 ? -14.906 4.369 -3.788 1.00 0.00 6 ILE A O 16
ATOM 14872 N N . THR A 1 7 ? -15.247 3.954 -5.965 1.00 0.00 7 THR A N 16
ATOM 14873 C CA . THR A 1 7 ? -16.025 5.157 -6.164 1.00 0.00 7 THR A CA 16
ATOM 14874 C C . THR A 1 7 ? -17.322 4.851 -6.901 1.00 0.00 7 THR A C 16
ATOM 14875 O O . THR A 1 7 ? -17.403 3.888 -7.672 1.00 0.00 7 THR A O 16
ATOM 14886 N N . GLY A 1 8 ? -18.342 5.648 -6.632 1.00 0.00 8 GLY A N 16
ATOM 14887 C CA . GLY A 1 8 ? -19.621 5.470 -7.282 1.00 0.00 8 GLY A CA 16
ATOM 14888 C C . GLY A 1 8 ? -20.540 4.556 -6.503 1.00 0.00 8 GLY A C 16
ATOM 14889 O O . GLY A 1 8 ? -21.718 4.862 -6.316 1.00 0.00 8 GLY A O 16
ATOM 14893 N N . MET A 1 9 ? -20.001 3.439 -6.037 1.00 0.00 9 MET A N 16
ATOM 14894 C CA . MET A 1 9 ? -20.793 2.456 -5.310 1.00 0.00 9 MET A CA 16
ATOM 14895 C C . MET A 1 9 ? -20.895 2.813 -3.839 1.00 0.00 9 MET A C 16
ATOM 14896 O O . MET A 1 9 ? -20.208 3.718 -3.354 1.00 0.00 9 MET A O 16
ATOM 14910 N N . THR A 1 10 ? -21.744 2.090 -3.132 1.00 0.00 10 THR A N 16
ATOM 14911 C CA . THR A 1 10 ? -21.934 2.296 -1.720 1.00 0.00 10 THR A CA 16
ATOM 14912 C C . THR A 1 10 ? -20.883 1.539 -0.910 1.00 0.00 10 THR A C 16
ATOM 14913 O O . THR A 1 10 ? -19.845 2.094 -0.542 1.00 0.00 10 THR A O 16
ATOM 14924 N N . CYS A 1 11 ? -21.151 0.252 -0.690 1.00 0.00 11 CYS A N 16
ATOM 14925 C CA . CYS A 1 11 ? -20.362 -0.582 0.205 1.00 0.00 11 CYS A CA 16
ATOM 14926 C C . CYS A 1 11 ? -21.015 -1.952 0.346 1.00 0.00 11 CYS A C 16
ATOM 14927 O O . CYS A 1 11 ? -22.231 -2.039 0.516 1.00 0.00 11 CYS A O 16
ATOM 14935 N N . ASP A 1 12 ? -20.198 -3.009 0.279 1.00 0.00 12 ASP A N 16
ATOM 14936 C CA . ASP A 1 12 ? -20.678 -4.402 0.297 1.00 0.00 12 ASP A CA 16
ATOM 14937 C C . ASP A 1 12 ? -21.425 -4.730 -0.994 1.00 0.00 12 ASP A C 16
ATOM 14938 O O . ASP A 1 12 ? -22.175 -3.900 -1.510 1.00 0.00 12 ASP A O 16
ATOM 14947 N N . SER A 1 13 ? -21.192 -5.937 -1.521 1.00 0.00 13 SER A N 16
ATOM 14948 C CA . SER A 1 13 ? -21.736 -6.367 -2.817 1.00 0.00 13 SER A CA 16
ATOM 14949 C C . SER A 1 13 ? -21.079 -5.586 -3.956 1.00 0.00 13 SER A C 16
ATOM 14950 O O . SER A 1 13 ? -20.468 -6.172 -4.853 1.00 0.00 13 SER A O 16
ATOM 14958 N N . CYS A 1 14 ? -21.181 -4.265 -3.892 1.00 0.00 14 CYS A N 16
ATOM 14959 C CA . CYS A 1 14 ? -20.501 -3.391 -4.826 1.00 0.00 14 CYS A CA 16
ATOM 14960 C C . CYS A 1 14 ? -19.004 -3.639 -4.750 1.00 0.00 14 CYS A C 16
ATOM 14961 O O . CYS A 1 14 ? -18.330 -3.818 -5.764 1.00 0.00 14 CYS A O 16
ATOM 14969 N N . ALA A 1 15 ? -18.504 -3.692 -3.525 1.00 0.00 15 ALA A N 16
ATOM 14970 C CA . ALA A 1 15 ? -17.091 -3.931 -3.289 1.00 0.00 15 ALA A CA 16
ATOM 14971 C C . ALA A 1 15 ? -16.743 -5.395 -3.518 1.00 0.00 15 ALA A C 16
ATOM 14972 O O . ALA A 1 15 ? -15.590 -5.731 -3.765 1.00 0.00 15 ALA A O 16
ATOM 14979 N N . ALA A 1 16 ? -17.751 -6.257 -3.456 1.00 0.00 16 ALA A N 16
ATOM 14980 C CA . ALA A 1 16 ? -17.539 -7.691 -3.611 1.00 0.00 16 ALA A CA 16
ATOM 14981 C C . ALA A 1 16 ? -17.263 -8.035 -5.067 1.00 0.00 16 ALA A C 16
ATOM 14982 O O . ALA A 1 16 ? -16.291 -8.725 -5.379 1.00 0.00 16 ALA A O 16
ATOM 14989 N N . HIS A 1 17 ? -18.113 -7.533 -5.961 1.00 0.00 17 HIS A N 16
ATOM 14990 C CA . HIS A 1 17 ? -17.934 -7.755 -7.390 1.00 0.00 17 HIS A CA 16
ATOM 14991 C C . HIS A 1 17 ? -16.607 -7.170 -7.846 1.00 0.00 17 HIS A C 16
ATOM 14992 O O . HIS A 1 17 ? -15.897 -7.774 -8.649 1.00 0.00 17 HIS A O 16
ATOM 15007 N N . VAL A 1 18 ? -16.270 -5.998 -7.312 1.00 0.00 18 VAL A N 16
ATOM 15008 C CA . VAL A 1 18 ? -14.997 -5.360 -7.610 1.00 0.00 18 VAL A CA 16
ATOM 15009 C C . VAL A 1 18 ? -13.846 -6.207 -7.081 1.00 0.00 18 VAL A C 16
ATOM 15010 O O . VAL A 1 18 ? -12.876 -6.466 -7.791 1.00 0.00 18 VAL A O 16
ATOM 15023 N N . LYS A 1 19 ? -13.976 -6.660 -5.838 1.00 0.00 19 LYS A N 16
ATOM 15024 C CA . LYS A 1 19 ? -12.959 -7.494 -5.207 1.00 0.00 19 LYS A CA 16
ATOM 15025 C C . LYS A 1 19 ? -12.683 -8.740 -6.039 1.00 0.00 19 LYS A C 16
ATOM 15026 O O . LYS A 1 19 ? -11.531 -9.066 -6.325 1.00 0.00 19 LYS A O 16
ATOM 15045 N N . GLU A 1 20 ? -13.747 -9.435 -6.417 1.00 0.00 20 GLU A N 16
ATOM 15046 C CA . GLU A 1 20 ? -13.620 -10.644 -7.216 1.00 0.00 20 GLU A CA 16
ATOM 15047 C C . GLU A 1 20 ? -13.080 -10.335 -8.604 1.00 0.00 20 GLU A C 16
ATOM 15048 O O . GLU A 1 20 ? -12.297 -11.107 -9.156 1.00 0.00 20 GLU A O 16
ATOM 15060 N N . ALA A 1 21 ? -13.488 -9.200 -9.160 1.00 0.00 21 ALA A N 16
ATOM 15061 C CA . ALA A 1 21 ? -12.999 -8.780 -10.467 1.00 0.00 21 ALA A CA 16
ATOM 15062 C C . ALA A 1 21 ? -11.499 -8.543 -10.408 1.00 0.00 21 ALA A C 16
ATOM 15063 O O . ALA A 1 21 ? -10.768 -8.857 -11.350 1.00 0.00 21 ALA A O 16
ATOM 15070 N N . LEU A 1 22 ? -11.054 -7.981 -9.290 1.00 0.00 22 LEU A N 16
ATOM 15071 C CA . LEU A 1 22 ? -9.642 -7.751 -9.048 1.00 0.00 22 LEU A CA 16
ATOM 15072 C C . LEU A 1 22 ? -8.912 -9.077 -8.896 1.00 0.00 22 LEU A C 16
ATOM 15073 O O . LEU A 1 22 ? -7.894 -9.314 -9.538 1.00 0.00 22 LEU A O 16
ATOM 15089 N N . GLU A 1 23 ? -9.462 -9.947 -8.056 1.00 0.00 23 GLU A N 16
ATOM 15090 C CA . GLU A 1 23 ? -8.837 -11.232 -7.766 1.00 0.00 23 GLU A CA 16
ATOM 15091 C C . GLU A 1 23 ? -8.932 -12.185 -8.952 1.00 0.00 23 GLU A C 16
ATOM 15092 O O . GLU A 1 23 ? -8.284 -13.233 -8.970 1.00 0.00 23 GLU A O 16
ATOM 15104 N N . LYS A 1 24 ? -9.741 -11.827 -9.944 1.00 0.00 24 LYS A N 16
ATOM 15105 C CA . LYS A 1 24 ? -9.798 -12.586 -11.184 1.00 0.00 24 LYS A CA 16
ATOM 15106 C C . LYS A 1 24 ? -8.556 -12.301 -12.016 1.00 0.00 24 LYS A C 16
ATOM 15107 O O . LYS A 1 24 ? -8.223 -13.043 -12.941 1.00 0.00 24 LYS A O 16
ATOM 15126 N N . VAL A 1 25 ? -7.872 -11.221 -11.670 1.00 0.00 25 VAL A N 16
ATOM 15127 C CA . VAL A 1 25 ? -6.611 -10.875 -12.296 1.00 0.00 25 VAL A CA 16
ATOM 15128 C C . VAL A 1 25 ? -5.475 -11.621 -11.596 1.00 0.00 25 VAL A C 16
ATOM 15129 O O . VAL A 1 25 ? -5.310 -11.508 -10.383 1.00 0.00 25 VAL A O 16
ATOM 15142 N N . PRO A 1 26 ? -4.685 -12.397 -12.355 1.00 0.00 26 PRO A N 16
ATOM 15143 C CA . PRO A 1 26 ? -3.624 -13.254 -11.798 1.00 0.00 26 PRO A CA 16
ATOM 15144 C C . PRO A 1 26 ? -2.533 -12.474 -11.062 1.00 0.00 26 PRO A C 16
ATOM 15145 O O . PRO A 1 26 ? -1.751 -13.051 -10.307 1.00 0.00 26 PRO A O 16
ATOM 15156 N N . GLY A 1 27 ? -2.481 -11.168 -11.288 1.00 0.00 27 GLY A N 16
ATOM 15157 C CA . GLY A 1 27 ? -1.491 -10.341 -10.626 1.00 0.00 27 GLY A CA 16
ATOM 15158 C C . GLY A 1 27 ? -1.861 -10.036 -9.189 1.00 0.00 27 GLY A C 16
ATOM 15159 O O . GLY A 1 27 ? -1.034 -9.556 -8.412 1.00 0.00 27 GLY A O 16
ATOM 15163 N N . VAL A 1 28 ? -3.108 -10.307 -8.836 1.00 0.00 28 VAL A N 16
ATOM 15164 C CA . VAL A 1 28 ? -3.589 -10.080 -7.488 1.00 0.00 28 VAL A CA 16
ATOM 15165 C C . VAL A 1 28 ? -3.500 -11.362 -6.668 1.00 0.00 28 VAL A C 16
ATOM 15166 O O . VAL A 1 28 ? -4.083 -12.383 -7.034 1.00 0.00 28 VAL A O 16
ATOM 15179 N N . GLN A 1 29 ? -2.768 -11.312 -5.565 1.00 0.00 29 GLN A N 16
ATOM 15180 C CA . GLN A 1 29 ? -2.623 -12.479 -4.710 1.00 0.00 29 GLN A CA 16
ATOM 15181 C C . GLN A 1 29 ? -3.648 -12.463 -3.585 1.00 0.00 29 GLN A C 16
ATOM 15182 O O . GLN A 1 29 ? -4.135 -13.515 -3.165 1.00 0.00 29 GLN A O 16
ATOM 15196 N N . SER A 1 30 ? -3.979 -11.272 -3.100 1.00 0.00 30 SER A N 16
ATOM 15197 C CA . SER A 1 30 ? -5.008 -11.136 -2.077 1.00 0.00 30 SER A CA 16
ATOM 15198 C C . SER A 1 30 ? -5.650 -9.758 -2.162 1.00 0.00 30 SER A C 16
ATOM 15199 O O . SER A 1 30 ? -4.993 -8.743 -1.938 1.00 0.00 30 SER A O 16
ATOM 15207 N N . ALA A 1 31 ? -6.927 -9.724 -2.502 1.00 0.00 31 ALA A N 16
ATOM 15208 C CA . ALA A 1 31 ? -7.646 -8.468 -2.609 1.00 0.00 31 ALA A CA 16
ATOM 15209 C C . ALA A 1 31 ? -8.709 -8.375 -1.531 1.00 0.00 31 ALA A C 16
ATOM 15210 O O . ALA A 1 31 ? -9.666 -9.143 -1.527 1.00 0.00 31 ALA A O 16
ATOM 15217 N N . LEU A 1 32 ? -8.531 -7.447 -0.608 1.00 0.00 32 LEU A N 16
ATOM 15218 C CA . LEU A 1 32 ? -9.522 -7.227 0.426 1.00 0.00 32 LEU A CA 16
ATOM 15219 C C . LEU A 1 32 ? -10.034 -5.798 0.360 1.00 0.00 32 LEU A C 16
ATOM 15220 O O . LEU A 1 32 ? -9.463 -4.884 0.958 1.00 0.00 32 LEU A O 16
ATOM 15236 N N . VAL A 1 33 ? -11.091 -5.602 -0.407 1.00 0.00 33 VAL A N 16
ATOM 15237 C CA . VAL A 1 33 ? -11.718 -4.301 -0.500 1.00 0.00 33 VAL A CA 16
ATOM 15238 C C . VAL A 1 33 ? -12.543 -4.044 0.746 1.00 0.00 33 VAL A C 16
ATOM 15239 O O . VAL A 1 33 ? -13.499 -4.765 1.031 1.00 0.00 33 VAL A O 16
ATOM 15252 N N . SER A 1 34 ? -12.161 -3.024 1.483 1.00 0.00 34 SER A N 16
ATOM 15253 C CA . SER A 1 34 ? -12.832 -2.683 2.715 1.00 0.00 34 SER A CA 16
ATOM 15254 C C . SER A 1 34 ? -14.047 -1.817 2.420 1.00 0.00 34 SER A C 16
ATOM 15255 O O . SER A 1 34 ? -13.920 -0.633 2.088 1.00 0.00 34 SER A O 16
ATOM 15263 N N . TYR A 1 35 ? -15.221 -2.427 2.520 1.00 0.00 35 TYR A N 16
ATOM 15264 C CA . TYR A 1 35 ? -16.475 -1.752 2.271 1.00 0.00 35 TYR A CA 16
ATOM 15265 C C . TYR A 1 35 ? -16.722 -0.577 3.237 1.00 0.00 35 TYR A C 16
ATOM 15266 O O . TYR A 1 35 ? -17.169 0.477 2.791 1.00 0.00 35 TYR A O 16
ATOM 15284 N N . PRO A 1 36 ? -16.438 -0.701 4.560 1.00 0.00 36 PRO A N 16
ATOM 15285 C CA . PRO A 1 36 ? -16.657 0.400 5.498 1.00 0.00 36 PRO A CA 16
ATOM 15286 C C . PRO A 1 36 ? -15.597 1.494 5.363 1.00 0.00 36 PRO A C 16
ATOM 15287 O O . PRO A 1 36 ? -15.674 2.534 6.019 1.00 0.00 36 PRO A O 16
ATOM 15298 N N . LYS A 1 37 ? -14.599 1.246 4.521 1.00 0.00 37 LYS A N 16
ATOM 15299 C CA . LYS A 1 37 ? -13.542 2.215 4.282 1.00 0.00 37 LYS A CA 16
ATOM 15300 C C . LYS A 1 37 ? -13.712 2.852 2.908 1.00 0.00 37 LYS A C 16
ATOM 15301 O O . LYS A 1 37 ? -13.500 4.050 2.732 1.00 0.00 37 LYS A O 16
ATOM 15320 N N . GLY A 1 38 ? -14.106 2.032 1.943 1.00 0.00 38 GLY A N 16
ATOM 15321 C CA . GLY A 1 38 ? -14.229 2.490 0.577 1.00 0.00 38 GLY A CA 16
ATOM 15322 C C . GLY A 1 38 ? -12.929 2.327 -0.174 1.00 0.00 38 GLY A C 16
ATOM 15323 O O . GLY A 1 38 ? -12.717 2.944 -1.218 1.00 0.00 38 GLY A O 16
ATOM 15327 N N . THR A 1 39 ? -12.057 1.479 0.353 1.00 0.00 39 THR A N 16
ATOM 15328 C CA . THR A 1 39 ? -10.735 1.299 -0.232 1.00 0.00 39 THR A CA 16
ATOM 15329 C C . THR A 1 39 ? -10.441 -0.169 -0.515 1.00 0.00 39 THR A C 16
ATOM 15330 O O . THR A 1 39 ? -10.946 -1.053 0.168 1.00 0.00 39 THR A O 16
ATOM 15341 N N . ALA A 1 40 ? -9.621 -0.418 -1.525 1.00 0.00 40 ALA A N 16
ATOM 15342 C CA . ALA A 1 40 ? -9.252 -1.772 -1.897 1.00 0.00 40 ALA A CA 16
ATOM 15343 C C . ALA A 1 40 ? -7.806 -2.048 -1.518 1.00 0.00 40 ALA A C 16
ATOM 15344 O O . ALA A 1 40 ? -6.878 -1.521 -2.141 1.00 0.00 40 ALA A O 16
ATOM 15351 N N . GLN A 1 41 ? -7.617 -2.856 -0.487 1.00 0.00 41 GLN A N 16
ATOM 15352 C CA . GLN A 1 41 ? -6.282 -3.209 -0.037 1.00 0.00 41 GLN A CA 16
ATOM 15353 C C . GLN A 1 41 ? -5.768 -4.402 -0.826 1.00 0.00 41 GLN A C 16
ATOM 15354 O O . GLN A 1 41 ? -6.041 -5.556 -0.484 1.00 0.00 41 GLN A O 16
ATOM 15368 N N . LEU A 1 42 ? -5.026 -4.123 -1.885 1.00 0.00 42 LEU A N 16
ATOM 15369 C CA . LEU A 1 42 ? -4.606 -5.159 -2.812 1.00 0.00 42 LEU A CA 16
ATOM 15370 C C . LEU A 1 42 ? -3.183 -5.627 -2.537 1.00 0.00 42 LEU A C 16
ATOM 15371 O O . LEU A 1 42 ? -2.243 -4.829 -2.509 1.00 0.00 42 LEU A O 16
ATOM 15387 N N . ALA A 1 43 ? -3.032 -6.928 -2.331 1.00 0.00 43 ALA A N 16
ATOM 15388 C CA . ALA A 1 43 ? -1.723 -7.543 -2.248 1.00 0.00 43 ALA A CA 16
ATOM 15389 C C . ALA A 1 43 ? -1.350 -8.063 -3.626 1.00 0.00 43 ALA A C 16
ATOM 15390 O O . ALA A 1 43 ? -1.512 -9.249 -3.932 1.00 0.00 43 ALA A O 16
ATOM 15397 N N . ILE A 1 44 ? -0.891 -7.152 -4.467 1.00 0.00 44 ILE A N 16
ATOM 15398 C CA . ILE A 1 44 ? -0.607 -7.459 -5.859 1.00 0.00 44 ILE A CA 16
ATOM 15399 C C . ILE A 1 44 ? 0.862 -7.786 -6.065 1.00 0.00 44 ILE A C 16
ATOM 15400 O O . ILE A 1 44 ? 1.707 -7.458 -5.232 1.00 0.00 44 ILE A O 16
ATOM 15416 N N . VAL A 1 45 ? 1.148 -8.454 -7.164 1.00 0.00 45 VAL A N 16
ATOM 15417 C CA . VAL A 1 45 ? 2.513 -8.734 -7.560 1.00 0.00 45 VAL A CA 16
ATOM 15418 C C . VAL A 1 45 ? 3.072 -7.547 -8.336 1.00 0.00 45 VAL A C 16
ATOM 15419 O O . VAL A 1 45 ? 2.419 -7.047 -9.258 1.00 0.00 45 VAL A O 16
ATOM 15432 N N . PRO A 1 46 ? 4.265 -7.058 -7.948 1.00 0.00 46 PRO A N 16
ATOM 15433 C CA . PRO A 1 46 ? 4.956 -5.955 -8.639 1.00 0.00 46 PRO A CA 16
ATOM 15434 C C . PRO A 1 46 ? 5.340 -6.310 -10.077 1.00 0.00 46 PRO A C 16
ATOM 15435 O O . PRO A 1 46 ? 6.507 -6.541 -10.390 1.00 0.00 46 PRO A O 16
ATOM 15446 N N . GLY A 1 47 ? 4.337 -6.358 -10.930 1.00 0.00 47 GLY A N 16
ATOM 15447 C CA . GLY A 1 47 ? 4.534 -6.652 -12.329 1.00 0.00 47 GLY A CA 16
ATOM 15448 C C . GLY A 1 47 ? 3.284 -6.328 -13.109 1.00 0.00 47 GLY A C 16
ATOM 15449 O O . GLY A 1 47 ? 3.345 -5.805 -14.221 1.00 0.00 47 GLY A O 16
ATOM 15453 N N . THR A 1 48 ? 2.146 -6.644 -12.511 1.00 0.00 48 THR A N 16
ATOM 15454 C CA . THR A 1 48 ? 0.856 -6.264 -13.056 1.00 0.00 48 THR A CA 16
ATOM 15455 C C . THR A 1 48 ? 0.601 -4.784 -12.834 1.00 0.00 48 THR A C 16
ATOM 15456 O O . THR A 1 48 ? 0.747 -4.285 -11.717 1.00 0.00 48 THR A O 16
ATOM 15467 N N . SER A 1 49 ? 0.228 -4.089 -13.891 1.00 0.00 49 SER A N 16
ATOM 15468 C CA . SER A 1 49 ? -0.027 -2.667 -13.804 1.00 0.00 49 SER A CA 16
ATOM 15469 C C . SER A 1 49 ? -1.357 -2.399 -13.101 1.00 0.00 49 SER A C 16
ATOM 15470 O O . SER A 1 49 ? -2.412 -2.827 -13.571 1.00 0.00 49 SER A O 16
ATOM 15478 N N . PRO A 1 50 ? -1.321 -1.686 -11.963 1.00 0.00 50 PRO A N 16
ATOM 15479 C CA . PRO A 1 50 ? -2.524 -1.366 -11.188 1.00 0.00 50 PRO A CA 16
ATOM 15480 C C . PRO A 1 50 ? -3.506 -0.490 -11.959 1.00 0.00 50 PRO A C 16
ATOM 15481 O O . PRO A 1 50 ? -4.672 -0.374 -11.581 1.00 0.00 50 PRO A O 16
ATOM 15492 N N . ASP A 1 51 ? -3.037 0.092 -13.057 1.00 0.00 51 ASP A N 16
ATOM 15493 C CA . ASP A 1 51 ? -3.877 0.905 -13.919 1.00 0.00 51 ASP A CA 16
ATOM 15494 C C . ASP A 1 51 ? -4.926 0.019 -14.553 1.00 0.00 51 ASP A C 16
ATOM 15495 O O . ASP A 1 51 ? -6.032 0.458 -14.875 1.00 0.00 51 ASP A O 16
ATOM 15504 N N . ALA A 1 52 ? -4.582 -1.255 -14.681 1.00 0.00 52 ALA A N 16
ATOM 15505 C CA . ALA A 1 52 ? -5.464 -2.213 -15.303 1.00 0.00 52 ALA A CA 16
ATOM 15506 C C . ALA A 1 52 ? -6.629 -2.523 -14.380 1.00 0.00 52 ALA A C 16
ATOM 15507 O O . ALA A 1 52 ? -7.743 -2.776 -14.828 1.00 0.00 52 ALA A O 16
ATOM 15514 N N . LEU A 1 53 ? -6.360 -2.467 -13.082 1.00 0.00 53 LEU A N 16
ATOM 15515 C CA . LEU A 1 53 ? -7.379 -2.713 -12.075 1.00 0.00 53 LEU A CA 16
ATOM 15516 C C . LEU A 1 53 ? -8.357 -1.548 -12.039 1.00 0.00 53 LEU A C 16
ATOM 15517 O O . LEU A 1 53 ? -9.576 -1.740 -12.035 1.00 0.00 53 LEU A O 16
ATOM 15533 N N . THR A 1 54 ? -7.807 -0.338 -12.041 1.00 0.00 54 THR A N 16
ATOM 15534 C CA . THR A 1 54 ? -8.605 0.873 -12.059 1.00 0.00 54 THR A CA 16
ATOM 15535 C C . THR A 1 54 ? -9.502 0.906 -13.291 1.00 0.00 54 THR A C 16
ATOM 15536 O O . THR A 1 54 ? -10.713 1.128 -13.190 1.00 0.00 54 THR A O 16
ATOM 15547 N N . ALA A 1 55 ? -8.907 0.655 -14.450 1.00 0.00 55 ALA A N 16
ATOM 15548 C CA . ALA A 1 55 ? -9.649 0.652 -15.700 1.00 0.00 55 ALA A CA 16
ATOM 15549 C C . ALA A 1 55 ? -10.665 -0.481 -15.732 1.00 0.00 55 ALA A C 16
ATOM 15550 O O . ALA A 1 55 ? -11.755 -0.331 -16.287 1.00 0.00 55 ALA A O 16
ATOM 15557 N N . ALA A 1 56 ? -10.311 -1.608 -15.123 1.00 0.00 56 ALA A N 16
ATOM 15558 C CA . ALA A 1 56 ? -11.214 -2.751 -15.057 1.00 0.00 56 ALA A CA 16
ATOM 15559 C C . ALA A 1 56 ? -12.457 -2.407 -14.249 1.00 0.00 56 ALA A C 16
ATOM 15560 O O . ALA A 1 56 ? -13.578 -2.690 -14.672 1.00 0.00 56 ALA A O 16
ATOM 15567 N N . VAL A 1 57 ? -12.256 -1.780 -13.094 1.00 0.00 57 VAL A N 16
ATOM 15568 C CA . VAL A 1 57 ? -13.377 -1.397 -12.247 1.00 0.00 57 VAL A CA 16
ATOM 15569 C C . VAL A 1 57 ? -14.188 -0.282 -12.900 1.00 0.00 57 VAL A C 16
ATOM 15570 O O . VAL A 1 57 ? -15.419 -0.325 -12.903 1.00 0.00 57 VAL A O 16
ATOM 15583 N N . ALA A 1 58 ? -13.498 0.704 -13.475 1.00 0.00 58 ALA A N 16
ATOM 15584 C CA . ALA A 1 58 ? -14.170 1.811 -14.150 1.00 0.00 58 ALA A CA 16
ATOM 15585 C C . ALA A 1 58 ? -14.929 1.335 -15.386 1.00 0.00 58 ALA A C 16
ATOM 15586 O O . ALA A 1 58 ? -15.939 1.922 -15.775 1.00 0.00 58 ALA A O 16
ATOM 15593 N N . GLY A 1 59 ? -14.442 0.266 -15.997 1.00 0.00 59 GLY A N 16
ATOM 15594 C CA . GLY A 1 59 ? -15.084 -0.266 -17.183 1.00 0.00 59 GLY A CA 16
ATOM 15595 C C . GLY A 1 59 ? -16.242 -1.182 -16.849 1.00 0.00 59 GLY A C 16
ATOM 15596 O O . GLY A 1 59 ? -17.072 -1.489 -17.708 1.00 0.00 59 GLY A O 16
ATOM 15600 N N . LEU A 1 60 ? -16.312 -1.602 -15.593 1.00 0.00 60 LEU A N 16
ATOM 15601 C CA . LEU A 1 60 ? -17.343 -2.534 -15.150 1.00 0.00 60 LEU A CA 16
ATOM 15602 C C . LEU A 1 60 ? -18.605 -1.801 -14.712 1.00 0.00 60 LEU A C 16
ATOM 15603 O O . LEU A 1 60 ? -19.478 -2.372 -14.059 1.00 0.00 60 LEU A O 16
ATOM 15619 N N . GLY A 1 61 ? -18.690 -0.531 -15.071 1.00 0.00 61 GLY A N 16
ATOM 15620 C CA . GLY A 1 61 ? -19.870 0.250 -14.761 1.00 0.00 61 GLY A CA 16
ATOM 15621 C C . GLY A 1 61 ? -19.729 1.022 -13.469 1.00 0.00 61 GLY A C 16
ATOM 15622 O O . GLY A 1 61 ? -20.616 1.791 -13.091 1.00 0.00 61 GLY A O 16
ATOM 15626 N N . TYR A 1 62 ? -18.615 0.806 -12.788 1.00 0.00 62 TYR A N 16
ATOM 15627 C CA . TYR A 1 62 ? -18.322 1.508 -11.554 1.00 0.00 62 TYR A CA 16
ATOM 15628 C C . TYR A 1 62 ? -17.228 2.538 -11.801 1.00 0.00 62 TYR A C 16
ATOM 15629 O O . TYR A 1 62 ? -16.875 2.809 -12.950 1.00 0.00 62 TYR A O 16
ATOM 15647 N N . LYS A 1 63 ? -16.699 3.116 -10.736 1.00 0.00 63 LYS A N 16
ATOM 15648 C CA . LYS A 1 63 ? -15.575 4.024 -10.857 1.00 0.00 63 LYS A CA 16
ATOM 15649 C C . LYS A 1 63 ? -14.483 3.623 -9.886 1.00 0.00 63 LYS A C 16
ATOM 15650 O O . LYS A 1 63 ? -14.742 3.399 -8.703 1.00 0.00 63 LYS A O 16
ATOM 15669 N N . ALA A 1 64 ? -13.270 3.506 -10.381 1.00 0.00 64 ALA A N 16
ATOM 15670 C CA . ALA A 1 64 ? -12.146 3.199 -9.526 1.00 0.00 64 ALA A CA 16
ATOM 15671 C C . ALA A 1 64 ? -11.163 4.354 -9.495 1.00 0.00 64 ALA A C 16
ATOM 15672 O O . ALA A 1 64 ? -10.993 5.069 -10.481 1.00 0.00 64 ALA A O 16
ATOM 15679 N N . THR A 1 65 ? -10.548 4.542 -8.347 1.00 0.00 65 THR A N 16
ATOM 15680 C CA . THR A 1 65 ? -9.455 5.482 -8.202 1.00 0.00 65 THR A CA 16
ATOM 15681 C C . THR A 1 65 ? -8.345 4.811 -7.407 1.00 0.00 65 THR A C 16
ATOM 15682 O O . THR A 1 65 ? -8.242 3.582 -7.414 1.00 0.00 65 THR A O 16
ATOM 15693 N N . LEU A 1 66 ? -7.540 5.579 -6.700 1.00 0.00 66 LEU A N 16
ATOM 15694 C CA . LEU A 1 66 ? -6.450 4.999 -5.936 1.00 0.00 66 LEU A CA 16
ATOM 15695 C C . LEU A 1 66 ? -6.095 5.867 -4.743 1.00 0.00 66 LEU A C 16
ATOM 15696 O O . LEU A 1 66 ? -6.007 7.089 -4.850 1.00 0.00 66 LEU A O 16
ATOM 15712 N N . ALA A 1 67 ? -5.915 5.219 -3.606 1.00 0.00 67 ALA A N 16
ATOM 15713 C CA . ALA A 1 67 ? -5.470 5.882 -2.396 1.00 0.00 67 ALA A CA 16
ATOM 15714 C C . ALA A 1 67 ? -3.992 5.587 -2.198 1.00 0.00 67 ALA A C 16
ATOM 15715 O O . ALA A 1 67 ? -3.598 4.894 -1.256 1.00 0.00 67 ALA A O 16
ATOM 15722 N N . ASP A 1 68 ? -3.198 6.105 -3.125 1.00 0.00 68 ASP A N 16
ATOM 15723 C CA . ASP A 1 68 ? -1.769 5.824 -3.205 1.00 0.00 68 ASP A CA 16
ATOM 15724 C C . ASP A 1 68 ? -1.049 6.143 -1.898 1.00 0.00 68 ASP A C 16
ATOM 15725 O O . ASP A 1 68 ? -1.281 7.196 -1.298 1.00 0.00 68 ASP A O 16
ATOM 15734 N N . ALA A 1 69 ? -0.175 5.217 -1.491 1.00 0.00 69 ALA A N 16
ATOM 15735 C CA . ALA A 1 69 ? 0.613 5.320 -0.261 1.00 0.00 69 ALA A CA 16
ATOM 15736 C C . ALA A 1 69 ? -0.237 5.074 0.978 1.00 0.00 69 ALA A C 16
ATOM 15737 O O . ALA A 1 69 ? 0.350 4.812 2.050 1.00 0.00 69 ALA A O 16
ATOM 15745 N N . MET A 1 1 ? -0.655 -3.789 0.927 1.00 0.00 1 MET A N 17
ATOM 15746 C CA . MET A 1 1 ? 0.342 -3.224 -0.010 1.00 0.00 1 MET A CA 17
ATOM 15747 C C . MET A 1 1 ? -0.145 -1.892 -0.573 1.00 0.00 1 MET A C 17
ATOM 15748 O O . MET A 1 1 ? 0.057 -0.839 0.034 1.00 0.00 1 MET A O 17
ATOM 15764 N N . THR A 1 2 ? -0.793 -1.940 -1.727 1.00 0.00 2 THR A N 17
ATOM 15765 C CA . THR A 1 2 ? -1.289 -0.741 -2.375 1.00 0.00 2 THR A CA 17
ATOM 15766 C C . THR A 1 2 ? -2.768 -0.535 -2.067 1.00 0.00 2 THR A C 17
ATOM 15767 O O . THR A 1 2 ? -3.533 -1.498 -1.973 1.00 0.00 2 THR A O 17
ATOM 15778 N N . HIS A 1 3 ? -3.167 0.714 -1.878 1.00 0.00 3 HIS A N 17
ATOM 15779 C CA . HIS A 1 3 ? -4.562 1.027 -1.613 1.00 0.00 3 HIS A CA 17
ATOM 15780 C C . HIS A 1 3 ? -5.232 1.591 -2.850 1.00 0.00 3 HIS A C 17
ATOM 15781 O O . HIS A 1 3 ? -4.696 2.464 -3.530 1.00 0.00 3 HIS A O 17
ATOM 15796 N N . LEU A 1 4 ? -6.417 1.096 -3.109 1.00 0.00 4 LEU A N 17
ATOM 15797 C CA . LEU A 1 4 ? -7.222 1.551 -4.231 1.00 0.00 4 LEU A CA 17
ATOM 15798 C C . LEU A 1 4 ? -8.517 2.145 -3.704 1.00 0.00 4 LEU A C 17
ATOM 15799 O O . LEU A 1 4 ? -8.919 1.851 -2.579 1.00 0.00 4 LEU A O 17
ATOM 15815 N N . LYS A 1 5 ? -9.167 2.977 -4.495 1.00 0.00 5 LYS A N 17
ATOM 15816 C CA . LYS A 1 5 ? -10.364 3.654 -4.039 1.00 0.00 5 LYS A CA 17
ATOM 15817 C C . LYS A 1 5 ? -11.565 3.237 -4.870 1.00 0.00 5 LYS A C 17
ATOM 15818 O O . LYS A 1 5 ? -11.537 3.307 -6.100 1.00 0.00 5 LYS A O 17
ATOM 15837 N N . ILE A 1 6 ? -12.608 2.789 -4.193 1.00 0.00 6 ILE A N 17
ATOM 15838 C CA . ILE A 1 6 ? -13.843 2.426 -4.859 1.00 0.00 6 ILE A CA 17
ATOM 15839 C C . ILE A 1 6 ? -14.689 3.680 -5.062 1.00 0.00 6 ILE A C 17
ATOM 15840 O O . ILE A 1 6 ? -14.887 4.464 -4.129 1.00 0.00 6 ILE A O 17
ATOM 15856 N N . THR A 1 7 ? -15.154 3.888 -6.284 1.00 0.00 7 THR A N 17
ATOM 15857 C CA . THR A 1 7 ? -15.920 5.076 -6.608 1.00 0.00 7 THR A CA 17
ATOM 15858 C C . THR A 1 7 ? -17.187 4.700 -7.367 1.00 0.00 7 THR A C 17
ATOM 15859 O O . THR A 1 7 ? -17.271 3.622 -7.964 1.00 0.00 7 THR A O 17
ATOM 15870 N N . GLY A 1 8 ? -18.176 5.574 -7.326 1.00 0.00 8 GLY A N 17
ATOM 15871 C CA . GLY A 1 8 ? -19.477 5.237 -7.854 1.00 0.00 8 GLY A CA 17
ATOM 15872 C C . GLY A 1 8 ? -20.278 4.503 -6.811 1.00 0.00 8 GLY A C 17
ATOM 15873 O O . GLY A 1 8 ? -21.310 4.982 -6.349 1.00 0.00 8 GLY A O 17
ATOM 15877 N N . MET A 1 9 ? -19.790 3.329 -6.436 1.00 0.00 9 MET A N 17
ATOM 15878 C CA . MET A 1 9 ? -20.321 2.611 -5.294 1.00 0.00 9 MET A CA 17
ATOM 15879 C C . MET A 1 9 ? -19.621 3.086 -4.030 1.00 0.00 9 MET A C 17
ATOM 15880 O O . MET A 1 9 ? -18.650 3.840 -4.105 1.00 0.00 9 MET A O 17
ATOM 15894 N N . THR A 1 10 ? -20.093 2.655 -2.876 1.00 0.00 10 THR A N 17
ATOM 15895 C CA . THR A 1 10 ? -19.475 3.069 -1.631 1.00 0.00 10 THR A CA 17
ATOM 15896 C C . THR A 1 10 ? -19.244 1.904 -0.672 1.00 0.00 10 THR A C 17
ATOM 15897 O O . THR A 1 10 ? -18.278 1.914 0.091 1.00 0.00 10 THR A O 17
ATOM 15908 N N . CYS A 1 11 ? -20.108 0.894 -0.715 1.00 0.00 11 CYS A N 17
ATOM 15909 C CA . CYS A 1 11 ? -20.064 -0.145 0.299 1.00 0.00 11 CYS A CA 17
ATOM 15910 C C . CYS A 1 11 ? -20.644 -1.474 -0.182 1.00 0.00 11 CYS A C 17
ATOM 15911 O O . CYS A 1 11 ? -21.242 -1.538 -1.248 1.00 0.00 11 CYS A O 17
ATOM 15919 N N . ASP A 1 12 ? -20.338 -2.517 0.606 1.00 0.00 12 ASP A N 17
ATOM 15920 C CA . ASP A 1 12 ? -20.959 -3.868 0.595 1.00 0.00 12 ASP A CA 17
ATOM 15921 C C . ASP A 1 12 ? -21.640 -4.321 -0.697 1.00 0.00 12 ASP A C 17
ATOM 15922 O O . ASP A 1 12 ? -22.495 -3.637 -1.255 1.00 0.00 12 ASP A O 17
ATOM 15931 N N . SER A 1 13 ? -21.300 -5.550 -1.102 1.00 0.00 13 SER A N 17
ATOM 15932 C CA . SER A 1 13 ? -21.818 -6.179 -2.326 1.00 0.00 13 SER A CA 17
ATOM 15933 C C . SER A 1 13 ? -21.229 -5.513 -3.565 1.00 0.00 13 SER A C 17
ATOM 15934 O O . SER A 1 13 ? -20.680 -6.181 -4.439 1.00 0.00 13 SER A O 17
ATOM 15942 N N . CYS A 1 14 ? -21.325 -4.195 -3.624 1.00 0.00 14 CYS A N 17
ATOM 15943 C CA . CYS A 1 14 ? -20.651 -3.431 -4.651 1.00 0.00 14 CYS A CA 17
ATOM 15944 C C . CYS A 1 14 ? -19.145 -3.629 -4.524 1.00 0.00 14 CYS A C 17
ATOM 15945 O O . CYS A 1 14 ? -18.436 -3.776 -5.518 1.00 0.00 14 CYS A O 17
ATOM 15953 N N . ALA A 1 15 ? -18.675 -3.673 -3.281 1.00 0.00 15 ALA A N 17
ATOM 15954 C CA . ALA A 1 15 ? -17.266 -3.917 -3.007 1.00 0.00 15 ALA A CA 17
ATOM 15955 C C . ALA A 1 15 ? -16.909 -5.369 -3.296 1.00 0.00 15 ALA A C 17
ATOM 15956 O O . ALA A 1 15 ? -15.767 -5.683 -3.622 1.00 0.00 15 ALA A O 17
ATOM 15963 N N . ALA A 1 16 ? -17.901 -6.248 -3.195 1.00 0.00 16 ALA A N 17
ATOM 15964 C CA . ALA A 1 16 ? -17.687 -7.673 -3.426 1.00 0.00 16 ALA A CA 17
ATOM 15965 C C . ALA A 1 16 ? -17.518 -7.947 -4.914 1.00 0.00 16 ALA A C 17
ATOM 15966 O O . ALA A 1 16 ? -16.678 -8.752 -5.317 1.00 0.00 16 ALA A O 17
ATOM 15973 N N . HIS A 1 17 ? -18.313 -7.255 -5.724 1.00 0.00 17 HIS A N 17
ATOM 15974 C CA . HIS A 1 17 ? -18.213 -7.344 -7.172 1.00 0.00 17 HIS A CA 17
ATOM 15975 C C . HIS A 1 17 ? -16.809 -6.954 -7.623 1.00 0.00 17 HIS A C 17
ATOM 15976 O O . HIS A 1 17 ? -16.160 -7.676 -8.388 1.00 0.00 17 HIS A O 17
ATOM 15991 N N . VAL A 1 18 ? -16.345 -5.816 -7.119 1.00 0.00 18 VAL A N 17
ATOM 15992 C CA . VAL A 1 18 ? -15.018 -5.311 -7.440 1.00 0.00 18 VAL A CA 17
ATOM 15993 C C . VAL A 1 18 ? -13.944 -6.257 -6.914 1.00 0.00 18 VAL A C 17
ATOM 15994 O O . VAL A 1 18 ? -12.976 -6.562 -7.609 1.00 0.00 18 VAL A O 17
ATOM 16007 N N . LYS A 1 19 ? -14.137 -6.732 -5.688 1.00 0.00 19 LYS A N 17
ATOM 16008 C CA . LYS A 1 19 ? -13.197 -7.651 -5.062 1.00 0.00 19 LYS A CA 17
ATOM 16009 C C . LYS A 1 19 ? -13.026 -8.907 -5.910 1.00 0.00 19 LYS A C 17
ATOM 16010 O O . LYS A 1 19 ? -11.906 -9.318 -6.207 1.00 0.00 19 LYS A O 17
ATOM 16029 N N . GLU A 1 20 ? -14.144 -9.501 -6.310 1.00 0.00 20 GLU A N 17
ATOM 16030 C CA . GLU A 1 20 ? -14.112 -10.706 -7.127 1.00 0.00 20 GLU A CA 17
ATOM 16031 C C . GLU A 1 20 ? -13.521 -10.419 -8.501 1.00 0.00 20 GLU A C 17
ATOM 16032 O O . GLU A 1 20 ? -12.784 -11.237 -9.053 1.00 0.00 20 GLU A O 17
ATOM 16044 N N . ALA A 1 21 ? -13.833 -9.249 -9.047 1.00 0.00 21 ALA A N 17
ATOM 16045 C CA . ALA A 1 21 ? -13.299 -8.854 -10.342 1.00 0.00 21 ALA A CA 17
ATOM 16046 C C . ALA A 1 21 ? -11.779 -8.771 -10.279 1.00 0.00 21 ALA A C 17
ATOM 16047 O O . ALA A 1 21 ? -11.080 -9.157 -11.217 1.00 0.00 21 ALA A O 17
ATOM 16054 N N . LEU A 1 22 ? -11.282 -8.264 -9.157 1.00 0.00 22 LEU A N 17
ATOM 16055 C CA . LEU A 1 22 ? -9.852 -8.180 -8.911 1.00 0.00 22 LEU A CA 17
ATOM 16056 C C . LEU A 1 22 ? -9.254 -9.571 -8.747 1.00 0.00 22 LEU A C 17
ATOM 16057 O O . LEU A 1 22 ? -8.239 -9.899 -9.356 1.00 0.00 22 LEU A O 17
ATOM 16073 N N . GLU A 1 23 ? -9.908 -10.389 -7.931 1.00 0.00 23 GLU A N 17
ATOM 16074 C CA . GLU A 1 23 ? -9.429 -11.734 -7.631 1.00 0.00 23 GLU A CA 17
ATOM 16075 C C . GLU A 1 23 ? -9.547 -12.652 -8.845 1.00 0.00 23 GLU A C 17
ATOM 16076 O O . GLU A 1 23 ? -8.985 -13.748 -8.868 1.00 0.00 23 GLU A O 17
ATOM 16088 N N . LYS A 1 24 ? -10.291 -12.206 -9.847 1.00 0.00 24 LYS A N 17
ATOM 16089 C CA . LYS A 1 24 ? -10.395 -12.938 -11.100 1.00 0.00 24 LYS A CA 17
ATOM 16090 C C . LYS A 1 24 ? -9.106 -12.777 -11.901 1.00 0.00 24 LYS A C 17
ATOM 16091 O O . LYS A 1 24 ? -8.809 -13.571 -12.794 1.00 0.00 24 LYS A O 17
ATOM 16110 N N . VAL A 1 25 ? -8.345 -11.747 -11.559 1.00 0.00 25 VAL A N 17
ATOM 16111 C CA . VAL A 1 25 ? -7.076 -11.468 -12.206 1.00 0.00 25 VAL A CA 17
ATOM 16112 C C . VAL A 1 25 ? -5.961 -12.282 -11.545 1.00 0.00 25 VAL A C 17
ATOM 16113 O O . VAL A 1 25 ? -5.777 -12.222 -10.329 1.00 0.00 25 VAL A O 17
ATOM 16126 N N . PRO A 1 26 ? -5.208 -13.059 -12.343 1.00 0.00 26 PRO A N 17
ATOM 16127 C CA . PRO A 1 26 ? -4.122 -13.914 -11.837 1.00 0.00 26 PRO A CA 17
ATOM 16128 C C . PRO A 1 26 ? -2.934 -13.113 -11.295 1.00 0.00 26 PRO A C 17
ATOM 16129 O O . PRO A 1 26 ? -2.067 -13.658 -10.609 1.00 0.00 26 PRO A O 17
ATOM 16140 N N . GLY A 1 27 ? -2.899 -11.823 -11.608 1.00 0.00 27 GLY A N 17
ATOM 16141 C CA . GLY A 1 27 ? -1.829 -10.969 -11.125 1.00 0.00 27 GLY A CA 17
ATOM 16142 C C . GLY A 1 27 ? -2.081 -10.478 -9.714 1.00 0.00 27 GLY A C 17
ATOM 16143 O O . GLY A 1 27 ? -1.179 -9.959 -9.057 1.00 0.00 27 GLY A O 17
ATOM 16147 N N . VAL A 1 28 ? -3.307 -10.650 -9.246 1.00 0.00 28 VAL A N 17
ATOM 16148 C CA . VAL A 1 28 ? -3.676 -10.224 -7.907 1.00 0.00 28 VAL A CA 17
ATOM 16149 C C . VAL A 1 28 ? -3.458 -11.363 -6.919 1.00 0.00 28 VAL A C 17
ATOM 16150 O O . VAL A 1 28 ? -3.990 -12.458 -7.096 1.00 0.00 28 VAL A O 17
ATOM 16163 N N . GLN A 1 29 ? -2.661 -11.105 -5.892 1.00 0.00 29 GLN A N 17
ATOM 16164 C CA . GLN A 1 29 ? -2.364 -12.121 -4.895 1.00 0.00 29 GLN A CA 17
ATOM 16165 C C . GLN A 1 29 ? -3.293 -11.988 -3.698 1.00 0.00 29 GLN A C 17
ATOM 16166 O O . GLN A 1 29 ? -3.662 -12.983 -3.075 1.00 0.00 29 GLN A O 17
ATOM 16180 N N . SER A 1 30 ? -3.676 -10.762 -3.386 1.00 0.00 30 SER A N 17
ATOM 16181 C CA . SER A 1 30 ? -4.636 -10.515 -2.323 1.00 0.00 30 SER A CA 17
ATOM 16182 C C . SER A 1 30 ? -5.367 -9.202 -2.566 1.00 0.00 30 SER A C 17
ATOM 16183 O O . SER A 1 30 ? -4.745 -8.155 -2.752 1.00 0.00 30 SER A O 17
ATOM 16191 N N . ALA A 1 31 ? -6.687 -9.272 -2.593 1.00 0.00 31 ALA A N 17
ATOM 16192 C CA . ALA A 1 31 ? -7.515 -8.093 -2.776 1.00 0.00 31 ALA A CA 17
ATOM 16193 C C . ALA A 1 31 ? -8.622 -8.069 -1.737 1.00 0.00 31 ALA A C 17
ATOM 16194 O O . ALA A 1 31 ? -9.654 -8.718 -1.896 1.00 0.00 31 ALA A O 17
ATOM 16201 N N . LEU A 1 32 ? -8.392 -7.348 -0.654 1.00 0.00 32 LEU A N 17
ATOM 16202 C CA . LEU A 1 32 ? -9.378 -7.246 0.409 1.00 0.00 32 LEU A CA 17
ATOM 16203 C C . LEU A 1 32 ? -9.943 -5.833 0.461 1.00 0.00 32 LEU A C 17
ATOM 16204 O O . LEU A 1 32 ? -9.319 -4.917 0.992 1.00 0.00 32 LEU A O 17
ATOM 16220 N N . VAL A 1 33 ? -11.114 -5.655 -0.126 1.00 0.00 33 VAL A N 17
ATOM 16221 C CA . VAL A 1 33 ? -11.758 -4.355 -0.153 1.00 0.00 33 VAL A CA 17
ATOM 16222 C C . VAL A 1 33 ? -12.490 -4.101 1.159 1.00 0.00 33 VAL A C 17
ATOM 16223 O O . VAL A 1 33 ? -13.381 -4.857 1.546 1.00 0.00 33 VAL A O 17
ATOM 16236 N N . SER A 1 34 ? -12.111 -3.029 1.829 1.00 0.00 34 SER A N 17
ATOM 16237 C CA . SER A 1 34 ? -12.700 -2.667 3.101 1.00 0.00 34 SER A CA 17
ATOM 16238 C C . SER A 1 34 ? -13.981 -1.870 2.870 1.00 0.00 34 SER A C 17
ATOM 16239 O O . SER A 1 34 ? -13.939 -0.669 2.581 1.00 0.00 34 SER A O 17
ATOM 16247 N N . TYR A 1 35 ? -15.112 -2.561 2.993 1.00 0.00 35 TYR A N 17
ATOM 16248 C CA . TYR A 1 35 ? -16.426 -1.983 2.730 1.00 0.00 35 TYR A CA 17
ATOM 16249 C C . TYR A 1 35 ? -16.750 -0.783 3.645 1.00 0.00 35 TYR A C 17
ATOM 16250 O O . TYR A 1 35 ? -17.264 0.220 3.155 1.00 0.00 35 TYR A O 17
ATOM 16268 N N . PRO A 1 36 ? -16.470 -0.840 4.972 1.00 0.00 36 PRO A N 17
ATOM 16269 C CA . PRO A 1 36 ? -16.778 0.281 5.874 1.00 0.00 36 PRO A CA 17
ATOM 16270 C C . PRO A 1 36 ? -15.962 1.535 5.565 1.00 0.00 36 PRO A C 17
ATOM 16271 O O . PRO A 1 36 ? -16.326 2.637 5.970 1.00 0.00 36 PRO A O 17
ATOM 16282 N N . LYS A 1 37 ? -14.858 1.365 4.851 1.00 0.00 37 LYS A N 17
ATOM 16283 C CA . LYS A 1 37 ? -13.980 2.482 4.537 1.00 0.00 37 LYS A CA 17
ATOM 16284 C C . LYS A 1 37 ? -14.128 2.903 3.077 1.00 0.00 37 LYS A C 17
ATOM 16285 O O . LYS A 1 37 ? -13.902 4.062 2.727 1.00 0.00 37 LYS A O 17
ATOM 16304 N N . GLY A 1 38 ? -14.507 1.956 2.229 1.00 0.00 38 GLY A N 17
ATOM 16305 C CA . GLY A 1 38 ? -14.637 2.233 0.811 1.00 0.00 38 GLY A CA 17
ATOM 16306 C C . GLY A 1 38 ? -13.303 2.160 0.099 1.00 0.00 38 GLY A C 17
ATOM 16307 O O . GLY A 1 38 ? -13.151 2.648 -1.025 1.00 0.00 38 GLY A O 17
ATOM 16311 N N . THR A 1 39 ? -12.333 1.540 0.752 1.00 0.00 39 THR A N 17
ATOM 16312 C CA . THR A 1 39 ? -10.995 1.429 0.193 1.00 0.00 39 THR A CA 17
ATOM 16313 C C . THR A 1 39 ? -10.641 -0.026 -0.059 1.00 0.00 39 THR A C 17
ATOM 16314 O O . THR A 1 39 ? -11.223 -0.924 0.534 1.00 0.00 39 THR A O 17
ATOM 16325 N N . ALA A 1 40 ? -9.685 -0.253 -0.933 1.00 0.00 40 ALA A N 17
ATOM 16326 C CA . ALA A 1 40 ? -9.274 -1.603 -1.268 1.00 0.00 40 ALA A CA 17
ATOM 16327 C C . ALA A 1 40 ? -7.822 -1.835 -0.886 1.00 0.00 40 ALA A C 17
ATOM 16328 O O . ALA A 1 40 ? -6.946 -1.041 -1.233 1.00 0.00 40 ALA A O 17
ATOM 16335 N N . GLN A 1 41 ? -7.576 -2.906 -0.153 1.00 0.00 41 GLN A N 17
ATOM 16336 C CA . GLN A 1 41 ? -6.217 -3.293 0.194 1.00 0.00 41 GLN A CA 17
ATOM 16337 C C . GLN A 1 41 ? -5.743 -4.358 -0.786 1.00 0.00 41 GLN A C 17
ATOM 16338 O O . GLN A 1 41 ? -6.092 -5.533 -0.664 1.00 0.00 41 GLN A O 17
ATOM 16352 N N . LEU A 1 42 ? -4.963 -3.935 -1.767 1.00 0.00 42 LEU A N 17
ATOM 16353 C CA . LEU A 1 42 ? -4.598 -4.799 -2.872 1.00 0.00 42 LEU A CA 17
ATOM 16354 C C . LEU A 1 42 ? -3.100 -5.077 -2.895 1.00 0.00 42 LEU A C 17
ATOM 16355 O O . LEU A 1 42 ? -2.278 -4.180 -2.702 1.00 0.00 42 LEU A O 17
ATOM 16371 N N . ALA A 1 43 ? -2.760 -6.336 -3.109 1.00 0.00 43 ALA A N 17
ATOM 16372 C CA . ALA A 1 43 ? -1.383 -6.747 -3.299 1.00 0.00 43 ALA A CA 17
ATOM 16373 C C . ALA A 1 43 ? -1.252 -7.485 -4.623 1.00 0.00 43 ALA A C 17
ATOM 16374 O O . ALA A 1 43 ? -1.762 -8.598 -4.782 1.00 0.00 43 ALA A O 17
ATOM 16381 N N . ILE A 1 44 ? -0.599 -6.845 -5.579 1.00 0.00 44 ILE A N 17
ATOM 16382 C CA . ILE A 1 44 ? -0.425 -7.419 -6.902 1.00 0.00 44 ILE A CA 17
ATOM 16383 C C . ILE A 1 44 ? 0.992 -7.938 -7.076 1.00 0.00 44 ILE A C 17
ATOM 16384 O O . ILE A 1 44 ? 1.904 -7.535 -6.353 1.00 0.00 44 ILE A O 17
ATOM 16400 N N . VAL A 1 45 ? 1.161 -8.843 -8.026 1.00 0.00 45 VAL A N 17
ATOM 16401 C CA . VAL A 1 45 ? 2.474 -9.349 -8.378 1.00 0.00 45 VAL A CA 17
ATOM 16402 C C . VAL A 1 45 ? 3.261 -8.266 -9.106 1.00 0.00 45 VAL A C 17
ATOM 16403 O O . VAL A 1 45 ? 2.774 -7.707 -10.095 1.00 0.00 45 VAL A O 17
ATOM 16416 N N . PRO A 1 46 ? 4.469 -7.942 -8.607 1.00 0.00 46 PRO A N 17
ATOM 16417 C CA . PRO A 1 46 ? 5.339 -6.924 -9.207 1.00 0.00 46 PRO A CA 17
ATOM 16418 C C . PRO A 1 46 ? 5.463 -7.089 -10.719 1.00 0.00 46 PRO A C 17
ATOM 16419 O O . PRO A 1 46 ? 6.043 -8.060 -11.212 1.00 0.00 46 PRO A O 17
ATOM 16430 N N . GLY A 1 47 ? 4.892 -6.144 -11.441 1.00 0.00 47 GLY A N 17
ATOM 16431 C CA . GLY A 1 47 ? 4.856 -6.218 -12.883 1.00 0.00 47 GLY A CA 17
ATOM 16432 C C . GLY A 1 47 ? 3.480 -5.871 -13.403 1.00 0.00 47 GLY A C 17
ATOM 16433 O O . GLY A 1 47 ? 3.337 -5.236 -14.447 1.00 0.00 47 GLY A O 17
ATOM 16437 N N . THR A 1 48 ? 2.463 -6.310 -12.677 1.00 0.00 48 THR A N 17
ATOM 16438 C CA . THR A 1 48 ? 1.094 -5.954 -12.992 1.00 0.00 48 THR A CA 17
ATOM 16439 C C . THR A 1 48 ? 0.813 -4.531 -12.547 1.00 0.00 48 THR A C 17
ATOM 16440 O O . THR A 1 48 ? 0.854 -4.222 -11.355 1.00 0.00 48 THR A O 17
ATOM 16451 N N . SER A 1 49 ? 0.556 -3.661 -13.508 1.00 0.00 49 SER A N 17
ATOM 16452 C CA . SER A 1 49 ? 0.294 -2.269 -13.218 1.00 0.00 49 SER A CA 17
ATOM 16453 C C . SER A 1 49 ? -1.109 -2.096 -12.637 1.00 0.00 49 SER A C 17
ATOM 16454 O O . SER A 1 49 ? -2.099 -2.496 -13.252 1.00 0.00 49 SER A O 17
ATOM 16462 N N . PRO A 1 50 ? -1.212 -1.503 -11.438 1.00 0.00 50 PRO A N 17
ATOM 16463 C CA . PRO A 1 50 ? -2.493 -1.330 -10.747 1.00 0.00 50 PRO A CA 17
ATOM 16464 C C . PRO A 1 50 ? -3.445 -0.391 -11.475 1.00 0.00 50 PRO A C 17
ATOM 16465 O O . PRO A 1 50 ? -4.635 -0.352 -11.166 1.00 0.00 50 PRO A O 17
ATOM 16476 N N . ASP A 1 51 ? -2.927 0.338 -12.457 1.00 0.00 51 ASP A N 17
ATOM 16477 C CA . ASP A 1 51 ? -3.739 1.253 -13.244 1.00 0.00 51 ASP A CA 17
ATOM 16478 C C . ASP A 1 51 ? -4.655 0.457 -14.153 1.00 0.00 51 ASP A C 17
ATOM 16479 O O . ASP A 1 51 ? -5.711 0.931 -14.576 1.00 0.00 51 ASP A O 17
ATOM 16488 N N . ALA A 1 52 ? -4.262 -0.781 -14.414 1.00 0.00 52 ALA A N 17
ATOM 16489 C CA . ALA A 1 52 ? -5.046 -1.646 -15.268 1.00 0.00 52 ALA A CA 17
ATOM 16490 C C . ALA A 1 52 ? -6.256 -2.154 -14.509 1.00 0.00 52 ALA A C 17
ATOM 16491 O O . ALA A 1 52 ? -7.316 -2.391 -15.081 1.00 0.00 52 ALA A O 17
ATOM 16498 N N . LEU A 1 53 ? -6.090 -2.285 -13.206 1.00 0.00 53 LEU A N 17
ATOM 16499 C CA . LEU A 1 53 ? -7.161 -2.722 -12.333 1.00 0.00 53 LEU A CA 17
ATOM 16500 C C . LEU A 1 53 ? -8.155 -1.589 -12.141 1.00 0.00 53 LEU A C 17
ATOM 16501 O O . LEU A 1 53 ? -9.366 -1.804 -12.110 1.00 0.00 53 LEU A O 17
ATOM 16517 N N . THR A 1 54 ? -7.628 -0.375 -12.043 1.00 0.00 54 THR A N 17
ATOM 16518 C CA . THR A 1 54 ? -8.457 0.813 -11.952 1.00 0.00 54 THR A CA 17
ATOM 16519 C C . THR A 1 54 ? -9.331 0.939 -13.197 1.00 0.00 54 THR A C 17
ATOM 16520 O O . THR A 1 54 ? -10.549 1.119 -13.105 1.00 0.00 54 THR A O 17
ATOM 16531 N N . ALA A 1 55 ? -8.698 0.817 -14.360 1.00 0.00 55 ALA A N 17
ATOM 16532 C CA . ALA A 1 55 ? -9.410 0.881 -15.629 1.00 0.00 55 ALA A CA 17
ATOM 16533 C C . ALA A 1 55 ? -10.360 -0.302 -15.776 1.00 0.00 55 ALA A C 17
ATOM 16534 O O . ALA A 1 55 ? -11.424 -0.186 -16.385 1.00 0.00 55 ALA A O 17
ATOM 16541 N N . ALA A 1 56 ? -9.966 -1.444 -15.226 1.00 0.00 56 ALA A N 17
ATOM 16542 C CA . ALA A 1 56 ? -10.821 -2.624 -15.232 1.00 0.00 56 ALA A CA 17
ATOM 16543 C C . ALA A 1 56 ? -12.112 -2.362 -14.465 1.00 0.00 56 ALA A C 17
ATOM 16544 O O . ALA A 1 56 ? -13.201 -2.635 -14.965 1.00 0.00 56 ALA A O 17
ATOM 16551 N N . VAL A 1 57 ? -11.989 -1.817 -13.259 1.00 0.00 57 VAL A N 17
ATOM 16552 C CA . VAL A 1 57 ? -13.160 -1.515 -12.443 1.00 0.00 57 VAL A CA 17
ATOM 16553 C C . VAL A 1 57 ? -13.996 -0.405 -13.079 1.00 0.00 57 VAL A C 17
ATOM 16554 O O . VAL A 1 57 ? -15.226 -0.486 -13.109 1.00 0.00 57 VAL A O 17
ATOM 16567 N N . ALA A 1 58 ? -13.329 0.622 -13.604 1.00 0.00 58 ALA A N 17
ATOM 16568 C CA . ALA A 1 58 ? -14.024 1.716 -14.276 1.00 0.00 58 ALA A CA 17
ATOM 16569 C C . ALA A 1 58 ? -14.769 1.218 -15.513 1.00 0.00 58 ALA A C 17
ATOM 16570 O O . ALA A 1 58 ? -15.875 1.667 -15.812 1.00 0.00 58 ALA A O 17
ATOM 16577 N N . GLY A 1 59 ? -14.161 0.273 -16.214 1.00 0.00 59 GLY A N 17
ATOM 16578 C CA . GLY A 1 59 ? -14.775 -0.282 -17.406 1.00 0.00 59 GLY A CA 17
ATOM 16579 C C . GLY A 1 59 ? -15.844 -1.308 -17.078 1.00 0.00 59 GLY A C 17
ATOM 16580 O O . GLY A 1 59 ? -16.611 -1.723 -17.949 1.00 0.00 59 GLY A O 17
ATOM 16584 N N . LEU A 1 60 ? -15.908 -1.706 -15.812 1.00 0.00 60 LEU A N 17
ATOM 16585 C CA . LEU A 1 60 ? -16.866 -2.710 -15.371 1.00 0.00 60 LEU A CA 17
ATOM 16586 C C . LEU A 1 60 ? -18.202 -2.070 -15.025 1.00 0.00 60 LEU A C 17
ATOM 16587 O O . LEU A 1 60 ? -19.082 -2.709 -14.449 1.00 0.00 60 LEU A O 17
ATOM 16603 N N . GLY A 1 61 ? -18.343 -0.808 -15.388 1.00 0.00 61 GLY A N 17
ATOM 16604 C CA . GLY A 1 61 ? -19.571 -0.089 -15.120 1.00 0.00 61 GLY A CA 17
ATOM 16605 C C . GLY A 1 61 ? -19.504 0.675 -13.820 1.00 0.00 61 GLY A C 17
ATOM 16606 O O . GLY A 1 61 ? -20.421 1.420 -13.476 1.00 0.00 61 GLY A O 17
ATOM 16610 N N . TYR A 1 62 ? -18.414 0.481 -13.095 1.00 0.00 62 TYR A N 17
ATOM 16611 C CA . TYR A 1 62 ? -18.190 1.175 -11.845 1.00 0.00 62 TYR A CA 17
ATOM 16612 C C . TYR A 1 62 ? -17.133 2.250 -12.055 1.00 0.00 62 TYR A C 17
ATOM 16613 O O . TYR A 1 62 ? -16.827 2.604 -13.190 1.00 0.00 62 TYR A O 17
ATOM 16631 N N . LYS A 1 63 ? -16.579 2.770 -10.976 1.00 0.00 63 LYS A N 17
ATOM 16632 C CA . LYS A 1 63 ? -15.495 3.724 -11.076 1.00 0.00 63 LYS A CA 17
ATOM 16633 C C . LYS A 1 63 ? -14.407 3.358 -10.084 1.00 0.00 63 LYS A C 17
ATOM 16634 O O . LYS A 1 63 ? -14.694 3.020 -8.936 1.00 0.00 63 LYS A O 17
ATOM 16653 N N . ALA A 1 64 ? -13.166 3.387 -10.526 1.00 0.00 64 ALA A N 17
ATOM 16654 C CA . ALA A 1 64 ? -12.061 3.094 -9.639 1.00 0.00 64 ALA A CA 17
ATOM 16655 C C . ALA A 1 64 ? -11.059 4.233 -9.613 1.00 0.00 64 ALA A C 17
ATOM 16656 O O . ALA A 1 64 ? -10.735 4.819 -10.647 1.00 0.00 64 ALA A O 17
ATOM 16663 N N . THR A 1 65 ? -10.591 4.547 -8.422 1.00 0.00 65 THR A N 17
ATOM 16664 C CA . THR A 1 65 ? -9.530 5.513 -8.237 1.00 0.00 65 THR A CA 17
ATOM 16665 C C . THR A 1 65 ? -8.471 4.890 -7.333 1.00 0.00 65 THR A C 17
ATOM 16666 O O . THR A 1 65 ? -8.408 3.665 -7.208 1.00 0.00 65 THR A O 17
ATOM 16677 N N . LEU A 1 66 ? -7.664 5.700 -6.674 1.00 0.00 66 LEU A N 17
ATOM 16678 C CA . LEU A 1 66 ? -6.676 5.161 -5.759 1.00 0.00 66 LEU A CA 17
ATOM 16679 C C . LEU A 1 66 ? -6.356 6.153 -4.652 1.00 0.00 66 LEU A C 17
ATOM 16680 O O . LEU A 1 66 ? -6.163 7.347 -4.892 1.00 0.00 66 LEU A O 17
ATOM 16696 N N . ALA A 1 67 ? -6.347 5.642 -3.435 1.00 0.00 67 ALA A N 17
ATOM 16697 C CA . ALA A 1 67 ? -5.990 6.421 -2.267 1.00 0.00 67 ALA A CA 17
ATOM 16698 C C . ALA A 1 67 ? -4.940 5.660 -1.483 1.00 0.00 67 ALA A C 17
ATOM 16699 O O . ALA A 1 67 ? -5.224 5.089 -0.430 1.00 0.00 67 ALA A O 17
ATOM 16706 N N . ASP A 1 68 ? -3.732 5.626 -2.030 1.00 0.00 68 ASP A N 17
ATOM 16707 C CA . ASP A 1 68 ? -2.645 4.845 -1.465 1.00 0.00 68 ASP A CA 17
ATOM 16708 C C . ASP A 1 68 ? -2.073 5.512 -0.219 1.00 0.00 68 ASP A C 17
ATOM 16709 O O . ASP A 1 68 ? -0.912 5.927 -0.190 1.00 0.00 68 ASP A O 17
ATOM 16718 N N . ALA A 1 69 ? -2.902 5.613 0.801 1.00 0.00 69 ALA A N 17
ATOM 16719 C CA . ALA A 1 69 ? -2.512 6.194 2.067 1.00 0.00 69 ALA A CA 17
ATOM 16720 C C . ALA A 1 69 ? -3.297 5.528 3.181 1.00 0.00 69 ALA A C 17
ATOM 16721 O O . ALA A 1 69 ? -4.274 4.813 2.862 1.00 0.00 69 ALA A O 17
ATOM 16729 N N . MET A 1 1 ? 0.171 -3.888 -2.054 1.00 0.00 1 MET A N 18
ATOM 16730 C CA . MET A 1 1 ? 1.003 -2.679 -2.258 1.00 0.00 1 MET A CA 18
ATOM 16731 C C . MET A 1 1 ? 0.131 -1.466 -2.557 1.00 0.00 1 MET A C 18
ATOM 16732 O O . MET A 1 1 ? -0.130 -0.643 -1.679 1.00 0.00 1 MET A O 18
ATOM 16748 N N . THR A 1 2 ? -0.320 -1.358 -3.798 1.00 0.00 2 THR A N 18
ATOM 16749 C CA . THR A 1 2 ? -1.131 -0.232 -4.223 1.00 0.00 2 THR A CA 18
ATOM 16750 C C . THR A 1 2 ? -2.531 -0.283 -3.618 1.00 0.00 2 THR A C 18
ATOM 16751 O O . THR A 1 2 ? -3.200 -1.317 -3.653 1.00 0.00 2 THR A O 18
ATOM 16762 N N . HIS A 1 3 ? -2.955 0.828 -3.034 1.00 0.00 3 HIS A N 18
ATOM 16763 C CA . HIS A 1 3 ? -4.317 0.951 -2.538 1.00 0.00 3 HIS A CA 18
ATOM 16764 C C . HIS A 1 3 ? -5.181 1.609 -3.596 1.00 0.00 3 HIS A C 18
ATOM 16765 O O . HIS A 1 3 ? -4.780 2.594 -4.220 1.00 0.00 3 HIS A O 18
ATOM 16780 N N . LEU A 1 4 ? -6.361 1.070 -3.789 1.00 0.00 4 LEU A N 18
ATOM 16781 C CA . LEU A 1 4 ? -7.281 1.587 -4.784 1.00 0.00 4 LEU A CA 18
ATOM 16782 C C . LEU A 1 4 ? -8.459 2.256 -4.098 1.00 0.00 4 LEU A C 18
ATOM 16783 O O . LEU A 1 4 ? -8.865 1.848 -3.013 1.00 0.00 4 LEU A O 18
ATOM 16799 N N . LYS A 1 5 ? -8.994 3.283 -4.722 1.00 0.00 5 LYS A N 18
ATOM 16800 C CA . LYS A 1 5 ? -10.136 3.988 -4.170 1.00 0.00 5 LYS A CA 18
ATOM 16801 C C . LYS A 1 5 ? -11.407 3.530 -4.864 1.00 0.00 5 LYS A C 18
ATOM 16802 O O . LYS A 1 5 ? -11.493 3.544 -6.091 1.00 0.00 5 LYS A O 18
ATOM 16821 N N . ILE A 1 6 ? -12.383 3.111 -4.080 1.00 0.00 6 ILE A N 18
ATOM 16822 C CA . ILE A 1 6 ? -13.637 2.627 -4.623 1.00 0.00 6 ILE A CA 18
ATOM 16823 C C . ILE A 1 6 ? -14.716 3.692 -4.449 1.00 0.00 6 ILE A C 18
ATOM 16824 O O . ILE A 1 6 ? -14.906 4.222 -3.354 1.00 0.00 6 ILE A O 18
ATOM 16840 N N . THR A 1 7 ? -15.398 4.025 -5.534 1.00 0.00 7 THR A N 18
ATOM 16841 C CA . THR A 1 7 ? -16.374 5.091 -5.504 1.00 0.00 7 THR A CA 18
ATOM 16842 C C . THR A 1 7 ? -17.546 4.788 -6.435 1.00 0.00 7 THR A C 18
ATOM 16843 O O . THR A 1 7 ? -17.399 4.057 -7.418 1.00 0.00 7 THR A O 18
ATOM 16854 N N . GLY A 1 8 ? -18.717 5.320 -6.095 1.00 0.00 8 GLY A N 18
ATOM 16855 C CA . GLY A 1 8 ? -19.886 5.181 -6.949 1.00 0.00 8 GLY A CA 18
ATOM 16856 C C . GLY A 1 8 ? -20.630 3.872 -6.748 1.00 0.00 8 GLY A C 18
ATOM 16857 O O . GLY A 1 8 ? -21.826 3.788 -7.014 1.00 0.00 8 GLY A O 18
ATOM 16861 N N . MET A 1 9 ? -19.925 2.855 -6.271 1.00 0.00 9 MET A N 18
ATOM 16862 C CA . MET A 1 9 ? -20.511 1.526 -6.104 1.00 0.00 9 MET A CA 18
ATOM 16863 C C . MET A 1 9 ? -21.304 1.427 -4.809 1.00 0.00 9 MET A C 18
ATOM 16864 O O . MET A 1 9 ? -22.078 0.493 -4.621 1.00 0.00 9 MET A O 18
ATOM 16878 N N . THR A 1 10 ? -21.096 2.395 -3.920 1.00 0.00 10 THR A N 18
ATOM 16879 C CA . THR A 1 10 ? -21.705 2.389 -2.602 1.00 0.00 10 THR A CA 18
ATOM 16880 C C . THR A 1 10 ? -21.237 1.168 -1.778 1.00 0.00 10 THR A C 18
ATOM 16881 O O . THR A 1 10 ? -21.789 0.859 -0.721 1.00 0.00 10 THR A O 18
ATOM 16892 N N . CYS A 1 11 ? -20.155 0.532 -2.253 1.00 0.00 11 CYS A N 18
ATOM 16893 C CA . CYS A 1 11 ? -19.578 -0.667 -1.630 1.00 0.00 11 CYS A CA 18
ATOM 16894 C C . CYS A 1 11 ? -20.627 -1.734 -1.294 1.00 0.00 11 CYS A C 18
ATOM 16895 O O . CYS A 1 11 ? -21.756 -1.669 -1.768 1.00 0.00 11 CYS A O 18
ATOM 16903 N N . ASP A 1 12 ? -20.205 -2.737 -0.513 1.00 0.00 12 ASP A N 18
ATOM 16904 C CA . ASP A 1 12 ? -21.061 -3.865 -0.091 1.00 0.00 12 ASP A CA 18
ATOM 16905 C C . ASP A 1 12 ? -21.707 -4.589 -1.274 1.00 0.00 12 ASP A C 18
ATOM 16906 O O . ASP A 1 12 ? -22.607 -4.063 -1.926 1.00 0.00 12 ASP A O 18
ATOM 16915 N N . SER A 1 13 ? -21.242 -5.813 -1.525 1.00 0.00 13 SER A N 18
ATOM 16916 C CA . SER A 1 13 ? -21.640 -6.599 -2.698 1.00 0.00 13 SER A CA 18
ATOM 16917 C C . SER A 1 13 ? -21.047 -5.991 -3.967 1.00 0.00 13 SER A C 18
ATOM 16918 O O . SER A 1 13 ? -20.438 -6.692 -4.773 1.00 0.00 13 SER A O 18
ATOM 16926 N N . CYS A 1 14 ? -21.199 -4.683 -4.123 1.00 0.00 14 CYS A N 18
ATOM 16927 C CA . CYS A 1 14 ? -20.499 -3.962 -5.168 1.00 0.00 14 CYS A CA 18
ATOM 16928 C C . CYS A 1 14 ? -19.003 -4.084 -4.939 1.00 0.00 14 CYS A C 18
ATOM 16929 O O . CYS A 1 14 ? -18.226 -4.275 -5.871 1.00 0.00 14 CYS A O 18
ATOM 16937 N N . ALA A 1 15 ? -18.610 -4.007 -3.671 1.00 0.00 15 ALA A N 18
ATOM 16938 C CA . ALA A 1 15 ? -17.211 -4.146 -3.304 1.00 0.00 15 ALA A CA 18
ATOM 16939 C C . ALA A 1 15 ? -16.785 -5.604 -3.392 1.00 0.00 15 ALA A C 18
ATOM 16940 O O . ALA A 1 15 ? -15.611 -5.906 -3.586 1.00 0.00 15 ALA A O 18
ATOM 16947 N N . ALA A 1 16 ? -17.755 -6.500 -3.271 1.00 0.00 16 ALA A N 18
ATOM 16948 C CA . ALA A 1 16 ? -17.489 -7.928 -3.333 1.00 0.00 16 ALA A CA 18
ATOM 16949 C C . ALA A 1 16 ? -17.238 -8.367 -4.769 1.00 0.00 16 ALA A C 18
ATOM 16950 O O . ALA A 1 16 ? -16.273 -9.071 -5.049 1.00 0.00 16 ALA A O 18
ATOM 16957 N N . HIS A 1 17 ? -18.097 -7.931 -5.683 1.00 0.00 17 HIS A N 18
ATOM 16958 C CA . HIS A 1 17 ? -17.932 -8.271 -7.089 1.00 0.00 17 HIS A CA 18
ATOM 16959 C C . HIS A 1 17 ? -16.690 -7.604 -7.658 1.00 0.00 17 HIS A C 18
ATOM 16960 O O . HIS A 1 17 ? -16.012 -8.168 -8.517 1.00 0.00 17 HIS A O 18
ATOM 16975 N N . VAL A 1 18 ? -16.393 -6.401 -7.179 1.00 0.00 18 VAL A N 18
ATOM 16976 C CA . VAL A 1 18 ? -15.164 -5.720 -7.555 1.00 0.00 18 VAL A CA 18
ATOM 16977 C C . VAL A 1 18 ? -13.970 -6.489 -7.003 1.00 0.00 18 VAL A C 18
ATOM 16978 O O . VAL A 1 18 ? -12.962 -6.671 -7.687 1.00 0.00 18 VAL A O 18
ATOM 16991 N N . LYS A 1 19 ? -14.114 -6.964 -5.770 1.00 0.00 19 LYS A N 18
ATOM 16992 C CA . LYS A 1 19 ? -13.104 -7.795 -5.136 1.00 0.00 19 LYS A CA 18
ATOM 16993 C C . LYS A 1 19 ? -12.821 -9.029 -5.986 1.00 0.00 19 LYS A C 18
ATOM 16994 O O . LYS A 1 19 ? -11.668 -9.346 -6.277 1.00 0.00 19 LYS A O 18
ATOM 17013 N N . GLU A 1 20 ? -13.887 -9.703 -6.398 1.00 0.00 20 GLU A N 18
ATOM 17014 C CA . GLU A 1 20 ? -13.769 -10.895 -7.223 1.00 0.00 20 GLU A CA 18
ATOM 17015 C C . GLU A 1 20 ? -13.190 -10.565 -8.590 1.00 0.00 20 GLU A C 18
ATOM 17016 O O . GLU A 1 20 ? -12.427 -11.351 -9.149 1.00 0.00 20 GLU A O 18
ATOM 17028 N N . ALA A 1 21 ? -13.554 -9.406 -9.125 1.00 0.00 21 ALA A N 18
ATOM 17029 C CA . ALA A 1 21 ? -13.017 -8.960 -10.402 1.00 0.00 21 ALA A CA 18
ATOM 17030 C C . ALA A 1 21 ? -11.511 -8.774 -10.300 1.00 0.00 21 ALA A C 18
ATOM 17031 O O . ALA A 1 21 ? -10.765 -9.133 -11.209 1.00 0.00 21 ALA A O 18
ATOM 17038 N N . LEU A 1 22 ? -11.075 -8.219 -9.175 1.00 0.00 22 LEU A N 18
ATOM 17039 C CA . LEU A 1 22 ? -9.661 -8.019 -8.915 1.00 0.00 22 LEU A CA 18
ATOM 17040 C C . LEU A 1 22 ? -8.955 -9.359 -8.733 1.00 0.00 22 LEU A C 18
ATOM 17041 O O . LEU A 1 22 ? -7.873 -9.585 -9.267 1.00 0.00 22 LEU A O 18
ATOM 17057 N N . GLU A 1 23 ? -9.590 -10.250 -7.977 1.00 0.00 23 GLU A N 18
ATOM 17058 C CA . GLU A 1 23 ? -9.033 -11.568 -7.707 1.00 0.00 23 GLU A CA 18
ATOM 17059 C C . GLU A 1 23 ? -9.159 -12.490 -8.917 1.00 0.00 23 GLU A C 18
ATOM 17060 O O . GLU A 1 23 ? -8.601 -13.590 -8.932 1.00 0.00 23 GLU A O 18
ATOM 17072 N N . LYS A 1 24 ? -9.907 -12.050 -9.921 1.00 0.00 24 LYS A N 18
ATOM 17073 C CA . LYS A 1 24 ? -9.988 -12.766 -11.188 1.00 0.00 24 LYS A CA 18
ATOM 17074 C C . LYS A 1 24 ? -8.694 -12.546 -11.968 1.00 0.00 24 LYS A C 18
ATOM 17075 O O . LYS A 1 24 ? -8.308 -13.356 -12.818 1.00 0.00 24 LYS A O 18
ATOM 17094 N N . VAL A 1 25 ? -8.023 -11.449 -11.648 1.00 0.00 25 VAL A N 18
ATOM 17095 C CA . VAL A 1 25 ? -6.740 -11.125 -12.242 1.00 0.00 25 VAL A CA 18
ATOM 17096 C C . VAL A 1 25 ? -5.644 -11.973 -11.600 1.00 0.00 25 VAL A C 18
ATOM 17097 O O . VAL A 1 25 ? -5.425 -11.908 -10.390 1.00 0.00 25 VAL A O 18
ATOM 17110 N N . PRO A 1 26 ? -4.942 -12.784 -12.405 1.00 0.00 26 PRO A N 18
ATOM 17111 C CA . PRO A 1 26 ? -3.916 -13.714 -11.908 1.00 0.00 26 PRO A CA 18
ATOM 17112 C C . PRO A 1 26 ? -2.660 -13.014 -11.383 1.00 0.00 26 PRO A C 18
ATOM 17113 O O . PRO A 1 26 ? -1.718 -13.666 -10.927 1.00 0.00 26 PRO A O 18
ATOM 17124 N N . GLY A 1 27 ? -2.648 -11.691 -11.441 1.00 0.00 27 GLY A N 18
ATOM 17125 C CA . GLY A 1 27 ? -1.541 -10.938 -10.884 1.00 0.00 27 GLY A CA 18
ATOM 17126 C C . GLY A 1 27 ? -1.787 -10.578 -9.438 1.00 0.00 27 GLY A C 18
ATOM 17127 O O . GLY A 1 27 ? -0.949 -9.953 -8.791 1.00 0.00 27 GLY A O 18
ATOM 17131 N N . VAL A 1 28 ? -2.945 -10.967 -8.929 1.00 0.00 28 VAL A N 18
ATOM 17132 C CA . VAL A 1 28 ? -3.319 -10.653 -7.565 1.00 0.00 28 VAL A CA 18
ATOM 17133 C C . VAL A 1 28 ? -2.977 -11.798 -6.612 1.00 0.00 28 VAL A C 18
ATOM 17134 O O . VAL A 1 28 ? -3.007 -12.975 -6.985 1.00 0.00 28 VAL A O 18
ATOM 17147 N N . GLN A 1 29 ? -2.617 -11.437 -5.394 1.00 0.00 29 GLN A N 18
ATOM 17148 C CA . GLN A 1 29 ? -2.453 -12.398 -4.323 1.00 0.00 29 GLN A CA 18
ATOM 17149 C C . GLN A 1 29 ? -3.681 -12.357 -3.424 1.00 0.00 29 GLN A C 18
ATOM 17150 O O . GLN A 1 29 ? -4.195 -13.398 -3.016 1.00 0.00 29 GLN A O 18
ATOM 17164 N N . SER A 1 30 ? -4.151 -11.142 -3.130 1.00 0.00 30 SER A N 18
ATOM 17165 C CA . SER A 1 30 ? -5.365 -10.957 -2.348 1.00 0.00 30 SER A CA 18
ATOM 17166 C C . SER A 1 30 ? -5.895 -9.539 -2.509 1.00 0.00 30 SER A C 18
ATOM 17167 O O . SER A 1 30 ? -5.185 -8.566 -2.256 1.00 0.00 30 SER A O 18
ATOM 17175 N N . ALA A 1 31 ? -7.131 -9.427 -2.961 1.00 0.00 31 ALA A N 18
ATOM 17176 C CA . ALA A 1 31 ? -7.804 -8.145 -3.035 1.00 0.00 31 ALA A CA 18
ATOM 17177 C C . ALA A 1 31 ? -8.603 -7.910 -1.761 1.00 0.00 31 ALA A C 18
ATOM 17178 O O . ALA A 1 31 ? -9.693 -8.448 -1.589 1.00 0.00 31 ALA A O 18
ATOM 17185 N N . LEU A 1 32 ? -8.056 -7.124 -0.859 1.00 0.00 32 LEU A N 18
ATOM 17186 C CA . LEU A 1 32 ? -8.708 -6.863 0.408 1.00 0.00 32 LEU A CA 18
ATOM 17187 C C . LEU A 1 32 ? -9.446 -5.534 0.352 1.00 0.00 32 LEU A C 18
ATOM 17188 O O . LEU A 1 32 ? -9.034 -4.548 0.963 1.00 0.00 32 LEU A O 18
ATOM 17204 N N . VAL A 1 33 ? -10.527 -5.511 -0.409 1.00 0.00 33 VAL A N 18
ATOM 17205 C CA . VAL A 1 33 ? -11.354 -4.321 -0.531 1.00 0.00 33 VAL A CA 18
ATOM 17206 C C . VAL A 1 33 ? -12.158 -4.103 0.744 1.00 0.00 33 VAL A C 18
ATOM 17207 O O . VAL A 1 33 ? -12.886 -4.993 1.189 1.00 0.00 33 VAL A O 18
ATOM 17220 N N . SER A 1 34 ? -12.010 -2.926 1.326 1.00 0.00 34 SER A N 18
ATOM 17221 C CA . SER A 1 34 ? -12.728 -2.565 2.533 1.00 0.00 34 SER A CA 18
ATOM 17222 C C . SER A 1 34 ? -13.967 -1.743 2.185 1.00 0.00 34 SER A C 18
ATOM 17223 O O . SER A 1 34 ? -13.875 -0.546 1.891 1.00 0.00 34 SER A O 18
ATOM 17231 N N . TYR A 1 35 ? -15.121 -2.399 2.220 1.00 0.00 35 TYR A N 18
ATOM 17232 C CA . TYR A 1 35 ? -16.390 -1.758 1.911 1.00 0.00 35 TYR A CA 18
ATOM 17233 C C . TYR A 1 35 ? -16.699 -0.582 2.862 1.00 0.00 35 TYR A C 18
ATOM 17234 O O . TYR A 1 35 ? -17.129 0.469 2.392 1.00 0.00 35 TYR A O 18
ATOM 17252 N N . PRO A 1 36 ? -16.478 -0.702 4.198 1.00 0.00 36 PRO A N 18
ATOM 17253 C CA . PRO A 1 36 ? -16.795 0.386 5.135 1.00 0.00 36 PRO A CA 18
ATOM 17254 C C . PRO A 1 36 ? -15.889 1.605 4.956 1.00 0.00 36 PRO A C 18
ATOM 17255 O O . PRO A 1 36 ? -16.204 2.699 5.427 1.00 0.00 36 PRO A O 18
ATOM 17266 N N . LYS A 1 37 ? -14.765 1.413 4.275 1.00 0.00 37 LYS A N 18
ATOM 17267 C CA . LYS A 1 37 ? -13.791 2.480 4.101 1.00 0.00 37 LYS A CA 18
ATOM 17268 C C . LYS A 1 37 ? -13.823 3.038 2.681 1.00 0.00 37 LYS A C 18
ATOM 17269 O O . LYS A 1 37 ? -13.319 4.130 2.422 1.00 0.00 37 LYS A O 18
ATOM 17288 N N . GLY A 1 38 ? -14.412 2.283 1.763 1.00 0.00 38 GLY A N 18
ATOM 17289 C CA . GLY A 1 38 ? -14.455 2.706 0.375 1.00 0.00 38 GLY A CA 18
ATOM 17290 C C . GLY A 1 38 ? -13.089 2.648 -0.276 1.00 0.00 38 GLY A C 18
ATOM 17291 O O . GLY A 1 38 ? -12.782 3.414 -1.190 1.00 0.00 38 GLY A O 18
ATOM 17295 N N . THR A 1 39 ? -12.260 1.736 0.202 1.00 0.00 39 THR A N 18
ATOM 17296 C CA . THR A 1 39 ? -10.910 1.593 -0.314 1.00 0.00 39 THR A CA 18
ATOM 17297 C C . THR A 1 39 ? -10.575 0.123 -0.502 1.00 0.00 39 THR A C 18
ATOM 17298 O O . THR A 1 39 ? -11.186 -0.738 0.123 1.00 0.00 39 THR A O 18
ATOM 17309 N N . ALA A 1 40 ? -9.613 -0.165 -1.361 1.00 0.00 40 ALA A N 18
ATOM 17310 C CA . ALA A 1 40 ? -9.226 -1.537 -1.633 1.00 0.00 40 ALA A CA 18
ATOM 17311 C C . ALA A 1 40 ? -7.739 -1.748 -1.385 1.00 0.00 40 ALA A C 18
ATOM 17312 O O . ALA A 1 40 ? -6.902 -1.052 -1.963 1.00 0.00 40 ALA A O 18
ATOM 17319 N N . GLN A 1 41 ? -7.414 -2.697 -0.519 1.00 0.00 41 GLN A N 18
ATOM 17320 C CA . GLN A 1 41 ? -6.031 -3.080 -0.291 1.00 0.00 41 GLN A CA 18
ATOM 17321 C C . GLN A 1 41 ? -5.678 -4.213 -1.247 1.00 0.00 41 GLN A C 18
ATOM 17322 O O . GLN A 1 41 ? -6.061 -5.363 -1.041 1.00 0.00 41 GLN A O 18
ATOM 17336 N N . LEU A 1 42 ? -4.986 -3.876 -2.316 1.00 0.00 42 LEU A N 18
ATOM 17337 C CA . LEU A 1 42 ? -4.673 -4.855 -3.338 1.00 0.00 42 LEU A CA 18
ATOM 17338 C C . LEU A 1 42 ? -3.277 -5.410 -3.140 1.00 0.00 42 LEU A C 18
ATOM 17339 O O . LEU A 1 42 ? -2.283 -4.680 -3.221 1.00 0.00 42 LEU A O 18
ATOM 17355 N N . ALA A 1 43 ? -3.203 -6.697 -2.862 1.00 0.00 43 ALA A N 18
ATOM 17356 C CA . ALA A 1 43 ? -1.935 -7.375 -2.781 1.00 0.00 43 ALA A CA 18
ATOM 17357 C C . ALA A 1 43 ? -1.624 -7.992 -4.129 1.00 0.00 43 ALA A C 18
ATOM 17358 O O . ALA A 1 43 ? -1.926 -9.154 -4.370 1.00 0.00 43 ALA A O 18
ATOM 17365 N N . ILE A 1 44 ? -1.075 -7.188 -5.022 1.00 0.00 44 ILE A N 18
ATOM 17366 C CA . ILE A 1 44 ? -0.724 -7.650 -6.356 1.00 0.00 44 ILE A CA 18
ATOM 17367 C C . ILE A 1 44 ? 0.761 -7.957 -6.436 1.00 0.00 44 ILE A C 18
ATOM 17368 O O . ILE A 1 44 ? 1.560 -7.397 -5.681 1.00 0.00 44 ILE A O 18
ATOM 17384 N N . VAL A 1 45 ? 1.123 -8.851 -7.339 1.00 0.00 45 VAL A N 18
ATOM 17385 C CA . VAL A 1 45 ? 2.516 -9.219 -7.523 1.00 0.00 45 VAL A CA 18
ATOM 17386 C C . VAL A 1 45 ? 3.244 -8.120 -8.288 1.00 0.00 45 VAL A C 18
ATOM 17387 O O . VAL A 1 45 ? 2.746 -7.649 -9.314 1.00 0.00 45 VAL A O 18
ATOM 17400 N N . PRO A 1 46 ? 4.411 -7.675 -7.781 1.00 0.00 46 PRO A N 18
ATOM 17401 C CA . PRO A 1 46 ? 5.224 -6.646 -8.437 1.00 0.00 46 PRO A CA 18
ATOM 17402 C C . PRO A 1 46 ? 5.423 -6.941 -9.918 1.00 0.00 46 PRO A C 18
ATOM 17403 O O . PRO A 1 46 ? 5.976 -7.978 -10.290 1.00 0.00 46 PRO A O 18
ATOM 17414 N N . GLY A 1 47 ? 4.948 -6.032 -10.753 1.00 0.00 47 GLY A N 18
ATOM 17415 C CA . GLY A 1 47 ? 4.984 -6.232 -12.185 1.00 0.00 47 GLY A CA 18
ATOM 17416 C C . GLY A 1 47 ? 3.618 -6.025 -12.800 1.00 0.00 47 GLY A C 18
ATOM 17417 O O . GLY A 1 47 ? 3.497 -5.519 -13.919 1.00 0.00 47 GLY A O 18
ATOM 17421 N N . THR A 1 48 ? 2.588 -6.416 -12.064 1.00 0.00 48 THR A N 18
ATOM 17422 C CA . THR A 1 48 ? 1.217 -6.232 -12.508 1.00 0.00 48 THR A CA 18
ATOM 17423 C C . THR A 1 48 ? 0.790 -4.777 -12.366 1.00 0.00 48 THR A C 18
ATOM 17424 O O . THR A 1 48 ? 0.935 -4.177 -11.301 1.00 0.00 48 THR A O 18
ATOM 17435 N N . SER A 1 49 ? 0.278 -4.217 -13.450 1.00 0.00 49 SER A N 18
ATOM 17436 C CA . SER A 1 49 ? -0.132 -2.829 -13.472 1.00 0.00 49 SER A CA 18
ATOM 17437 C C . SER A 1 49 ? -1.447 -2.628 -12.719 1.00 0.00 49 SER A C 18
ATOM 17438 O O . SER A 1 49 ? -2.486 -3.158 -13.114 1.00 0.00 49 SER A O 18
ATOM 17446 N N . PRO A 1 50 ? -1.423 -1.850 -11.626 1.00 0.00 50 PRO A N 18
ATOM 17447 C CA . PRO A 1 50 ? -2.611 -1.610 -10.808 1.00 0.00 50 PRO A CA 18
ATOM 17448 C C . PRO A 1 50 ? -3.564 -0.603 -11.434 1.00 0.00 50 PRO A C 18
ATOM 17449 O O . PRO A 1 50 ? -4.741 -0.541 -11.073 1.00 0.00 50 PRO A O 18
ATOM 17460 N N . ASP A 1 51 ? -3.062 0.158 -12.394 1.00 0.00 51 ASP A N 18
ATOM 17461 C CA . ASP A 1 51 ? -3.867 1.134 -13.097 1.00 0.00 51 ASP A CA 18
ATOM 17462 C C . ASP A 1 51 ? -4.815 0.411 -14.032 1.00 0.00 51 ASP A C 18
ATOM 17463 O O . ASP A 1 51 ? -5.845 0.942 -14.450 1.00 0.00 51 ASP A O 18
ATOM 17472 N N . ALA A 1 52 ? -4.461 -0.829 -14.325 1.00 0.00 52 ALA A N 18
ATOM 17473 C CA . ALA A 1 52 ? -5.284 -1.679 -15.156 1.00 0.00 52 ALA A CA 18
ATOM 17474 C C . ALA A 1 52 ? -6.481 -2.171 -14.363 1.00 0.00 52 ALA A C 18
ATOM 17475 O O . ALA A 1 52 ? -7.559 -2.393 -14.908 1.00 0.00 52 ALA A O 18
ATOM 17482 N N . LEU A 1 53 ? -6.282 -2.317 -13.060 1.00 0.00 53 LEU A N 18
ATOM 17483 C CA . LEU A 1 53 ? -7.352 -2.710 -12.158 1.00 0.00 53 LEU A CA 18
ATOM 17484 C C . LEU A 1 53 ? -8.339 -1.562 -12.026 1.00 0.00 53 LEU A C 18
ATOM 17485 O O . LEU A 1 53 ? -9.554 -1.762 -12.056 1.00 0.00 53 LEU A O 18
ATOM 17501 N N . THR A 1 54 ? -7.798 -0.355 -11.907 1.00 0.00 54 THR A N 18
ATOM 17502 C CA . THR A 1 54 ? -8.604 0.851 -11.854 1.00 0.00 54 THR A CA 18
ATOM 17503 C C . THR A 1 54 ? -9.471 0.976 -13.100 1.00 0.00 54 THR A C 18
ATOM 17504 O O . THR A 1 54 ? -10.685 1.180 -13.009 1.00 0.00 54 THR A O 18
ATOM 17515 N N . ALA A 1 55 ? -8.838 0.825 -14.258 1.00 0.00 55 ALA A N 18
ATOM 17516 C CA . ALA A 1 55 ? -9.543 0.904 -15.528 1.00 0.00 55 ALA A CA 18
ATOM 17517 C C . ALA A 1 55 ? -10.536 -0.241 -15.668 1.00 0.00 55 ALA A C 18
ATOM 17518 O O . ALA A 1 55 ? -11.615 -0.071 -16.237 1.00 0.00 55 ALA A O 18
ATOM 17525 N N . ALA A 1 56 ? -10.176 -1.403 -15.135 1.00 0.00 56 ALA A N 18
ATOM 17526 C CA . ALA A 1 56 ? -11.060 -2.561 -15.174 1.00 0.00 56 ALA A CA 18
ATOM 17527 C C . ALA A 1 56 ? -12.330 -2.294 -14.373 1.00 0.00 56 ALA A C 18
ATOM 17528 O O . ALA A 1 56 ? -13.435 -2.596 -14.826 1.00 0.00 56 ALA A O 18
ATOM 17535 N N . VAL A 1 57 ? -12.167 -1.718 -13.186 1.00 0.00 57 VAL A N 18
ATOM 17536 C CA . VAL A 1 57 ? -13.309 -1.394 -12.339 1.00 0.00 57 VAL A CA 18
ATOM 17537 C C . VAL A 1 57 ? -14.130 -0.263 -12.954 1.00 0.00 57 VAL A C 18
ATOM 17538 O O . VAL A 1 57 ? -15.361 -0.322 -12.979 1.00 0.00 57 VAL A O 18
ATOM 17551 N N . ALA A 1 58 ? -13.445 0.759 -13.467 1.00 0.00 58 ALA A N 18
ATOM 17552 C CA . ALA A 1 58 ? -14.117 1.870 -14.133 1.00 0.00 58 ALA A CA 18
ATOM 17553 C C . ALA A 1 58 ? -14.921 1.389 -15.340 1.00 0.00 58 ALA A C 18
ATOM 17554 O O . ALA A 1 58 ? -15.984 1.930 -15.650 1.00 0.00 58 ALA A O 18
ATOM 17561 N N . GLY A 1 59 ? -14.414 0.365 -16.011 1.00 0.00 59 GLY A N 18
ATOM 17562 C CA . GLY A 1 59 ? -15.105 -0.192 -17.160 1.00 0.00 59 GLY A CA 18
ATOM 17563 C C . GLY A 1 59 ? -16.243 -1.115 -16.764 1.00 0.00 59 GLY A C 18
ATOM 17564 O O . GLY A 1 59 ? -17.093 -1.456 -17.587 1.00 0.00 59 GLY A O 18
ATOM 17568 N N . LEU A 1 60 ? -16.274 -1.507 -15.497 1.00 0.00 60 LEU A N 18
ATOM 17569 C CA . LEU A 1 60 ? -17.309 -2.402 -14.996 1.00 0.00 60 LEU A CA 18
ATOM 17570 C C . LEU A 1 60 ? -18.536 -1.623 -14.535 1.00 0.00 60 LEU A C 18
ATOM 17571 O O . LEU A 1 60 ? -19.391 -2.151 -13.830 1.00 0.00 60 LEU A O 18
ATOM 17587 N N . GLY A 1 61 ? -18.611 -0.364 -14.942 1.00 0.00 61 GLY A N 18
ATOM 17588 C CA . GLY A 1 61 ? -19.742 0.471 -14.581 1.00 0.00 61 GLY A CA 18
ATOM 17589 C C . GLY A 1 61 ? -19.506 1.235 -13.295 1.00 0.00 61 GLY A C 18
ATOM 17590 O O . GLY A 1 61 ? -20.291 2.112 -12.929 1.00 0.00 61 GLY A O 18
ATOM 17594 N N . TYR A 1 62 ? -18.418 0.910 -12.616 1.00 0.00 62 TYR A N 18
ATOM 17595 C CA . TYR A 1 62 ? -18.085 1.544 -11.352 1.00 0.00 62 TYR A CA 18
ATOM 17596 C C . TYR A 1 62 ? -17.157 2.731 -11.579 1.00 0.00 62 TYR A C 18
ATOM 17597 O O . TYR A 1 62 ? -16.829 3.064 -12.720 1.00 0.00 62 TYR A O 18
ATOM 17615 N N . LYS A 1 63 ? -16.738 3.368 -10.494 1.00 0.00 63 LYS A N 18
ATOM 17616 C CA . LYS A 1 63 ? -15.819 4.489 -10.577 1.00 0.00 63 LYS A CA 18
ATOM 17617 C C . LYS A 1 63 ? -14.641 4.263 -9.641 1.00 0.00 63 LYS A C 18
ATOM 17618 O O . LYS A 1 63 ? -14.700 4.594 -8.459 1.00 0.00 63 LYS A O 18
ATOM 17637 N N . ALA A 1 64 ? -13.577 3.677 -10.159 1.00 0.00 64 ALA A N 18
ATOM 17638 C CA . ALA A 1 64 ? -12.420 3.383 -9.336 1.00 0.00 64 ALA A CA 18
ATOM 17639 C C . ALA A 1 64 ? -11.352 4.458 -9.466 1.00 0.00 64 ALA A C 18
ATOM 17640 O O . ALA A 1 64 ? -11.219 5.104 -10.505 1.00 0.00 64 ALA A O 18
ATOM 17647 N N . THR A 1 65 ? -10.609 4.647 -8.391 1.00 0.00 65 THR A N 18
ATOM 17648 C CA . THR A 1 65 ? -9.459 5.533 -8.381 1.00 0.00 65 THR A CA 18
ATOM 17649 C C . THR A 1 65 ? -8.303 4.837 -7.664 1.00 0.00 65 THR A C 18
ATOM 17650 O O . THR A 1 65 ? -8.294 3.609 -7.557 1.00 0.00 65 THR A O 18
ATOM 17661 N N . LEU A 1 66 ? -7.353 5.596 -7.145 1.00 0.00 66 LEU A N 18
ATOM 17662 C CA . LEU A 1 66 ? -6.215 5.003 -6.460 1.00 0.00 66 LEU A CA 18
ATOM 17663 C C . LEU A 1 66 ? -5.647 5.962 -5.429 1.00 0.00 66 LEU A C 18
ATOM 17664 O O . LEU A 1 66 ? -5.719 7.181 -5.597 1.00 0.00 66 LEU A O 18
ATOM 17680 N N . ALA A 1 67 ? -5.101 5.402 -4.361 1.00 0.00 67 ALA A N 18
ATOM 17681 C CA . ALA A 1 67 ? -4.487 6.191 -3.305 1.00 0.00 67 ALA A CA 18
ATOM 17682 C C . ALA A 1 67 ? -3.269 5.466 -2.751 1.00 0.00 67 ALA A C 18
ATOM 17683 O O . ALA A 1 67 ? -3.384 4.632 -1.853 1.00 0.00 67 ALA A O 18
ATOM 17690 N N . ASP A 1 68 ? -2.102 5.781 -3.295 1.00 0.00 68 ASP A N 18
ATOM 17691 C CA . ASP A 1 68 ? -0.867 5.119 -2.908 1.00 0.00 68 ASP A CA 18
ATOM 17692 C C . ASP A 1 68 ? -0.316 5.677 -1.597 1.00 0.00 68 ASP A C 18
ATOM 17693 O O . ASP A 1 68 ? 0.838 6.097 -1.515 1.00 0.00 68 ASP A O 18
ATOM 17702 N N . ALA A 1 69 ? -1.149 5.660 -0.569 1.00 0.00 69 ALA A N 18
ATOM 17703 C CA . ALA A 1 69 ? -0.762 6.163 0.735 1.00 0.00 69 ALA A CA 18
ATOM 17704 C C . ALA A 1 69 ? -0.251 5.027 1.609 1.00 0.00 69 ALA A C 18
ATOM 17705 O O . ALA A 1 69 ? -0.980 4.024 1.762 1.00 0.00 69 ALA A O 18
ATOM 17713 N N . MET A 1 1 ? 2.238 2.041 -2.313 1.00 0.00 1 MET A N 19
ATOM 17714 C CA . MET A 1 1 ? 1.449 0.857 -1.904 1.00 0.00 1 MET A CA 19
ATOM 17715 C C . MET A 1 1 ? 0.102 0.853 -2.619 1.00 0.00 1 MET A C 19
ATOM 17716 O O . MET A 1 1 ? -0.526 1.900 -2.781 1.00 0.00 1 MET A O 19
ATOM 17732 N N . THR A 1 2 ? -0.343 -0.329 -3.029 1.00 0.00 2 THR A N 19
ATOM 17733 C CA . THR A 1 2 ? -1.539 -0.464 -3.850 1.00 0.00 2 THR A CA 19
ATOM 17734 C C . THR A 1 2 ? -2.824 -0.312 -3.039 1.00 0.00 2 THR A C 19
ATOM 17735 O O . THR A 1 2 ? -3.507 -1.293 -2.741 1.00 0.00 2 THR A O 19
ATOM 17746 N N . HIS A 1 3 ? -3.148 0.918 -2.671 1.00 0.00 3 HIS A N 19
ATOM 17747 C CA . HIS A 1 3 ? -4.435 1.204 -2.066 1.00 0.00 3 HIS A CA 19
ATOM 17748 C C . HIS A 1 3 ? -5.319 1.880 -3.094 1.00 0.00 3 HIS A C 19
ATOM 17749 O O . HIS A 1 3 ? -5.016 2.970 -3.576 1.00 0.00 3 HIS A O 19
ATOM 17764 N N . LEU A 1 4 ? -6.410 1.233 -3.415 1.00 0.00 4 LEU A N 19
ATOM 17765 C CA . LEU A 1 4 ? -7.306 1.706 -4.458 1.00 0.00 4 LEU A CA 19
ATOM 17766 C C . LEU A 1 4 ? -8.550 2.311 -3.828 1.00 0.00 4 LEU A C 19
ATOM 17767 O O . LEU A 1 4 ? -8.813 2.097 -2.648 1.00 0.00 4 LEU A O 19
ATOM 17783 N N . LYS A 1 5 ? -9.307 3.069 -4.602 1.00 0.00 5 LYS A N 19
ATOM 17784 C CA . LYS A 1 5 ? -10.500 3.724 -4.083 1.00 0.00 5 LYS A CA 19
ATOM 17785 C C . LYS A 1 5 ? -11.730 3.317 -4.882 1.00 0.00 5 LYS A C 19
ATOM 17786 O O . LYS A 1 5 ? -11.726 3.354 -6.113 1.00 0.00 5 LYS A O 19
ATOM 17805 N N . ILE A 1 6 ? -12.777 2.923 -4.173 1.00 0.00 6 ILE A N 19
ATOM 17806 C CA . ILE A 1 6 ? -14.032 2.552 -4.802 1.00 0.00 6 ILE A CA 19
ATOM 17807 C C . ILE A 1 6 ? -14.925 3.786 -4.899 1.00 0.00 6 ILE A C 19
ATOM 17808 O O . ILE A 1 6 ? -15.139 4.488 -3.907 1.00 0.00 6 ILE A O 19
ATOM 17824 N N . THR A 1 7 ? -15.429 4.061 -6.093 1.00 0.00 7 THR A N 19
ATOM 17825 C CA . THR A 1 7 ? -16.219 5.257 -6.315 1.00 0.00 7 THR A CA 19
ATOM 17826 C C . THR A 1 7 ? -17.541 4.917 -6.991 1.00 0.00 7 THR A C 19
ATOM 17827 O O . THR A 1 7 ? -17.605 4.022 -7.840 1.00 0.00 7 THR A O 19
ATOM 17838 N N . GLY A 1 8 ? -18.597 5.604 -6.584 1.00 0.00 8 GLY A N 19
ATOM 17839 C CA . GLY A 1 8 ? -19.911 5.361 -7.147 1.00 0.00 8 GLY A CA 19
ATOM 17840 C C . GLY A 1 8 ? -20.643 4.253 -6.419 1.00 0.00 8 GLY A C 19
ATOM 17841 O O . GLY A 1 8 ? -21.864 4.287 -6.280 1.00 0.00 8 GLY A O 19
ATOM 17845 N N . MET A 1 9 ? -19.889 3.268 -5.950 1.00 0.00 9 MET A N 19
ATOM 17846 C CA . MET A 1 9 ? -20.462 2.140 -5.230 1.00 0.00 9 MET A CA 19
ATOM 17847 C C . MET A 1 9 ? -20.620 2.475 -3.757 1.00 0.00 9 MET A C 19
ATOM 17848 O O . MET A 1 9 ? -19.887 3.313 -3.225 1.00 0.00 9 MET A O 19
ATOM 17862 N N . THR A 1 10 ? -21.566 1.821 -3.102 1.00 0.00 10 THR A N 19
ATOM 17863 C CA . THR A 1 10 ? -21.838 2.070 -1.703 1.00 0.00 10 THR A CA 19
ATOM 17864 C C . THR A 1 10 ? -20.761 1.467 -0.809 1.00 0.00 10 THR A C 19
ATOM 17865 O O . THR A 1 10 ? -20.071 2.183 -0.080 1.00 0.00 10 THR A O 19
ATOM 17876 N N . CYS A 1 11 ? -20.610 0.149 -0.886 1.00 0.00 11 CYS A N 19
ATOM 17877 C CA . CYS A 1 11 ? -19.729 -0.576 0.019 1.00 0.00 11 CYS A CA 19
ATOM 17878 C C . CYS A 1 11 ? -19.579 -2.033 -0.419 1.00 0.00 11 CYS A C 19
ATOM 17879 O O . CYS A 1 11 ? -19.507 -2.316 -1.614 1.00 0.00 11 CYS A O 19
ATOM 17887 N N . ASP A 1 12 ? -19.554 -2.947 0.554 1.00 0.00 12 ASP A N 19
ATOM 17888 C CA . ASP A 1 12 ? -19.342 -4.380 0.305 1.00 0.00 12 ASP A CA 19
ATOM 17889 C C . ASP 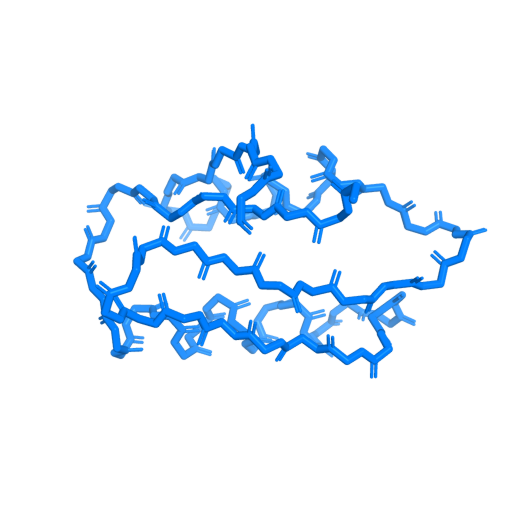A 1 12 ? -20.317 -4.951 -0.723 1.00 0.00 12 ASP A C 19
ATOM 17890 O O . ASP A 1 12 ? -19.951 -5.832 -1.501 1.00 0.00 12 ASP A O 19
ATOM 17899 N N . SER A 1 13 ? -21.546 -4.444 -0.735 1.00 0.00 13 SER A N 19
ATOM 17900 C CA . SER A 1 13 ? -22.561 -4.905 -1.675 1.00 0.00 13 SER A CA 19
ATOM 17901 C C . SER A 1 13 ? -22.102 -4.711 -3.118 1.00 0.00 13 SER A C 19
ATOM 17902 O O . SER A 1 13 ? -22.557 -5.397 -4.031 1.00 0.00 13 SER A O 19
ATOM 17910 N N . CYS A 1 14 ? -21.176 -3.785 -3.300 1.00 0.00 14 CYS A N 19
ATOM 17911 C CA . CYS A 1 14 ? -20.652 -3.458 -4.610 1.00 0.00 14 CYS A CA 19
ATOM 17912 C C . CYS A 1 14 ? -19.204 -3.927 -4.741 1.00 0.00 14 CYS A C 19
ATOM 17913 O O . CYS A 1 14 ? -18.799 -4.452 -5.779 1.00 0.00 14 CYS A O 19
ATOM 17921 N N . ALA A 1 15 ? -18.445 -3.765 -3.662 1.00 0.00 15 ALA A N 19
ATOM 17922 C CA . ALA A 1 15 ? -17.026 -4.101 -3.647 1.00 0.00 15 ALA A CA 19
ATOM 17923 C C . ALA A 1 15 ? -16.793 -5.604 -3.769 1.00 0.00 15 ALA A C 19
ATOM 17924 O O . ALA A 1 15 ? -15.719 -6.035 -4.180 1.00 0.00 15 ALA A O 19
ATOM 17931 N N . ALA A 1 16 ? -17.801 -6.398 -3.415 1.00 0.00 16 ALA A N 19
ATOM 17932 C CA . ALA A 1 16 ? -17.680 -7.851 -3.456 1.00 0.00 16 ALA A CA 19
ATOM 17933 C C . ALA A 1 16 ? -17.393 -8.344 -4.871 1.00 0.00 16 ALA A C 19
ATOM 17934 O O . ALA A 1 16 ? -16.451 -9.107 -5.094 1.00 0.00 16 ALA A O 19
ATOM 17941 N N . HIS A 1 17 ? -18.195 -7.889 -5.826 1.00 0.00 17 HIS A N 19
ATOM 17942 C CA . HIS A 1 17 ? -18.031 -8.305 -7.215 1.00 0.00 17 HIS A CA 19
ATOM 17943 C C . HIS A 1 17 ? -16.759 -7.713 -7.800 1.00 0.00 17 HIS A C 19
ATOM 17944 O O . HIS A 1 17 ? -16.111 -8.327 -8.643 1.00 0.00 17 HIS A O 19
ATOM 17959 N N . VAL A 1 18 ? -16.403 -6.522 -7.336 1.00 0.00 18 VAL A N 19
ATOM 17960 C CA . VAL A 1 18 ? -15.159 -5.886 -7.746 1.00 0.00 18 VAL A CA 19
ATOM 17961 C C . VAL A 1 18 ? -13.967 -6.714 -7.273 1.00 0.00 18 VAL A C 19
ATOM 17962 O O . VAL A 1 18 ? -13.047 -6.992 -8.039 1.00 0.00 18 VAL A O 19
ATOM 17975 N N . LYS A 1 19 ? -14.012 -7.129 -6.012 1.00 0.00 19 LYS A N 19
ATOM 17976 C CA . LYS A 1 19 ? -12.975 -7.982 -5.444 1.00 0.00 19 LYS A CA 19
ATOM 17977 C C . LYS A 1 19 ? -12.917 -9.307 -6.192 1.00 0.00 19 LYS A C 19
ATOM 17978 O O . LYS A 1 19 ? -11.839 -9.836 -6.459 1.00 0.00 19 LYS A O 19
ATOM 17997 N N . GLU A 1 20 ? -14.085 -9.827 -6.536 1.00 0.00 20 GLU A N 19
ATOM 17998 C CA . GLU A 1 20 ? -14.178 -11.069 -7.289 1.00 0.00 20 GLU A CA 19
ATOM 17999 C C . GLU A 1 20 ? -13.521 -10.925 -8.657 1.00 0.00 20 GLU A C 19
ATOM 18000 O O . GLU A 1 20 ? -12.737 -11.784 -9.079 1.00 0.00 20 GLU A O 19
ATOM 18012 N N . ALA A 1 21 ? -13.821 -9.825 -9.334 1.00 0.00 21 ALA A N 19
ATOM 18013 C CA . ALA A 1 21 ? -13.253 -9.555 -10.645 1.00 0.00 21 ALA A CA 19
ATOM 18014 C C . ALA A 1 21 ? -11.749 -9.361 -10.542 1.00 0.00 21 ALA A C 19
ATOM 18015 O O . ALA A 1 21 ? -11.001 -9.718 -11.452 1.00 0.00 21 ALA A O 19
ATOM 18022 N N . LEU A 1 22 ? -11.315 -8.787 -9.426 1.00 0.00 22 LEU A N 19
ATOM 18023 C CA . LEU A 1 22 ? -9.897 -8.603 -9.157 1.00 0.00 22 LEU A CA 19
ATOM 18024 C C . LEU A 1 22 ? -9.220 -9.950 -8.944 1.00 0.00 22 LEU A C 19
ATOM 18025 O O . LEU A 1 22 ? -8.126 -10.192 -9.444 1.00 0.00 22 LEU A O 19
ATOM 18041 N N . GLU A 1 23 ? -9.893 -10.827 -8.209 1.00 0.00 23 GLU A N 19
ATOM 18042 C CA . GLU A 1 23 ? -9.369 -12.154 -7.914 1.00 0.00 23 GLU A CA 19
ATOM 18043 C C . GLU A 1 23 ? -9.403 -13.037 -9.152 1.00 0.00 23 GLU A C 19
ATOM 18044 O O . GLU A 1 23 ? -8.683 -14.035 -9.237 1.00 0.00 23 GLU A O 19
ATOM 18056 N N . LYS A 1 24 ? -10.247 -12.664 -10.107 1.00 0.00 24 LYS A N 19
ATOM 18057 C CA . LYS A 1 24 ? -10.318 -13.367 -11.382 1.00 0.00 24 LYS A CA 19
ATOM 18058 C C . LYS A 1 24 ? -9.102 -13.021 -12.232 1.00 0.00 24 LYS A C 19
ATOM 18059 O O . LYS A 1 24 ? -8.789 -13.705 -13.208 1.00 0.00 24 LYS A O 19
ATOM 18078 N N . VAL A 1 25 ? -8.429 -11.948 -11.849 1.00 0.00 25 VAL A N 19
ATOM 18079 C CA . VAL A 1 25 ? -7.204 -11.524 -12.500 1.00 0.00 25 VAL A CA 19
ATOM 18080 C C . VAL A 1 25 ? -6.013 -12.261 -11.888 1.00 0.00 25 VAL A C 19
ATOM 18081 O O . VAL A 1 25 ? -5.809 -12.221 -10.675 1.00 0.00 25 VAL A O 19
ATOM 18094 N N . PRO A 1 26 ? -5.213 -12.947 -12.721 1.00 0.00 26 PRO A N 19
ATOM 18095 C CA . PRO A 1 26 ? -4.055 -13.721 -12.254 1.00 0.00 26 PRO A CA 19
ATOM 18096 C C . PRO A 1 26 ? -2.974 -12.841 -11.632 1.00 0.00 26 PRO A C 19
ATOM 18097 O O . PRO A 1 26 ? -2.073 -13.333 -10.952 1.00 0.00 26 PRO A O 19
ATOM 18108 N N . GLY A 1 27 ? -3.076 -11.538 -11.856 1.00 0.00 27 GLY A N 19
ATOM 18109 C CA . GLY A 1 27 ? -2.107 -10.611 -11.310 1.00 0.00 27 GLY A CA 19
ATOM 18110 C C . GLY A 1 27 ? -2.367 -10.281 -9.851 1.00 0.00 27 GLY A C 19
ATOM 18111 O O . GLY A 1 27 ? -1.611 -9.530 -9.237 1.00 0.00 27 GLY A O 19
ATOM 18115 N N . VAL A 1 28 ? -3.436 -10.832 -9.296 1.00 0.00 28 VAL A N 19
ATOM 18116 C CA . VAL A 1 28 ? -3.771 -10.601 -7.899 1.00 0.00 28 VAL A CA 19
ATOM 18117 C C . VAL A 1 28 ? -3.228 -11.722 -7.016 1.00 0.00 28 VAL A C 19
ATOM 18118 O O . VAL A 1 28 ? -3.152 -12.880 -7.434 1.00 0.00 28 VAL A O 19
ATOM 18131 N N . GLN A 1 29 ? -2.813 -11.360 -5.813 1.00 0.00 29 GLN A N 19
ATOM 18132 C CA . GLN A 1 29 ? -2.386 -12.334 -4.822 1.00 0.00 29 GLN A CA 19
ATOM 18133 C C . GLN A 1 29 ? -3.428 -12.430 -3.719 1.00 0.00 29 GLN A C 19
ATOM 18134 O O . GLN A 1 29 ? -3.842 -13.522 -3.332 1.00 0.00 29 GLN A O 19
ATOM 18148 N N . SER A 1 30 ? -3.864 -11.271 -3.234 1.00 0.00 30 SER A N 19
ATOM 18149 C CA . SER A 1 30 ? -4.854 -11.202 -2.169 1.00 0.00 30 SER A CA 19
ATOM 18150 C C . SER A 1 30 ? -5.610 -9.877 -2.251 1.00 0.00 30 SER A C 19
ATOM 18151 O O . SER A 1 30 ? -5.000 -8.819 -2.422 1.00 0.00 30 SER A O 19
ATOM 18159 N N . ALA A 1 31 ? -6.931 -9.935 -2.150 1.00 0.00 31 ALA A N 19
ATOM 18160 C CA . ALA A 1 31 ? -7.756 -8.742 -2.284 1.00 0.00 31 ALA A CA 19
ATOM 18161 C C . ALA A 1 31 ? -8.614 -8.523 -1.043 1.00 0.00 31 ALA A C 19
ATOM 18162 O O . ALA A 1 31 ? -9.543 -9.288 -0.772 1.00 0.00 31 ALA A O 19
ATOM 18169 N N . LEU A 1 32 ? -8.301 -7.477 -0.287 1.00 0.00 32 LEU A N 19
ATOM 18170 C CA . LEU A 1 32 ? -9.068 -7.140 0.902 1.00 0.00 32 LEU A CA 19
ATOM 18171 C C . LEU A 1 32 ? -9.622 -5.725 0.784 1.00 0.00 32 LEU A C 19
ATOM 18172 O O . LEU A 1 32 ? -8.926 -4.740 1.033 1.00 0.00 32 LEU A O 19
ATOM 18188 N N . VAL A 1 33 ? -10.878 -5.627 0.388 1.00 0.00 33 VAL A N 19
ATOM 18189 C CA . VAL A 1 33 ? -11.519 -4.337 0.200 1.00 0.00 33 VAL A CA 19
ATOM 18190 C C . VAL A 1 33 ? -12.127 -3.849 1.510 1.00 0.00 33 VAL A C 19
ATOM 18191 O O . VAL A 1 33 ? -12.711 -4.628 2.263 1.00 0.00 33 VAL A O 19
ATOM 18204 N N . SER A 1 34 ? -11.979 -2.563 1.782 1.00 0.00 34 SER A N 19
ATOM 18205 C CA . SER A 1 34 ? -12.532 -1.961 2.981 1.00 0.00 34 SER A CA 19
ATOM 18206 C C . SER A 1 34 ? -13.905 -1.363 2.682 1.00 0.00 34 SER A C 19
ATOM 18207 O O . SER A 1 34 ? -14.018 -0.210 2.253 1.00 0.00 34 SER A O 19
ATOM 18215 N N . TYR A 1 35 ? -14.942 -2.167 2.912 1.00 0.00 35 TYR A N 19
ATOM 18216 C CA . TYR A 1 35 ? -16.320 -1.800 2.611 1.00 0.00 35 TYR A CA 19
ATOM 18217 C C . TYR A 1 35 ? -16.777 -0.505 3.312 1.00 0.00 35 TYR A C 19
ATOM 18218 O O . TYR A 1 35 ? -17.398 0.334 2.664 1.00 0.00 35 TYR A O 19
ATOM 18236 N N . PRO A 1 36 ? -16.484 -0.287 4.618 1.00 0.00 36 PRO A N 19
ATOM 18237 C CA . PRO A 1 36 ? -16.957 0.907 5.320 1.00 0.00 36 PRO A CA 19
ATOM 18238 C C . PRO A 1 36 ? -16.091 2.129 5.033 1.00 0.00 36 PRO A C 19
ATOM 18239 O O . PRO A 1 36 ? -16.429 3.246 5.416 1.00 0.00 36 PRO A O 19
ATOM 18250 N N . LYS A 1 37 ? -14.976 1.908 4.352 1.00 0.00 37 LYS A N 19
ATOM 18251 C CA . LYS A 1 37 ? -14.027 2.972 4.073 1.00 0.00 37 LYS A CA 19
ATOM 18252 C C . LYS A 1 37 ? -14.099 3.409 2.613 1.00 0.00 37 LYS A C 19
ATOM 18253 O O . LYS A 1 37 ? -13.657 4.501 2.258 1.00 0.00 37 LYS A O 19
ATOM 18272 N N . GLY A 1 38 ? -14.645 2.544 1.767 1.00 0.00 38 GLY A N 19
ATOM 18273 C CA . GLY A 1 38 ? -14.695 2.827 0.344 1.00 0.00 38 GLY A CA 19
ATOM 18274 C C . GLY A 1 38 ? -13.324 2.721 -0.296 1.00 0.00 38 GLY A C 19
ATOM 18275 O O . GLY A 1 38 ? -13.057 3.334 -1.333 1.00 0.00 38 GLY A O 19
ATOM 18279 N N . THR A 1 39 ? -12.452 1.945 0.330 1.00 0.00 39 THR A N 19
ATOM 18280 C CA . THR A 1 39 ? -11.087 1.785 -0.143 1.00 0.00 39 THR A CA 19
ATOM 18281 C C . THR A 1 39 ? -10.785 0.311 -0.385 1.00 0.00 39 THR A C 19
ATOM 18282 O O . THR A 1 39 ? -11.512 -0.558 0.086 1.00 0.00 39 THR A O 19
ATOM 18293 N N . ALA A 1 40 ? -9.728 0.026 -1.128 1.00 0.00 40 ALA A N 19
ATOM 18294 C CA . ALA A 1 40 ? -9.360 -1.348 -1.424 1.00 0.00 40 ALA A CA 19
ATOM 18295 C C . ALA A 1 40 ? -7.881 -1.588 -1.162 1.00 0.00 40 ALA A C 19
ATOM 18296 O O . ALA A 1 40 ? -7.029 -0.812 -1.598 1.00 0.00 40 ALA A O 19
ATOM 18303 N N . GLN A 1 41 ? -7.584 -2.659 -0.441 1.00 0.00 41 GLN A N 19
ATOM 18304 C CA . GLN A 1 41 ? -6.212 -3.047 -0.174 1.00 0.00 41 GLN A CA 19
ATOM 18305 C C . GLN A 1 41 ? -5.886 -4.308 -0.963 1.00 0.00 41 GLN A C 19
ATOM 18306 O O . GLN A 1 41 ? -6.299 -5.409 -0.594 1.00 0.00 41 GLN A O 19
ATOM 18320 N N . LEU A 1 42 ? -5.166 -4.145 -2.057 1.00 0.00 42 LEU A N 19
ATOM 18321 C CA . LEU A 1 42 ? -4.901 -5.259 -2.952 1.00 0.00 42 LEU A CA 19
ATOM 18322 C C . LEU A 1 42 ? -3.415 -5.566 -3.035 1.00 0.00 42 LEU A C 19
ATOM 18323 O O . LEU A 1 42 ? -2.595 -4.678 -3.283 1.00 0.00 42 LEU A O 19
ATOM 18339 N N . ALA A 1 43 ? -3.075 -6.826 -2.823 1.00 0.00 43 ALA A N 19
ATOM 18340 C CA . ALA A 1 43 ? -1.720 -7.290 -3.026 1.00 0.00 43 ALA A CA 19
ATOM 18341 C C . ALA A 1 43 ? -1.617 -7.899 -4.414 1.00 0.00 43 ALA A C 19
ATOM 18342 O O . ALA A 1 43 ? -2.209 -8.945 -4.685 1.00 0.00 43 ALA A O 19
ATOM 18349 N N . ILE A 1 44 ? -0.908 -7.223 -5.301 1.00 0.00 44 ILE A N 19
ATOM 18350 C CA . ILE A 1 44 ? -0.810 -7.659 -6.683 1.00 0.00 44 ILE A CA 19
ATOM 18351 C C . ILE A 1 44 ? 0.604 -8.111 -7.012 1.00 0.00 44 ILE A C 19
ATOM 18352 O O . ILE A 1 44 ? 1.565 -7.701 -6.357 1.00 0.00 44 ILE A O 19
ATOM 18368 N N . VAL A 1 45 ? 0.714 -8.955 -8.026 1.00 0.00 45 VAL A N 19
ATOM 18369 C CA . VAL A 1 45 ? 1.996 -9.469 -8.470 1.00 0.00 45 VAL A CA 19
ATOM 18370 C C . VAL A 1 45 ? 2.840 -8.338 -9.047 1.00 0.00 45 VAL A C 19
ATOM 18371 O O . VAL A 1 45 ? 2.387 -7.622 -9.948 1.00 0.00 45 VAL A O 19
ATOM 18384 N N . PRO A 1 46 ? 4.056 -8.145 -8.506 1.00 0.00 46 PRO A N 19
ATOM 18385 C CA . PRO A 1 46 ? 5.001 -7.138 -8.998 1.00 0.00 46 PRO A CA 19
ATOM 18386 C C . PRO A 1 46 ? 5.238 -7.269 -10.498 1.00 0.00 46 PRO A C 19
ATOM 18387 O O . PRO A 1 46 ? 6.004 -8.119 -10.953 1.00 0.00 46 PRO A O 19
ATOM 18398 N N . GLY A 1 47 ? 4.568 -6.419 -11.256 1.00 0.00 47 GLY A N 19
ATOM 18399 C CA . GLY A 1 47 ? 4.607 -6.502 -12.698 1.00 0.00 47 GLY A CA 19
ATOM 18400 C C . GLY A 1 47 ? 3.325 -5.979 -13.295 1.00 0.00 47 GLY A C 19
ATOM 18401 O O . GLY A 1 47 ? 3.318 -5.404 -14.385 1.00 0.00 47 GLY A O 19
ATOM 18405 N N . THR A 1 48 ? 2.234 -6.173 -12.569 1.00 0.00 48 THR A N 19
ATOM 18406 C CA . THR A 1 48 ? 0.946 -5.633 -12.967 1.00 0.00 48 THR A CA 19
ATOM 18407 C C . THR A 1 48 ? 0.894 -4.138 -12.712 1.00 0.00 48 THR A C 19
ATOM 18408 O O . THR A 1 48 ? 1.172 -3.677 -11.604 1.00 0.00 48 THR A O 19
ATOM 18419 N N . SER A 1 49 ? 0.547 -3.386 -13.741 1.00 0.00 49 SER A N 19
ATOM 18420 C CA . SER A 1 49 ? 0.423 -1.951 -13.616 1.00 0.00 49 SER A CA 19
ATOM 18421 C C . SER A 1 49 ? -0.901 -1.602 -12.940 1.00 0.00 49 SER A C 19
ATOM 18422 O O . SER A 1 49 ? -1.961 -2.043 -13.378 1.00 0.00 49 SER A O 19
ATOM 18430 N N . PRO A 1 50 ? -0.858 -0.816 -11.852 1.00 0.00 50 PRO A N 19
ATOM 18431 C CA . PRO A 1 50 ? -2.056 -0.443 -11.086 1.00 0.00 50 PRO A CA 19
ATOM 184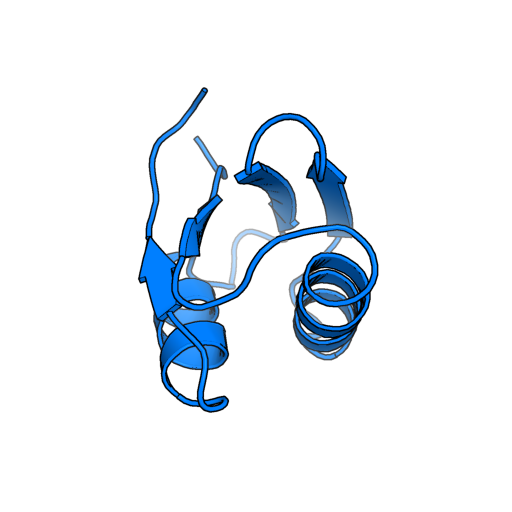32 C C . PRO A 1 50 ? -3.047 0.385 -11.894 1.00 0.00 50 PRO A C 19
ATOM 18433 O O . PRO A 1 50 ? -4.195 0.573 -11.486 1.00 0.00 50 PRO A O 19
ATOM 18444 N N . ASP A 1 51 ? -2.612 0.856 -13.052 1.00 0.00 51 ASP A N 19
ATOM 18445 C CA . ASP A 1 51 ? -3.488 1.587 -13.949 1.00 0.00 51 ASP A CA 19
ATOM 18446 C C . ASP A 1 51 ? -4.486 0.619 -14.550 1.00 0.00 51 ASP A C 19
ATOM 18447 O O . ASP A 1 51 ? -5.611 0.984 -14.888 1.00 0.00 51 ASP A O 19
ATOM 18456 N N . ALA A 1 52 ? -4.072 -0.638 -14.626 1.00 0.00 52 ALA A N 19
ATOM 18457 C CA . ALA A 1 52 ? -4.904 -1.672 -15.196 1.00 0.00 52 ALA A CA 19
ATOM 18458 C C . ALA A 1 52 ? -6.004 -2.045 -14.222 1.00 0.00 52 ALA A C 19
ATOM 18459 O O . ALA A 1 52 ? -7.111 -2.386 -14.621 1.00 0.00 52 ALA A O 19
ATOM 18466 N N . LEU A 1 53 ? -5.692 -1.945 -12.937 1.00 0.00 53 LEU A N 19
ATOM 18467 C CA . LEU A 1 53 ? -6.656 -2.242 -11.891 1.00 0.00 53 LEU A CA 19
ATOM 18468 C C . LEU A 1 53 ? -7.719 -1.156 -11.852 1.00 0.00 53 LEU A C 19
ATOM 18469 O O . LEU A 1 53 ? -8.918 -1.442 -11.826 1.00 0.00 53 LEU A O 19
ATOM 18485 N N . THR A 1 54 ? -7.269 0.091 -11.884 1.00 0.00 54 THR A N 19
ATOM 18486 C CA . THR A 1 54 ? -8.171 1.229 -11.874 1.00 0.00 54 THR A CA 19
ATOM 18487 C C . THR A 1 54 ? -9.100 1.184 -13.087 1.00 0.00 54 THR A C 19
ATOM 18488 O O . THR A 1 54 ? -10.320 1.336 -12.960 1.00 0.00 54 THR A O 19
ATOM 18499 N N . ALA A 1 55 ? -8.519 0.950 -14.258 1.00 0.00 55 ALA A N 19
ATOM 18500 C CA . ALA A 1 55 ? -9.293 0.854 -15.487 1.00 0.00 55 ALA A CA 19
ATOM 18501 C C . ALA A 1 55 ? -10.201 -0.370 -15.478 1.00 0.00 55 ALA A C 19
ATOM 18502 O O . ALA A 1 55 ? -11.290 -0.340 -16.045 1.00 0.00 55 ALA A O 19
ATOM 18509 N N . ALA A 1 56 ? -9.752 -1.442 -14.837 1.00 0.00 56 ALA A N 19
ATOM 18510 C CA . ALA A 1 56 ? -10.558 -2.651 -14.719 1.00 0.00 56 ALA A CA 19
ATOM 18511 C C . ALA A 1 56 ? -11.806 -2.388 -13.892 1.00 0.00 56 ALA A C 19
ATOM 18512 O O . ALA A 1 56 ? -12.906 -2.797 -14.266 1.00 0.00 56 ALA A O 19
ATOM 18519 N N . VAL A 1 57 ? -11.637 -1.697 -12.767 1.00 0.00 57 VAL A N 19
ATOM 18520 C CA . VAL A 1 57 ? -12.765 -1.388 -11.897 1.00 0.00 57 VAL A CA 19
ATOM 18521 C C . VAL A 1 57 ? -13.675 -0.333 -12.528 1.00 0.00 57 VAL A C 19
ATOM 18522 O O . VAL A 1 57 ? -14.900 -0.436 -12.447 1.00 0.00 57 VAL A O 19
ATOM 18535 N N . ALA A 1 58 ? -13.085 0.678 -13.166 1.00 0.00 58 ALA A N 19
ATOM 18536 C CA . ALA A 1 58 ? -13.875 1.666 -13.891 1.00 0.00 58 ALA A CA 19
ATOM 18537 C C . ALA A 1 58 ? -14.601 1.015 -15.062 1.00 0.00 58 ALA A C 19
ATOM 18538 O O . ALA A 1 58 ? -15.706 1.414 -15.425 1.00 0.00 58 ALA A O 19
ATOM 18545 N N . GLY A 1 59 ? -13.983 -0.009 -15.623 1.00 0.00 59 GLY A N 19
ATOM 18546 C CA . GLY A 1 59 ? -14.589 -0.740 -16.715 1.00 0.00 59 GLY A CA 19
ATOM 18547 C C . GLY A 1 59 ? -15.485 -1.858 -16.227 1.00 0.00 59 GLY A C 19
ATOM 18548 O O . GLY A 1 59 ? -15.885 -2.725 -17.003 1.00 0.00 59 GLY A O 19
ATOM 18552 N N . LEU A 1 60 ? -15.784 -1.851 -14.932 1.00 0.00 60 LEU A N 19
ATOM 18553 C CA . LEU A 1 60 ? -16.702 -2.820 -14.350 1.00 0.00 60 LEU A CA 19
ATOM 18554 C C . LEU A 1 60 ? -18.094 -2.218 -14.246 1.00 0.00 60 LEU A C 19
ATOM 18555 O O . LEU A 1 60 ? -18.997 -2.793 -13.639 1.00 0.00 60 LEU A O 19
ATOM 18571 N N . GLY A 1 61 ? -18.249 -1.051 -14.843 1.00 0.00 61 GLY A N 19
ATOM 18572 C CA . GLY A 1 61 ? -19.520 -0.360 -14.808 1.00 0.00 61 GLY A CA 19
ATOM 18573 C C . GLY A 1 61 ? -19.636 0.528 -13.592 1.00 0.00 61 GLY A C 19
ATOM 18574 O O . GLY A 1 61 ? -20.735 0.922 -13.199 1.00 0.00 61 GLY A O 19
ATOM 18578 N N . TYR A 1 62 ? -18.493 0.828 -12.992 1.00 0.00 62 TYR A N 19
ATOM 18579 C CA . TYR A 1 62 ? -18.427 1.681 -11.825 1.00 0.00 62 TYR A CA 19
ATOM 18580 C C . TYR A 1 62 ? -17.265 2.651 -11.972 1.00 0.00 62 TYR A C 19
ATOM 18581 O O . TYR A 1 62 ? -16.768 2.855 -13.077 1.00 0.00 62 TYR A O 19
ATOM 18599 N N . LYS A 1 63 ? -16.817 3.237 -10.874 1.00 0.00 63 LYS A N 19
ATOM 18600 C CA . LYS A 1 63 ? -15.709 4.171 -10.927 1.00 0.00 63 LYS A CA 19
ATOM 18601 C C . LYS A 1 63 ? -14.614 3.746 -9.962 1.00 0.00 63 LYS A C 19
ATOM 18602 O O . LYS A 1 63 ? -14.885 3.431 -8.802 1.00 0.00 63 LYS A O 19
ATOM 18621 N N . ALA A 1 64 ? -13.384 3.702 -10.445 1.00 0.00 64 ALA A N 19
ATOM 18622 C CA . ALA A 1 64 ? -12.250 3.425 -9.586 1.00 0.00 64 ALA A CA 19
ATOM 18623 C C . ALA A 1 64 ? -11.323 4.627 -9.496 1.00 0.00 64 ALA A C 19
ATOM 18624 O O . ALA A 1 64 ? -11.162 5.375 -10.462 1.00 0.00 64 ALA A O 19
ATOM 18631 N N . THR A 1 65 ? -10.745 4.814 -8.325 1.00 0.00 65 THR A N 19
ATOM 18632 C CA . THR A 1 65 ? -9.682 5.781 -8.129 1.00 0.00 65 THR A CA 19
ATOM 18633 C C . THR A 1 65 ? -8.572 5.127 -7.317 1.00 0.00 65 THR A C 19
ATOM 18634 O O . THR A 1 65 ? -8.435 3.903 -7.327 1.00 0.00 65 THR A O 19
ATOM 18645 N N . LEU A 1 66 ? -7.818 5.918 -6.577 1.00 0.00 66 LEU A N 19
ATOM 18646 C CA . LEU A 1 66 ? -6.740 5.388 -5.760 1.00 0.00 66 LEU A CA 19
ATOM 18647 C C . LEU A 1 66 ? -6.506 6.289 -4.564 1.00 0.00 66 LEU A C 19
ATOM 18648 O O . LEU A 1 66 ? -6.391 7.505 -4.699 1.00 0.00 66 LEU A O 19
ATOM 18664 N N . ALA A 1 67 ? -6.460 5.687 -3.391 1.00 0.00 67 ALA A N 19
ATOM 18665 C CA . ALA A 1 67 ? -6.330 6.437 -2.160 1.00 0.00 67 ALA A CA 19
ATOM 18666 C C . ALA A 1 67 ? -5.379 5.738 -1.206 1.00 0.00 67 ALA A C 19
ATOM 18667 O O . ALA A 1 67 ? -5.803 5.032 -0.286 1.00 0.00 67 ALA A O 19
ATOM 18674 N N . ASP A 1 68 ? -4.090 5.922 -1.439 1.00 0.00 68 ASP A N 19
ATOM 18675 C CA . ASP A 1 68 ? -3.080 5.415 -0.534 1.00 0.00 68 ASP A CA 19
ATOM 18676 C C . ASP A 1 68 ? -3.125 6.217 0.762 1.00 0.00 68 ASP A C 19
ATOM 18677 O O . ASP A 1 68 ? -2.743 5.724 1.823 1.00 0.00 68 ASP A O 19
ATOM 18686 N N . ALA A 1 69 ? -3.652 7.440 0.652 1.00 0.00 69 ALA A N 19
ATOM 18687 C CA . ALA A 1 69 ? -3.879 8.318 1.793 1.00 0.00 69 ALA A CA 19
ATOM 18688 C C . ALA A 1 69 ? -2.565 8.707 2.452 1.00 0.00 69 ALA A C 19
ATOM 18689 O O . ALA A 1 69 ? -2.328 8.311 3.613 1.00 0.00 69 ALA A O 19
ATOM 18697 N N . MET A 1 1 ? 2.334 -1.025 -0.221 1.00 0.00 1 MET A N 20
ATOM 18698 C CA . MET A 1 1 ? 1.005 -1.624 -0.475 1.00 0.00 1 MET A CA 20
ATOM 18699 C C . MET A 1 1 ? 0.048 -0.577 -1.021 1.00 0.00 1 MET A C 20
ATOM 18700 O O . MET A 1 1 ? -0.525 0.212 -0.268 1.00 0.00 1 MET A O 20
ATOM 18716 N N . THR A 1 2 ? -0.108 -0.564 -2.333 1.00 0.00 2 THR A N 20
ATOM 18717 C CA . THR A 1 2 ? -0.993 0.374 -2.998 1.00 0.00 2 THR A CA 20
ATOM 18718 C C . THR A 1 2 ? -2.454 0.088 -2.660 1.00 0.00 2 THR A C 20
ATOM 18719 O O . THR A 1 2 ? -2.878 -1.066 -2.605 1.00 0.00 2 THR A O 20
ATOM 18730 N N . HIS A 1 3 ? -3.220 1.139 -2.404 1.00 0.00 3 HIS A N 20
ATOM 18731 C CA . HIS A 1 3 ? -4.640 0.986 -2.139 1.00 0.00 3 HIS A CA 20
ATOM 18732 C C . HIS A 1 3 ? -5.437 1.534 -3.306 1.00 0.00 3 HIS A C 20
ATOM 18733 O O . HIS A 1 3 ? -5.097 2.574 -3.866 1.00 0.00 3 HIS A O 20
ATOM 18748 N N . LEU A 1 4 ? -6.491 0.838 -3.659 1.00 0.00 4 LEU A N 20
ATOM 18749 C CA . LEU A 1 4 ? -7.359 1.263 -4.738 1.00 0.00 4 LEU A CA 20
ATOM 18750 C C . LEU A 1 4 ? -8.570 1.950 -4.145 1.00 0.00 4 LEU A C 20
ATOM 18751 O O . LEU A 1 4 ? -9.056 1.551 -3.091 1.00 0.00 4 LEU A O 20
ATOM 18767 N N . LYS A 1 5 ? -9.048 2.977 -4.804 1.00 0.00 5 LYS A N 20
ATOM 18768 C CA . LYS A 1 5 ? -10.134 3.766 -4.255 1.00 0.00 5 LYS A CA 20
ATOM 18769 C C . LYS A 1 5 ? -11.409 3.546 -5.045 1.00 0.00 5 LYS A C 20
ATOM 18770 O O . LYS A 1 5 ? -11.410 3.577 -6.277 1.00 0.00 5 LYS A O 20
ATOM 18789 N N . ILE A 1 6 ? -12.489 3.326 -4.322 1.00 0.00 6 ILE A N 20
ATOM 18790 C CA . ILE A 1 6 ? -13.768 3.012 -4.931 1.00 0.00 6 ILE A CA 20
ATOM 18791 C C . ILE A 1 6 ? -14.690 4.224 -4.911 1.00 0.00 6 ILE A C 20
ATOM 18792 O O . ILE A 1 6 ? -14.798 4.922 -3.902 1.00 0.00 6 ILE A O 20
ATOM 18808 N N . THR A 1 7 ? -15.333 4.481 -6.039 1.00 0.00 7 THR A N 20
ATOM 18809 C CA . THR A 1 7 ? -16.307 5.550 -6.136 1.00 0.00 7 THR A CA 20
ATOM 18810 C C . THR A 1 7 ? -17.538 5.070 -6.897 1.00 0.00 7 THR A C 20
ATOM 18811 O O . THR A 1 7 ? -17.435 4.239 -7.805 1.00 0.00 7 THR A O 20
ATOM 18822 N N . GLY A 1 8 ? -18.702 5.563 -6.506 1.00 0.00 8 GLY A N 20
ATOM 18823 C CA . GLY A 1 8 ? -19.930 5.201 -7.190 1.00 0.00 8 GLY A CA 20
ATOM 18824 C C . GLY A 1 8 ? -20.649 4.044 -6.526 1.00 0.00 8 GLY A C 20
ATOM 18825 O O . GLY A 1 8 ? -21.877 3.977 -6.538 1.00 0.00 8 GLY A O 20
ATOM 18829 N N . MET A 1 9 ? -19.888 3.124 -5.948 1.00 0.00 9 MET A N 20
ATOM 18830 C CA . MET A 1 9 ? -20.481 1.966 -5.291 1.00 0.00 9 MET A CA 20
ATOM 18831 C C . MET A 1 9 ? -20.853 2.283 -3.853 1.00 0.00 9 MET A C 20
ATOM 18832 O O . MET A 1 9 ? -20.291 3.194 -3.240 1.00 0.00 9 MET A O 20
ATOM 18846 N N . THR A 1 10 ? -21.797 1.525 -3.324 1.00 0.00 10 THR A N 20
ATOM 18847 C CA . THR A 1 10 ? -22.261 1.707 -1.964 1.00 0.00 10 THR A CA 20
ATOM 18848 C C . THR A 1 10 ? -21.254 1.158 -0.954 1.00 0.00 10 THR A C 20
ATOM 18849 O O . THR A 1 10 ? -20.617 1.922 -0.226 1.00 0.00 10 THR A O 20
ATOM 18860 N N . CYS A 1 11 ? -21.083 -0.161 -0.946 1.00 0.00 11 CYS A N 20
ATOM 18861 C CA . CYS A 1 11 ? -20.281 -0.818 0.081 1.00 0.00 11 CYS A CA 20
ATOM 18862 C C . CYS A 1 11 ? -19.941 -2.259 -0.307 1.00 0.00 11 CYS A C 20
ATOM 18863 O O . CYS A 1 11 ? -19.761 -2.562 -1.487 1.00 0.00 11 CYS A O 20
ATOM 18871 N N . ASP A 1 12 ? -19.846 -3.125 0.703 1.00 0.00 12 ASP A N 20
ATOM 18872 C CA . ASP A 1 12 ? -19.480 -4.540 0.542 1.00 0.00 12 ASP A CA 20
ATOM 18873 C C . ASP A 1 12 ? -20.187 -5.238 -0.624 1.00 0.00 12 ASP A C 20
ATOM 18874 O O . ASP A 1 12 ? -19.559 -6.010 -1.343 1.00 0.00 12 ASP A O 20
ATOM 18883 N N . SER A 1 13 ? -21.475 -4.978 -0.813 1.00 0.00 13 SER A N 20
ATOM 18884 C CA . SER A 1 13 ? -22.229 -5.613 -1.894 1.00 0.00 13 SER A CA 20
ATOM 18885 C C . SER A 1 13 ? -21.596 -5.303 -3.250 1.00 0.00 13 SER A C 20
ATOM 18886 O O . SER A 1 13 ? -21.323 -6.199 -4.050 1.00 0.00 13 SER A O 20
ATOM 18894 N N . CYS A 1 14 ? -21.356 -4.026 -3.489 1.00 0.00 14 CYS A N 20
ATOM 18895 C CA . CYS A 1 14 ? -20.712 -3.576 -4.708 1.00 0.00 14 CYS A CA 20
ATOM 18896 C C . CYS A 1 14 ? -19.243 -3.986 -4.719 1.00 0.00 14 CYS A C 20
ATOM 18897 O O . CYS A 1 14 ? -18.691 -4.353 -5.758 1.00 0.00 14 CYS A O 20
ATOM 18905 N N . ALA A 1 15 ? -18.625 -3.942 -3.544 1.00 0.00 15 ALA A N 20
ATOM 18906 C CA . ALA A 1 15 ? -17.219 -4.292 -3.391 1.00 0.00 15 ALA A CA 20
ATOM 18907 C C . ALA A 1 15 ? -16.963 -5.758 -3.728 1.00 0.00 15 ALA A C 20
ATOM 18908 O O . ALA A 1 15 ? -15.868 -6.117 -4.159 1.00 0.00 15 ALA A O 20
ATOM 18915 N N . ALA A 1 16 ? -17.975 -6.596 -3.533 1.00 0.00 16 ALA A N 20
ATOM 18916 C CA . ALA A 1 16 ? -17.859 -8.023 -3.815 1.00 0.00 16 ALA A CA 20
ATOM 18917 C C . ALA A 1 16 ? -17.597 -8.260 -5.296 1.00 0.00 16 ALA A C 20
ATOM 18918 O O . ALA A 1 16 ? -16.676 -8.992 -5.660 1.00 0.00 16 ALA A O 20
ATOM 18925 N N . HIS A 1 17 ? -18.400 -7.615 -6.137 1.00 0.00 17 HIS A N 20
ATOM 18926 C CA . HIS A 1 17 ? -18.241 -7.701 -7.589 1.00 0.00 17 HIS A CA 20
ATOM 18927 C C . HIS A 1 17 ? -16.816 -7.334 -7.985 1.00 0.00 17 HIS A C 20
ATOM 18928 O O . HIS A 1 17 ? -16.152 -8.054 -8.740 1.00 0.00 17 HIS A O 20
ATOM 18943 N N . VAL A 1 18 ? -16.353 -6.219 -7.441 1.00 0.00 18 VAL A N 20
ATOM 18944 C CA . VAL A 1 18 ? -15.008 -5.735 -7.702 1.00 0.00 18 VAL A CA 20
ATOM 18945 C C . VAL A 1 18 ? -13.973 -6.732 -7.194 1.00 0.00 18 VAL A C 20
ATOM 18946 O O . VAL A 1 18 ? -13.002 -7.028 -7.884 1.00 0.00 18 VAL A O 20
ATOM 18959 N N . LYS A 1 19 ? -14.203 -7.267 -6.001 1.00 0.00 19 LYS A N 20
ATOM 18960 C CA . LYS A 1 19 ? -13.291 -8.231 -5.403 1.00 0.00 19 LYS A CA 20
ATOM 18961 C C . LYS A 1 19 ? -13.138 -9.460 -6.290 1.00 0.00 19 LYS A C 20
ATOM 18962 O O . LYS A 1 19 ? -12.025 -9.946 -6.491 1.00 0.00 19 LYS A O 20
ATOM 18981 N N . GLU A 1 20 ? -14.249 -9.956 -6.828 1.00 0.00 20 GLU A N 20
ATOM 18982 C CA . GLU A 1 20 ? -14.193 -11.097 -7.733 1.00 0.00 20 GLU A CA 20
ATOM 18983 C C . GLU A 1 20 ? -13.435 -10.728 -8.996 1.00 0.00 20 GLU A C 20
ATOM 18984 O O . GLU A 1 20 ? -12.585 -11.490 -9.475 1.00 0.00 20 GLU A O 20
ATOM 18996 N N . ALA A 1 21 ? -13.738 -9.549 -9.525 1.00 0.00 21 ALA A N 20
ATOM 18997 C CA . ALA A 1 21 ? -13.091 -9.069 -10.734 1.00 0.00 21 ALA A CA 20
ATOM 18998 C C . ALA A 1 21 ? -11.591 -8.953 -10.516 1.00 0.00 21 ALA A C 20
ATOM 18999 O O . ALA A 1 21 ? -10.797 -9.290 -11.391 1.00 0.00 21 ALA A O 20
ATOM 19006 N N . LEU A 1 22 ? -11.220 -8.490 -9.330 1.00 0.00 22 LEU A N 20
ATOM 19007 C CA . LEU A 1 22 ? -9.823 -8.348 -8.958 1.00 0.00 22 LEU A CA 20
ATOM 19008 C C . LEU A 1 22 ? -9.164 -9.714 -8.824 1.00 0.00 22 LEU A C 20
ATOM 19009 O O . LEU A 1 22 ? -8.078 -9.949 -9.348 1.00 0.00 22 LEU A O 20
ATOM 19025 N N . GLU A 1 23 ? -9.845 -10.620 -8.133 1.00 0.00 23 GLU A N 20
ATOM 19026 C CA . GLU A 1 23 ? -9.301 -11.941 -7.855 1.00 0.00 23 GLU A CA 20
ATOM 19027 C C . GLU A 1 23 ? -9.255 -12.804 -9.115 1.00 0.00 23 GLU A C 20
ATOM 19028 O O . GLU A 1 23 ? -8.586 -13.834 -9.146 1.00 0.00 23 GLU A O 20
ATOM 19040 N N . LYS A 1 24 ? -9.974 -12.385 -10.149 1.00 0.00 24 LYS A N 20
ATOM 19041 C CA . LYS A 1 24 ? -9.951 -13.088 -11.423 1.00 0.00 24 LYS A CA 20
ATOM 19042 C C . LYS A 1 24 ? -8.724 -12.676 -12.241 1.00 0.00 24 LYS A C 20
ATOM 19043 O O . LYS A 1 24 ? -8.340 -13.355 -13.199 1.00 0.00 24 LYS A O 20
ATOM 19062 N N . VAL A 1 25 ? -8.099 -11.576 -11.836 1.00 0.00 25 VAL A N 20
ATOM 19063 C CA . VAL A 1 25 ? -6.936 -11.043 -12.528 1.00 0.00 25 VAL A CA 20
ATOM 19064 C C . VAL A 1 25 ? -5.666 -11.762 -12.086 1.00 0.00 25 VAL A C 20
ATOM 19065 O O . VAL A 1 25 ? -5.359 -11.814 -10.892 1.00 0.00 25 VAL A O 20
ATOM 19078 N N . PRO A 1 26 ? -4.911 -12.328 -13.037 1.00 0.00 26 PRO A N 20
ATOM 19079 C CA . PRO A 1 26 ? -3.619 -12.934 -12.740 1.00 0.00 26 PRO A CA 20
ATOM 19080 C C . PRO A 1 26 ? -2.577 -11.871 -12.402 1.00 0.00 26 PRO A C 20
ATOM 19081 O O . PRO A 1 26 ? -1.929 -11.304 -13.284 1.00 0.00 26 PRO A O 20
ATOM 19092 N N . GLY A 1 27 ? -2.449 -11.594 -11.115 1.00 0.00 27 GLY A N 20
ATOM 19093 C CA . GLY A 1 27 ? -1.490 -10.618 -10.640 1.00 0.00 27 GLY A CA 20
ATOM 19094 C C . GLY A 1 27 ? -1.870 -10.114 -9.269 1.00 0.00 27 GLY A C 20
ATOM 19095 O O . GLY A 1 27 ? -1.058 -9.520 -8.561 1.00 0.00 27 GLY A O 20
ATOM 19099 N N . VAL A 1 28 ? -3.119 -10.350 -8.904 1.00 0.00 28 VAL A N 20
ATOM 19100 C CA . VAL A 1 28 ? -3.625 -9.981 -7.597 1.00 0.00 28 VAL A CA 20
ATOM 19101 C C . VAL A 1 28 ? -3.429 -11.134 -6.616 1.00 0.00 28 VAL A C 20
ATOM 19102 O O . VAL A 1 28 ? -4.067 -12.178 -6.739 1.00 0.00 28 VAL A O 20
ATOM 19115 N N . GLN A 1 29 ? -2.530 -10.952 -5.657 1.00 0.00 29 GLN A N 20
ATOM 19116 C CA . GLN A 1 29 ? -2.266 -11.979 -4.656 1.00 0.00 29 GLN A CA 20
ATOM 19117 C C . GLN A 1 29 ? -3.284 -11.890 -3.524 1.00 0.00 29 GLN A C 20
ATOM 19118 O O . GLN A 1 29 ? -3.616 -12.891 -2.891 1.00 0.00 29 GLN A O 20
ATOM 19132 N N . SER A 1 30 ? -3.775 -10.684 -3.271 1.00 0.00 30 SER A N 20
ATOM 19133 C CA . SER A 1 30 ? -4.802 -10.473 -2.257 1.00 0.00 30 SER A CA 20
ATOM 19134 C C . SER A 1 30 ? -5.626 -9.235 -2.591 1.00 0.00 30 SER A C 20
ATOM 19135 O O . SER A 1 30 ? -5.088 -8.232 -3.058 1.00 0.00 30 SER A O 20
ATOM 19143 N N . ALA A 1 31 ? -6.931 -9.317 -2.372 1.00 0.00 31 ALA A N 20
ATOM 19144 C CA . ALA A 1 31 ? -7.824 -8.199 -2.635 1.00 0.00 31 ALA A CA 20
ATOM 19145 C C . ALA A 1 31 ? -8.692 -7.913 -1.417 1.00 0.00 31 ALA A C 20
ATOM 19146 O O . ALA A 1 31 ? -9.839 -8.356 -1.335 1.00 0.00 31 ALA A O 20
ATOM 19153 N N . LEU A 1 32 ? -8.136 -7.179 -0.465 1.00 0.00 32 LEU A N 20
ATOM 19154 C CA . LEU A 1 32 ? -8.842 -6.855 0.764 1.00 0.00 32 LEU A CA 20
ATOM 19155 C C . LEU A 1 32 ? -9.655 -5.579 0.591 1.00 0.00 32 LEU A C 20
ATOM 19156 O O . LEU A 1 32 ? -9.300 -4.521 1.112 1.00 0.00 32 LEU A O 20
ATOM 19172 N N . VAL A 1 33 ? -10.736 -5.679 -0.165 1.00 0.00 33 VAL A N 20
ATOM 19173 C CA . VAL A 1 33 ? -11.617 -4.543 -0.381 1.00 0.00 33 VAL A CA 20
ATOM 19174 C C . VAL A 1 33 ? -12.419 -4.254 0.880 1.00 0.00 33 VAL A C 20
ATOM 19175 O O . VAL A 1 33 ? -13.219 -5.076 1.325 1.00 0.00 33 VAL A O 20
ATOM 19188 N N . SER A 1 34 ? -12.190 -3.088 1.451 1.00 0.00 34 SER A N 20
ATOM 19189 C CA . SER A 1 34 ? -12.804 -2.710 2.705 1.00 0.00 34 SER A CA 20
ATOM 19190 C C . SER A 1 34 ? -14.096 -1.928 2.473 1.00 0.00 34 SER A C 20
ATOM 19191 O O . SER A 1 34 ? -14.081 -0.835 1.893 1.00 0.00 34 SER A O 20
ATOM 19199 N N . TYR A 1 35 ? -15.205 -2.501 2.935 1.00 0.00 35 TYR A N 20
ATOM 19200 C CA . TYR A 1 35 ? -16.521 -1.881 2.815 1.00 0.00 35 TYR A CA 20
ATOM 19201 C C . TYR A 1 35 ? -16.621 -0.561 3.606 1.00 0.00 35 TYR A C 20
ATOM 19202 O O . TYR A 1 35 ? -17.137 0.421 3.075 1.00 0.00 35 TYR A O 20
ATOM 19220 N N . PRO A 1 36 ? -16.124 -0.480 4.870 1.00 0.00 36 PRO A N 20
ATOM 19221 C CA . PRO A 1 36 ? -16.266 0.735 5.679 1.00 0.00 36 PRO A CA 20
ATOM 19222 C C . PRO A 1 36 ? -15.355 1.867 5.215 1.00 0.00 36 PRO A C 20
ATOM 19223 O O . PRO A 1 36 ? -15.609 3.036 5.501 1.00 0.00 36 PRO A O 20
ATOM 19234 N N . LYS A 1 37 ? -14.299 1.521 4.491 1.00 0.00 37 LYS A N 20
ATOM 19235 C CA . LYS A 1 37 ? -13.317 2.509 4.075 1.00 0.00 37 LYS A CA 20
ATOM 19236 C C . LYS A 1 37 ? -13.515 2.890 2.613 1.00 0.00 37 LYS A C 20
ATOM 19237 O O . LYS A 1 37 ? -12.940 3.869 2.135 1.00 0.00 37 LYS A O 20
ATOM 19256 N N . GLY A 1 38 ? -14.324 2.104 1.907 1.00 0.00 38 GLY A N 20
ATOM 19257 C CA . GLY A 1 38 ? -14.562 2.353 0.498 1.00 0.00 38 GLY A CA 20
ATOM 19258 C C . GLY A 1 38 ? -13.293 2.236 -0.321 1.00 0.00 38 GLY A C 20
ATOM 19259 O O . GLY A 1 38 ? -13.130 2.914 -1.337 1.00 0.00 38 GLY A O 20
ATOM 19263 N N . THR A 1 39 ? -12.389 1.375 0.123 1.00 0.00 39 THR A N 20
ATOM 19264 C CA . THR A 1 39 ? -11.099 1.228 -0.532 1.00 0.00 39 THR A CA 20
ATOM 19265 C C . THR A 1 39 ? -10.735 -0.241 -0.686 1.00 0.00 39 THR A C 20
ATOM 19266 O O . THR A 1 39 ? -11.219 -1.086 0.058 1.00 0.00 39 THR A O 20
ATOM 19277 N N . ALA A 1 40 ? -9.888 -0.544 -1.655 1.00 0.00 40 ALA A N 20
ATOM 19278 C CA . ALA A 1 40 ? -9.460 -1.911 -1.888 1.00 0.00 40 ALA A CA 20
ATOM 19279 C C . ALA A 1 40 ? -7.979 -2.065 -1.582 1.00 0.00 40 ALA A C 20
ATOM 19280 O O . ALA A 1 40 ? -7.134 -1.432 -2.220 1.00 0.00 40 ALA A O 20
ATOM 19287 N N . GLN A 1 41 ? -7.664 -2.882 -0.591 1.00 0.00 41 GLN A N 20
ATOM 19288 C CA . GLN A 1 41 ? -6.279 -3.171 -0.264 1.00 0.00 41 GLN A CA 20
ATOM 19289 C C . GLN A 1 41 ? -5.778 -4.299 -1.148 1.00 0.00 41 GLN A C 20
ATOM 19290 O O . GLN A 1 41 ? -6.004 -5.476 -0.864 1.00 0.00 41 GLN A O 20
ATOM 19304 N N . LEU A 1 42 ? -5.113 -3.939 -2.231 1.00 0.00 42 LEU A N 20
ATOM 19305 C CA . LEU A 1 42 ? -4.714 -4.916 -3.221 1.00 0.00 42 LEU A CA 20
ATOM 19306 C C . LEU A 1 42 ? -3.241 -5.260 -3.102 1.00 0.00 42 LEU A C 20
ATOM 19307 O O . LEU A 1 42 ? -2.368 -4.423 -3.336 1.00 0.00 42 LEU A O 20
ATOM 19323 N N . ALA A 1 43 ? -2.973 -6.497 -2.731 1.00 0.00 43 ALA A N 20
ATOM 19324 C CA . ALA A 1 43 ? -1.620 -7.008 -2.723 1.00 0.00 43 ALA A CA 20
ATOM 19325 C C . ALA A 1 43 ? -1.294 -7.557 -4.102 1.00 0.00 43 ALA A C 20
ATOM 19326 O O . ALA A 1 43 ? -1.403 -8.758 -4.352 1.00 0.00 43 ALA A O 20
ATOM 19333 N N . ILE A 1 44 ? -0.945 -6.660 -5.008 1.00 0.00 44 ILE A N 20
ATOM 19334 C CA . ILE A 1 44 ? -0.611 -7.042 -6.369 1.00 0.00 44 ILE A CA 20
ATOM 19335 C C . ILE A 1 44 ? 0.848 -7.450 -6.470 1.00 0.00 44 ILE A C 20
ATOM 19336 O O . ILE A 1 44 ? 1.687 -6.988 -5.691 1.00 0.00 44 ILE A O 20
ATOM 19352 N N . VAL A 1 45 ? 1.146 -8.323 -7.416 1.00 0.00 45 VAL A N 20
ATOM 19353 C CA . VAL A 1 45 ? 2.512 -8.745 -7.657 1.00 0.00 45 VAL A CA 20
ATOM 19354 C C . VAL A 1 45 ? 3.274 -7.639 -8.378 1.00 0.00 45 VAL A C 20
ATOM 19355 O O . VAL A 1 45 ? 2.837 -7.171 -9.434 1.00 0.00 45 VAL A O 20
ATOM 19368 N N . PRO A 1 46 ? 4.401 -7.192 -7.801 1.00 0.00 46 PRO A N 20
ATOM 19369 C CA . PRO A 1 46 ? 5.236 -6.142 -8.390 1.00 0.00 46 PRO A CA 20
ATOM 19370 C C . PRO A 1 46 ? 5.584 -6.440 -9.845 1.00 0.00 46 PRO A C 20
ATOM 19371 O O . PRO A 1 46 ? 6.267 -7.419 -10.146 1.00 0.00 46 PRO A O 20
ATOM 19382 N N . GLY A 1 47 ? 5.093 -5.599 -10.736 1.00 0.00 47 GLY A N 20
ATOM 19383 C CA . GLY A 1 47 ? 5.254 -5.828 -12.156 1.00 0.00 47 GLY A CA 20
ATOM 19384 C C . GLY A 1 47 ? 3.934 -5.673 -12.874 1.00 0.00 47 GLY A C 20
ATOM 19385 O O . GLY A 1 47 ? 3.867 -5.105 -13.967 1.00 0.00 47 GLY A O 20
ATOM 19389 N N . THR A 1 48 ? 2.881 -6.186 -12.253 1.00 0.00 48 THR A N 20
ATOM 19390 C CA . THR A 1 48 ? 1.532 -5.999 -12.747 1.00 0.00 48 THR A CA 20
ATOM 19391 C C . THR A 1 48 ? 1.068 -4.587 -12.438 1.00 0.00 48 THR A C 20
ATOM 19392 O O . THR A 1 48 ? 1.091 -4.158 -11.282 1.00 0.00 48 THR A O 20
ATOM 19403 N N . SER A 1 49 ? 0.668 -3.859 -13.464 1.00 0.00 49 SER A N 20
ATOM 19404 C CA . SER A 1 49 ? 0.259 -2.485 -13.281 1.00 0.00 49 SER A CA 20
ATOM 19405 C C . SER A 1 49 ? -1.116 -2.416 -12.623 1.00 0.00 49 SER A C 20
ATOM 19406 O O . SER A 1 49 ? -2.100 -2.930 -13.159 1.00 0.00 49 SER A O 20
ATOM 19414 N N . PRO A 1 50 ? -1.199 -1.782 -11.443 1.00 0.00 50 PRO A N 20
ATOM 19415 C CA . PRO A 1 50 ? -2.449 -1.680 -10.684 1.00 0.00 50 PRO A CA 20
ATOM 19416 C C . PRO A 1 50 ? -3.469 -0.797 -11.387 1.00 0.00 50 PRO A C 20
ATOM 19417 O O . PRO A 1 50 ? -4.642 -0.769 -11.018 1.00 0.00 50 PRO A O 20
ATOM 19428 N N . ASP A 1 51 ? -3.014 -0.114 -12.428 1.00 0.00 51 ASP A N 20
ATOM 19429 C CA . ASP A 1 51 ? -3.862 0.759 -13.221 1.00 0.00 51 ASP A CA 20
ATOM 19430 C C . ASP A 1 51 ? -4.850 -0.084 -14.002 1.00 0.00 51 ASP A C 20
ATOM 19431 O O . ASP A 1 51 ? -5.931 0.372 -14.383 1.00 0.00 51 ASP A O 20
ATOM 19440 N N . ALA A 1 52 ? -4.476 -1.341 -14.201 1.00 0.00 52 ALA A N 20
ATOM 19441 C CA . ALA A 1 52 ? -5.324 -2.276 -14.911 1.00 0.00 52 ALA A CA 20
ATOM 19442 C C . ALA A 1 52 ? -6.530 -2.636 -14.061 1.00 0.00 52 ALA A C 20
ATOM 19443 O O . ALA A 1 52 ? -7.606 -2.923 -14.579 1.00 0.00 52 ALA A O 20
ATOM 19450 N N . LEU A 1 53 ? -6.341 -2.592 -12.751 1.00 0.00 53 LEU A N 20
ATOM 19451 C CA . LEU A 1 53 ? -7.416 -2.862 -11.809 1.00 0.00 53 LEU A CA 20
ATOM 19452 C C . LEU A 1 53 ? -8.354 -1.669 -11.759 1.00 0.00 53 LEU A C 20
ATOM 19453 O O . LEU A 1 53 ? -9.575 -1.821 -11.737 1.00 0.00 53 LEU A O 20
ATOM 19469 N N . THR A 1 54 ? -7.765 -0.482 -11.749 1.00 0.00 54 THR A N 20
ATOM 19470 C CA . THR A 1 54 ? -8.515 0.758 -11.818 1.00 0.00 54 THR A CA 20
ATOM 19471 C C . THR A 1 54 ? -9.404 0.784 -13.055 1.00 0.00 54 THR A C 20
ATOM 19472 O O . THR A 1 54 ? -10.604 1.060 -12.975 1.00 0.00 54 THR A O 20
ATOM 19483 N N . ALA A 1 55 ? -8.807 0.490 -14.202 1.00 0.00 55 ALA A N 20
ATOM 19484 C CA . ALA A 1 55 ? -9.545 0.435 -15.454 1.00 0.00 55 ALA A CA 20
ATOM 19485 C C . ALA A 1 55 ? -10.554 -0.706 -15.437 1.00 0.00 55 ALA A C 20
ATOM 19486 O O . ALA A 1 55 ? -11.630 -0.598 -16.024 1.00 0.00 55 ALA A O 20
ATOM 19493 N N . ALA A 1 56 ? -10.196 -1.793 -14.762 1.00 0.00 56 ALA A N 20
ATOM 19494 C CA . ALA A 1 56 ? -11.097 -2.931 -14.612 1.00 0.00 56 ALA A CA 20
ATOM 19495 C C . ALA A 1 56 ? -12.371 -2.530 -13.879 1.00 0.00 56 ALA A C 20
ATOM 19496 O O . ALA A 1 56 ? -13.474 -2.832 -14.335 1.00 0.00 56 ALA A O 20
ATOM 19503 N N . VAL A 1 57 ? -12.216 -1.842 -12.75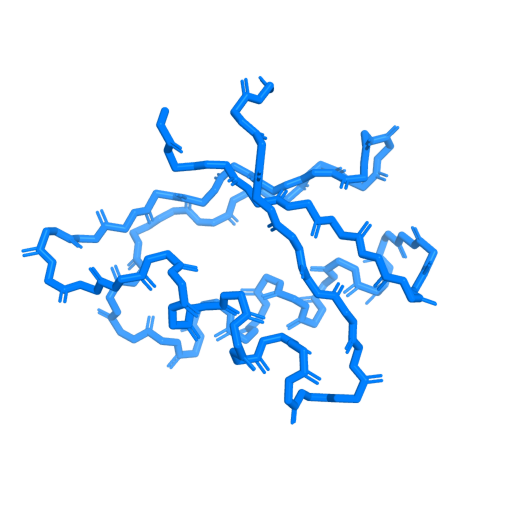1 1.00 0.00 57 VAL A N 20
ATOM 19504 C CA . VAL A 1 57 ? -13.366 -1.403 -11.970 1.00 0.00 57 VAL A CA 20
ATOM 19505 C C . VAL A 1 57 ? -14.128 -0.305 -12.708 1.00 0.00 57 VAL A C 20
ATOM 19506 O O . VAL A 1 57 ? -15.359 -0.309 -12.736 1.00 0.00 57 VAL A O 20
ATOM 19519 N N . ALA A 1 58 ? -13.396 0.628 -13.318 1.00 0.00 58 ALA A N 20
ATOM 19520 C CA . ALA A 1 58 ? -14.022 1.672 -14.122 1.00 0.00 58 ALA A CA 20
ATOM 19521 C C . ALA A 1 58 ? -14.813 1.070 -15.281 1.00 0.00 58 ALA A C 20
ATOM 19522 O O . ALA A 1 58 ? -15.830 1.619 -15.705 1.00 0.00 58 ALA A O 20
ATOM 19529 N N . GLY A 1 59 ? -14.347 -0.073 -15.770 1.00 0.00 59 GLY A N 20
ATOM 19530 C CA . GLY A 1 59 ? -15.013 -0.745 -16.870 1.00 0.00 59 GLY A CA 20
ATOM 19531 C C . GLY A 1 59 ? -16.242 -1.509 -16.421 1.00 0.00 59 GLY A C 20
ATOM 19532 O O . GLY A 1 59 ? -17.063 -1.916 -17.243 1.00 0.00 59 GLY A O 20
ATOM 19536 N N . LEU A 1 60 ? -16.378 -1.693 -15.115 1.00 0.00 60 LEU A N 20
ATOM 19537 C CA . LEU A 1 60 ? -17.522 -2.401 -14.553 1.00 0.00 60 LEU A CA 20
ATOM 19538 C C . LEU A 1 60 ? -18.681 -1.440 -14.307 1.00 0.00 60 LEU A C 20
ATOM 19539 O O . LEU A 1 60 ? -19.628 -1.751 -13.584 1.00 0.00 60 LEU A O 20
ATOM 19555 N N . GLY A 1 61 ? -18.589 -0.265 -14.909 1.00 0.00 61 GLY A N 20
ATOM 19556 C CA . GLY A 1 61 ? -19.624 0.739 -14.758 1.00 0.00 61 GLY A CA 20
ATOM 19557 C C . GLY A 1 61 ? -19.401 1.615 -13.544 1.00 0.00 61 GLY A C 20
ATOM 19558 O O . GLY A 1 61 ? -20.091 2.616 -13.347 1.00 0.00 61 GLY A O 20
ATOM 19562 N N . TYR A 1 62 ? -18.431 1.235 -12.727 1.00 0.00 62 TYR A N 20
ATOM 19563 C CA . TYR A 1 62 ? -18.110 1.980 -11.524 1.00 0.00 62 TYR A CA 20
ATOM 19564 C C . TYR A 1 62 ? -17.001 2.979 -11.813 1.00 0.00 62 TYR A C 20
ATOM 19565 O O . TYR A 1 62 ? -16.478 3.036 -12.925 1.00 0.00 62 TYR A O 20
ATOM 19583 N N . LYS A 1 63 ? -16.642 3.758 -10.811 1.00 0.00 63 LYS A N 20
ATOM 19584 C CA . LYS A 1 63 ? -15.558 4.710 -10.944 1.00 0.00 63 LYS A CA 20
ATOM 19585 C C . LYS A 1 63 ? -14.440 4.339 -9.983 1.00 0.00 63 LYS A C 20
ATOM 19586 O O . LYS A 1 63 ? -14.599 4.440 -8.768 1.00 0.00 63 LYS A O 20
ATOM 19605 N N . ALA A 1 64 ? -13.324 3.877 -10.514 1.00 0.00 64 ALA A N 20
ATOM 19606 C CA . ALA A 1 64 ? -12.210 3.497 -9.667 1.00 0.00 64 ALA A CA 20
ATOM 19607 C C . ALA A 1 64 ? -11.049 4.466 -9.800 1.00 0.00 64 ALA A C 20
ATOM 19608 O O . ALA A 1 64 ? -10.800 5.020 -10.871 1.00 0.00 64 ALA A O 20
ATOM 19615 N N . THR A 1 65 ? -10.355 4.664 -8.698 1.00 0.00 65 THR A N 20
ATOM 19616 C CA . THR A 1 65 ? -9.112 5.407 -8.678 1.00 0.00 65 THR A CA 20
ATOM 19617 C C . THR A 1 65 ? -8.173 4.704 -7.702 1.00 0.00 65 THR A C 20
ATOM 19618 O O . THR A 1 65 ? -8.342 3.511 -7.450 1.00 0.00 65 THR A O 20
ATOM 19629 N N . LEU A 1 66 ? -7.216 5.407 -7.135 1.00 0.00 66 LEU A N 20
ATOM 19630 C CA . LEU A 1 66 ? -6.272 4.779 -6.220 1.00 0.00 66 LEU A CA 20
ATOM 19631 C C . LEU A 1 66 ? -5.721 5.782 -5.221 1.00 0.00 66 LEU A C 20
ATOM 19632 O O . LEU A 1 66 ? -5.463 6.937 -5.556 1.00 0.00 66 LEU A O 20
ATOM 19648 N N . ALA A 1 67 ? -5.550 5.323 -3.993 1.00 0.00 67 ALA A N 20
ATOM 19649 C CA . ALA A 1 67 ? -5.013 6.148 -2.928 1.00 0.00 67 ALA A CA 20
ATOM 19650 C C . ALA A 1 67 ? -3.682 5.576 -2.470 1.00 0.00 67 ALA A C 20
ATOM 19651 O O . ALA A 1 67 ? -3.614 4.808 -1.509 1.00 0.00 67 ALA A O 20
ATOM 19658 N N . ASP A 1 68 ? -2.633 5.924 -3.193 1.00 0.00 68 ASP A N 20
ATOM 19659 C CA . ASP A 1 68 ? -1.302 5.446 -2.891 1.00 0.00 68 ASP A CA 20
ATOM 19660 C C . ASP A 1 68 ? -0.673 6.277 -1.781 1.00 0.00 68 ASP A C 20
ATOM 19661 O O . ASP A 1 68 ? -1.027 7.444 -1.588 1.00 0.00 68 ASP A O 20
ATOM 19670 N N . ALA A 1 69 ? 0.238 5.664 -1.046 1.00 0.00 69 ALA A N 20
ATOM 19671 C CA . ALA A 1 69 ? 0.932 6.336 0.035 1.00 0.00 69 ALA A CA 20
ATOM 19672 C C . ALA A 1 69 ? 2.407 5.972 0.001 1.00 0.00 69 ALA A C 20
ATOM 19673 O O . ALA A 1 69 ? 3.193 6.731 -0.602 1.00 0.00 69 ALA A O 20
#

Nearest PDB structures (foldseek):
  2kt2-assembly1_A  TM=9.556E-01  e=7.294E-12  Pseudomonas aeruginosa
  2kt3-assembly1_A  TM=9.053E-01  e=1.293E-10  Pseudomonas aeruginosa
  4a4j-assembly1_A  TM=8.540E-01  e=4.717E-05  Synechocystis sp. PCC 6803
  1fvq-assembly1_A  TM=8.781E-01  e=1.860E-04  Saccharomyces cerevisiae
  1fvs-assembly1_A  TM=8.619E-01  e=6.873E-04  Saccharomyces cerevisiae